Protein 9A4F (pdb70)

Solvent-accessible surface area: 39759 Å² total; per-residue (Å²): 241,104,178,162,91,141,149,131,78,97,142,112,162,137,144,121,143,137,183,158,68,132,129,142,112,125,25,50,0,62,2,77,114,41,39,74,6,20,0,84,0,104,29,3,127,101,7,80,71,22,0,22,0,73,5,78,60,45,20,48,0,11,1,34,28,88,73,194,72,26,10,2,0,0,0,6,12,96,78,94,122,8,173,137,49,35,88,0,104,64,48,47,162,80,5,69,0,27,0,7,104,82,0,42,18,29,18,0,12,0,27,3,89,48,79,35,78,125,35,98,25,150,30,118,108,78,49,48,3,70,16,115,38,8,34,144,186,36,74,82,92,23,88,53,38,3,31,0,0,4,3,5,0,5,5,13,0,8,3,0,31,6,0,30,0,0,1,0,0,17,155,136,2,18,16,36,38,6,0,8,10,0,0,15,24,5,111,137,85,116,7,17,0,0,2,0,0,0,6,27,127,105,86,64,9,180,37,13,7,88,35,0,117,176,68,24,0,17,116,31,0,1,0,0,16,0,6,68,100,53,42,12,10,8,18,15,5,0,0,2,0,0,0,0,1,0,0,17,4,0,84,89,28,77,26,0,0,0,0,0,5,1,0,24,65,0,0,38,4,13,43,92,4,3,24,52,20,171,66,112,74,41,144,32,1,15,6,68,51,0,86,127,5,0,19,66,0,0,59,1,2,4,9,1,17,93,104,102,45,29,0,0,0,0,0,1,0,0,0,37,4,135,19,22,17,65,64,24,37,10,8,67,14,0,39,68,17,1,26,1,32,0,17,1,52,28,61,28,38,143,80,39,29,124,24,0,14,12,13,69,84,0,56,14,167,32,18,26,62,3,26,31,144,0,2,108,158,9,10,52,77,2,99,129,46,14,60,34,25,85,137,34,88,18,30,48,139,31,28,114,43,25,83,155,70,25,62,61,116,15,79,73,0,26,20,2,32,30,0,17,42,16,46,110,40,107,34,26,60,19,33,36,0,0,0,0,0,4,0,1,30,112,18,38,0,60,97,6,44,58,96,6,0,100,95,0,11,102,62,0,16,124,45,1,55,140,81,46,121,102,15,8,63,26,0,57,174,87,13,64,34,28,60,72,145,74,2,101,65,0,0,66,22,7,51,201,98,12,70,70,62,217,239,65,56,48,162,77,14,65,71,165,15,46,66,16,110,108,68,12,102,55,12,91,0,43,37,94,18,4,31,47,24,14,92,109,9,47,95,52,28,137,83,27,74,88,103,49,76,101,16,66,63,30,0,23,24,0,29,141,107,27,80,133,27,167,17,52,0,44,87,91,91,137,73,150,60,7,0,0,0,0,2,8,0,26,147,43,104,3,62,67,8,17,56,32,0,7,158,33,0,74,93,8,1,98,144,129,28,187,44,103,113,62,11,1,0,0,0,1,1,116,48,0,50,67,44,0,109,178,111,134,10,45,45,70,19,73,41,43,55,19,31,33,90,8,71,62,108,70,0,89,105,11,0,153,110,0,3,86,44,1,57,105,38,56,2,16,28,0,20,2,1,20,2,71,37,79,43,35,138,62,46,96,57,45,58,96,84,4,0,9,15,102,109,37,49,89,46,78,65,199,225,113,51,118,79,179,48,165,97,44,43,112,94,34,0,115,93,30,0,26,70,16,0,11,0,24,0,14,16,7,2,10,28,2,17,2,0,5,2,0,9,28,32,35,21,12,105,79,32,4,64,96,8,104,128,97,21,91,60,23,38,109,49,20,76,176,24,51,124,55,34,51,84,111,100,56,87,106,48,64,38,40,37,54,84,114,170

B-factor: mean 0.87, std 0.14, range [0.25, 0.99]

Nearest PDB structures (foldseek):
  5hkk-assembly1_A  TM=9.947E-01  e=1.722E-78  Caldalkalibacillus thermarum TA2.A1
  8hh1-assembly1_C  TM=9.774E-01  e=3.183E-76  Bacillus sp. PS3
  4xd7-assembly1_A  TM=9.812E-01  e=6.477E-75  Bacillus sp. PS3
  6voo-assembly1_C  TM=9.483E-01  e=8.680E-68  Spinacia oleracea
  6q45-assembly2_I  TM=9.883E-01  e=2.603E-65  Fusobacterium nucleatum subsp. nucleatum ATCC 25586

Foldseek 3Di:
DDDDDPVVPPVVVVVVVVPPPPPPPQQKWFWADDDQQKTKTFRNQPDDQQFWKAWPVGWIWGFHDDDPGITIIGTQDDCVPPDGGTMMGTPVDHQKAFADLLLQLFEAFLNNAGPPPPDGRPGPDIDHLDDFAQDPQQADAFQAWQALLFLCCCQQPTFTFLFEAEEEEAPPLCLLLSVLSSLLVCVVVQEAEEEQAAQAAPVVVVVSSVLCVVSVSSNRYGYYYDHVPGQLVRSLSRLSSRLRNVVVQQLVLTTYEYEHNAVQRNQVSQLVVCVVVVQDADPVRGHPCSLVSQLRSSSNFGQGDVVSNRYGYYYYHYDHDDPGCCVDDNNVSNCVRGQWYFYRYPVCVVVVQPSRTDSVRTYGNSPCSNAQALSCVLSVCLSVLLVLLVVCVVVVVVLVVDDPVSNLSVLLNLLSSLLSGDDGSNRHDVLLSSLLSNCSSVCVCSPADSVCSNVLSVQLVVLCVPPPVVQSVCCVVRSHHDDPVVSVCSSVVSVVVDDGDD/DDALVRLVVLLVVLVVLLVVLVVLLVVLVVLLVVLVVVLVVLVVVLVVLLVVLLLLCPVPPPFPALLQDQDDFQAEEEEQADAQDDLLPCFRVVLLVVVVCCPVVVDDDLQRYEYEEEYPSNVVVCVVVVRHHPYYAYDADLDHDLVSCVVVLLVVVVCCSVPVGRWYKYWAWAPPDLADTHTDIGTLTSPHPSNPPPDDDPDPDDDPPDSNVVCVPSVSVSSSSVVVSRNSRRSSSSSSSSSVSSVVSSVVSVVVSVVSVVVSVVSVVVVVVVVVCCVVVVVVVVD

Sequence (789 aa):
MSIKAEEISTLIKQQIQNYQSDIEVQDVGTVIQVGDGIARVHGLDNCMAGELVEFSNGVLGMAQNLEESNVGIVILGPFSEIREGDEVKRTGRIMEVPVGEELIGRIVNPLGQPVDGLGPILTSKTRPIESPAPGVMDRKSVHEPLQTGIKAIDALIPIGRGQRELIIGDRQTGKTSVAIDAILNQKDQDMICVYVAIGQKESTVRGVVETLRKHGALDYTIVVTASASQPAPLLYLAPYAGVTMAEEFMYNGKHVLVVYDDLSKQAAAYRELSLLLRRPPGREAFPGDVFYLHSRLLERAAKLSDAKGAGSITALPFVETQAGDISAYIPTNVISITDGQIFLQSDLFFSGVRPAINAGLSVSRVGGSAQIKAMKKVSGTLRLDLASYRELEAFAQFGSDLDQATQAKLNRGARTVEVLKQDLNKPLPVEKQVAILYALTKGYLDDIPVADIRRFEEEYYMYLDQNHKDLLDGIAKTGNLPADEDFKAAIEGFKRTFAPSNMASLRDIKSRITSTKKTSQITKAMQMVSAAKLNRAENNAKSFVPYMDKIQEVVSNVGRVSGNVKHPMLLSREVKKTAYLVITSDRGLAGAFNSSVLRSAYQAMQERHQSKDEYAVIAIGRVGRDFFKKREIPIISELTGLGDEVTFTEIKDLARQTIQMFIDGAFDELHLVYNHFVSAITQEVTEKKLLPLSDLGSGGGKRTASYEFEPSEEEVLEVLLPQYAESLIFGALLDSKASEHAARMTAMKNATDNAKELIDSLSLSYNRARQAAITQEITEIVGGAAALE

Secondary structure (DSSP, 8-state):
----SSHHHHHHHHHHHH---------EEEEEEEETTEEEEES-TTPPTTEEEEETTS-EEEEEEE-SS-EEEEESS--TT--TT-EEEEEEEE-EEEESGGGTT-EE-TT--B-SSS------EEEESS-PPPPGGGB----SEE--S-HHHHHHS-EETT-B-EEEEETTSSHHHHHHHHHHTTTTSS-EEEEEEEEE-HHHHHHHHHHHHHTT-GGGEEEEEEETTS-HHHHHHHHHHHHHHHHHHHHTT-EEEEEEETHHHHHHHHHHHHHHTTPPB-GGG-BTTHHHHHHHHHHT--BB-GGGT--EEEEEEEEEESTT-TTSHHHHHHHHHSSEEEEE-HHHHHTT-SS-B-TTT-EESSGGGSS-HHHHHHHTTHHHHHHHHHHHGGGGGGGGGS-HHHHHHHHHHHHHHHHH---TT----HHHHHHHHHHHHTTTTTTS-GGGHHHHHHHHHHHHHHH-HHHHHHHHHH-S---HHHHHHHHHHHHTT-----/---HHHHHHHHHHHHHHHHHHHHHHHHHHHHHHHHHHHHHHHHHHHHHHHHHHHHHHHH-TT---TTT-----S-EEEEEE--SSS-STTHHHHHHHHHHHHHHHH-SSGGGEEEEEESHHHHHHHHTTTPPEEEEE----SS--HHHHHHHHHHHHHHHHTTS-SEEEEEEEEE--SS-EEEEEEEEES---TT------------SS-HHHHHHHHHHHHHHHHHHHHHHHHHHHHHHHHHHHHHHHHHHHHHHHHHHHHHHHHHHHHHHHHHHHHHHHHHHTT-

Radius of gyration: 41.53 Å; Cα contacts (8 Å, |Δi|>4): 1391; chains: 2; bounding box: 70×166×98 Å

Structure (mmCIF, N/CA/C/O backbone):
data_9A4F
#
_entry.id   9A4F
#
loop_
_entity.id
_entity.type
_entity.pdbx_description
1 POLYMER ATPA_BACSU
2 POLYMER ATPG_BACSU
#
loop_
_atom_site.group_PDB
_atom_site.id
_atom_site.type_symbol
_atom_site.label_atom_id
_atom_site.label_alt_id
_atom_site.label_comp_id
_atom_site.label_asym_id
_atom_site.label_entity_id
_atom_site.label_seq_id
_atom_site.pdbx_PDB_ins_code
_atom_site.Cartn_x
_atom_site.Cartn_y
_atom_site.Cartn_z
_atom_site.occupancy
_atom_site.B_iso_or_equiv
_atom_site.auth_seq_id
_atom_site.auth_comp_id
_atom_site.auth_asym_id
_atom_site.auth_atom_id
_atom_site.pdbx_PDB_model_num
ATOM 1 N N . MET A 1 1 ? 19.528 -94.889 -58.029 1.000 0.250 1 MET A N 1
ATOM 2 C CA . MET A 1 1 ? 18.827 -93.865 -57.224 1.000 0.250 1 MET A CA 1
ATOM 3 C C . MET A 1 1 ? 19.587 -92.548 -57.333 1.000 0.250 1 MET A C 1
ATOM 4 O O . MET A 1 1 ? 20.442 -92.266 -56.508 1.000 0.250 1 MET A O 1
ATOM 20 N N . SER A 1 2 ? 19.355 -91.797 -58.414 1.000 0.270 2 SER A N 1
ATOM 21 C CA . SER A 1 2 ? 20.068 -90.550 -58.722 1.000 0.270 2 SER A CA 1
ATOM 22 C C . SER A 1 2 ? 19.468 -89.386 -57.931 1.000 0.270 2 SER A C 1
ATOM 23 O O . SER A 1 2 ? 18.392 -88.889 -58.265 1.000 0.270 2 SER A O 1
ATOM 31 N N . ILE A 1 3 ? 20.151 -88.992 -56.862 1.000 0.310 3 ILE A N 1
ATOM 32 C CA . ILE A 1 3 ? 19.753 -87.881 -55.994 1.000 0.310 3 ILE A CA 1
ATOM 33 C C . ILE A 1 3 ? 19.886 -86.582 -56.808 1.000 0.310 3 ILE A C 1
ATOM 34 O O . ILE A 1 3 ? 20.981 -86.247 -57.260 1.000 0.310 3 ILE A O 1
ATOM 50 N N . LYS A 1 4 ? 18.769 -85.898 -57.086 1.000 0.290 4 LYS A N 1
ATOM 51 C CA . LYS A 1 4 ? 18.733 -84.709 -57.960 1.000 0.290 4 LYS A CA 1
ATOM 52 C C . LYS A 1 4 ? 19.052 -83.414 -57.187 1.000 0.290 4 LYS A C 1
ATOM 53 O O . LYS A 1 4 ? 18.608 -83.248 -56.060 1.000 0.290 4 LYS A O 1
ATOM 72 N N . ALA A 1 5 ? 19.801 -82.493 -57.813 1.000 0.330 5 ALA A N 1
ATOM 73 C CA . ALA A 1 5 ? 20.372 -81.283 -57.191 1.000 0.330 5 ALA A CA 1
ATOM 74 C C . ALA A 1 5 ? 19.418 -80.076 -57.080 1.000 0.330 5 ALA A C 1
ATOM 75 O O . ALA A 1 5 ? 19.685 -79.153 -56.317 1.000 0.330 5 ALA A O 1
ATOM 82 N N . GLU A 1 6 ? 18.326 -80.063 -57.846 1.000 0.330 6 GLU A N 1
ATOM 83 C CA . GLU A 1 6 ? 17.467 -78.877 -57.985 1.000 0.330 6 GLU A CA 1
ATOM 84 C C . GLU A 1 6 ? 16.620 -78.579 -56.740 1.000 0.330 6 GLU A C 1
ATOM 85 O O . GLU A 1 6 ? 16.427 -77.410 -56.410 1.000 0.330 6 GLU A O 1
ATOM 97 N N . GLU A 1 7 ? 16.137 -79.603 -56.019 1.000 0.330 7 GLU A N 1
ATOM 98 C CA . GLU A 1 7 ? 15.178 -79.397 -54.916 1.000 0.330 7 GLU A CA 1
ATOM 99 C C . GLU A 1 7 ? 15.760 -78.577 -53.755 1.000 0.330 7 GLU A C 1
ATOM 100 O O . GLU A 1 7 ? 15.024 -77.842 -53.091 1.000 0.330 7 GLU A O 1
ATOM 112 N N . ILE A 1 8 ? 17.080 -78.638 -53.537 1.000 0.300 8 ILE A N 1
ATOM 113 C CA . ILE A 1 8 ? 17.735 -77.934 -52.427 1.000 0.300 8 ILE A CA 1
ATOM 114 C C . ILE A 1 8 ? 17.648 -76.408 -52.604 1.000 0.300 8 ILE A C 1
ATOM 115 O O . ILE A 1 8 ? 17.562 -75.680 -51.615 1.000 0.300 8 ILE A O 1
ATOM 131 N N . SER A 1 9 ? 17.640 -75.886 -53.838 1.000 0.330 9 SER A N 1
ATOM 132 C CA . SER A 1 9 ? 17.796 -74.438 -54.050 1.000 0.330 9 SER A CA 1
ATOM 133 C C . SER A 1 9 ? 16.563 -73.626 -53.643 1.000 0.330 9 SER A C 1
ATOM 134 O O . SER A 1 9 ? 16.681 -72.455 -53.273 1.000 0.330 9 SER A O 1
ATOM 142 N N . THR A 1 10 ? 15.370 -74.209 -53.763 1.000 0.370 10 THR A N 1
ATOM 143 C CA . THR A 1 10 ? 14.110 -73.471 -53.590 1.000 0.370 10 THR A CA 1
ATOM 144 C C . THR A 1 10 ? 13.843 -73.121 -52.125 1.000 0.370 10 THR A C 1
ATOM 145 O O . THR A 1 10 ? 13.338 -72.033 -51.846 1.000 0.370 10 THR A O 1
ATOM 156 N N . LEU A 1 11 ? 14.241 -73.996 -51.188 1.000 0.350 11 LEU A N 1
ATOM 157 C CA . LEU A 1 11 ? 13.974 -73.855 -49.748 1.000 0.350 11 LEU A CA 1
ATOM 158 C C . LEU A 1 11 ? 14.717 -72.667 -49.094 1.000 0.350 11 LEU A C 1
ATOM 159 O O . LEU A 1 11 ? 14.159 -72.044 -48.197 1.000 0.350 11 LEU A O 1
ATOM 175 N N . ILE A 1 12 ? 15.922 -72.288 -49.558 1.000 0.350 12 ILE A N 1
ATOM 176 C CA . ILE A 1 12 ? 16.707 -71.164 -48.982 1.000 0.350 12 ILE A CA 1
ATOM 177 C C . ILE A 1 12 ? 16.095 -69.803 -49.333 1.000 0.350 12 ILE A C 1
ATOM 178 O O . ILE A 1 12 ? 16.098 -68.877 -48.518 1.000 0.350 12 ILE A O 1
ATOM 194 N N . LYS A 1 13 ? 15.546 -69.676 -50.548 1.000 0.320 13 LYS A N 1
ATOM 195 C CA . LYS A 1 13 ? 14.991 -68.404 -51.029 1.000 0.320 13 LYS A CA 1
ATOM 196 C C . LYS A 1 13 ? 13.819 -67.918 -50.181 1.000 0.320 13 LYS A C 1
ATOM 197 O O . LYS A 1 13 ? 13.689 -66.714 -49.992 1.000 0.320 13 LYS A O 1
ATOM 216 N N . GLN A 1 14 ? 12.989 -68.831 -49.673 1.000 0.360 14 GLN A N 1
ATOM 217 C CA . GLN A 1 14 ? 11.820 -68.454 -48.878 1.000 0.360 14 GLN A CA 1
ATOM 218 C C . GLN A 1 14 ? 12.185 -67.903 -47.496 1.000 0.360 14 GLN A C 1
ATOM 219 O O . GLN A 1 14 ? 11.589 -66.915 -47.080 1.000 0.360 14 GLN A O 1
ATOM 233 N N . GLN A 1 15 ? 13.163 -68.491 -46.794 1.000 0.350 15 GLN A N 1
ATOM 234 C CA . GLN A 1 15 ? 13.520 -68.026 -45.445 1.000 0.350 15 GLN A CA 1
ATOM 235 C C . GLN A 1 15 ? 14.128 -66.621 -45.436 1.000 0.350 15 GLN A C 1
ATOM 236 O O . GLN A 1 15 ? 13.871 -65.855 -44.512 1.000 0.350 15 GLN A O 1
ATOM 250 N N . ILE A 1 16 ? 14.906 -66.272 -46.464 1.000 0.330 16 ILE A N 1
ATOM 251 C CA . ILE A 1 16 ? 15.530 -64.946 -46.547 1.000 0.330 16 ILE A CA 1
ATOM 252 C C . ILE A 1 16 ? 14.468 -63.855 -46.743 1.000 0.330 16 ILE A C 1
ATOM 253 O O . ILE A 1 16 ? 14.610 -62.769 -46.197 1.000 0.330 16 ILE A O 1
ATOM 269 N N . GLN A 1 17 ? 13.400 -64.130 -47.501 1.000 0.310 17 GLN A N 1
ATOM 270 C CA . GLN A 1 17 ? 12.409 -63.113 -47.869 1.000 0.310 17 GLN A CA 1
ATOM 271 C C . GLN A 1 17 ? 11.625 -62.582 -46.669 1.000 0.310 17 GLN A C 1
ATOM 272 O O . GLN A 1 17 ? 11.403 -61.381 -46.558 1.000 0.310 17 GLN A O 1
ATOM 286 N N . ASN A 1 18 ? 11.219 -63.489 -45.779 1.000 0.320 18 ASN A N 1
ATOM 287 C CA . ASN A 1 18 ? 10.490 -63.122 -44.569 1.000 0.320 18 ASN A CA 1
ATOM 288 C C . ASN A 1 18 ? 11.400 -62.658 -43.437 1.000 0.320 18 ASN A C 1
ATOM 289 O O . ASN A 1 18 ? 10.891 -62.147 -42.446 1.000 0.320 18 ASN A O 1
ATOM 300 N N . TYR A 1 19 ? 12.723 -62.760 -43.578 1.000 0.290 19 TYR A N 1
ATOM 301 C CA . TYR A 1 19 ? 13.647 -61.986 -42.756 1.000 0.290 19 TYR A CA 1
ATOM 302 C C . TYR A 1 19 ? 13.634 -60.513 -43.202 1.000 0.290 19 TYR A C 1
ATOM 303 O O . TYR A 1 19 ? 14.680 -59.886 -43.362 1.000 0.290 19 TYR A O 1
ATOM 321 N N . GLN A 1 20 ? 12.441 -59.924 -43.368 1.000 0.280 20 GLN A N 1
ATOM 322 C CA . GLN A 1 20 ? 12.292 -58.519 -43.033 1.000 0.280 20 GLN A CA 1
ATOM 323 C C . GLN A 1 20 ? 12.618 -58.446 -41.549 1.000 0.280 20 GLN A C 1
ATOM 324 O O . GLN A 1 20 ? 11.778 -58.652 -40.679 1.000 0.280 20 GLN A O 1
ATOM 338 N N . SER A 1 21 ? 13.901 -58.241 -41.268 1.000 0.280 21 SER A N 1
ATOM 339 C CA . SER A 1 21 ? 14.295 -57.585 -40.051 1.000 0.280 21 SER A CA 1
ATOM 340 C C . SER A 1 21 ? 13.539 -56.267 -40.094 1.000 0.280 21 SER A C 1
ATOM 341 O O . SER A 1 21 ? 13.968 -55.332 -40.776 1.000 0.280 21 SER A O 1
ATOM 349 N N . ASP A 1 22 ? 12.399 -56.216 -39.408 1.000 0.290 22 ASP A N 1
ATOM 350 C CA . ASP A 1 22 ? 11.988 -55.006 -38.723 1.000 0.290 22 ASP A CA 1
ATOM 351 C C . ASP A 1 22 ? 13.157 -54.706 -37.791 1.000 0.290 22 ASP A C 1
ATOM 352 O O . ASP A 1 22 ? 13.194 -55.089 -36.624 1.000 0.290 22 ASP A O 1
ATOM 361 N N . ILE A 1 23 ? 14.205 -54.117 -38.370 1.000 0.280 23 ILE A N 1
ATOM 362 C CA . ILE A 1 23 ? 15.168 -53.349 -37.626 1.000 0.280 23 ILE A CA 1
ATOM 363 C C . ILE A 1 23 ? 14.288 -52.210 -37.148 1.000 0.280 23 ILE A C 1
ATOM 364 O O . ILE A 1 23 ? 14.136 -51.197 -37.828 1.000 0.280 23 ILE A O 1
ATOM 380 N N . GLU A 1 24 ? 13.613 -52.428 -36.019 1.000 0.320 24 GLU A N 1
ATOM 381 C CA . GLU A 1 24 ? 13.247 -51.342 -35.143 1.000 0.320 24 GLU A CA 1
ATOM 382 C C . GLU A 1 24 ? 14.571 -50.642 -34.887 1.000 0.320 24 GLU A C 1
ATOM 383 O O . GLU A 1 24 ? 15.388 -51.078 -34.072 1.000 0.320 24 GLU A O 1
ATOM 395 N N . VAL A 1 25 ? 14.827 -49.611 -35.692 1.000 0.360 25 VAL A N 1
ATOM 396 C CA . VAL A 1 25 ? 15.870 -48.637 -35.443 1.000 0.360 25 VAL A CA 1
ATOM 397 C C . VAL A 1 25 ? 15.393 -47.953 -34.173 1.000 0.360 25 VAL A C 1
ATOM 398 O O . VAL A 1 25 ? 14.674 -46.958 -34.201 1.000 0.360 25 VAL A O 1
ATOM 411 N N . GLN A 1 26 ? 15.670 -48.594 -33.037 1.000 0.480 26 GLN A N 1
ATOM 412 C CA . GLN A 1 26 ? 15.633 -47.924 -31.763 1.000 0.480 26 GLN A CA 1
ATOM 413 C C . GLN A 1 26 ? 16.676 -46.837 -31.916 1.000 0.480 26 GLN A C 1
ATOM 414 O O . GLN A 1 26 ? 17.873 -47.109 -31.967 1.000 0.480 26 GLN A O 1
ATOM 428 N N . ASP A 1 27 ? 16.182 -45.625 -32.107 1.000 0.620 27 ASP A N 1
ATOM 429 C CA . ASP A 1 27 ? 16.990 -44.423 -32.161 1.000 0.620 27 ASP A CA 1
ATOM 430 C C . ASP A 1 27 ? 17.630 -44.248 -30.780 1.000 0.620 27 ASP A C 1
ATOM 431 O O . ASP A 1 27 ? 17.071 -43.623 -29.872 1.000 0.620 27 ASP A O 1
ATOM 440 N N . VAL A 1 28 ? 18.778 -44.895 -30.604 1.000 0.790 28 VAL A N 1
ATOM 441 C CA . VAL A 1 28 ? 19.645 -44.778 -29.442 1.000 0.790 28 VAL A CA 1
ATOM 442 C C . VAL A 1 28 ? 20.728 -43.781 -29.800 1.000 0.790 28 VAL A C 1
ATOM 443 O O . VAL A 1 28 ? 21.425 -43.928 -30.803 1.000 0.790 28 VAL A O 1
ATOM 456 N N . GLY A 1 29 ? 20.861 -42.766 -28.961 1.000 0.850 29 GLY A N 1
ATOM 457 C CA . GLY A 1 29 ? 21.952 -41.820 -29.038 1.000 0.850 29 GLY A CA 1
ATOM 458 C C . GLY A 1 29 ? 23.061 -42.129 -28.045 1.000 0.850 29 GLY A C 1
ATOM 459 O O . GLY A 1 29 ? 22.894 -42.915 -27.111 1.000 0.850 29 GLY A O 1
ATOM 463 N N . THR A 1 30 ? 24.185 -41.445 -28.222 1.000 0.900 30 THR A N 1
ATOM 464 C CA . THR A 1 30 ? 25.335 -41.509 -27.316 1.000 0.900 30 THR A CA 1
ATOM 465 C C . THR A 1 30 ? 25.715 -40.107 -26.846 1.000 0.900 30 THR A C 1
ATOM 466 O O . THR A 1 30 ? 25.822 -39.178 -27.651 1.000 0.900 30 THR A O 1
ATOM 477 N N . VAL A 1 31 ? 25.893 -39.928 -25.536 1.000 0.910 31 VAL A N 1
ATOM 478 C CA . VAL A 1 31 ? 26.298 -38.662 -24.920 1.000 0.910 31 VAL A CA 1
ATOM 479 C C . VAL A 1 31 ? 27.720 -38.305 -25.342 1.000 0.910 31 VAL A C 1
ATOM 480 O O . VAL A 1 31 ? 28.661 -39.055 -25.103 1.000 0.910 31 VAL A O 1
ATOM 493 N N . ILE A 1 32 ? 27.871 -37.130 -25.940 1.000 0.870 32 ILE A N 1
ATOM 494 C CA . ILE A 1 32 ? 29.148 -36.551 -26.365 1.000 0.870 32 ILE A CA 1
ATOM 495 C C . ILE A 1 32 ? 29.750 -35.717 -25.234 1.000 0.870 32 ILE A C 1
ATOM 496 O O . ILE A 1 32 ? 30.951 -35.715 -25.009 1.000 0.870 32 ILE A O 1
ATOM 512 N N . GLN A 1 33 ? 28.917 -34.951 -24.536 1.000 0.850 33 GLN A N 1
ATOM 513 C CA . GLN A 1 33 ? 29.379 -34.008 -23.526 1.000 0.850 33 GLN A CA 1
ATOM 514 C C . GLN A 1 33 ? 28.304 -33.836 -22.459 1.000 0.850 33 GLN A C 1
ATOM 515 O O . GLN A 1 33 ? 27.123 -33.761 -22.795 1.000 0.850 33 GLN A O 1
ATOM 529 N N . VAL A 1 34 ? 28.709 -33.738 -21.192 1.000 0.830 34 VAL A N 1
ATOM 530 C CA . VAL A 1 34 ? 27.830 -33.451 -20.048 1.000 0.830 34 VAL A CA 1
ATOM 531 C C . VAL A 1 34 ? 28.459 -32.353 -19.208 1.000 0.830 34 VAL A C 1
ATOM 532 O O . VAL A 1 34 ? 29.651 -32.410 -18.914 1.000 0.830 34 VAL A O 1
ATOM 545 N N . GLY A 1 35 ? 27.659 -31.379 -18.793 1.000 0.760 35 GLY A N 1
ATOM 546 C CA . GLY A 1 35 ? 28.073 -30.325 -17.874 1.000 0.760 35 GLY A CA 1
ATOM 547 C C . GLY A 1 35 ? 26.865 -29.543 -17.378 1.000 0.760 35 GLY A C 1
ATOM 548 O O . GLY A 1 35 ? 25.934 -29.308 -18.143 1.000 0.760 35 GLY A O 1
ATOM 552 N N . ASP A 1 36 ? 26.858 -29.184 -16.093 1.000 0.750 36 ASP A N 1
ATOM 553 C CA . ASP A 1 36 ? 25.827 -28.336 -15.471 1.000 0.750 36 ASP A CA 1
ATOM 554 C C . ASP A 1 36 ? 24.371 -28.737 -15.783 1.000 0.750 36 ASP A C 1
ATOM 555 O O . ASP A 1 36 ? 23.505 -27.906 -16.047 1.000 0.750 36 ASP A O 1
ATOM 564 N N . GLY A 1 37 ? 24.076 -30.040 -15.772 1.000 0.790 37 GLY A N 1
ATOM 565 C CA . GLY A 1 37 ? 22.726 -30.541 -16.050 1.000 0.790 37 GLY A CA 1
ATOM 566 C C . GLY A 1 37 ? 22.298 -30.447 -17.519 1.000 0.790 37 GLY A C 1
ATOM 567 O O . GLY A 1 37 ? 21.124 -30.655 -17.819 1.000 0.790 37 GLY A O 1
ATOM 571 N N . ILE A 1 38 ? 23.218 -30.172 -18.442 1.000 0.830 38 ILE A N 1
ATOM 572 C CA . ILE A 1 38 ? 22.996 -30.262 -19.887 1.000 0.830 38 ILE A CA 1
ATOM 573 C C . ILE A 1 38 ? 23.867 -31.377 -20.466 1.000 0.830 38 ILE A C 1
ATOM 574 O O . ILE A 1 38 ? 25.028 -31.546 -20.096 1.000 0.830 38 ILE A O 1
ATOM 590 N N . ALA A 1 39 ? 23.290 -32.134 -21.393 1.000 0.860 39 ALA A N 1
ATOM 591 C CA . ALA A 1 39 ? 23.974 -33.124 -22.203 1.000 0.860 39 ALA A CA 1
ATOM 592 C C . ALA A 1 39 ? 23.865 -32.767 -23.689 1.000 0.860 39 ALA A C 1
ATOM 593 O O . ALA A 1 39 ? 22.824 -32.315 -24.161 1.000 0.860 39 ALA A O 1
ATOM 600 N N . ARG A 1 40 ? 24.928 -33.018 -24.448 1.000 0.860 40 ARG A N 1
ATOM 601 C CA . ARG A 1 40 ? 24.883 -33.085 -25.914 1.000 0.860 40 ARG A CA 1
ATOM 602 C C . ARG A 1 40 ? 24.967 -34.542 -26.338 1.000 0.860 40 ARG A C 1
ATOM 603 O O . ARG A 1 40 ? 25.877 -35.235 -25.895 1.000 0.860 40 ARG A O 1
ATOM 624 N N . VAL A 1 41 ? 24.048 -35.001 -27.185 1.000 0.880 41 VAL A N 1
ATOM 625 C CA . VAL A 1 41 ? 23.933 -36.408 -27.615 1.000 0.880 41 VAL A CA 1
ATOM 626 C C . VAL A 1 41 ? 23.968 -36.502 -29.141 1.000 0.880 41 VAL A C 1
ATOM 627 O O . VAL A 1 41 ? 23.339 -35.691 -29.820 1.000 0.880 41 VAL A O 1
ATOM 640 N N . HIS A 1 42 ? 24.697 -37.481 -29.679 1.000 0.860 42 HIS A N 1
ATOM 641 C CA . HIS A 1 42 ? 24.730 -37.820 -31.107 1.000 0.860 42 HIS A CA 1
ATOM 642 C C . HIS A 1 42 ? 23.779 -38.986 -31.421 1.000 0.860 42 HIS A C 1
ATOM 643 O O . HIS A 1 42 ? 23.579 -39.831 -30.555 1.000 0.860 42 HIS A O 1
ATOM 657 N N . GLY A 1 43 ? 23.238 -39.072 -32.642 1.000 0.790 43 GLY A N 1
ATOM 658 C CA . GLY A 1 43 ? 22.445 -40.221 -33.122 1.000 0.790 43 GLY A CA 1
ATOM 659 C C . GLY A 1 43 ? 20.940 -40.190 -32.815 1.000 0.790 43 GLY A C 1
ATOM 660 O O . GLY A 1 43 ? 20.222 -41.125 -33.149 1.000 0.790 43 GLY A O 1
ATOM 664 N N . LEU A 1 44 ? 20.433 -39.120 -32.195 1.000 0.790 44 LEU A N 1
ATOM 665 C CA . LEU A 1 44 ? 18.999 -38.923 -31.926 1.000 0.790 44 LEU A CA 1
ATOM 666 C C . LEU A 1 44 ? 18.277 -38.240 -33.104 1.000 0.790 44 LEU A C 1
ATOM 667 O O . LEU A 1 44 ? 17.570 -37.250 -32.919 1.000 0.790 44 LEU A O 1
ATOM 683 N N . ASP A 1 45 ? 18.463 -38.751 -34.316 1.000 0.740 45 ASP A N 1
ATOM 684 C CA . ASP A 1 45 ? 18.173 -38.010 -35.553 1.000 0.740 45 ASP A CA 1
ATOM 685 C C . ASP A 1 45 ? 16.690 -37.642 -35.732 1.000 0.740 45 ASP A C 1
ATOM 686 O O . ASP A 1 45 ? 16.370 -36.556 -36.209 1.000 0.740 45 ASP A O 1
ATOM 695 N N . ASN A 1 46 ? 15.762 -38.504 -35.305 1.000 0.750 46 ASN A N 1
ATOM 696 C CA . ASN A 1 46 ? 14.320 -38.241 -35.413 1.000 0.750 46 ASN A CA 1
ATOM 697 C C . ASN A 1 46 ? 13.704 -37.664 -34.124 1.000 0.750 46 ASN A C 1
ATOM 698 O O . ASN A 1 46 ? 12.477 -37.671 -33.976 1.000 0.750 46 ASN A O 1
ATOM 709 N N . CYS A 1 47 ? 14.526 -37.230 -33.163 1.000 0.770 47 CYS A N 1
ATOM 710 C CA . CYS A 1 47 ? 14.067 -36.688 -31.885 1.000 0.770 47 CYS A CA 1
ATOM 711 C C . CYS A 1 47 ? 13.294 -35.375 -32.073 1.000 0.770 47 CYS A C 1
ATOM 712 O O . CYS A 1 47 ? 13.721 -34.484 -32.806 1.000 0.770 47 CYS A O 1
ATOM 720 N N . MET A 1 48 ? 12.144 -35.244 -31.411 1.000 0.770 48 MET A N 1
ATOM 721 C CA . MET A 1 48 ? 11.306 -34.047 -31.489 1.000 0.770 48 MET A CA 1
ATOM 722 C C . MET A 1 48 ? 11.746 -32.992 -30.471 1.000 0.770 48 MET A C 1
ATOM 723 O O . MET A 1 48 ? 12.220 -33.297 -29.377 1.000 0.770 48 MET A O 1
ATOM 737 N N . ALA A 1 49 ? 11.521 -31.718 -30.790 1.000 0.750 49 ALA A N 1
ATOM 738 C CA . ALA A 1 49 ? 11.719 -30.646 -29.823 1.000 0.750 49 ALA A CA 1
ATOM 739 C C . ALA A 1 49 ? 10.720 -30.811 -28.663 1.000 0.750 49 ALA A C 1
ATOM 740 O O . ALA A 1 49 ? 9.510 -30.874 -28.882 1.000 0.750 49 ALA A O 1
ATOM 747 N N . GLY A 1 50 ? 11.222 -30.884 -27.432 1.000 0.760 50 GLY A N 1
ATOM 748 C CA . GLY A 1 50 ? 10.426 -31.161 -26.234 1.000 0.760 50 GLY A CA 1
ATOM 749 C C . GLY A 1 50 ? 10.153 -32.647 -25.974 1.000 0.760 50 GLY A C 1
ATOM 750 O O . GLY A 1 50 ? 9.369 -32.967 -25.077 1.000 0.760 50 GLY A O 1
ATOM 754 N N . GLU A 1 51 ? 10.769 -33.558 -26.731 1.000 0.800 51 GLU A N 1
ATOM 755 C CA . GLU A 1 51 ? 10.653 -34.993 -26.478 1.000 0.800 51 GLU A CA 1
ATOM 756 C C . GLU A 1 51 ? 11.362 -35.384 -25.182 1.000 0.800 51 GLU A C 1
ATOM 757 O O . GLU A 1 51 ? 12.450 -34.889 -24.862 1.000 0.800 51 GLU A O 1
ATOM 769 N N . LEU A 1 52 ? 10.741 -36.311 -24.458 1.000 0.830 52 LEU A N 1
ATOM 770 C CA . LEU A 1 52 ? 11.383 -37.001 -23.357 1.000 0.830 52 LEU A CA 1
ATOM 771 C C . LEU A 1 52 ? 12.382 -38.019 -23.894 1.000 0.830 52 LEU A C 1
ATOM 772 O O . LEU A 1 52 ? 12.074 -38.868 -24.734 1.000 0.830 52 LEU A O 1
ATOM 788 N N . VAL A 1 53 ? 13.567 -37.971 -23.323 1.000 0.860 53 VAL A N 1
ATOM 789 C CA . VAL A 1 53 ? 14.604 -38.974 -23.504 1.000 0.860 53 VAL A CA 1
ATOM 790 C C . VAL A 1 53 ? 14.988 -39.538 -22.150 1.000 0.860 53 VAL A C 1
ATOM 791 O O . VAL A 1 53 ? 14.784 -38.905 -21.114 1.000 0.860 53 VAL A O 1
ATOM 804 N N . GLU A 1 54 ? 15.545 -40.731 -22.159 1.000 0.870 54 GLU A N 1
ATOM 805 C CA . GLU A 1 54 ? 15.942 -41.452 -20.962 1.000 0.870 54 GLU A CA 1
ATOM 806 C C . GLU A 1 54 ? 17.408 -41.853 -21.079 1.000 0.870 54 GLU A C 1
ATOM 807 O O . GLU A 1 54 ? 17.830 -42.407 -22.093 1.000 0.870 54 GLU A O 1
ATOM 819 N N . PHE A 1 55 ? 18.192 -41.563 -20.048 1.000 0.890 55 PHE A N 1
ATOM 820 C CA . PHE A 1 55 ? 19.594 -41.957 -19.965 1.000 0.890 55 PHE A CA 1
ATOM 821 C C . PHE A 1 55 ? 19.735 -43.407 -19.495 1.000 0.890 55 PHE A C 1
ATOM 822 O O . PHE A 1 55 ? 18.840 -43.971 -18.866 1.000 0.890 55 PHE A O 1
ATOM 839 N N . SER A 1 56 ? 20.902 -44.000 -19.741 1.000 0.850 56 SER A N 1
ATOM 840 C CA . SER A 1 56 ? 21.247 -45.363 -19.317 1.000 0.850 56 SER A CA 1
ATOM 841 C C . SER A 1 56 ? 21.033 -45.631 -17.818 1.000 0.850 56 SER A C 1
ATOM 842 O O . SER A 1 56 ? 20.691 -46.750 -17.436 1.000 0.850 56 SER A O 1
ATOM 850 N N . ASN A 1 57 ? 21.185 -44.616 -16.964 1.000 0.870 57 ASN A N 1
ATOM 851 C CA . ASN A 1 57 ? 20.960 -44.704 -15.518 1.000 0.870 57 ASN A CA 1
ATOM 852 C C . ASN A 1 57 ? 19.495 -44.466 -15.079 1.000 0.870 57 ASN A C 1
ATOM 853 O O . ASN A 1 57 ? 19.213 -44.452 -13.881 1.000 0.870 57 ASN A O 1
ATOM 864 N N . GLY A 1 58 ? 18.565 -44.261 -16.017 1.000 0.830 58 GLY A N 1
ATOM 865 C CA . GLY A 1 58 ? 17.140 -44.017 -15.760 1.000 0.830 58 GLY A CA 1
ATOM 866 C C . GLY A 1 58 ? 16.766 -42.557 -15.473 1.000 0.830 58 GLY A C 1
ATOM 867 O O . GLY A 1 58 ? 15.608 -42.264 -15.172 1.000 0.830 58 GLY A O 1
ATOM 871 N N . VAL A 1 59 ? 17.710 -41.612 -15.547 1.000 0.860 59 VAL A N 1
ATOM 872 C CA . VAL A 1 59 ? 17.390 -40.179 -15.448 1.000 0.860 59 VAL A CA 1
ATOM 873 C C . VAL A 1 59 ? 16.682 -39.733 -16.724 1.000 0.860 59 VAL A C 1
ATOM 874 O O . VAL A 1 59 ? 17.017 -40.168 -17.822 1.000 0.860 59 VAL A O 1
ATOM 887 N N . LEU A 1 60 ? 15.696 -38.851 -16.592 1.000 0.860 60 LEU A N 1
ATOM 888 C CA . LEU A 1 60 ? 15.000 -38.276 -17.739 1.000 0.860 60 LEU A CA 1
ATOM 889 C C . LEU A 1 60 ? 15.699 -37.006 -18.220 1.000 0.860 60 LEU A C 1
ATOM 890 O O . LEU A 1 60 ? 16.261 -36.247 -17.430 1.000 0.860 60 LEU A O 1
ATOM 906 N N . GLY A 1 61 ? 15.616 -36.751 -19.517 1.000 0.870 61 GLY A N 1
ATOM 907 C CA . GLY A 1 61 ? 16.032 -35.512 -20.151 1.000 0.870 61 GLY A CA 1
ATOM 908 C C . GLY A 1 61 ? 14.968 -34.992 -21.112 1.000 0.870 61 GLY A C 1
ATOM 909 O O . GLY A 1 61 ? 14.066 -35.724 -21.512 1.000 0.870 61 GLY A O 1
ATOM 913 N N . MET A 1 62 ? 15.077 -33.722 -21.493 1.000 0.850 62 MET A N 1
ATOM 914 C CA . MET A 1 62 ? 14.216 -33.101 -22.500 1.000 0.850 62 MET A CA 1
ATOM 915 C C . MET A 1 62 ? 15.057 -32.505 -23.626 1.000 0.850 62 MET A C 1
ATOM 916 O O . MET A 1 62 ? 15.948 -31.691 -23.370 1.000 0.850 62 MET A O 1
ATOM 930 N N . ALA A 1 63 ? 14.755 -32.878 -24.870 1.000 0.840 63 ALA A N 1
ATOM 931 C CA . ALA A 1 63 ? 15.398 -32.302 -26.046 1.000 0.840 63 ALA A CA 1
ATOM 932 C C . ALA A 1 63 ? 14.963 -30.841 -26.240 1.000 0.840 63 ALA A C 1
ATOM 933 O O . ALA A 1 63 ? 13.776 -30.543 -26.353 1.000 0.840 63 ALA A O 1
ATOM 940 N N . GLN A 1 64 ? 15.918 -29.914 -26.271 1.000 0.780 64 GLN A N 1
ATOM 941 C CA . GLN A 1 64 ? 15.654 -28.473 -26.382 1.000 0.780 64 GLN A CA 1
ATOM 942 C C . GLN A 1 64 ? 16.216 -27.865 -27.663 1.000 0.780 64 GLN A C 1
ATOM 943 O O . GLN A 1 64 ? 15.502 -27.142 -28.354 1.000 0.780 64 GLN A O 1
ATOM 957 N N . ASN A 1 65 ? 17.478 -28.151 -27.988 1.000 0.700 65 ASN A N 1
ATOM 958 C CA . ASN A 1 65 ? 18.105 -27.697 -29.227 1.000 0.700 65 ASN A CA 1
ATOM 959 C C . ASN A 1 65 ? 18.314 -28.906 -30.140 1.000 0.700 65 ASN A C 1
ATOM 960 O O . ASN A 1 65 ? 19.098 -29.792 -29.812 1.000 0.700 65 ASN A O 1
ATOM 971 N N . LEU A 1 66 ? 17.629 -28.933 -31.278 1.000 0.730 66 LEU A N 1
ATOM 972 C CA . LEU A 1 66 ? 17.931 -29.859 -32.366 1.000 0.730 66 LEU A CA 1
ATOM 973 C C . LEU A 1 66 ? 18.934 -29.150 -33.290 1.000 0.730 66 LEU A C 1
ATOM 974 O O . LEU A 1 66 ? 18.537 -28.312 -34.099 1.000 0.730 66 LEU A O 1
ATOM 990 N N . GLU A 1 67 ? 20.231 -29.385 -33.090 1.000 0.720 67 GLU A N 1
ATOM 991 C CA . GLU A 1 67 ? 21.293 -28.892 -33.979 1.000 0.720 67 GLU A CA 1
ATOM 992 C C . GLU A 1 67 ? 21.517 -29.909 -35.124 1.000 0.720 67 GLU A C 1
ATOM 993 O O . GLU A 1 67 ? 20.998 -31.021 -35.075 1.000 0.720 67 GLU A O 1
ATOM 1005 N N . GLU A 1 68 ? 22.284 -29.565 -36.168 1.000 0.660 68 GLU A N 1
ATOM 1006 C CA . GLU A 1 68 ? 22.478 -30.449 -37.343 1.000 0.660 68 GLU A CA 1
ATOM 1007 C C . GLU A 1 68 ? 23.114 -31.804 -37.005 1.000 0.660 68 GLU A C 1
ATOM 1008 O O . GLU A 1 68 ? 22.771 -32.819 -37.604 1.000 0.660 68 GLU A O 1
ATOM 1020 N N . SER A 1 69 ? 24.080 -31.811 -36.087 1.000 0.710 69 SER A N 1
ATOM 1021 C CA . SER A 1 69 ? 24.899 -32.989 -35.780 1.000 0.710 69 SER A CA 1
ATOM 1022 C C . SER A 1 69 ? 24.704 -33.518 -34.362 1.000 0.710 69 SER A C 1
ATOM 1023 O O . SER A 1 69 ? 25.357 -34.481 -33.975 1.000 0.710 69 SER A O 1
ATOM 1031 N N . ASN A 1 70 ? 23.899 -32.865 -33.530 1.000 0.820 70 ASN A N 1
ATOM 1032 C CA . ASN A 1 70 ? 23.690 -33.282 -32.147 1.000 0.820 70 ASN A CA 1
ATOM 1033 C C . ASN A 1 70 ? 22.392 -32.688 -31.586 1.000 0.820 70 ASN A C 1
ATOM 1034 O O . ASN A 1 70 ? 21.842 -31.726 -32.115 1.000 0.820 70 ASN A O 1
ATOM 1045 N N . VAL A 1 71 ? 21.914 -33.268 -30.488 1.000 0.840 71 VAL A N 1
ATOM 1046 C CA . VAL A 1 71 ? 20.750 -32.777 -29.749 1.000 0.840 71 VAL A CA 1
ATOM 1047 C C . VAL A 1 71 ? 21.191 -32.302 -28.366 1.000 0.840 71 VAL A C 1
ATOM 1048 O O . VAL A 1 71 ? 21.830 -33.045 -27.618 1.000 0.840 71 VAL A O 1
ATOM 1061 N N . GLY A 1 72 ? 20.850 -31.059 -28.019 1.000 0.850 72 GLY A N 1
ATOM 1062 C CA . GLY A 1 72 ? 21.021 -30.480 -26.689 1.000 0.850 72 GLY A CA 1
ATOM 1063 C C . GLY A 1 72 ? 19.881 -30.908 -25.771 1.000 0.850 72 GLY A C 1
ATOM 1064 O O . GLY A 1 72 ? 18.739 -30.466 -25.932 1.000 0.850 72 GLY A O 1
ATOM 1068 N N . ILE A 1 73 ? 20.198 -31.770 -24.814 1.000 0.850 73 ILE A N 1
ATOM 1069 C CA . ILE A 1 73 ? 19.273 -32.345 -23.847 1.000 0.850 73 ILE A CA 1
ATOM 1070 C C . ILE A 1 73 ? 19.500 -31.699 -22.497 1.000 0.850 73 ILE A C 1
ATOM 1071 O O . ILE A 1 73 ? 20.611 -31.597 -21.988 1.000 0.850 73 ILE A O 1
ATOM 1087 N N . VAL A 1 74 ? 18.402 -31.308 -21.886 1.000 0.860 74 VAL A N 1
ATOM 1088 C CA . VAL A 1 74 ? 18.380 -30.784 -20.536 1.000 0.860 74 VAL A CA 1
ATOM 1089 C C . VAL A 1 74 ? 18.051 -31.920 -19.580 1.000 0.860 74 VAL A C 1
ATOM 1090 O O . VAL A 1 74 ? 17.004 -32.547 -19.715 1.000 0.860 74 VAL A O 1
ATOM 1103 N N . ILE A 1 75 ? 18.921 -32.186 -18.613 1.000 0.860 75 ILE A N 1
ATOM 1104 C CA . ILE A 1 75 ? 18.795 -33.297 -17.669 1.000 0.860 75 ILE A CA 1
ATOM 1105 C C . ILE A 1 75 ? 17.815 -32.905 -16.549 1.000 0.860 75 ILE A C 1
ATOM 1106 O O . ILE A 1 75 ? 17.964 -31.871 -15.900 1.000 0.860 75 ILE A O 1
ATOM 1122 N N . LEU A 1 76 ? 16.799 -33.736 -16.302 1.000 0.850 76 LEU A N 1
ATOM 1123 C CA . LEU A 1 76 ? 15.698 -33.485 -15.357 1.000 0.850 76 LEU A CA 1
ATOM 1124 C C . LEU A 1 76 ? 15.933 -34.126 -13.976 1.000 0.850 76 LEU A C 1
ATOM 1125 O O . LEU A 1 76 ? 14.984 -34.442 -13.258 1.000 0.850 76 LEU A O 1
ATOM 1141 N N . GLY A 1 77 ? 17.192 -34.337 -13.592 1.000 0.790 77 GLY A N 1
ATOM 1142 C CA . GLY A 1 77 ? 17.556 -35.071 -12.381 1.000 0.790 77 GLY A CA 1
ATOM 1143 C C . GLY A 1 77 ? 19.055 -35.027 -12.068 1.000 0.790 77 GLY A C 1
ATOM 1144 O O . GLY A 1 77 ? 19.756 -34.132 -12.549 1.000 0.790 77 GLY A O 1
ATOM 1148 N N . PRO A 1 78 ? 19.562 -35.967 -11.247 1.000 0.800 78 PRO A N 1
ATOM 1149 C CA . PRO A 1 78 ? 20.977 -36.036 -10.901 1.000 0.800 78 PRO A CA 1
ATOM 1150 C C . PRO A 1 78 ? 21.812 -36.369 -12.138 1.000 0.800 78 PRO A C 1
ATOM 1151 O O . PRO A 1 78 ? 21.703 -37.451 -12.700 1.000 0.800 78 PRO A O 1
ATOM 1162 N N . PHE A 1 79 ? 22.669 -35.445 -12.557 1.000 0.820 79 PHE A N 1
ATOM 1163 C CA . PHE A 1 79 ? 23.545 -35.645 -13.714 1.000 0.820 79 PHE A CA 1
ATOM 1164 C C . PHE A 1 79 ? 24.937 -36.164 -13.335 1.000 0.820 79 PHE A C 1
ATOM 1165 O O . PHE A 1 79 ? 25.736 -36.455 -14.214 1.000 0.820 79 PHE A O 1
ATOM 1182 N N . SER A 1 80 ? 25.236 -36.308 -12.039 1.000 0.820 80 SER A N 1
ATOM 1183 C CA . SER A 1 80 ? 26.556 -36.722 -11.539 1.000 0.820 80 SER A CA 1
ATOM 1184 C C . SER A 1 80 ? 26.998 -38.113 -12.006 1.000 0.820 80 SER A C 1
ATOM 1185 O O . SER A 1 80 ? 28.189 -38.413 -11.983 1.000 0.820 80 SER A O 1
ATOM 1193 N N . GLU A 1 81 ? 26.050 -38.965 -12.393 1.000 0.840 81 GLU A N 1
ATOM 1194 C CA . GLU A 1 81 ? 26.318 -40.319 -12.884 1.000 0.840 81 GLU A CA 1
ATOM 1195 C C . GLU A 1 81 ? 26.357 -40.419 -14.408 1.000 0.840 81 GLU A C 1
ATOM 1196 O O . GLU A 1 81 ? 26.871 -41.408 -14.916 1.000 0.840 81 GLU A O 1
ATOM 1208 N N . ILE A 1 82 ? 25.868 -39.405 -15.122 1.000 0.880 82 ILE A N 1
ATOM 1209 C CA . ILE A 1 82 ? 25.823 -39.398 -16.583 1.000 0.880 82 ILE A CA 1
ATOM 1210 C C . ILE A 1 82 ? 27.190 -38.930 -17.103 1.000 0.880 82 ILE A C 1
ATOM 1211 O O . ILE A 1 82 ? 27.693 -37.883 -16.687 1.000 0.880 82 ILE A O 1
ATOM 1227 N N . ARG A 1 83 ? 27.809 -39.698 -17.998 1.000 0.880 83 ARG A N 1
ATOM 1228 C CA . ARG A 1 83 ? 29.157 -39.477 -18.545 1.000 0.880 83 ARG A CA 1
ATOM 1229 C C . ARG A 1 83 ? 29.166 -39.534 -20.070 1.000 0.880 83 ARG A C 1
ATOM 1230 O O . ARG A 1 83 ? 28.195 -39.908 -20.718 1.000 0.880 83 ARG A O 1
ATOM 1251 N N . GLU A 1 84 ? 30.295 -39.153 -20.652 1.000 0.890 84 GLU A N 1
ATOM 1252 C CA . GLU A 1 84 ? 30.547 -39.338 -22.079 1.000 0.890 84 GLU A CA 1
ATOM 1253 C C . GLU A 1 84 ? 30.555 -40.831 -22.437 1.000 0.890 84 GLU A C 1
ATOM 1254 O O . GLU A 1 84 ? 31.135 -41.653 -21.721 1.000 0.890 84 GLU A O 1
ATOM 1266 N N . GLY A 1 85 ? 29.892 -41.172 -23.540 1.000 0.890 85 GLY A N 1
ATOM 1267 C CA . GLY A 1 85 ? 29.680 -42.553 -23.963 1.000 0.890 85 GLY A CA 1
ATOM 1268 C C . GLY A 1 85 ? 28.415 -43.201 -23.400 1.000 0.890 85 GLY A C 1
ATOM 1269 O O . GLY A 1 85 ? 28.067 -44.291 -23.851 1.000 0.890 85 GLY A O 1
ATOM 1273 N N . ASP A 1 86 ? 27.707 -42.552 -22.468 1.000 0.910 86 ASP A N 1
ATOM 1274 C CA . ASP A 1 86 ? 26.434 -43.083 -21.989 1.000 0.910 86 ASP A CA 1
ATOM 1275 C C . ASP A 1 86 ? 25.381 -43.065 -23.093 1.000 0.910 86 ASP A C 1
ATOM 1276 O O . ASP A 1 86 ? 25.307 -42.153 -23.920 1.000 0.910 86 ASP A O 1
ATOM 1285 N N . GLU A 1 87 ? 24.546 -44.095 -23.101 1.000 0.890 87 GLU A N 1
ATOM 1286 C CA . GLU A 1 87 ? 23.441 -44.185 -24.040 1.000 0.890 87 GLU A CA 1
ATOM 1287 C C . GLU A 1 87 ? 22.250 -43.349 -23.590 1.000 0.890 87 GLU A C 1
ATOM 1288 O O . GLU A 1 87 ? 21.967 -43.190 -22.397 1.000 0.890 87 GLU A O 1
ATOM 1300 N N . VAL A 1 88 ? 21.506 -42.873 -24.583 1.000 0.900 88 VAL A N 1
ATOM 1301 C CA . VAL A 1 88 ? 20.257 -42.149 -24.397 1.000 0.900 88 VAL A CA 1
ATOM 1302 C C . VAL A 1 88 ? 19.213 -42.719 -25.330 1.000 0.900 88 VAL A C 1
ATOM 1303 O O . VAL A 1 88 ? 19.429 -42.835 -26.533 1.000 0.900 88 VAL A O 1
ATOM 1316 N N . LYS A 1 89 ? 18.055 -43.049 -24.779 1.000 0.870 89 LYS A N 1
ATOM 1317 C CA . LYS A 1 89 ? 16.935 -43.617 -25.514 1.000 0.870 89 LYS A CA 1
ATOM 1318 C C . LYS A 1 89 ? 15.830 -42.602 -25.677 1.000 0.870 89 LYS A C 1
ATOM 1319 O O . LYS A 1 89 ? 15.521 -41.823 -24.776 1.000 0.870 89 LYS A O 1
ATOM 1338 N N . ARG A 1 90 ? 15.192 -42.658 -26.836 1.000 0.830 90 ARG A N 1
ATOM 1339 C CA . ARG A 1 90 ? 13.955 -41.934 -27.090 1.000 0.830 90 ARG A CA 1
ATOM 1340 C C . ARG A 1 90 ? 12.792 -42.607 -26.388 1.000 0.830 90 ARG A C 1
ATOM 1341 O O . ARG A 1 90 ? 12.638 -43.824 -26.459 1.000 0.830 90 ARG A O 1
ATOM 1362 N N . THR A 1 91 ? 11.940 -41.800 -25.764 1.000 0.780 91 THR A N 1
ATOM 1363 C CA . THR A 1 91 ? 10.645 -42.289 -25.272 1.000 0.780 91 THR A CA 1
ATOM 1364 C C . THR A 1 91 ? 9.563 -42.204 -26.351 1.000 0.780 91 THR A C 1
ATOM 1365 O O . THR A 1 91 ? 8.511 -42.829 -26.203 1.000 0.780 91 THR A O 1
ATOM 1376 N N . GLY A 1 92 ? 9.794 -41.424 -27.423 1.000 0.720 92 GLY A N 1
ATOM 1377 C CA . GLY A 1 92 ? 8.817 -41.145 -28.479 1.000 0.720 92 GLY A CA 1
ATOM 1378 C C . GLY A 1 92 ? 7.639 -40.284 -28.015 1.000 0.720 92 GLY A C 1
ATOM 1379 O O . GLY A 1 92 ? 6.669 -40.121 -28.755 1.000 0.720 92 GLY A O 1
ATOM 1383 N N . ARG A 1 93 ? 7.687 -39.754 -26.786 1.000 0.730 93 ARG A N 1
ATOM 1384 C CA . ARG A 1 93 ? 6.599 -38.993 -26.169 1.000 0.730 93 ARG A CA 1
ATOM 1385 C C . ARG A 1 93 ? 7.033 -37.570 -25.886 1.000 0.730 93 ARG A C 1
ATOM 1386 O O . ARG A 1 93 ? 8.150 -37.299 -25.446 1.000 0.730 93 ARG A O 1
ATOM 1407 N N . ILE A 1 94 ? 6.097 -36.657 -26.100 1.000 0.770 94 ILE A N 1
ATOM 1408 C CA . ILE A 1 94 ? 6.211 -35.303 -25.571 1.000 0.770 94 ILE A CA 1
ATOM 1409 C C . ILE A 1 94 ? 6.093 -35.389 -24.047 1.000 0.770 94 ILE A C 1
ATOM 1410 O O . ILE A 1 94 ? 5.484 -36.314 -23.509 1.000 0.770 94 ILE A O 1
ATOM 1426 N N . MET A 1 95 ? 6.698 -34.437 -23.345 1.000 0.820 95 MET A N 1
ATOM 1427 C CA . MET A 1 95 ? 6.615 -34.372 -21.895 1.000 0.820 95 MET A CA 1
ATOM 1428 C C . MET A 1 95 ? 5.163 -34.340 -21.391 1.000 0.820 95 MET A C 1
ATOM 1429 O O . MET A 1 95 ? 4.416 -33.403 -21.671 1.000 0.820 95 MET A O 1
ATOM 1443 N N . GLU A 1 96 ? 4.788 -35.350 -20.607 1.000 0.880 96 GLU A N 1
ATOM 1444 C CA . GLU A 1 96 ? 3.466 -35.518 -20.003 1.000 0.880 96 GLU A CA 1
ATOM 1445 C C . GLU A 1 96 ? 3.567 -35.642 -18.484 1.000 0.880 96 GLU A C 1
ATOM 1446 O O . GLU A 1 96 ? 4.593 -36.056 -17.942 1.000 0.880 96 GLU A O 1
ATOM 1458 N N . VAL A 1 97 ? 2.476 -35.311 -17.797 1.000 0.930 97 VAL A N 1
ATOM 1459 C CA . VAL A 1 97 ? 2.350 -35.463 -16.344 1.000 0.930 97 VAL A CA 1
ATOM 1460 C C . VAL A 1 97 ? 1.076 -36.216 -15.978 1.000 0.930 97 VAL A C 1
ATOM 1461 O O . VAL A 1 97 ? 0.086 -36.122 -16.711 1.000 0.930 97 VAL A O 1
ATOM 1474 N N . PRO A 1 98 ? 1.073 -36.949 -14.848 1.000 0.950 98 PRO A N 1
ATOM 1475 C CA . PRO A 1 98 ? -0.139 -37.540 -14.300 1.000 0.950 98 PRO A CA 1
ATOM 1476 C C . PRO A 1 98 ? -1.156 -36.447 -13.963 1.000 0.950 98 PRO A C 1
ATOM 1477 O O . PRO A 1 98 ? -0.807 -35.403 -13.407 1.000 0.950 98 PRO A O 1
ATOM 1488 N N . VAL A 1 99 ? -2.421 -36.701 -14.282 1.000 0.970 99 VAL A N 1
ATOM 1489 C CA . VAL A 1 99 ? -3.549 -35.820 -13.954 1.000 0.970 99 VAL A CA 1
ATOM 1490 C C . VAL A 1 99 ? -4.701 -36.629 -13.359 1.000 0.970 99 VAL A C 1
ATOM 1491 O O . VAL A 1 99 ? -4.739 -37.850 -13.502 1.000 0.970 99 VAL A O 1
ATOM 1504 N N . GLY A 1 100 ? -5.654 -35.964 -12.708 1.000 0.960 100 GLY A N 1
ATOM 1505 C CA . GLY A 1 100 ? -6.835 -36.615 -12.137 1.000 0.960 100 GLY A CA 1
ATOM 1506 C C . GLY A 1 100 ? -7.039 -36.331 -10.653 1.000 0.960 100 GLY A C 1
ATOM 1507 O O . GLY A 1 100 ? -6.273 -35.598 -10.023 1.000 0.960 100 GLY A O 1
ATOM 1511 N N . GLU A 1 101 ? -8.108 -36.907 -10.105 1.000 0.970 101 GLU A N 1
ATOM 1512 C CA . GLU A 1 101 ? -8.505 -36.702 -8.708 1.000 0.970 101 GLU A CA 1
ATOM 1513 C C . GLU A 1 101 ? -7.515 -37.333 -7.722 1.000 0.970 101 GLU A C 1
ATOM 1514 O O . GLU A 1 101 ? -7.376 -36.856 -6.602 1.000 0.970 101 GLU A O 1
ATOM 1526 N N . GLU A 1 102 ? -6.744 -38.330 -8.155 1.000 0.960 102 GLU A N 1
ATOM 1527 C CA . GLU A 1 102 ? -5.733 -39.023 -7.354 1.000 0.960 102 GLU A CA 1
ATOM 1528 C C . GLU A 1 102 ? -4.555 -38.118 -6.943 1.000 0.960 102 GLU A C 1
ATOM 1529 O O . GLU A 1 102 ? -3.794 -38.474 -6.040 1.000 0.960 102 GLU A O 1
ATOM 1541 N N . LEU A 1 103 ? -4.385 -36.959 -7.596 1.000 0.980 103 LEU A N 1
ATOM 1542 C CA . LEU A 1 103 ? -3.404 -35.941 -7.202 1.000 0.980 103 LEU A CA 1
ATOM 1543 C C . LEU A 1 103 ? -3.915 -35.005 -6.098 1.000 0.980 103 LEU A C 1
ATOM 1544 O O . LEU A 1 103 ? -3.108 -34.320 -5.466 1.000 0.980 103 LEU A O 1
ATOM 1560 N N . ILE A 1 104 ? -5.228 -34.933 -5.867 1.000 0.970 104 ILE A N 1
ATOM 1561 C CA . ILE A 1 104 ? -5.799 -34.061 -4.837 1.000 0.970 104 ILE A CA 1
ATOM 1562 C C . ILE A 1 104 ? -5.321 -34.546 -3.462 1.000 0.970 104 ILE A C 1
ATOM 1563 O O . ILE A 1 104 ? -5.340 -35.739 -3.164 1.000 0.970 104 ILE A O 1
ATOM 1579 N N . GLY A 1 105 ? -4.833 -33.627 -2.629 1.000 0.970 105 GLY A N 1
ATOM 1580 C CA . GLY A 1 105 ? -4.231 -33.955 -1.336 1.000 0.970 105 GLY A CA 1
ATOM 1581 C C . GLY A 1 105 ? -2.760 -34.369 -1.400 1.000 0.970 105 GLY A C 1
ATOM 1582 O O . GLY A 1 105 ? -2.169 -34.660 -0.358 1.000 0.970 105 GLY A O 1
ATOM 1586 N N . ARG A 1 106 ? -2.148 -34.384 -2.592 1.000 0.980 106 ARG A N 1
ATOM 1587 C CA . ARG A 1 106 ? -0.770 -34.846 -2.810 1.000 0.980 106 ARG A CA 1
ATOM 1588 C C . ARG A 1 106 ? 0.203 -33.695 -3.033 1.000 0.980 106 ARG A C 1
ATOM 1589 O O . ARG A 1 106 ? -0.164 -32.621 -3.514 1.000 0.980 106 ARG A O 1
ATOM 1610 N N . ILE A 1 107 ? 1.471 -33.948 -2.705 1.000 0.980 107 ILE A N 1
ATOM 1611 C CA . ILE A 1 107 ? 2.579 -33.037 -3.019 1.000 0.980 107 ILE A CA 1
ATOM 1612 C C . ILE A 1 107 ? 3.504 -33.736 -4.007 1.000 0.980 107 ILE A C 1
ATOM 1613 O O . ILE A 1 107 ? 4.054 -34.797 -3.705 1.000 0.980 107 ILE A O 1
ATOM 1629 N N . VAL A 1 108 ? 3.677 -33.140 -5.182 1.000 0.980 108 VAL A N 1
ATOM 1630 C CA . VAL A 1 108 ? 4.414 -33.719 -6.309 1.000 0.980 108 VAL A CA 1
ATOM 1631 C C . VAL A 1 108 ? 5.491 -32.775 -6.823 1.000 0.980 108 VAL A C 1
ATOM 1632 O O . VAL A 1 108 ? 5.413 -31.559 -6.652 1.000 0.980 108 VAL A O 1
ATOM 1645 N N . ASN A 1 109 ? 6.507 -33.328 -7.474 1.000 0.950 109 ASN A N 1
ATOM 1646 C CA . ASN A 1 109 ? 7.454 -32.547 -8.263 1.000 0.950 109 ASN A CA 1
ATOM 1647 C C . ASN A 1 109 ? 6.868 -32.214 -9.663 1.000 0.950 109 ASN A C 1
ATOM 1648 O O . ASN A 1 109 ? 5.765 -32.656 -9.996 1.000 0.950 109 ASN A O 1
ATOM 1659 N N . PRO A 1 110 ? 7.582 -31.460 -10.519 1.000 0.950 110 PRO A N 1
ATOM 1660 C CA . PRO A 1 110 ? 7.115 -31.121 -11.870 1.000 0.950 110 PRO A CA 1
ATOM 1661 C C . PRO A 1 110 ? 6.949 -32.307 -12.829 1.000 0.950 110 PRO A C 1
ATOM 1662 O O . PRO A 1 110 ? 6.287 -32.156 -13.848 1.000 0.950 110 PRO A O 1
ATOM 1673 N N . LEU A 1 111 ? 7.522 -33.475 -12.514 1.000 0.890 111 LEU A N 1
ATOM 1674 C CA . LEU A 1 111 ? 7.304 -34.732 -13.245 1.000 0.890 111 LEU A CA 1
ATOM 1675 C C . LEU A 1 111 ? 6.042 -35.465 -12.753 1.000 0.890 111 LEU A C 1
ATOM 1676 O O . LEU A 1 111 ? 5.740 -36.567 -13.201 1.000 0.890 111 LEU A O 1
ATOM 1692 N N . GLY A 1 112 ? 5.321 -34.874 -11.793 1.000 0.930 112 GLY A N 1
ATOM 1693 C CA . GLY A 1 112 ? 4.171 -35.473 -11.128 1.000 0.930 112 GLY A CA 1
ATOM 1694 C C . GLY A 1 112 ? 4.527 -36.607 -10.167 1.000 0.930 112 GLY A C 1
ATOM 1695 O O . GLY A 1 112 ? 3.639 -37.329 -9.723 1.000 0.930 112 GLY A O 1
ATOM 1699 N N . GLN A 1 113 ? 5.804 -36.778 -9.820 1.000 0.910 113 GLN A N 1
ATOM 1700 C CA . GLN A 1 113 ? 6.237 -37.800 -8.871 1.000 0.910 113 GLN A CA 1
ATOM 1701 C C . GLN A 1 113 ? 5.967 -37.321 -7.437 1.000 0.910 113 GLN A C 1
ATOM 1702 O O . GLN A 1 113 ? 6.321 -36.183 -7.105 1.000 0.910 113 GLN A O 1
ATOM 1716 N N . PRO A 1 114 ? 5.370 -38.156 -6.570 1.000 0.960 114 PRO A N 1
ATOM 1717 C CA . PRO A 1 114 ? 5.062 -37.776 -5.197 1.000 0.960 114 PRO A CA 1
ATOM 1718 C C . PRO A 1 114 ? 6.338 -37.552 -4.377 1.000 0.960 114 PRO A C 1
ATOM 1719 O O . PRO A 1 114 ? 7.235 -38.391 -4.356 1.000 0.960 114 PRO A O 1
ATOM 1730 N N . VAL A 1 115 ? 6.390 -36.431 -3.657 1.000 0.940 115 VAL A N 1
ATOM 1731 C CA . VAL A 1 115 ? 7.461 -36.079 -2.702 1.000 0.940 115 VAL A CA 1
ATOM 1732 C C . VAL A 1 115 ? 6.954 -36.022 -1.253 1.000 0.940 115 VAL A C 1
ATOM 1733 O O . VAL A 1 115 ? 7.680 -35.624 -0.345 1.000 0.940 115 VAL A O 1
ATOM 1746 N N . ASP A 1 116 ? 5.701 -36.432 -1.028 1.000 0.930 116 ASP A N 1
ATOM 1747 C CA . ASP A 1 116 ? 5.033 -36.467 0.280 1.000 0.930 116 ASP A CA 1
ATOM 1748 C C . ASP A 1 116 ? 5.289 -37.742 1.094 1.000 0.930 116 ASP A C 1
ATOM 1749 O O . ASP A 1 116 ? 5.009 -37.771 2.292 1.000 0.930 116 ASP A O 1
ATOM 1758 N N . GLY A 1 117 ? 5.826 -38.788 0.463 1.000 0.920 117 GLY A N 1
ATOM 1759 C CA . GLY A 1 117 ? 6.051 -40.083 1.104 1.000 0.920 117 GLY A CA 1
ATOM 1760 C C . GLY A 1 117 ? 4.772 -40.888 1.372 1.000 0.920 117 GLY A C 1
ATOM 1761 O O . GLY A 1 117 ? 4.836 -41.874 2.098 1.000 0.920 117 GLY A O 1
ATOM 1765 N N . LEU A 1 118 ? 3.626 -40.519 0.785 1.000 0.930 118 LEU A N 1
ATOM 1766 C CA . LEU A 1 118 ? 2.333 -41.202 0.972 1.000 0.930 118 LEU A CA 1
ATOM 1767 C C . LEU A 1 118 ? 2.091 -42.348 -0.029 1.000 0.930 118 LEU A C 1
ATOM 1768 O O . LEU A 1 118 ? 0.966 -42.813 -0.190 1.000 0.930 118 LEU A O 1
ATOM 1784 N N . GLY A 1 119 ? 3.142 -42.811 -0.706 1.000 0.920 119 GLY A N 1
ATOM 1785 C CA . GLY A 1 119 ? 3.073 -43.861 -1.722 1.000 0.920 119 GLY A CA 1
ATOM 1786 C C . GLY A 1 119 ? 2.855 -43.326 -3.144 1.000 0.920 119 GLY A C 1
ATOM 1787 O O . GLY A 1 119 ? 2.880 -42.114 -3.368 1.000 0.920 119 GLY A O 1
ATOM 1791 N N . PRO A 1 120 ? 2.683 -44.217 -4.133 1.000 0.920 120 PRO A N 1
ATOM 1792 C CA . PRO A 1 120 ? 2.516 -43.822 -5.528 1.000 0.920 120 PRO A CA 1
ATOM 1793 C C . PRO A 1 120 ? 1.174 -43.116 -5.774 1.000 0.920 120 PRO A C 1
ATOM 1794 O O . PRO A 1 120 ? 0.261 -43.141 -4.946 1.000 0.920 120 PRO A O 1
ATOM 1805 N N . ILE A 1 121 ? 1.056 -42.475 -6.934 1.000 0.920 121 ILE A N 1
ATOM 1806 C CA . ILE A 1 121 ? -0.203 -41.908 -7.428 1.000 0.920 121 ILE A CA 1
ATOM 1807 C C . ILE A 1 121 ? -0.769 -42.896 -8.443 1.000 0.920 121 ILE A C 1
ATOM 1808 O O . ILE A 1 121 ? -0.129 -43.191 -9.448 1.000 0.920 121 ILE A O 1
ATOM 1824 N N . LEU A 1 122 ? -1.954 -43.432 -8.163 1.000 0.890 122 LEU A N 1
ATOM 1825 C CA . LEU A 1 122 ? -2.574 -44.498 -8.952 1.000 0.890 122 LEU A CA 1
ATOM 1826 C C . LEU A 1 122 ? -3.546 -43.936 -10.001 1.000 0.890 122 LEU A C 1
ATOM 1827 O O . LEU A 1 122 ? -4.694 -44.362 -10.060 1.000 0.890 122 LEU A O 1
ATOM 1843 N N . THR A 1 123 ? -3.094 -42.977 -10.816 1.000 0.880 123 THR A N 1
ATOM 1844 C CA . THR A 1 123 ? -3.875 -42.462 -11.957 1.000 0.880 123 THR A CA 1
ATOM 1845 C C . THR A 1 123 ? -3.475 -43.148 -13.262 1.000 0.880 123 THR A C 1
ATOM 1846 O O . THR A 1 123 ? -2.314 -43.497 -13.470 1.000 0.880 123 THR A O 1
ATOM 1857 N N . SER A 1 124 ? -4.445 -43.318 -14.161 1.000 0.880 124 SER A N 1
ATOM 1858 C CA . SER A 1 124 ? -4.236 -43.800 -15.536 1.000 0.880 124 SER A CA 1
ATOM 1859 C C . SER A 1 124 ? -4.211 -42.673 -16.574 1.000 0.880 124 SER A C 1
ATOM 1860 O O . SER A 1 124 ? -3.937 -42.924 -17.746 1.000 0.880 124 SER A O 1
ATOM 1868 N N . LYS A 1 125 ? -4.512 -41.435 -16.166 1.000 0.930 125 LYS A N 1
ATOM 1869 C CA . LYS A 1 125 ? -4.610 -40.288 -17.066 1.000 0.930 125 LYS A CA 1
ATOM 1870 C C . LYS A 1 125 ? -3.333 -39.466 -17.037 1.000 0.930 125 LYS A C 1
ATOM 1871 O O . LYS A 1 125 ? -2.801 -39.153 -15.971 1.000 0.930 125 LYS A O 1
ATOM 1890 N N . THR A 1 126 ? -2.903 -39.042 -18.214 1.000 0.930 126 THR A N 1
ATOM 1891 C CA . THR A 1 126 ? -1.808 -38.093 -18.396 1.000 0.930 126 THR A CA 1
ATOM 1892 C C . THR A 1 126 ? -2.237 -36.984 -19.342 1.000 0.930 126 THR A C 1
ATOM 1893 O O . THR A 1 126 ? -3.187 -37.130 -20.116 1.000 0.930 126 THR A O 1
ATOM 1904 N N . ARG A 1 127 ? -1.559 -35.841 -19.256 1.000 0.940 127 ARG A N 1
ATOM 1905 C CA . ARG A 1 127 ? -1.720 -34.735 -20.203 1.000 0.940 127 ARG A CA 1
ATOM 1906 C C . ARG A 1 127 ? -0.358 -34.159 -20.580 1.000 0.940 127 ARG A C 1
ATOM 1907 O O . ARG A 1 127 ? 0.530 -34.136 -19.721 1.000 0.940 127 ARG A O 1
ATOM 1928 N N . PRO A 1 128 ? -0.192 -33.670 -21.823 1.000 0.920 128 PRO A N 1
ATOM 1929 C CA . PRO A 1 128 ? 1.045 -33.041 -22.248 1.000 0.920 128 PRO A CA 1
ATOM 1930 C C . PRO A 1 128 ? 1.227 -31.715 -21.517 1.000 0.920 128 PRO A C 1
ATOM 1931 O O . PRO A 1 128 ? 0.296 -30.915 -21.398 1.000 0.920 128 PRO A O 1
ATOM 1942 N N . ILE A 1 129 ? 2.447 -31.483 -21.035 1.000 0.910 129 ILE A N 1
ATOM 1943 C CA . ILE A 1 129 ? 2.828 -30.220 -20.401 1.000 0.910 129 ILE A CA 1
ATOM 1944 C C . ILE A 1 129 ? 2.672 -29.073 -21.395 1.000 0.910 129 ILE A C 1
ATOM 1945 O O . ILE A 1 129 ? 2.243 -27.982 -21.021 1.000 0.910 129 ILE A O 1
ATOM 1961 N N . GLU A 1 130 ? 2.995 -29.322 -22.660 1.000 0.880 130 GLU A N 1
ATOM 1962 C CA . GLU A 1 130 ? 2.750 -28.386 -23.746 1.000 0.880 130 GLU A CA 1
ATOM 1963 C C . GLU A 1 130 ? 1.379 -28.645 -24.364 1.000 0.880 130 GLU A C 1
ATOM 1964 O O . GLU A 1 130 ? 1.140 -29.658 -25.019 1.000 0.880 130 GLU A O 1
ATOM 1976 N N . SER A 1 131 ? 0.471 -27.697 -24.145 1.000 0.900 131 SER A N 1
ATOM 1977 C CA . SER A 1 131 ? -0.897 -27.739 -24.649 1.000 0.900 131 SER A CA 1
ATOM 1978 C C . SER A 1 131 ? -1.321 -26.343 -25.103 1.000 0.900 131 SER A C 1
ATOM 1979 O O . SER A 1 131 ? -0.948 -25.349 -24.467 1.000 0.900 131 SER A O 1
ATOM 1987 N N . PRO A 1 132 ? -2.108 -26.236 -26.186 1.000 0.930 132 PRO A N 1
ATOM 1988 C CA . PRO A 1 132 ? -2.657 -24.963 -26.619 1.000 0.930 132 PRO A CA 1
ATOM 1989 C C . PRO A 1 132 ? -3.633 -24.392 -25.585 1.000 0.930 132 PRO A C 1
ATOM 1990 O O . PRO A 1 132 ? -4.357 -25.117 -24.900 1.000 0.930 132 PRO A O 1
ATOM 2001 N N . ALA A 1 133 ? -3.672 -23.063 -25.522 1.000 0.960 133 ALA A N 1
ATOM 2002 C CA . ALA A 1 133 ? -4.664 -22.331 -24.748 1.000 0.960 133 ALA A CA 1
ATOM 2003 C C . ALA A 1 133 ? -6.044 -22.347 -25.441 1.000 0.960 133 ALA A C 1
ATOM 2004 O O . ALA A 1 133 ? -6.105 -22.442 -26.673 1.000 0.960 133 ALA A O 1
ATOM 2011 N N . PRO A 1 134 ? -7.153 -22.175 -24.690 1.000 0.960 134 PRO A N 1
ATOM 2012 C CA . PRO A 1 134 ? -8.484 -22.029 -25.278 1.000 0.960 134 PRO A CA 1
ATOM 2013 C C . PRO A 1 134 ? -8.533 -20.869 -26.282 1.000 0.960 134 PRO A C 1
ATOM 2014 O O . PRO A 1 134 ? -8.083 -19.762 -25.967 1.000 0.960 134 PRO A O 1
ATOM 2025 N N . GLY A 1 135 ? -9.096 -21.090 -27.474 1.000 0.930 135 GLY A N 1
ATOM 2026 C CA . GLY A 1 135 ? -9.221 -20.056 -28.502 1.000 0.930 135 GLY A CA 1
ATOM 2027 C C . GLY A 1 135 ? -10.219 -18.959 -28.121 1.000 0.930 135 GLY A C 1
ATOM 2028 O O . GLY A 1 135 ? -10.984 -19.094 -27.169 1.000 0.930 135 GLY A O 1
ATOM 2032 N N . VAL A 1 136 ? -10.268 -17.871 -28.896 1.000 0.920 136 VAL A N 1
ATOM 2033 C CA . VAL A 1 136 ? -11.185 -16.741 -28.626 1.000 0.920 136 VAL A CA 1
ATOM 2034 C C . VAL A 1 136 ? -12.652 -17.192 -28.581 1.000 0.920 136 VAL A C 1
ATOM 2035 O O . VAL A 1 136 ? -13.398 -16.760 -27.709 1.000 0.920 136 VAL A O 1
ATOM 2048 N N . MET A 1 137 ? -13.048 -18.103 -29.475 1.000 0.920 137 MET A N 1
ATOM 2049 C CA . MET A 1 137 ? -14.406 -18.666 -29.525 1.000 0.920 137 MET A CA 1
ATOM 2050 C C . MET A 1 137 ? -14.687 -19.704 -28.429 1.000 0.920 137 MET A C 1
ATOM 2051 O O . MET A 1 137 ? -15.846 -19.966 -28.123 1.000 0.920 137 MET A O 1
ATOM 2065 N N . ASP A 1 138 ? -13.653 -20.296 -27.824 1.000 0.960 138 ASP A N 1
ATOM 2066 C CA . ASP A 1 138 ? -13.824 -21.301 -26.769 1.000 0.960 138 ASP A CA 1
ATOM 2067 C C . ASP A 1 138 ? -14.135 -20.666 -25.407 1.000 0.960 138 ASP A C 1
ATOM 2068 O O . ASP A 1 138 ? -14.489 -21.387 -24.473 1.000 0.960 138 ASP A O 1
ATOM 2077 N N . ARG A 1 139 ? -14.004 -19.338 -25.282 1.000 0.960 139 ARG A N 1
ATOM 2078 C CA . ARG A 1 139 ? -14.087 -18.586 -24.024 1.000 0.960 139 ARG A CA 1
ATOM 2079 C C . ARG A 1 139 ? -15.436 -17.902 -23.832 1.000 0.960 139 ARG A C 1
ATOM 2080 O O . ARG A 1 139 ? -16.160 -17.600 -24.775 1.000 0.960 139 ARG A O 1
ATOM 2101 N N . LYS A 1 140 ? -15.739 -17.586 -22.578 1.000 0.950 140 LYS A N 1
ATOM 2102 C CA . LYS A 1 140 ? -16.834 -16.699 -22.173 1.000 0.950 140 LYS A CA 1
ATOM 2103 C C . LYS A 1 140 ? -16.294 -15.651 -21.208 1.000 0.950 140 LYS A C 1
ATOM 2104 O O . LYS A 1 140 ? -15.323 -15.894 -20.498 1.000 0.950 140 LYS A O 1
ATOM 2123 N N . SER A 1 141 ? -16.907 -14.470 -21.186 1.000 0.940 141 SER A N 1
ATOM 2124 C CA . SER A 1 141 ? -16.501 -13.400 -20.272 1.000 0.940 141 SER A CA 1
ATOM 2125 C C . SER A 1 141 ? -16.592 -13.852 -18.814 1.000 0.940 141 SER A C 1
ATOM 2126 O O . SER A 1 141 ? -17.556 -14.507 -18.408 1.000 0.940 141 SER A O 1
ATOM 2134 N N . VAL A 1 142 ? -15.595 -13.467 -18.019 1.000 0.940 142 VAL A N 1
ATOM 2135 C CA . VAL A 1 142 ? -15.572 -13.712 -16.576 1.000 0.940 142 VAL A CA 1
ATOM 2136 C C . VAL A 1 142 ? -16.723 -12.946 -15.919 1.000 0.940 142 VAL A C 1
ATOM 2137 O O . VAL A 1 142 ? -16.823 -11.727 -16.050 1.000 0.940 142 VAL A O 1
ATOM 2150 N N . HIS A 1 143 ? -17.605 -13.678 -15.243 1.000 0.930 143 HIS A N 1
ATOM 2151 C CA . HIS A 1 143 ? -18.821 -13.145 -14.614 1.000 0.930 143 HIS A CA 1
ATOM 2152 C C . HIS A 1 143 ? -19.137 -13.791 -13.258 1.000 0.930 143 HIS A C 1
ATOM 2153 O O . HIS A 1 143 ? -20.042 -13.346 -12.559 1.000 0.930 143 HIS A O 1
ATOM 2167 N N . GLU A 1 144 ? -18.411 -14.846 -12.889 1.000 0.940 144 GLU A N 1
ATOM 2168 C CA . GLU A 1 144 ? -18.558 -15.517 -11.603 1.000 0.940 144 GLU A CA 1
ATOM 2169 C C . GLU A 1 144 ? -17.426 -15.084 -10.671 1.000 0.940 144 GLU A C 1
ATOM 2170 O O . GLU A 1 144 ? -16.267 -15.078 -11.094 1.000 0.940 144 GLU A O 1
ATOM 2182 N N . PRO A 1 145 ? -17.727 -14.726 -9.416 1.000 0.960 145 PRO A N 1
ATOM 2183 C CA . PRO A 1 145 ? -16.716 -14.310 -8.456 1.000 0.960 145 PRO A CA 1
ATOM 2184 C C . PRO A 1 145 ? -15.857 -15.495 -7.983 1.000 0.960 145 PRO A C 1
ATOM 2185 O O . PRO A 1 145 ? -16.358 -16.603 -7.776 1.000 0.960 145 PRO A O 1
ATOM 2196 N N . LEU A 1 146 ? -14.568 -15.240 -7.752 1.000 0.980 146 LEU A N 1
ATOM 2197 C CA . LEU A 1 146 ? -13.695 -16.060 -6.915 1.000 0.980 146 LEU A CA 1
ATOM 2198 C C . LEU A 1 146 ? -13.436 -15.276 -5.629 1.000 0.980 146 LEU A C 1
ATOM 2199 O O . LEU A 1 146 ? -12.627 -14.352 -5.604 1.000 0.980 146 LEU A O 1
ATOM 2215 N N . GLN A 1 147 ? -14.163 -15.628 -4.569 1.000 0.980 147 GLN A N 1
ATOM 2216 C CA . GLN A 1 147 ? -14.022 -14.965 -3.275 1.000 0.980 147 GLN A CA 1
ATOM 2217 C C . GLN A 1 147 ? -12.705 -15.402 -2.636 1.000 0.980 147 GLN A C 1
ATOM 2218 O O . GLN A 1 147 ? -12.528 -16.581 -2.322 1.000 0.980 147 GLN A O 1
ATOM 2232 N N . THR A 1 148 ? -11.787 -14.466 -2.426 1.000 0.980 148 THR A N 1
ATOM 2233 C CA . THR A 1 148 ? -10.528 -14.729 -1.712 1.000 0.980 148 THR A CA 1
ATOM 2234 C C . THR A 1 148 ? -10.732 -14.801 -0.203 1.000 0.980 148 THR A C 1
ATOM 2235 O O . THR A 1 148 ? -9.877 -15.302 0.519 1.000 0.980 148 THR A O 1
ATOM 2246 N N . GLY A 1 149 ? -11.857 -14.282 0.288 1.000 0.980 149 GLY A N 1
ATOM 2247 C CA . GLY A 1 149 ? -12.119 -14.148 1.709 1.000 0.980 149 GLY A CA 1
ATOM 2248 C C . GLY A 1 149 ? -11.395 -12.954 2.325 1.000 0.980 149 GLY A C 1
ATOM 2249 O O . GLY A 1 149 ? -11.463 -12.768 3.537 1.000 0.980 149 GLY A O 1
ATOM 2253 N N . ILE A 1 150 ? -10.693 -12.146 1.529 1.000 0.980 150 ILE A N 1
ATOM 2254 C CA . ILE A 1 150 ? -9.922 -10.994 1.987 1.000 0.980 150 ILE A CA 1
ATOM 2255 C C . ILE A 1 150 ? -10.687 -9.729 1.616 1.000 0.980 150 ILE A C 1
ATOM 2256 O O . ILE A 1 150 ? -10.745 -9.364 0.441 1.000 0.980 150 ILE A O 1
ATOM 2272 N N . LYS A 1 151 ? -11.180 -8.997 2.624 1.000 0.970 151 LYS A N 1
ATOM 2273 C CA . LYS A 1 151 ? -11.993 -7.774 2.448 1.000 0.970 151 LYS A CA 1
ATOM 2274 C C . LYS A 1 151 ? -11.380 -6.799 1.444 1.000 0.970 151 LYS A C 1
ATOM 2275 O O . LYS A 1 151 ? -12.052 -6.300 0.548 1.000 0.970 151 LYS A O 1
ATOM 2294 N N . ALA A 1 152 ? -10.081 -6.537 1.579 1.000 0.960 152 ALA A N 1
ATOM 2295 C CA . ALA A 1 152 ? -9.372 -5.598 0.717 1.000 0.960 152 ALA A CA 1
ATOM 2296 C C . ALA A 1 152 ? -9.298 -6.044 -0.752 1.000 0.960 152 ALA A C 1
ATOM 2297 O O . ALA A 1 152 ? -9.303 -5.185 -1.628 1.000 0.960 152 ALA A O 1
ATOM 2304 N N . ILE A 1 153 ? -9.248 -7.346 -1.041 1.000 0.980 153 ILE A N 1
ATOM 2305 C CA . ILE A 1 153 ? -9.212 -7.861 -2.417 1.000 0.980 153 ILE A CA 1
ATOM 2306 C C . ILE A 1 153 ? -10.634 -7.945 -2.957 1.000 0.980 153 ILE A C 1
ATOM 2307 O O . ILE A 1 153 ? -10.948 -7.274 -3.935 1.000 0.980 153 ILE A O 1
ATOM 2323 N N . ASP A 1 154 ? -11.517 -8.667 -2.272 1.000 0.970 154 ASP A N 1
ATOM 2324 C CA . ASP A 1 154 ? -12.882 -8.920 -2.739 1.000 0.970 154 ASP A CA 1
ATOM 2325 C C . ASP A 1 154 ? -13.679 -7.616 -2.932 1.000 0.970 154 ASP A C 1
ATOM 2326 O O . ASP A 1 154 ? -14.519 -7.534 -3.832 1.000 0.970 154 ASP A O 1
ATOM 2335 N N . ALA A 1 155 ? -13.378 -6.561 -2.160 1.000 0.960 155 ALA A N 1
ATOM 2336 C CA . ALA A 1 155 ? -13.992 -5.244 -2.321 1.000 0.960 155 ALA A CA 1
ATOM 2337 C C . ALA A 1 155 ? -13.317 -4.358 -3.385 1.000 0.960 155 ALA A C 1
ATOM 2338 O O . ALA A 1 155 ? -14.024 -3.742 -4.187 1.000 0.960 155 ALA A O 1
ATOM 2345 N N . LEU A 1 156 ? -11.980 -4.244 -3.391 1.000 0.940 156 LEU A N 1
ATOM 2346 C CA . LEU A 1 156 ? -11.263 -3.233 -4.193 1.000 0.940 156 LEU A CA 1
ATOM 2347 C C . LEU A 1 156 ? -10.656 -3.786 -5.487 1.000 0.940 156 LEU A C 1
ATOM 2348 O O . LEU A 1 156 ? -10.552 -3.051 -6.472 1.000 0.940 156 LEU A O 1
ATOM 2364 N N . ILE A 1 157 ? -10.206 -5.042 -5.471 1.000 0.950 157 ILE A N 1
ATOM 2365 C CA . ILE A 1 157 ? -9.511 -5.716 -6.577 1.000 0.950 157 ILE A CA 1
ATOM 2366 C C . ILE A 1 157 ? -10.149 -7.099 -6.795 1.000 0.950 157 ILE A C 1
ATOM 2367 O O . ILE A 1 157 ? -9.500 -8.126 -6.608 1.000 0.950 157 ILE A O 1
ATOM 2383 N N . PRO A 1 158 ? -11.447 -7.144 -7.134 1.000 0.970 158 PRO A N 1
ATOM 2384 C CA . PRO A 1 158 ? -12.179 -8.399 -7.207 1.000 0.970 158 PRO A CA 1
ATOM 2385 C C . PRO A 1 158 ? -11.614 -9.324 -8.283 1.000 0.970 158 PRO A C 1
ATOM 2386 O O . PRO A 1 158 ? -11.239 -8.872 -9.372 1.000 0.970 158 PRO A O 1
ATOM 2397 N N . ILE A 1 159 ? -11.608 -10.620 -7.978 1.000 0.980 159 ILE A N 1
ATOM 2398 C CA . ILE A 1 159 ? -11.089 -11.681 -8.841 1.000 0.980 159 ILE A CA 1
ATOM 2399 C C . ILE A 1 159 ? -12.251 -12.576 -9.261 1.000 0.980 159 ILE A C 1
ATOM 2400 O O . ILE A 1 159 ? -13.079 -12.957 -8.437 1.000 0.980 159 ILE A O 1
ATOM 2416 N N . GLY A 1 160 ? -12.340 -12.905 -10.547 1.000 0.980 160 GLY A N 1
ATOM 2417 C CA . GLY A 1 160 ? -13.361 -13.801 -11.083 1.000 0.980 160 GLY A CA 1
ATOM 2418 C C . GLY A 1 160 ? -12.823 -15.166 -11.516 1.000 0.980 160 GLY A C 1
ATOM 2419 O O . GLY A 1 160 ? -11.623 -15.365 -11.720 1.000 0.980 160 GLY A O 1
ATOM 2423 N N . ARG A 1 161 ? -13.734 -16.128 -11.682 1.000 0.980 161 ARG A N 1
ATOM 2424 C CA . ARG A 1 161 ? -13.439 -17.473 -12.191 1.000 0.980 161 ARG A CA 1
ATOM 2425 C C . ARG A 1 161 ? -12.994 -17.398 -13.654 1.000 0.980 161 ARG A C 1
ATOM 2426 O O . ARG A 1 161 ? -13.766 -16.966 -14.507 1.000 0.980 161 ARG A O 1
ATOM 2447 N N . GLY A 1 162 ? -11.761 -17.811 -13.941 1.000 0.980 162 GLY A N 1
ATOM 2448 C CA . GLY A 1 162 ? -11.132 -17.680 -15.260 1.000 0.980 162 GLY A CA 1
ATOM 2449 C C . GLY A 1 162 ? -10.253 -16.438 -15.454 1.000 0.980 162 GLY A C 1
ATOM 2450 O O . GLY A 1 162 ? -9.783 -16.218 -16.566 1.000 0.980 162 GLY A O 1
ATOM 2454 N N . GLN A 1 163 ? -10.065 -15.609 -14.420 1.000 0.980 163 GLN A N 1
ATOM 2455 C CA . GLN A 1 163 ? -9.219 -14.407 -14.461 1.000 0.980 163 GLN A CA 1
ATOM 2456 C C . GLN A 1 163 ? -7.745 -14.728 -14.174 1.000 0.980 163 GLN A C 1
ATOM 2457 O O . GLN A 1 163 ? -7.426 -15.712 -13.506 1.000 0.980 163 GLN A O 1
ATOM 2471 N N . ARG A 1 164 ? -6.834 -13.862 -14.626 1.000 0.980 164 ARG A N 1
ATOM 2472 C CA . ARG A 1 164 ? -5.406 -13.905 -14.281 1.000 0.980 164 ARG A CA 1
ATOM 2473 C C . ARG A 1 164 ? -5.053 -12.646 -13.500 1.000 0.980 164 ARG A C 1
ATOM 2474 O O . ARG A 1 164 ? -4.933 -11.580 -14.097 1.000 0.980 164 ARG A O 1
ATOM 2495 N N . GLU A 1 165 ? -4.884 -12.753 -12.187 1.000 0.980 165 GLU A N 1
ATOM 2496 C CA . GLU A 1 165 ? -4.616 -11.600 -11.319 1.000 0.980 165 GLU A CA 1
ATOM 2497 C C . GLU A 1 165 ? -3.210 -11.707 -10.719 1.000 0.980 165 GLU A C 1
ATOM 2498 O O . GLU A 1 165 ? -2.935 -12.573 -9.888 1.000 0.980 165 GLU A O 1
ATOM 2510 N N . LEU A 1 166 ? -2.295 -10.839 -11.155 1.000 0.990 166 LEU A N 1
ATOM 2511 C CA . LEU A 1 166 ? -0.905 -10.857 -10.698 1.000 0.990 166 LEU A CA 1
ATOM 2512 C C . LEU A 1 166 ? -0.797 -10.411 -9.238 1.000 0.990 166 LEU A C 1
ATOM 2513 O O . LEU A 1 166 ? -1.214 -9.312 -8.901 1.000 0.990 166 LEU A O 1
ATOM 2529 N N . ILE A 1 167 ? -0.123 -11.176 -8.384 1.000 0.990 167 ILE A N 1
ATOM 2530 C CA . ILE A 1 167 ? 0.279 -10.707 -7.053 1.000 0.990 167 ILE A CA 1
ATOM 2531 C C . ILE A 1 167 ? 1.752 -10.303 -7.105 1.000 0.990 167 ILE A C 1
ATOM 2532 O O . ILE A 1 167 ? 2.651 -11.126 -7.274 1.000 0.990 167 ILE A O 1
ATOM 2548 N N . ILE A 1 168 ? 2.018 -9.012 -6.946 1.000 0.980 168 ILE A N 1
ATOM 2549 C CA . ILE A 1 168 ? 3.350 -8.437 -7.128 1.000 0.980 168 ILE A CA 1
ATOM 2550 C C . ILE A 1 168 ? 3.783 -7.649 -5.897 1.000 0.980 168 ILE A C 1
ATOM 2551 O O . ILE A 1 168 ? 3.009 -6.908 -5.294 1.000 0.980 168 ILE A O 1
ATOM 2567 N N . GLY A 1 169 ? 5.050 -7.794 -5.525 1.000 0.960 169 GLY A N 1
ATOM 2568 C CA . GLY A 1 169 ? 5.646 -7.014 -4.449 1.000 0.960 169 GLY A CA 1
ATOM 2569 C C . GLY A 1 169 ? 6.976 -7.582 -3.987 1.000 0.960 169 GLY A C 1
ATOM 2570 O O . GLY A 1 169 ? 7.390 -8.675 -4.386 1.000 0.960 169 GLY A O 1
ATOM 2574 N N . ASP A 1 170 ? 7.641 -6.856 -3.094 1.000 0.930 170 ASP A N 1
ATOM 2575 C CA . ASP A 1 170 ? 8.944 -7.262 -2.572 1.000 0.930 170 ASP A CA 1
ATOM 2576 C C . ASP A 1 170 ? 8.847 -8.549 -1.743 1.000 0.930 170 ASP A C 1
ATOM 2577 O O . ASP A 1 170 ? 7.768 -9.034 -1.367 1.000 0.930 170 ASP A O 1
ATOM 2586 N N . ARG A 1 171 ? 10.003 -9.122 -1.421 1.000 0.910 171 ARG A N 1
ATOM 2587 C CA . ARG A 1 171 ? 10.092 -10.215 -0.457 1.000 0.910 171 ARG A CA 1
ATOM 2588 C C . ARG A 1 171 ? 9.557 -9.783 0.915 1.000 0.910 171 ARG A C 1
ATOM 2589 O O . ARG A 1 171 ? 9.760 -8.649 1.333 1.000 0.910 171 ARG A O 1
ATOM 2610 N N . GLN A 1 172 ? 8.913 -10.712 1.628 1.000 0.910 172 GLN A N 1
ATOM 2611 C CA . GLN A 1 172 ? 8.298 -10.478 2.948 1.000 0.910 172 GLN A CA 1
ATOM 2612 C C . GLN A 1 172 ? 7.183 -9.416 2.967 1.000 0.910 172 GLN A C 1
ATOM 2613 O O . GLN A 1 172 ? 7.029 -8.684 3.936 1.000 0.910 172 GLN A O 1
ATOM 2627 N N . THR A 1 173 ? 6.366 -9.368 1.915 1.000 0.950 173 THR A N 1
ATOM 2628 C CA . THR A 1 173 ? 5.161 -8.517 1.845 1.000 0.950 173 THR A CA 1
ATOM 2629 C C . THR A 1 173 ? 3.849 -9.282 2.047 1.000 0.950 173 THR A C 1
ATOM 2630 O O . THR A 1 173 ? 2.783 -8.674 2.088 1.000 0.950 173 THR A O 1
ATOM 2641 N N . GLY A 1 174 ? 3.910 -10.612 2.191 1.000 0.960 174 GLY A N 1
ATOM 2642 C CA . GLY A 1 174 ? 2.734 -11.463 2.407 1.000 0.960 174 GLY A CA 1
ATOM 2643 C C . GLY A 1 174 ? 2.096 -12.044 1.139 1.000 0.960 174 GLY A C 1
ATOM 2644 O O . GLY A 1 174 ? 0.965 -12.504 1.220 1.000 0.960 174 GLY A O 1
ATOM 2648 N N . LYS A 1 175 ? 2.795 -12.067 -0.008 1.000 0.970 175 LYS A N 1
ATOM 2649 C CA . LYS A 1 175 ? 2.291 -12.667 -1.266 1.000 0.970 175 LYS A CA 1
ATOM 2650 C C . LYS A 1 175 ? 1.727 -14.082 -1.060 1.000 0.970 175 LYS A C 1
ATOM 2651 O O . LYS A 1 175 ? 0.550 -14.311 -1.308 1.000 0.970 175 LYS A O 1
ATOM 2670 N N . THR A 1 176 ? 2.540 -14.999 -0.523 1.000 0.970 176 THR A N 1
ATOM 2671 C CA . THR A 1 176 ? 2.130 -16.389 -0.250 1.000 0.970 176 THR A CA 1
ATOM 2672 C C . THR A 1 176 ? 0.949 -16.442 0.712 1.000 0.970 176 THR A C 1
ATOM 2673 O O . THR A 1 176 ? -0.007 -17.151 0.441 1.000 0.970 176 THR A O 1
ATOM 2684 N N . SER A 1 177 ? 0.956 -15.633 1.778 1.000 0.960 177 SER A N 1
ATOM 2685 C CA . SER A 1 177 ? -0.158 -15.537 2.731 1.000 0.960 177 SER A CA 1
ATOM 2686 C C . SER A 1 177 ? -1.489 -15.198 2.060 1.000 0.960 177 SER A C 1
ATOM 2687 O O . SER A 1 177 ? -2.479 -15.860 2.335 1.000 0.960 177 SER A O 1
ATOM 2695 N N . VAL A 1 178 ? -1.498 -14.225 1.140 1.000 0.970 178 VAL A N 1
ATOM 2696 C CA . VAL A 1 178 ? -2.701 -13.849 0.380 1.000 0.970 178 VAL A CA 1
ATOM 2697 C C . VAL A 1 178 ? -3.241 -15.028 -0.437 1.000 0.970 178 VAL A C 1
ATOM 2698 O O . VAL A 1 178 ? -4.447 -15.257 -0.445 1.000 0.970 178 VAL A O 1
ATOM 2711 N N . ALA A 1 179 ? -2.372 -15.799 -1.097 1.000 0.970 179 ALA A N 1
ATOM 2712 C CA . ALA A 1 179 ? -2.808 -16.973 -1.854 1.000 0.970 179 ALA A CA 1
ATOM 2713 C C . ALA A 1 179 ? -3.276 -18.128 -0.960 1.000 0.970 179 ALA A C 1
ATOM 2714 O O . ALA A 1 179 ? -4.238 -18.802 -1.314 1.000 0.970 179 ALA A O 1
ATOM 2721 N N . ILE A 1 180 ? -2.629 -18.352 0.189 1.000 0.980 180 ILE A N 1
ATOM 2722 C CA . ILE A 1 180 ? -3.078 -19.371 1.143 1.000 0.980 180 ILE A CA 1
ATOM 2723 C C . ILE A 1 180 ? -4.459 -19.011 1.675 1.000 0.980 180 ILE A C 1
ATOM 2724 O O . ILE A 1 180 ? -5.348 -19.845 1.585 1.000 0.980 180 ILE A O 1
ATOM 2740 N N . ASP A 1 181 ? -4.679 -17.776 2.124 1.000 0.980 181 ASP A N 1
ATOM 2741 C CA . ASP A 1 181 ? -5.995 -17.326 2.592 1.000 0.980 181 ASP A CA 1
ATOM 2742 C C . ASP A 1 181 ? -7.068 -17.476 1.497 1.000 0.980 181 ASP A C 1
ATOM 2743 O O . ASP A 1 181 ? -8.162 -17.969 1.777 1.000 0.980 181 ASP A O 1
ATOM 2752 N N . ALA A 1 182 ? -6.730 -17.172 0.236 1.000 0.990 182 ALA A N 1
ATOM 2753 C CA . ALA A 1 182 ? -7.618 -17.407 -0.901 1.000 0.990 182 ALA A CA 1
ATOM 2754 C C . ALA A 1 182 ? -7.943 -18.898 -1.114 1.000 0.990 182 ALA A C 1
ATOM 2755 O O . ALA A 1 182 ? -9.103 -19.222 -1.363 1.000 0.990 182 ALA A O 1
ATOM 2762 N N . ILE A 1 183 ? -6.962 -19.804 -0.986 1.000 0.990 183 ILE A N 1
ATOM 2763 C CA . ILE A 1 183 ? -7.159 -21.266 -1.064 1.000 0.990 183 ILE A CA 1
ATOM 2764 C C . ILE A 1 183 ? -8.011 -21.765 0.109 1.000 0.990 183 ILE A C 1
ATOM 2765 O O . ILE A 1 183 ? -8.932 -22.556 -0.094 1.000 0.990 183 ILE A O 1
ATOM 2781 N N . LEU A 1 184 ? -7.748 -21.301 1.333 1.000 0.990 184 LEU A N 1
ATOM 2782 C CA . LEU A 1 184 ? -8.535 -21.662 2.516 1.000 0.990 184 LEU A CA 1
ATOM 2783 C C . LEU A 1 184 ? -10.013 -21.275 2.341 1.000 0.990 184 LEU A C 1
ATOM 2784 O O . LEU A 1 184 ? -10.895 -22.027 2.746 1.000 0.990 184 LEU A O 1
ATOM 2800 N N . ASN A 1 185 ? -10.291 -20.145 1.680 1.000 0.980 185 ASN A N 1
ATOM 2801 C CA . ASN A 1 185 ? -11.655 -19.688 1.405 1.000 0.980 185 ASN A CA 1
ATOM 2802 C C . ASN A 1 185 ? -12.380 -20.472 0.294 1.000 0.980 185 ASN A C 1
ATOM 2803 O O . ASN A 1 185 ? -13.563 -20.239 0.064 1.000 0.980 185 ASN A O 1
ATOM 2814 N N . GLN A 1 186 ? -11.702 -21.391 -0.404 1.000 0.980 186 GLN A N 1
ATOM 2815 C CA . GLN A 1 186 ? -12.330 -22.240 -1.426 1.000 0.980 186 GLN A CA 1
ATOM 2816 C C . GLN A 1 186 ? -13.015 -23.486 -0.855 1.000 0.980 186 GLN A C 1
ATOM 2817 O O . GLN A 1 186 ? -13.634 -24.247 -1.603 1.000 0.980 186 GLN A O 1
ATOM 2831 N N . LYS A 1 187 ? -12.937 -23.697 0.464 1.000 0.950 187 LYS A N 1
ATOM 2832 C CA . LYS A 1 187 ? -13.640 -24.789 1.128 1.000 0.950 187 LYS A CA 1
ATOM 2833 C C . LYS A 1 187 ? -15.140 -24.710 0.825 1.000 0.950 187 LYS A C 1
ATOM 2834 O O . LYS A 1 187 ? -15.761 -23.668 1.018 1.000 0.950 187 LYS A O 1
ATOM 2853 N N . ASP A 1 188 ? -15.695 -25.812 0.328 1.000 0.890 188 ASP A N 1
ATOM 2854 C CA . ASP A 1 188 ? -17.105 -25.943 -0.062 1.000 0.890 188 ASP A CA 1
ATOM 2855 C C . ASP A 1 188 ? -17.568 -24.977 -1.184 1.000 0.890 188 ASP A C 1
ATOM 2856 O O . ASP A 1 188 ? -18.764 -24.766 -1.368 1.000 0.890 188 ASP A O 1
ATOM 2865 N N . GLN A 1 189 ? -16.643 -24.400 -1.968 1.000 0.920 189 GLN A N 1
ATOM 2866 C CA . GLN A 1 189 ? -16.948 -23.480 -3.085 1.000 0.920 189 GLN A CA 1
ATOM 2867 C C . GLN A 1 189 ? -16.893 -24.135 -4.476 1.000 0.920 189 GLN A C 1
ATOM 2868 O O . GLN A 1 189 ? -16.923 -23.434 -5.494 1.000 0.920 189 GLN A O 1
ATOM 2882 N N . ASP A 1 190 ? -16.793 -25.465 -4.523 1.000 0.930 190 ASP A N 1
ATOM 2883 C CA . ASP A 1 190 ? -16.627 -26.256 -5.749 1.000 0.930 190 ASP A CA 1
ATOM 2884 C C . ASP A 1 190 ? -15.453 -25.758 -6.611 1.000 0.930 190 ASP A C 1
ATOM 2885 O O . ASP A 1 190 ? -15.587 -25.379 -7.778 1.000 0.930 190 ASP A O 1
ATOM 2894 N N . MET A 1 191 ? -14.289 -25.664 -5.967 1.000 0.970 191 MET A N 1
ATOM 2895 C CA . MET A 1 191 ? -13.062 -25.135 -6.545 1.000 0.970 191 MET A CA 1
ATOM 2896 C C . MET A 1 191 ? -11.886 -26.014 -6.124 1.000 0.970 191 MET A C 1
ATOM 2897 O O . MET A 1 191 ? -11.588 -26.142 -4.937 1.000 0.970 191 MET A O 1
ATOM 2911 N N . ILE A 1 192 ? -11.205 -26.602 -7.105 1.000 0.990 192 ILE A N 1
ATOM 2912 C CA . ILE A 1 192 ? -9.958 -27.339 -6.881 1.000 0.990 192 ILE A CA 1
ATOM 2913 C C . ILE A 1 192 ? -8.807 -26.333 -6.890 1.000 0.990 192 ILE A C 1
ATOM 2914 O O . ILE A 1 192 ? -8.782 -25.401 -7.691 1.000 0.990 192 ILE A O 1
ATOM 2930 N N . CYS A 1 193 ? -7.839 -26.499 -6.005 1.000 0.990 193 CYS A N 1
ATOM 2931 C CA . CYS A 1 193 ? -6.701 -25.599 -5.886 1.000 0.990 193 CYS A CA 1
ATOM 2932 C C . CYS A 1 193 ? -5.414 -26.297 -6.331 1.000 0.990 193 CYS A C 1
ATOM 2933 O O . CYS A 1 193 ? -5.207 -27.480 -6.075 1.000 0.990 193 CYS A O 1
ATOM 2941 N N . VAL A 1 194 ? -4.513 -25.553 -6.966 1.000 0.990 194 VAL A N 1
ATOM 2942 C CA . VAL A 1 194 ? -3.164 -26.000 -7.318 1.000 0.990 194 VAL A CA 1
ATOM 2943 C C . VAL A 1 194 ? -2.172 -24.938 -6.860 1.000 0.990 194 VAL A C 1
ATOM 2944 O O . VAL A 1 194 ? -2.153 -23.828 -7.389 1.000 0.990 194 VAL A O 1
ATOM 2957 N N . TYR A 1 195 ? -1.335 -25.254 -5.875 1.000 0.990 195 TYR A N 1
ATOM 2958 C CA . TYR A 1 195 ? -0.268 -24.364 -5.418 1.000 0.990 195 TYR A CA 1
ATOM 2959 C C . TYR A 1 195 ? 1.072 -24.823 -5.997 1.000 0.990 195 TYR A C 1
ATOM 2960 O O . TYR A 1 195 ? 1.575 -25.887 -5.639 1.000 0.990 195 TYR A O 1
ATOM 2978 N N . VAL A 1 196 ? 1.650 -24.026 -6.896 1.000 0.990 196 VAL A N 1
ATOM 2979 C CA . VAL A 1 196 ? 2.925 -24.318 -7.559 1.000 0.990 196 VAL A CA 1
ATOM 2980 C C . VAL A 1 196 ? 4.043 -23.503 -6.910 1.000 0.990 196 VAL A C 1
ATOM 2981 O O . VAL A 1 196 ? 4.159 -22.299 -7.134 1.000 0.990 196 VAL A O 1
ATOM 2994 N N . ALA A 1 197 ? 4.894 -24.157 -6.126 1.000 0.990 197 ALA A N 1
ATOM 2995 C CA . ALA A 1 197 ? 6.070 -23.557 -5.509 1.000 0.990 197 ALA A CA 1
ATOM 2996 C C . ALA A 1 197 ? 7.292 -23.684 -6.432 1.000 0.990 197 ALA A C 1
ATOM 2997 O O . ALA A 1 197 ? 7.785 -24.787 -6.670 1.000 0.990 197 ALA A O 1
ATOM 3004 N N . ILE A 1 198 ? 7.809 -22.552 -6.916 1.000 0.980 198 ILE A N 1
ATOM 3005 C CA . ILE A 1 198 ? 8.959 -22.481 -7.827 1.000 0.980 198 ILE A CA 1
ATOM 3006 C C . ILE A 1 198 ? 10.123 -21.793 -7.121 1.000 0.980 198 ILE A C 1
ATOM 3007 O O . ILE A 1 198 ? 10.019 -20.635 -6.719 1.000 0.980 198 ILE A O 1
ATOM 3023 N N . GLY A 1 199 ? 11.241 -22.498 -6.952 1.000 0.970 199 GLY A N 1
ATOM 3024 C CA . GLY A 1 199 ? 12.458 -21.973 -6.329 1.000 0.970 199 GLY A CA 1
ATOM 3025 C C . GLY A 1 199 ? 12.275 -21.535 -4.871 1.000 0.970 199 GLY A C 1
ATOM 3026 O O . GLY A 1 199 ? 13.042 -20.717 -4.358 1.000 0.970 199 GLY A O 1
ATOM 3030 N N . GLN A 1 200 ? 11.241 -22.034 -4.190 1.000 0.960 200 GLN A N 1
ATOM 3031 C CA . GLN A 1 200 ? 11.024 -21.777 -2.767 1.000 0.960 200 GLN A CA 1
ATOM 3032 C C . GLN A 1 200 ? 11.892 -22.710 -1.913 1.000 0.960 200 GLN A C 1
ATOM 3033 O O . GLN A 1 200 ? 12.340 -23.772 -2.353 1.000 0.960 200 GLN A O 1
ATOM 3047 N N . LYS A 1 201 ? 12.140 -22.321 -0.658 1.000 0.940 201 LYS A N 1
ATOM 3048 C CA . LYS A 1 201 ? 12.817 -23.199 0.307 1.000 0.940 201 LYS A CA 1
ATOM 3049 C C . LYS A 1 201 ? 11.891 -24.355 0.683 1.000 0.940 201 LYS A C 1
ATOM 3050 O O . LYS A 1 201 ? 10.732 -24.107 1.013 1.000 0.940 201 LYS A O 1
ATOM 3069 N N . GLU A 1 202 ? 12.411 -25.582 0.746 1.000 0.930 202 GLU A N 1
ATOM 3070 C CA . GLU A 1 202 ? 11.618 -26.761 1.142 1.000 0.930 202 GLU A CA 1
ATOM 3071 C C . GLU A 1 202 ? 10.936 -26.582 2.500 1.000 0.930 202 GLU A C 1
ATOM 3072 O O . GLU A 1 202 ? 9.773 -26.940 2.658 1.000 0.930 202 GLU A O 1
ATOM 3084 N N . SER A 1 203 ? 11.618 -25.955 3.465 1.000 0.930 203 SER A N 1
ATOM 3085 C CA . SER A 1 203 ? 11.042 -25.656 4.780 1.000 0.930 203 SER A CA 1
ATOM 3086 C C . SER A 1 203 ? 9.832 -24.720 4.710 1.000 0.930 203 SER A C 1
ATOM 3087 O O . SER A 1 203 ? 8.902 -24.861 5.500 1.000 0.930 203 SER A O 1
ATOM 3095 N N . THR A 1 204 ? 9.808 -23.791 3.751 1.000 0.930 204 THR A N 1
ATOM 3096 C CA . THR A 1 204 ? 8.671 -22.892 3.517 1.000 0.930 204 THR A CA 1
ATOM 3097 C C . THR A 1 204 ? 7.504 -23.642 2.887 1.000 0.930 204 THR A C 1
ATOM 3098 O O . THR A 1 204 ? 6.385 -23.520 3.378 1.000 0.930 204 THR A O 1
ATOM 3109 N N . VAL A 1 205 ? 7.762 -24.465 1.864 1.000 0.960 205 VAL A N 1
ATOM 3110 C CA . VAL A 1 205 ? 6.723 -25.288 1.220 1.000 0.960 205 VAL A CA 1
ATOM 3111 C C . VAL A 1 205 ? 6.101 -26.254 2.229 1.000 0.960 205 VAL A C 1
ATOM 3112 O O . VAL A 1 205 ? 4.881 -26.372 2.294 1.000 0.960 205 VAL A O 1
ATOM 3125 N N . ARG A 1 206 ? 6.914 -26.864 3.100 1.000 0.950 206 ARG A N 1
ATOM 3126 C CA . ARG A 1 206 ? 6.425 -27.712 4.198 1.000 0.950 206 ARG A CA 1
ATOM 3127 C C . ARG A 1 206 ? 5.509 -26.942 5.154 1.000 0.950 206 ARG A C 1
ATOM 3128 O O . ARG A 1 206 ? 4.462 -27.453 5.532 1.000 0.950 206 ARG A O 1
ATOM 3149 N N . GLY A 1 207 ? 5.865 -25.705 5.507 1.000 0.960 207 GLY A N 1
ATOM 3150 C CA . GLY A 1 207 ? 5.022 -24.839 6.341 1.000 0.960 207 GLY A CA 1
ATOM 3151 C C . GLY A 1 207 ? 3.689 -24.463 5.681 1.000 0.960 207 GLY A C 1
ATOM 3152 O O . GLY A 1 207 ? 2.655 -24.440 6.351 1.000 0.960 207 GLY A O 1
ATOM 3156 N N . VAL A 1 208 ? 3.695 -24.217 4.366 1.000 0.970 208 VAL A N 1
ATOM 3157 C CA . VAL A 1 208 ? 2.477 -23.982 3.572 1.000 0.970 208 VAL A CA 1
ATOM 3158 C C . VAL A 1 208 ? 1.576 -25.214 3.593 1.000 0.970 208 VAL A C 1
ATOM 3159 O O . VAL A 1 208 ? 0.410 -25.106 3.964 1.000 0.970 208 VAL A O 1
ATOM 3172 N N . VAL A 1 209 ? 2.125 -26.386 3.270 1.000 0.980 209 VAL A N 1
ATOM 3173 C CA . VAL A 1 209 ? 1.402 -27.667 3.302 1.000 0.980 209 VAL A CA 1
ATOM 3174 C C . VAL A 1 209 ? 0.786 -27.915 4.676 1.000 0.980 209 VAL A C 1
ATOM 3175 O O . VAL A 1 209 ? -0.375 -28.308 4.765 1.000 0.980 209 VAL A O 1
ATOM 3188 N N . GLU A 1 210 ? 1.524 -27.644 5.754 1.000 0.970 210 GLU A N 1
ATOM 3189 C CA . GLU A 1 210 ? 1.012 -27.866 7.106 1.000 0.970 210 GLU A CA 1
ATOM 3190 C C . GLU A 1 210 ? -0.124 -26.915 7.464 1.000 0.970 210 GLU A C 1
ATOM 3191 O O . GLU A 1 210 ? -1.087 -27.294 8.130 1.000 0.970 210 GLU A O 1
ATOM 3203 N N . THR A 1 211 ? -0.049 -25.684 6.966 1.000 0.980 211 THR A N 1
ATOM 3204 C CA . THR A 1 211 ? -1.132 -24.715 7.109 1.000 0.980 211 THR A CA 1
ATOM 3205 C C . THR A 1 211 ? -2.376 -25.194 6.366 1.000 0.980 211 THR A C 1
ATOM 3206 O O . THR A 1 211 ? -3.456 -25.199 6.956 1.000 0.980 211 THR A O 1
ATOM 3217 N N . LEU A 1 212 ? -2.234 -25.664 5.122 1.000 0.980 212 LEU A N 1
ATOM 3218 C CA . LEU A 1 212 ? -3.343 -26.224 4.345 1.000 0.980 212 LEU A CA 1
ATOM 3219 C C . LEU A 1 212 ? -3.961 -27.439 5.046 1.000 0.980 212 LEU A C 1
ATOM 3220 O O . LEU A 1 212 ? -5.180 -27.512 5.185 1.000 0.980 212 LEU A O 1
ATOM 3236 N N . ARG A 1 213 ? -3.135 -28.359 5.559 1.000 0.970 213 ARG A N 1
ATOM 3237 C CA . ARG A 1 213 ? -3.608 -29.542 6.288 1.000 0.970 213 ARG A CA 1
ATOM 3238 C C . ARG A 1 213 ? -4.366 -29.164 7.560 1.000 0.970 213 ARG A C 1
ATOM 3239 O O . ARG A 1 213 ? -5.465 -29.661 7.779 1.000 0.970 213 ARG A O 1
ATOM 3260 N N . LYS A 1 214 ? -3.831 -28.241 8.370 1.000 0.970 214 LYS A N 1
ATOM 3261 C CA . LYS A 1 214 ? -4.454 -27.800 9.632 1.000 0.970 214 LYS A CA 1
ATOM 3262 C C . LYS A 1 214 ? -5.847 -27.189 9.434 1.000 0.970 214 LYS A C 1
ATOM 3263 O O . LYS A 1 214 ? -6.676 -27.274 10.335 1.000 0.970 214 LYS A O 1
ATOM 3282 N N . HIS A 1 215 ? -6.102 -26.587 8.276 1.000 0.980 215 HIS A N 1
ATOM 3283 C CA . HIS A 1 215 ? -7.390 -25.969 7.951 1.000 0.980 215 HIS A CA 1
ATOM 3284 C C . HIS A 1 215 ? -8.298 -26.868 7.089 1.000 0.980 215 HIS A C 1
ATOM 3285 O O . HIS A 1 215 ? -9.393 -26.447 6.720 1.000 0.980 215 HIS A O 1
ATOM 3299 N N . GLY A 1 216 ? -7.879 -28.101 6.776 1.000 0.970 216 GLY A N 1
ATOM 3300 C CA . GLY A 1 216 ? -8.633 -29.013 5.905 1.000 0.970 216 GLY A CA 1
ATOM 3301 C C . GLY A 1 216 ? -8.695 -28.553 4.446 1.000 0.970 216 GLY A C 1
ATOM 3302 O O . GLY A 1 216 ? -9.609 -28.921 3.722 1.000 0.970 216 GLY A O 1
ATOM 3306 N N . ALA A 1 217 ? -7.751 -27.714 4.016 1.000 0.980 217 ALA A N 1
ATOM 3307 C CA . ALA A 1 217 ? -7.684 -27.222 2.644 1.000 0.980 217 ALA A CA 1
ATOM 3308 C C . ALA A 1 217 ? -6.909 -28.153 1.706 1.000 0.980 217 ALA A C 1
ATOM 3309 O O . ALA A 1 217 ? -7.033 -28.063 0.486 1.000 0.980 217 ALA A O 1
ATOM 3316 N N . LEU A 1 218 ? -6.102 -29.057 2.269 1.000 0.970 218 LEU A N 1
ATOM 3317 C CA . LEU A 1 218 ? -5.364 -30.043 1.483 1.000 0.970 218 LEU A CA 1
ATOM 3318 C C . LEU A 1 218 ? -6.318 -30.989 0.723 1.000 0.970 218 LEU A C 1
ATOM 3319 O O . LEU A 1 218 ? -5.974 -31.438 -0.361 1.000 0.970 218 LEU A O 1
ATOM 3335 N N . ASP A 1 219 ? -7.538 -31.194 1.227 1.000 0.970 219 ASP A N 1
ATOM 3336 C CA . ASP A 1 219 ? -8.552 -32.113 0.681 1.000 0.970 219 ASP A CA 1
ATOM 3337 C C . ASP A 1 219 ? -9.077 -31.725 -0.712 1.000 0.970 219 ASP A C 1
ATOM 3338 O O . ASP A 1 219 ? -9.706 -32.532 -1.388 1.000 0.970 219 ASP A O 1
ATOM 3347 N N . TYR A 1 220 ? -8.813 -30.496 -1.153 1.000 0.980 220 TYR A N 1
ATOM 3348 C CA . TYR A 1 220 ? -9.135 -29.997 -2.493 1.000 0.980 220 TYR A CA 1
ATOM 3349 C C . TYR A 1 220 ? -7.931 -29.308 -3.149 1.000 0.980 220 TYR A C 1
ATOM 3350 O O . TYR A 1 220 ? -8.093 -28.573 -4.122 1.000 0.980 220 TYR A O 1
ATOM 3368 N N . THR A 1 221 ? -6.716 -29.526 -2.628 1.000 0.990 221 THR A N 1
ATOM 3369 C CA . THR A 1 221 ? -5.503 -28.854 -3.108 1.000 0.990 221 THR A CA 1
ATOM 3370 C C . THR A 1 221 ? -4.446 -29.846 -3.589 1.000 0.990 221 THR A C 1
ATOM 3371 O O . THR A 1 221 ? -4.100 -30.797 -2.893 1.000 0.990 221 THR A O 1
ATOM 3382 N N . ILE A 1 222 ? -3.880 -29.576 -4.764 1.000 0.990 222 ILE A N 1
ATOM 3383 C CA . ILE A 1 222 ? -2.671 -30.208 -5.302 1.000 0.990 222 ILE A CA 1
ATOM 3384 C C . ILE A 1 222 ? -1.495 -29.263 -5.044 1.000 0.990 222 ILE A C 1
ATOM 3385 O O . ILE A 1 222 ? -1.594 -28.063 -5.305 1.000 0.990 222 ILE A O 1
ATOM 3401 N N . VAL A 1 223 ? -0.365 -29.771 -4.555 1.000 0.990 223 VAL A N 1
ATOM 3402 C CA . VAL A 1 223 ? 0.855 -28.964 -4.404 1.000 0.990 223 VAL A CA 1
ATOM 3403 C C . VAL A 1 223 ? 1.922 -29.461 -5.368 1.000 0.990 223 VAL A C 1
ATOM 3404 O O . VAL A 1 223 ? 2.372 -30.598 -5.265 1.000 0.990 223 VAL A O 1
ATOM 3417 N N . VAL A 1 224 ? 2.367 -28.600 -6.279 1.000 0.990 224 VAL A N 1
ATOM 3418 C CA . VAL A 1 224 ? 3.502 -28.873 -7.171 1.000 0.990 224 VAL A CA 1
ATOM 3419 C C . VAL A 1 224 ? 4.706 -28.112 -6.642 1.000 0.990 224 VAL A C 1
ATOM 3420 O O . VAL A 1 224 ? 4.623 -26.907 -6.428 1.000 0.990 224 VAL A O 1
ATOM 3433 N N . THR A 1 225 ? 5.833 -28.776 -6.410 1.000 0.980 225 THR A N 1
ATOM 3434 C CA . THR A 1 225 ? 7.012 -28.134 -5.821 1.000 0.980 225 THR A CA 1
ATOM 3435 C C . THR A 1 225 ? 8.282 -28.429 -6.604 1.000 0.980 225 THR A C 1
ATOM 3436 O O . THR A 1 225 ? 8.651 -29.582 -6.801 1.000 0.980 225 THR A O 1
ATOM 3447 N N . ALA A 1 226 ? 8.992 -27.366 -6.977 1.000 0.970 226 ALA A N 1
ATOM 3448 C CA . ALA A 1 226 ? 10.376 -27.402 -7.423 1.000 0.970 226 ALA A CA 1
ATOM 3449 C C . ALA A 1 226 ? 11.206 -26.489 -6.517 1.000 0.970 226 ALA A C 1
ATOM 3450 O O . ALA A 1 226 ? 11.135 -25.262 -6.620 1.000 0.970 226 ALA A O 1
ATOM 3457 N N . SER A 1 227 ? 11.931 -27.074 -5.562 1.000 0.940 227 SER A N 1
ATOM 3458 C CA . SER A 1 227 ? 12.652 -26.307 -4.541 1.000 0.940 227 SER A CA 1
ATOM 3459 C C . SER A 1 227 ? 13.896 -25.615 -5.108 1.000 0.940 227 SER A C 1
ATOM 3460 O O . SER A 1 227 ? 14.392 -25.970 -6.170 1.000 0.940 227 SER A O 1
ATOM 3468 N N . ALA A 1 228 ? 14.430 -24.623 -4.388 1.000 0.900 228 ALA A N 1
ATOM 3469 C CA . ALA A 1 228 ? 15.620 -23.870 -4.813 1.000 0.900 228 ALA A CA 1
ATOM 3470 C C . ALA A 1 228 ? 16.892 -24.723 -5.011 1.000 0.900 228 ALA A C 1
ATOM 3471 O O . ALA A 1 228 ? 17.848 -24.245 -5.609 1.000 0.900 228 ALA A O 1
ATOM 3478 N N . SER A 1 229 ? 16.929 -25.942 -4.467 1.000 0.860 229 SER A N 1
ATOM 3479 C CA . SER A 1 229 ? 18.036 -26.892 -4.628 1.000 0.860 229 SER A CA 1
ATOM 3480 C C . SER A 1 229 ? 17.869 -27.824 -5.829 1.000 0.860 229 SER A C 1
ATOM 3481 O O . SER A 1 229 ? 18.782 -28.588 -6.124 1.000 0.860 229 SER A O 1
ATOM 3489 N N . GLN A 1 230 ? 16.705 -27.821 -6.483 1.000 0.870 230 GLN A N 1
ATOM 3490 C CA . GLN A 1 230 ? 16.478 -28.632 -7.672 1.000 0.870 230 GLN A CA 1
ATOM 3491 C C . GLN A 1 230 ? 17.077 -27.976 -8.923 1.000 0.870 230 GLN A C 1
ATOM 3492 O O . GLN A 1 230 ? 17.202 -26.751 -8.964 1.000 0.870 230 GLN A O 1
ATOM 3506 N N . PRO A 1 231 ? 17.406 -28.770 -9.960 1.000 0.830 231 PRO A N 1
ATOM 3507 C CA . PRO A 1 231 ? 17.899 -28.245 -11.228 1.000 0.830 231 PRO A CA 1
ATOM 3508 C C . PRO A 1 231 ? 16.947 -27.205 -11.841 1.000 0.830 231 PRO A C 1
ATOM 3509 O O . PRO A 1 231 ? 15.728 -27.404 -11.845 1.000 0.830 231 PRO A O 1
ATOM 3520 N N . ALA A 1 232 ? 17.498 -26.140 -12.438 1.000 0.880 232 ALA A N 1
ATOM 3521 C CA . ALA A 1 232 ? 16.748 -25.094 -13.147 1.000 0.880 232 ALA A CA 1
ATOM 3522 C C . ALA A 1 232 ? 15.649 -25.608 -14.112 1.000 0.880 232 ALA A C 1
ATOM 3523 O O . ALA A 1 232 ? 14.573 -25.003 -14.159 1.000 0.880 232 ALA A O 1
ATOM 3530 N N . PRO A 1 233 ? 15.820 -26.740 -14.823 1.000 0.870 233 PRO A N 1
ATOM 3531 C CA . PRO A 1 233 ? 14.771 -27.319 -15.664 1.000 0.870 233 PRO A CA 1
ATOM 3532 C C . PRO A 1 233 ? 13.482 -27.666 -14.927 1.000 0.870 233 PRO A C 1
ATOM 3533 O O . PRO A 1 233 ? 12.395 -27.404 -15.442 1.000 0.870 233 PRO A O 1
ATOM 3544 N N . LEU A 1 234 ? 13.579 -28.191 -13.704 1.000 0.920 234 LEU A N 1
ATOM 3545 C CA . LEU A 1 234 ? 12.398 -28.478 -12.894 1.000 0.920 234 LEU A CA 1
ATOM 3546 C C . LEU A 1 234 ? 11.688 -27.180 -12.491 1.000 0.920 234 LEU A C 1
ATOM 3547 O O . LEU A 1 234 ? 10.462 -27.108 -12.557 1.000 0.920 234 LEU A O 1
ATOM 3563 N N . LEU A 1 235 ? 12.434 -26.121 -12.157 1.000 0.960 235 LEU A N 1
ATOM 3564 C CA . LEU A 1 235 ? 11.855 -24.807 -11.855 1.000 0.960 235 LEU A CA 1
ATOM 3565 C C . LEU A 1 235 ? 11.160 -24.198 -13.081 1.000 0.960 235 LEU A C 1
ATOM 3566 O O . LEU A 1 235 ? 10.079 -23.626 -12.950 1.000 0.960 235 LEU A O 1
ATOM 3582 N N . TYR A 1 236 ? 11.758 -24.336 -14.266 1.000 0.940 236 TYR A N 1
ATOM 3583 C CA . TYR A 1 236 ? 11.173 -23.898 -15.533 1.000 0.940 236 TYR A CA 1
ATOM 3584 C C . TYR A 1 236 ? 9.846 -24.617 -15.832 1.000 0.940 236 TYR A C 1
ATOM 3585 O O . TYR A 1 236 ? 8.867 -23.966 -16.208 1.000 0.940 236 TYR A O 1
ATOM 3603 N N . LEU A 1 237 ? 9.797 -25.935 -15.623 1.000 0.940 237 LEU A N 1
ATOM 3604 C CA . LEU A 1 237 ? 8.637 -26.773 -15.939 1.000 0.940 237 LEU A CA 1
ATOM 3605 C C . LEU A 1 237 ? 7.510 -26.682 -14.905 1.000 0.940 237 LEU A C 1
ATOM 3606 O O . LEU A 1 237 ? 6.352 -26.896 -15.263 1.000 0.940 237 LEU A O 1
ATOM 3622 N N . ALA A 1 238 ? 7.809 -26.348 -13.645 1.000 0.980 238 ALA A N 1
ATOM 3623 C CA . ALA A 1 238 ? 6.837 -26.414 -12.551 1.000 0.980 238 ALA A CA 1
ATOM 3624 C C . ALA A 1 238 ? 5.500 -25.694 -12.841 1.000 0.980 238 ALA A C 1
ATOM 3625 O O . ALA A 1 238 ? 4.452 -26.314 -12.633 1.000 0.980 238 ALA A O 1
ATOM 3632 N N . PRO A 1 239 ? 5.470 -24.453 -13.376 1.000 0.990 239 PRO A N 1
ATOM 3633 C CA . PRO A 1 239 ? 4.206 -23.781 -13.694 1.000 0.990 239 PRO A CA 1
ATOM 3634 C C . PRO A 1 239 ? 3.405 -24.484 -14.788 1.000 0.990 239 PRO A C 1
ATOM 3635 O O . PRO A 1 239 ? 2.183 -24.583 -14.689 1.000 0.990 239 PRO A O 1
ATOM 3646 N N . TYR A 1 240 ? 4.087 -25.020 -15.803 1.000 0.980 240 TYR A N 1
ATOM 3647 C CA . TYR A 1 240 ? 3.439 -25.744 -16.891 1.000 0.980 240 TYR A CA 1
ATOM 3648 C C . TYR A 1 240 ? 2.882 -27.095 -16.432 1.000 0.980 240 TYR A C 1
ATOM 3649 O O . TYR A 1 240 ? 1.787 -27.475 -16.841 1.000 0.980 240 TYR A O 1
ATOM 3667 N N . ALA A 1 241 ? 3.580 -27.796 -15.536 1.000 0.980 241 ALA A N 1
ATOM 3668 C CA . ALA A 1 241 ? 3.058 -29.004 -14.904 1.000 0.980 241 ALA A CA 1
ATOM 3669 C C . ALA A 1 241 ? 1.785 -28.700 -14.092 1.000 0.980 241 ALA A C 1
ATOM 3670 O O . ALA A 1 241 ? 0.758 -29.351 -14.281 1.000 0.980 241 ALA A O 1
ATOM 3677 N N . GLY A 1 242 ? 1.813 -27.658 -13.253 1.000 0.980 242 GLY A N 1
ATOM 3678 C CA . GLY A 1 242 ? 0.669 -27.274 -12.422 1.000 0.980 242 GLY A CA 1
ATOM 3679 C C . GLY A 1 242 ? -0.572 -26.871 -13.222 1.000 0.980 242 GLY A C 1
ATOM 3680 O O . GLY A 1 242 ? -1.673 -27.329 -12.917 1.000 0.980 242 GLY A O 1
ATOM 3684 N N . VAL A 1 243 ? -0.417 -26.069 -14.283 1.000 0.990 243 VAL A N 1
ATOM 3685 C CA . VAL A 1 243 ? -1.565 -25.713 -15.138 1.000 0.990 243 VAL A CA 1
ATOM 3686 C C . VAL A 1 243 ? -2.101 -26.924 -15.898 1.000 0.990 243 VAL A C 1
ATOM 3687 O O . VAL A 1 243 ? -3.305 -27.050 -16.069 1.000 0.990 243 VAL A O 1
ATOM 3700 N N . THR A 1 244 ? -1.237 -27.858 -16.297 1.000 0.980 244 THR A N 1
ATOM 3701 C CA . THR A 1 244 ? -1.654 -29.094 -16.975 1.000 0.980 244 THR A CA 1
ATOM 3702 C C . THR A 1 244 ? -2.508 -29.974 -16.058 1.000 0.980 244 THR A C 1
ATOM 3703 O O . THR A 1 244 ? -3.528 -30.509 -16.495 1.000 0.980 244 THR A O 1
ATOM 3714 N N . MET A 1 245 ? -2.152 -30.061 -14.769 1.000 0.980 245 MET A N 1
ATOM 3715 C CA . MET A 1 245 ? -2.972 -30.725 -13.745 1.000 0.980 245 MET A CA 1
ATOM 3716 C C . MET A 1 245 ? -4.320 -30.021 -13.550 1.000 0.980 245 MET A C 1
ATOM 3717 O O . MET A 1 245 ? -5.345 -30.678 -13.395 1.000 0.980 245 MET A O 1
ATOM 3731 N N . ALA A 1 246 ? -4.343 -28.689 -13.607 1.000 0.990 246 ALA A N 1
ATOM 3732 C CA . ALA A 1 246 ? -5.574 -27.908 -13.528 1.000 0.990 246 ALA A CA 1
ATOM 3733 C C . ALA A 1 246 ? -6.479 -28.071 -14.764 1.000 0.990 246 ALA A C 1
ATOM 3734 O O . ALA A 1 246 ? -7.703 -28.133 -14.644 1.000 0.990 246 ALA A O 1
ATOM 3741 N N . GLU A 1 247 ? -5.893 -28.159 -15.958 1.000 0.980 247 GLU A N 1
ATOM 3742 C CA . GLU A 1 247 ? -6.624 -28.291 -17.221 1.000 0.980 247 GLU A CA 1
ATOM 3743 C C . GLU A 1 247 ? -7.495 -29.541 -17.278 1.000 0.980 247 GLU A C 1
ATOM 3744 O O . GLU A 1 247 ? -8.588 -29.476 -17.840 1.000 0.980 247 GLU A O 1
ATOM 3756 N N . GLU A 1 248 ? -7.066 -30.648 -16.663 1.000 0.970 248 GLU A N 1
ATOM 3757 C CA . GLU A 1 248 ? -7.894 -31.856 -16.564 1.000 0.970 248 GLU A CA 1
ATOM 3758 C C . GLU A 1 248 ? -9.257 -31.549 -15.934 1.000 0.970 248 GLU A C 1
ATOM 3759 O O . GLU A 1 248 ? -10.289 -32.002 -16.421 1.000 0.970 248 GLU A O 1
ATOM 3771 N N . PHE A 1 249 ? -9.301 -30.731 -14.886 1.000 0.980 249 PHE A N 1
ATOM 3772 C CA . PHE A 1 249 ? -10.558 -30.372 -14.235 1.000 0.980 249 PHE A CA 1
ATOM 3773 C C . PHE A 1 249 ? -11.347 -29.345 -15.048 1.000 0.980 249 PHE A C 1
ATOM 3774 O O . PHE A 1 249 ? -12.561 -29.482 -15.195 1.000 0.980 249 PHE A O 1
ATOM 3791 N N . MET A 1 250 ? -10.664 -28.359 -15.632 1.000 0.980 250 MET A N 1
ATOM 3792 C CA . MET A 1 250 ? -11.303 -27.329 -16.453 1.000 0.980 250 MET A CA 1
ATOM 3793 C C . MET A 1 250 ? -12.061 -27.922 -17.642 1.000 0.980 250 MET A C 1
ATOM 3794 O O . MET A 1 250 ? -13.222 -27.583 -17.862 1.000 0.980 250 MET A O 1
ATOM 3808 N N . TYR A 1 251 ? -11.429 -28.815 -18.407 1.000 0.970 251 TYR A N 1
ATOM 3809 C CA . TYR A 1 251 ? -12.068 -29.434 -19.573 1.000 0.970 251 TYR A CA 1
ATOM 3810 C C . TYR A 1 251 ? -13.153 -30.450 -19.192 1.000 0.970 251 TYR A C 1
ATOM 3811 O O . TYR A 1 251 ? -14.018 -30.747 -20.010 1.000 0.970 251 TYR A O 1
ATOM 3829 N N . ASN A 1 252 ? -13.163 -30.908 -17.938 1.000 0.970 252 ASN A N 1
ATOM 3830 C CA . ASN A 1 252 ? -14.254 -31.682 -17.346 1.000 0.970 252 ASN A CA 1
ATOM 3831 C C . ASN A 1 252 ? -15.359 -30.793 -16.731 1.000 0.970 252 ASN A C 1
ATOM 3832 O O . ASN A 1 252 ? -16.197 -31.283 -15.977 1.000 0.970 252 ASN A O 1
ATOM 3843 N N . GLY A 1 253 ? -15.369 -29.489 -17.025 1.000 0.970 253 GLY A N 1
ATOM 3844 C CA . GLY A 1 253 ? -16.411 -28.557 -16.583 1.000 0.970 253 GLY A CA 1
ATOM 3845 C C . GLY A 1 253 ? -16.290 -28.091 -15.130 1.000 0.970 253 GLY A C 1
ATOM 3846 O O . GLY A 1 253 ? -17.165 -27.377 -14.651 1.000 0.970 253 GLY A O 1
ATOM 3850 N N . LYS A 1 254 ? -15.213 -28.456 -14.426 1.000 0.980 254 LYS A N 1
ATOM 3851 C CA . LYS A 1 254 ? -14.958 -28.012 -13.051 1.000 0.980 254 LYS A CA 1
ATOM 3852 C C . LYS A 1 254 ? -14.221 -26.669 -13.020 1.000 0.980 254 LYS A C 1
ATOM 3853 O O . LYS A 1 254 ? -13.730 -26.165 -14.038 1.000 0.980 254 LYS A O 1
ATOM 3872 N N . HIS A 1 255 ? -14.119 -26.092 -11.826 1.000 0.980 255 HIS A N 1
ATOM 3873 C CA . HIS A 1 255 ? -13.401 -24.846 -11.580 1.000 0.980 255 HIS A CA 1
ATOM 3874 C C . HIS A 1 255 ? -12.102 -25.093 -10.814 1.000 0.980 255 HIS A C 1
ATOM 3875 O O . HIS A 1 255 ? -12.056 -25.907 -9.890 1.000 0.980 255 HIS A O 1
ATOM 3889 N N . VAL A 1 256 ? -11.049 -24.372 -11.203 1.000 0.990 256 VAL A N 1
ATOM 3890 C CA . VAL A 1 256 ? -9.721 -24.490 -10.602 1.000 0.990 256 VAL A CA 1
ATOM 3891 C C . VAL A 1 256 ? -9.100 -23.126 -10.333 1.000 0.990 256 VAL A C 1
ATOM 3892 O O . VAL A 1 256 ? -9.229 -22.196 -11.132 1.000 0.990 256 VAL A O 1
ATOM 3905 N N . LEU A 1 257 ? -8.361 -23.038 -9.234 1.000 0.990 257 LEU A N 1
ATOM 3906 C CA . LEU A 1 257 ? -7.463 -21.944 -8.896 1.000 0.990 257 LEU A CA 1
ATOM 3907 C C . LEU A 1 257 ? -6.015 -22.444 -8.935 1.000 0.990 257 LEU A C 1
ATOM 3908 O O . LEU A 1 257 ? -5.666 -23.358 -8.196 1.000 0.990 257 LEU A O 1
ATOM 3924 N N . VAL A 1 258 ? -5.155 -21.826 -9.743 1.000 0.990 258 VAL A N 1
ATOM 3925 C CA . VAL A 1 258 ? -3.720 -22.145 -9.813 1.000 0.990 258 VAL A CA 1
ATOM 3926 C C . VAL A 1 258 ? -2.897 -20.952 -9.335 1.000 0.990 258 VAL A C 1
ATOM 3927 O O . VAL A 1 258 ? -3.063 -19.838 -9.825 1.000 0.990 258 VAL A O 1
ATOM 3940 N N . VAL A 1 259 ? -1.983 -21.172 -8.396 1.000 0.990 259 VAL A N 1
ATOM 3941 C CA . VAL A 1 259 ? -1.069 -20.153 -7.857 1.000 0.990 259 VAL A CA 1
ATOM 3942 C C . VAL A 1 259 ? 0.354 -20.485 -8.294 1.000 0.990 259 VAL A C 1
ATOM 3943 O O . VAL A 1 259 ? 0.798 -21.608 -8.078 1.000 0.990 259 VAL A O 1
ATOM 3956 N N . TYR A 1 260 ? 1.089 -19.521 -8.854 1.000 0.990 260 TYR A N 1
ATOM 3957 C CA . TYR A 1 260 ? 2.495 -19.706 -9.240 1.000 0.990 260 TYR A CA 1
ATOM 3958 C C . TYR A 1 260 ? 3.408 -18.849 -8.351 1.000 0.990 260 TYR A C 1
ATOM 3959 O O . TYR A 1 260 ? 3.479 -17.638 -8.552 1.000 0.990 260 TYR A O 1
ATOM 3977 N N . ASP A 1 261 ? 4.108 -19.460 -7.389 1.000 0.980 261 ASP A N 1
ATOM 3978 C CA . ASP A 1 261 ? 4.948 -18.806 -6.366 1.000 0.980 261 ASP A CA 1
ATOM 3979 C C . ASP A 1 261 ? 6.446 -19.177 -6.525 1.000 0.980 261 ASP A C 1
ATOM 3980 O O . ASP A 1 261 ? 6.954 -20.070 -5.850 1.000 0.980 261 ASP A O 1
ATOM 3989 N N . ASP A 1 262 ? 7.225 -18.550 -7.412 1.000 0.950 262 ASP A N 1
ATOM 3990 C CA . ASP A 1 262 ? 6.886 -17.374 -8.223 1.000 0.950 262 ASP A CA 1
ATOM 3991 C C . ASP A 1 262 ? 7.473 -17.407 -9.646 1.000 0.950 262 ASP A C 1
ATOM 3992 O O . ASP A 1 262 ? 8.427 -18.133 -9.943 1.000 0.950 262 ASP A O 1
ATOM 4001 N N . LEU A 1 263 ? 6.898 -16.589 -10.535 1.000 0.980 263 LEU A N 1
ATOM 4002 C CA . LEU A 1 263 ? 7.326 -16.500 -11.932 1.000 0.980 263 LEU A CA 1
ATOM 4003 C C . LEU A 1 263 ? 8.664 -15.764 -12.105 1.000 0.980 263 LEU A C 1
ATOM 4004 O O . LEU A 1 263 ? 9.338 -15.970 -13.111 1.000 0.980 263 LEU A O 1
ATOM 4020 N N . SER A 1 264 ? 9.109 -14.956 -11.134 1.000 0.970 264 SER A N 1
ATOM 4021 C CA . SER A 1 264 ? 10.443 -14.341 -11.197 1.000 0.970 264 SER A CA 1
ATOM 4022 C C . SER A 1 264 ? 11.540 -15.411 -11.137 1.000 0.970 264 SER A C 1
ATOM 4023 O O . SER A 1 264 ? 12.510 -15.342 -11.893 1.000 0.970 264 SER A O 1
ATOM 4031 N N . LYS A 1 265 ? 11.382 -16.428 -10.280 1.000 0.970 265 LYS A N 1
ATOM 4032 C CA . LYS A 1 265 ? 12.323 -17.555 -10.180 1.000 0.970 265 LYS A CA 1
ATOM 4033 C C . LYS A 1 265 ? 12.221 -18.515 -11.360 1.000 0.970 265 LYS A C 1
ATOM 4034 O O . LYS A 1 265 ? 13.257 -18.988 -11.818 1.000 0.970 265 LYS A O 1
ATOM 4053 N N . GLN A 1 266 ? 11.019 -18.754 -11.894 1.000 0.970 266 GLN A N 1
ATOM 4054 C CA . GLN A 1 266 ? 10.868 -19.507 -13.146 1.000 0.970 266 GLN A CA 1
ATOM 4055 C C . GLN A 1 266 ? 11.636 -18.823 -14.287 1.000 0.970 266 GLN A C 1
ATOM 4056 O O . GLN A 1 266 ? 12.401 -19.475 -14.992 1.000 0.970 266 GLN A O 1
ATOM 4070 N N . ALA A 1 267 ? 11.467 -17.507 -14.451 1.000 0.970 267 ALA A N 1
ATOM 4071 C CA . ALA A 1 267 ? 12.158 -16.743 -15.483 1.000 0.970 267 ALA A CA 1
ATOM 4072 C C . ALA A 1 267 ? 13.680 -16.814 -15.319 1.000 0.970 267 ALA A C 1
ATOM 4073 O O . ALA A 1 267 ? 14.396 -16.990 -16.303 1.000 0.970 267 ALA A O 1
ATOM 4080 N N . ALA A 1 268 ? 14.178 -16.681 -14.084 1.000 0.920 268 ALA A N 1
ATOM 4081 C CA . ALA A 1 268 ? 15.603 -16.794 -13.783 1.000 0.920 268 ALA A CA 1
ATOM 4082 C C . ALA A 1 268 ? 16.151 -18.194 -14.111 1.000 0.920 268 ALA A C 1
ATOM 4083 O O . ALA A 1 268 ? 17.204 -18.289 -14.737 1.000 0.920 268 ALA A O 1
ATOM 4090 N N . ALA A 1 269 ? 15.408 -19.254 -13.774 1.000 0.920 269 ALA A N 1
ATOM 4091 C CA . ALA A 1 269 ? 15.754 -20.629 -14.133 1.000 0.920 269 ALA A CA 1
ATOM 4092 C C . ALA A 1 269 ? 15.740 -20.846 -15.657 1.000 0.920 269 ALA A C 1
ATOM 4093 O O . ALA A 1 269 ? 16.632 -21.481 -16.209 1.000 0.920 269 ALA A O 1
ATOM 4100 N N . TYR A 1 270 ? 14.771 -20.258 -16.365 1.000 0.920 270 TYR A N 1
ATOM 4101 C CA . TYR A 1 270 ? 14.715 -20.315 -17.827 1.000 0.920 270 TYR A CA 1
ATOM 4102 C C . TYR A 1 270 ? 15.876 -19.568 -18.499 1.000 0.920 270 TYR A C 1
ATOM 4103 O O . TYR A 1 270 ? 16.402 -19.998 -19.528 1.000 0.920 270 TYR A O 1
ATOM 4121 N N . ARG A 1 271 ? 16.299 -18.450 -17.905 1.000 0.900 271 ARG A N 1
ATOM 4122 C CA . ARG A 1 271 ? 17.481 -17.701 -18.331 1.000 0.900 271 ARG A CA 1
ATOM 4123 C C . ARG A 1 271 ? 18.752 -18.533 -18.185 1.000 0.900 271 ARG A C 1
ATOM 4124 O O . ARG A 1 271 ? 19.509 -18.603 -19.144 1.000 0.900 271 ARG A O 1
ATOM 4145 N N . GLU A 1 272 ? 18.964 -19.158 -17.026 1.000 0.820 272 GLU A N 1
ATOM 4146 C CA . GLU A 1 272 ? 20.102 -20.059 -16.772 1.000 0.820 272 GLU A CA 1
ATOM 4147 C C . GLU A 1 272 ? 20.176 -21.154 -17.842 1.000 0.820 272 GLU A C 1
ATOM 4148 O O . GLU A 1 272 ? 21.186 -21.297 -18.526 1.000 0.820 272 GLU A O 1
ATOM 4160 N N . LEU A 1 273 ? 19.046 -21.815 -18.089 1.000 0.820 273 LEU A N 1
ATOM 4161 C CA . LEU A 1 273 ? 18.889 -22.813 -19.142 1.000 0.820 273 LEU A CA 1
ATOM 4162 C C . LEU A 1 273 ? 19.262 -22.307 -20.538 1.000 0.820 273 LEU A C 1
ATOM 4163 O O . LEU A 1 273 ? 19.992 -22.963 -21.278 1.000 0.820 273 LEU A O 1
ATOM 4179 N N . SER A 1 274 ? 18.758 -21.133 -20.908 1.000 0.830 274 SER A N 1
ATOM 4180 C CA . SER A 1 274 ? 18.982 -20.560 -22.236 1.000 0.830 274 SER A CA 1
ATOM 4181 C C . SER A 1 274 ? 20.440 -20.153 -22.455 1.000 0.830 274 SER A C 1
ATOM 4182 O O . SER A 1 274 ? 20.955 -20.321 -23.559 1.000 0.830 274 SER A O 1
ATOM 4190 N N . LEU A 1 275 ? 21.106 -19.646 -21.412 1.000 0.790 275 LEU A N 1
ATOM 4191 C CA . LEU A 1 275 ? 22.521 -19.276 -21.455 1.000 0.790 275 LEU A CA 1
ATOM 4192 C C . LEU A 1 275 ? 23.423 -20.504 -21.585 1.000 0.790 275 LEU A C 1
ATOM 4193 O O . LEU A 1 275 ? 24.342 -20.488 -22.401 1.000 0.790 275 LEU A O 1
ATOM 4209 N N . LEU A 1 276 ? 23.125 -21.581 -20.853 1.000 0.740 276 LEU A N 1
ATOM 4210 C CA . LEU A 1 276 ? 23.850 -22.850 -20.969 1.000 0.740 276 LEU A CA 1
ATOM 4211 C C . LEU A 1 276 ? 23.677 -23.484 -22.361 1.000 0.740 276 LEU A C 1
ATOM 4212 O O . LEU A 1 276 ? 24.630 -24.005 -22.933 1.000 0.740 276 LEU A O 1
ATOM 4228 N N . LEU A 1 277 ? 22.490 -23.358 -22.965 1.000 0.760 277 LEU A N 1
ATOM 4229 C CA . LEU A 1 277 ? 22.221 -23.746 -24.359 1.000 0.760 277 LEU A CA 1
ATOM 4230 C C . LEU A 1 277 ? 22.762 -22.746 -25.400 1.000 0.760 277 LEU A C 1
ATOM 4231 O O . LEU A 1 277 ? 22.437 -22.860 -26.584 1.000 0.760 277 LEU A O 1
ATOM 4247 N N . ARG A 1 278 ? 23.550 -21.748 -24.974 1.000 0.760 278 ARG A N 1
ATOM 4248 C CA . ARG A 1 278 ? 24.164 -20.707 -25.815 1.000 0.760 278 ARG A CA 1
ATOM 4249 C C . ARG A 1 278 ? 23.171 -19.913 -26.671 1.000 0.760 278 ARG A C 1
ATOM 4250 O O . ARG A 1 278 ? 23.518 -19.411 -27.741 1.000 0.760 278 ARG A O 1
ATOM 4271 N N . ARG A 1 279 ? 21.927 -19.758 -26.213 1.000 0.800 279 ARG A N 1
ATOM 4272 C CA . ARG A 1 279 ? 20.978 -18.852 -26.870 1.000 0.800 279 ARG A CA 1
ATOM 4273 C C . ARG A 1 279 ? 21.415 -17.397 -26.634 1.000 0.800 279 ARG A C 1
ATOM 4274 O O . ARG A 1 279 ? 21.874 -17.070 -25.539 1.000 0.800 279 ARG A O 1
ATOM 4295 N N . PRO A 1 280 ? 21.272 -16.504 -27.630 1.000 0.800 280 PRO A N 1
ATOM 4296 C CA . PRO A 1 280 ? 21.748 -15.130 -27.513 1.000 0.800 280 PRO A CA 1
ATOM 4297 C C . PRO A 1 280 ? 21.010 -14.375 -26.388 1.000 0.800 280 PRO A C 1
ATOM 4298 O O . PRO A 1 280 ? 19.773 -14.354 -26.383 1.000 0.800 280 PRO A O 1
ATOM 4309 N N . PRO A 1 281 ? 21.732 -13.735 -25.445 1.000 0.810 281 PRO A N 1
ATOM 4310 C CA . PRO A 1 281 ? 21.109 -12.977 -24.367 1.000 0.810 281 PRO A CA 1
ATOM 4311 C C . PRO A 1 281 ? 20.482 -11.680 -24.894 1.000 0.810 281 PRO A C 1
ATOM 4312 O O . PRO A 1 281 ? 21.083 -10.948 -25.680 1.000 0.810 281 PRO A O 1
ATOM 4323 N N . GLY A 1 282 ? 19.266 -11.384 -24.436 1.000 0.820 282 GLY A N 1
ATOM 4324 C CA . GLY A 1 282 ? 18.549 -10.141 -24.701 1.000 0.820 282 GLY A CA 1
ATOM 4325 C C . GLY A 1 282 ? 18.624 -9.162 -23.526 1.000 0.820 282 GLY A C 1
ATOM 4326 O O . GLY A 1 282 ? 19.654 -8.990 -22.870 1.000 0.820 282 GLY A O 1
ATOM 4330 N N . ARG A 1 283 ? 17.505 -8.485 -23.250 1.000 0.820 283 ARG A N 1
ATOM 4331 C CA . ARG A 1 283 ? 17.404 -7.497 -22.167 1.000 0.820 283 ARG A CA 1
ATOM 4332 C C . ARG A 1 283 ? 17.527 -8.169 -20.792 1.000 0.820 283 ARG A C 1
ATOM 4333 O O . ARG A 1 283 ? 16.863 -9.165 -20.531 1.000 0.820 283 ARG A O 1
ATOM 4354 N N . GLU A 1 284 ? 18.340 -7.591 -19.900 1.000 0.810 284 GLU A N 1
ATOM 4355 C CA . GLU A 1 284 ? 18.609 -8.129 -18.545 1.000 0.810 284 GLU A CA 1
ATOM 4356 C C . GLU A 1 284 ? 19.147 -9.583 -18.565 1.000 0.810 284 GLU A C 1
ATOM 4357 O O . GLU A 1 284 ? 18.898 -10.377 -17.655 1.000 0.810 284 GLU A O 1
ATOM 4369 N N . ALA A 1 285 ? 19.875 -9.931 -19.636 1.000 0.820 285 ALA A N 1
ATOM 4370 C CA . ALA A 1 285 ? 20.377 -11.272 -19.952 1.000 0.820 285 ALA A CA 1
ATOM 4371 C C . ALA A 1 285 ? 19.298 -12.352 -20.135 1.000 0.820 285 ALA A C 1
ATOM 4372 O O . ALA A 1 285 ? 19.634 -13.518 -20.322 1.000 0.820 285 ALA A O 1
ATOM 4379 N N . PHE A 1 286 ? 18.012 -11.996 -20.118 1.000 0.900 286 PHE A N 1
ATOM 4380 C CA . PHE A 1 286 ? 16.951 -12.938 -20.450 1.000 0.900 286 PHE A CA 1
ATOM 4381 C C . PHE A 1 286 ? 16.920 -13.206 -21.958 1.000 0.900 286 PHE A C 1
ATOM 4382 O O . PHE A 1 286 ? 17.200 -12.297 -22.747 1.000 0.900 286 PHE A O 1
ATOM 4399 N N . PRO A 1 287 ? 16.552 -14.425 -22.379 1.000 0.890 287 PRO A N 1
ATOM 4400 C CA . PRO A 1 287 ? 16.369 -14.735 -23.790 1.000 0.890 287 PRO A CA 1
ATOM 4401 C C . PRO A 1 287 ? 15.173 -13.956 -24.365 1.000 0.890 287 PRO A C 1
ATOM 4402 O O . PRO A 1 287 ? 14.271 -13.528 -23.637 1.000 0.890 287 PRO A O 1
ATOM 4413 N N . GLY A 1 288 ? 15.153 -13.762 -25.687 1.000 0.910 288 GLY A N 1
ATOM 4414 C CA . GLY A 1 288 ? 14.124 -12.957 -26.366 1.000 0.910 288 GLY A CA 1
ATOM 4415 C C . GLY A 1 288 ? 12.693 -13.501 -26.241 1.000 0.910 288 GLY A C 1
ATOM 4416 O O . GLY A 1 288 ? 11.730 -12.753 -26.394 1.000 0.910 288 GLY A O 1
ATOM 4420 N N . ASP A 1 289 ? 12.542 -14.782 -25.917 1.000 0.930 289 ASP A N 1
ATOM 4421 C CA . ASP A 1 289 ? 11.275 -15.495 -25.758 1.000 0.930 289 ASP A CA 1
ATOM 4422 C C . ASP A 1 289 ? 10.790 -15.574 -24.297 1.000 0.930 289 ASP A C 1
ATOM 4423 O O . ASP A 1 289 ? 9.758 -16.182 -24.027 1.000 0.930 289 ASP A O 1
ATOM 4432 N N . VAL A 1 290 ? 11.445 -14.904 -23.338 1.000 0.950 290 VAL A N 1
ATOM 4433 C CA . VAL A 1 290 ? 10.986 -14.887 -21.931 1.000 0.950 290 VAL A CA 1
ATOM 4434 C C . VAL A 1 290 ? 9.587 -14.274 -21.757 1.000 0.950 290 VAL A C 1
ATOM 4435 O O . VAL A 1 290 ? 8.865 -14.576 -20.808 1.000 0.950 290 VAL A O 1
ATOM 4448 N N . PHE A 1 291 ? 9.168 -13.398 -22.670 1.000 0.970 291 PHE A N 1
ATOM 4449 C CA . PHE A 1 291 ? 7.786 -12.921 -22.707 1.000 0.970 291 PHE A CA 1
ATOM 4450 C C . PHE A 1 291 ? 6.834 -14.026 -23.179 1.000 0.970 291 PHE A C 1
ATOM 4451 O O . PHE A 1 291 ? 5.759 -14.227 -22.608 1.000 0.970 291 PHE A O 1
ATOM 4468 N N . TYR A 1 292 ? 7.240 -14.751 -24.223 1.000 0.960 292 TYR A N 1
ATOM 4469 C CA . TYR A 1 292 ? 6.475 -15.860 -24.778 1.000 0.960 292 TYR A CA 1
ATOM 4470 C C . TYR A 1 292 ? 6.294 -16.987 -23.753 1.000 0.960 292 TYR A C 1
ATOM 4471 O O . TYR A 1 292 ? 5.185 -17.492 -23.599 1.000 0.960 292 TYR A O 1
ATOM 4489 N N . LEU A 1 293 ? 7.339 -17.276 -22.968 1.000 0.960 293 LEU A N 1
ATOM 4490 C CA . LEU A 1 293 ? 7.307 -18.166 -21.807 1.000 0.960 293 LEU A CA 1
ATOM 4491 C C . LEU A 1 293 ? 6.090 -17.886 -20.906 1.000 0.960 293 LEU A C 1
ATOM 4492 O O . LEU A 1 293 ? 5.264 -18.766 -20.682 1.000 0.960 293 LEU A O 1
ATOM 4508 N N . HIS A 1 294 ? 5.956 -16.661 -20.392 1.000 0.980 294 HIS A N 1
ATOM 4509 C CA . HIS A 1 294 ? 4.879 -16.344 -19.450 1.000 0.980 294 HIS A CA 1
ATOM 4510 C C . HIS A 1 294 ? 3.523 -16.132 -20.122 1.000 0.980 294 HIS A C 1
ATOM 4511 O O . HIS A 1 294 ? 2.501 -16.475 -19.535 1.000 0.980 294 HIS A O 1
ATOM 4525 N N . SER A 1 295 ? 3.486 -15.563 -21.329 1.000 0.980 295 SER A N 1
ATOM 4526 C CA . SER A 1 295 ? 2.219 -15.323 -22.032 1.000 0.980 295 SER A CA 1
ATOM 4527 C C . SER A 1 295 ? 1.545 -16.631 -22.429 1.000 0.980 295 SER A C 1
ATOM 4528 O O . SER A 1 295 ? 0.364 -16.807 -22.143 1.000 0.980 295 SER A O 1
ATOM 4536 N N . ARG A 1 296 ? 2.298 -17.592 -22.979 1.000 0.960 296 ARG A N 1
ATOM 4537 C CA . ARG A 1 296 ? 1.788 -18.930 -23.305 1.000 0.960 296 ARG A CA 1
ATOM 4538 C C . ARG A 1 296 ? 1.312 -19.687 -22.067 1.000 0.960 296 ARG A C 1
ATOM 4539 O O . ARG A 1 296 ? 0.294 -20.368 -22.134 1.000 0.960 296 ARG A O 1
ATOM 4560 N N . LEU A 1 297 ? 2.018 -19.558 -20.943 1.000 0.980 297 LEU A N 1
ATOM 4561 C CA . LEU A 1 297 ? 1.588 -20.133 -19.669 1.000 0.980 297 LEU A CA 1
ATOM 4562 C C . LEU A 1 297 ? 0.260 -19.519 -19.195 1.000 0.980 297 LEU A C 1
ATOM 4563 O O . LEU A 1 297 ? -0.701 -20.240 -18.944 1.000 0.980 297 LEU A O 1
ATOM 4579 N N . LEU A 1 298 ? 0.201 -18.191 -19.060 1.000 0.980 298 LEU A N 1
ATOM 4580 C CA . LEU A 1 298 ? -0.934 -17.504 -18.437 1.000 0.980 298 LEU A CA 1
ATOM 4581 C C . LEU A 1 298 ? -2.188 -17.483 -19.314 1.000 0.980 298 LEU A C 1
ATOM 4582 O O . LEU A 1 298 ? -3.288 -17.407 -18.780 1.000 0.980 298 LEU A O 1
ATOM 4598 N N . GLU A 1 299 ? -2.056 -17.593 -20.635 1.000 0.970 299 GLU A N 1
ATOM 4599 C CA . GLU A 1 299 ? -3.199 -17.706 -21.551 1.000 0.970 299 GLU A CA 1
ATOM 4600 C C . GLU A 1 299 ? -3.974 -19.021 -21.421 1.000 0.970 299 GLU A C 1
ATOM 4601 O O . GLU A 1 299 ? -5.142 -19.078 -21.802 1.000 0.970 299 GLU A O 1
ATOM 4613 N N . ARG A 1 300 ? -3.364 -20.072 -20.861 1.000 0.980 300 ARG A N 1
ATOM 4614 C CA . ARG A 1 300 ? -4.057 -21.343 -20.593 1.000 0.980 300 ARG A CA 1
ATOM 4615 C C . ARG A 1 300 ? -5.104 -21.214 -19.483 1.000 0.980 300 ARG A C 1
ATOM 4616 O O . ARG A 1 300 ? -6.011 -22.037 -19.400 1.000 0.980 300 ARG A O 1
ATOM 4637 N N . ALA A 1 301 ? -5.016 -20.163 -18.665 1.000 0.980 301 ALA A N 1
ATOM 4638 C CA . ALA A 1 301 ? -6.030 -19.816 -17.681 1.000 0.980 301 ALA A CA 1
ATOM 4639 C C . ALA A 1 301 ? -7.163 -19.002 -18.325 1.000 0.980 301 ALA A C 1
ATOM 4640 O O . ALA A 1 301 ? -6.936 -17.904 -18.836 1.000 0.980 301 ALA A O 1
ATOM 4647 N N . ALA A 1 302 ? -8.385 -19.542 -18.311 1.000 0.980 302 ALA A N 1
ATOM 4648 C CA . ALA A 1 302 ? -9.553 -18.899 -18.907 1.000 0.980 302 ALA A CA 1
ATOM 4649 C C . ALA A 1 302 ? -10.875 -19.377 -18.281 1.000 0.980 302 ALA A C 1
ATOM 4650 O O . ALA A 1 302 ? -10.915 -20.366 -17.549 1.000 0.980 302 ALA A O 1
ATOM 4657 N N . LYS A 1 303 ? -11.978 -18.695 -18.618 1.000 0.980 303 LYS A N 1
ATOM 4658 C CA . LYS A 1 303 ? -13.358 -19.179 -18.444 1.000 0.980 303 LYS A CA 1
ATOM 4659 C C . LYS A 1 303 ? -13.853 -19.744 -19.776 1.000 0.980 303 LYS A C 1
ATOM 4660 O O . LYS A 1 303 ? -13.979 -18.993 -20.746 1.000 0.980 303 LYS A O 1
ATOM 4679 N N . LEU A 1 304 ? -14.126 -21.047 -19.831 1.000 0.980 304 LEU A N 1
ATOM 4680 C CA . LEU A 1 304 ? -14.656 -21.701 -21.026 1.000 0.980 304 LEU A CA 1
ATOM 4681 C C . LEU A 1 304 ? -16.106 -21.282 -21.291 1.000 0.980 304 LEU A C 1
ATOM 4682 O O . LEU A 1 304 ? -16.860 -20.904 -20.392 1.000 0.980 304 LEU A O 1
ATOM 4698 N N . SER A 1 305 ? -16.484 -21.345 -22.561 1.000 0.970 305 SER A N 1
ATOM 4699 C CA . SER A 1 305 ? -17.853 -21.162 -23.027 1.000 0.970 305 SER A CA 1
ATOM 4700 C C . SER A 1 305 ? -18.775 -22.286 -22.553 1.000 0.970 305 SER A C 1
ATOM 4701 O O . SER A 1 305 ? -18.328 -23.389 -22.230 1.000 0.970 305 SER A O 1
ATOM 4709 N N . ASP A 1 306 ? -20.085 -22.019 -22.561 1.000 0.960 306 ASP A N 1
ATOM 4710 C CA . ASP A 1 306 ? -21.107 -22.999 -22.166 1.000 0.960 306 ASP A CA 1
ATOM 4711 C C . ASP A 1 306 ? -21.052 -24.253 -23.062 1.000 0.960 306 ASP A C 1
ATOM 4712 O O . ASP A 1 306 ? -21.188 -25.375 -22.584 1.000 0.960 306 ASP A O 1
ATOM 4721 N N . ALA A 1 307 ? -20.735 -24.074 -24.350 1.000 0.960 307 ALA A N 1
ATOM 4722 C CA . ALA A 1 307 ? -20.550 -25.163 -25.310 1.000 0.960 307 ALA A CA 1
ATOM 4723 C C . ALA A 1 307 ? -19.343 -26.070 -24.998 1.000 0.960 307 ALA A C 1
ATOM 4724 O O . ALA A 1 307 ? -19.303 -27.214 -25.441 1.000 0.960 307 ALA A O 1
ATOM 4731 N N . LYS A 1 308 ? -18.359 -25.567 -24.245 1.000 0.950 308 LYS A N 1
ATOM 4732 C CA . LYS A 1 308 ? -17.149 -26.290 -23.819 1.000 0.950 308 LYS A CA 1
ATOM 4733 C C . LYS A 1 308 ? -17.240 -26.772 -22.365 1.000 0.950 308 LYS A C 1
ATOM 4734 O O . LYS A 1 308 ? -16.222 -27.100 -21.767 1.000 0.950 308 LYS A O 1
ATOM 4753 N N . GLY A 1 309 ? -18.440 -26.791 -21.785 1.000 0.950 309 GLY A N 1
ATOM 4754 C CA . GLY A 1 309 ? -18.677 -27.264 -20.419 1.000 0.950 309 GLY A CA 1
ATOM 4755 C C . GLY A 1 309 ? -18.488 -26.211 -19.324 1.000 0.950 309 GLY A C 1
ATOM 4756 O O . GLY A 1 309 ? -18.570 -26.559 -18.156 1.000 0.950 309 GLY A O 1
ATOM 4760 N N . ALA A 1 310 ? -18.253 -24.937 -19.670 1.000 0.960 310 ALA A N 1
ATOM 4761 C CA . ALA A 1 310 ? -18.187 -23.802 -18.737 1.000 0.960 310 ALA A CA 1
ATOM 4762 C C . ALA A 1 310 ? -17.149 -23.890 -17.591 1.000 0.960 310 ALA A C 1
ATOM 4763 O O . ALA A 1 310 ? -17.188 -23.061 -16.674 1.000 0.960 310 ALA A O 1
ATOM 4770 N N . GLY A 1 311 ? -16.194 -24.823 -17.649 1.000 0.970 311 GLY A N 1
ATOM 4771 C CA . GLY A 1 311 ? -15.107 -24.916 -16.673 1.000 0.970 311 GLY A CA 1
ATOM 4772 C C . GLY A 1 311 ? -14.195 -23.687 -16.682 1.000 0.970 311 GLY A C 1
ATOM 4773 O O . GLY A 1 311 ? -14.241 -22.847 -17.589 1.000 0.970 311 GLY A O 1
ATOM 4777 N N . SER A 1 312 ? -13.359 -23.543 -15.655 1.000 0.980 312 SER A N 1
ATOM 4778 C CA . SER A 1 312 ? -12.443 -22.398 -15.581 1.000 0.980 312 SER A CA 1
ATOM 4779 C C . SER A 1 312 ? -11.144 -22.674 -14.844 1.000 0.980 312 SER A C 1
ATOM 4780 O O . SER A 1 312 ? -11.151 -23.393 -13.850 1.000 0.980 312 SER A O 1
ATOM 4788 N N . ILE A 1 313 ? -10.083 -21.972 -15.239 1.000 0.990 313 ILE A N 1
ATOM 4789 C CA . ILE A 1 313 ? -8.847 -21.826 -14.463 1.000 0.990 313 ILE A CA 1
ATOM 4790 C C . ILE A 1 313 ? -8.653 -20.350 -14.142 1.000 0.990 313 ILE A C 1
ATOM 4791 O O . ILE A 1 313 ? -8.428 -19.541 -15.040 1.000 0.990 313 ILE A O 1
ATOM 4807 N N . THR A 1 314 ? -8.705 -20.004 -12.862 1.000 0.990 314 THR A N 1
ATOM 4808 C CA . THR A 1 314 ? -8.195 -18.722 -12.370 1.000 0.990 314 THR A CA 1
ATOM 4809 C C . THR A 1 314 ? -6.719 -18.875 -12.034 1.000 0.990 314 THR A C 1
ATOM 4810 O O . THR A 1 314 ? -6.332 -19.841 -11.379 1.000 0.990 314 THR A O 1
ATOM 4821 N N . ALA A 1 315 ? -5.891 -17.921 -12.452 1.000 0.990 315 ALA A N 1
ATOM 4822 C CA . ALA A 1 315 ? -4.458 -17.920 -12.179 1.000 0.990 315 ALA A CA 1
ATOM 4823 C C . ALA A 1 315 ? -4.053 -16.757 -11.266 1.000 0.990 315 ALA A C 1
ATOM 4824 O O . ALA A 1 315 ? -4.392 -15.604 -11.531 1.000 0.990 315 ALA A O 1
ATOM 4831 N N . LEU A 1 316 ? -3.253 -17.058 -10.243 1.000 0.990 316 LEU A N 1
ATOM 4832 C CA . LEU A 1 316 ? -2.585 -16.087 -9.376 1.000 0.990 316 LEU A CA 1
ATOM 4833 C C . LEU A 1 316 ? -1.063 -16.205 -9.540 1.000 0.990 316 LEU A C 1
ATOM 4834 O O . LEU A 1 316 ? -0.395 -16.855 -8.729 1.000 0.990 316 LEU A O 1
ATOM 4850 N N . PRO A 1 317 ? -0.483 -15.630 -10.607 1.000 0.990 317 PRO A N 1
ATOM 4851 C CA . PRO A 1 317 ? 0.962 -15.575 -10.746 1.000 0.990 317 PRO A CA 1
ATOM 4852 C C . PRO A 1 317 ? 1.574 -14.623 -9.729 1.000 0.990 317 PRO A C 1
ATOM 4853 O O . PRO A 1 317 ? 1.001 -13.576 -9.433 1.000 0.990 317 PRO A O 1
ATOM 4864 N N . PHE A 1 318 ? 2.759 -14.957 -9.224 1.000 0.990 318 PHE A N 1
ATOM 4865 C CA . PHE A 1 318 ? 3.538 -14.060 -8.381 1.000 0.990 318 PHE A CA 1
ATOM 4866 C C . PHE A 1 318 ? 4.726 -13.483 -9.130 1.000 0.990 318 PHE A C 1
ATOM 4867 O O . PHE A 1 318 ? 5.393 -14.173 -9.901 1.000 0.990 318 PHE A O 1
ATOM 4884 N N . VAL A 1 319 ? 5.044 -12.231 -8.813 1.000 0.980 319 VAL A N 1
ATOM 4885 C CA . VAL A 1 319 ? 6.312 -11.600 -9.179 1.000 0.980 319 VAL A CA 1
ATOM 4886 C C . VAL A 1 319 ? 6.928 -10.980 -7.933 1.000 0.980 319 VAL A C 1
ATOM 4887 O O . VAL A 1 319 ? 6.327 -10.136 -7.262 1.000 0.980 319 VAL A O 1
ATOM 4900 N N . GLU A 1 320 ? 8.156 -11.385 -7.624 1.000 0.960 320 GLU A N 1
ATOM 4901 C CA . GLU A 1 320 ? 8.972 -10.710 -6.622 1.000 0.960 320 GLU A CA 1
ATOM 4902 C C . GLU A 1 320 ? 9.705 -9.516 -7.242 1.000 0.960 320 GLU A C 1
ATOM 4903 O O . GLU A 1 320 ? 10.453 -9.673 -8.208 1.000 0.960 320 GLU A O 1
ATOM 4915 N N . THR A 1 321 ? 9.493 -8.325 -6.677 1.000 0.920 321 THR A N 1
ATOM 4916 C CA . THR A 1 321 ? 10.226 -7.108 -7.048 1.000 0.920 321 THR A CA 1
ATOM 4917 C C . THR A 1 321 ? 11.454 -6.901 -6.169 1.000 0.920 321 THR A C 1
ATOM 4918 O O . THR A 1 321 ? 11.514 -7.363 -5.027 1.000 0.920 321 THR A O 1
ATOM 4929 N N . GLN A 1 322 ? 12.427 -6.155 -6.694 1.000 0.840 322 GLN A N 1
ATOM 4930 C CA . GLN A 1 322 ? 13.572 -5.665 -5.931 1.000 0.840 322 GLN A CA 1
ATOM 4931 C C . GLN A 1 322 ? 13.393 -4.174 -5.647 1.000 0.840 322 GLN A C 1
ATOM 4932 O O . GLN A 1 322 ? 13.271 -3.368 -6.568 1.000 0.840 322 GLN A O 1
ATOM 4946 N N . ALA A 1 323 ? 13.367 -3.795 -4.367 1.000 0.790 323 ALA A N 1
ATOM 4947 C CA . ALA A 1 323 ? 13.175 -2.408 -3.924 1.000 0.790 323 ALA A CA 1
ATOM 4948 C C . ALA A 1 323 ? 11.932 -1.717 -4.539 1.000 0.790 323 ALA A C 1
ATOM 4949 O O . ALA A 1 323 ? 11.960 -0.523 -4.865 1.000 0.790 323 ALA A O 1
ATOM 4956 N N . GLY A 1 324 ? 10.848 -2.476 -4.719 1.000 0.820 324 GLY A N 1
ATOM 4957 C CA . GLY A 1 324 ? 9.592 -2.026 -5.311 1.000 0.820 324 GLY A CA 1
ATOM 4958 C C . GLY A 1 324 ? 9.701 -1.613 -6.780 1.000 0.820 324 GLY A C 1
ATOM 4959 O O . GLY A 1 324 ? 8.900 -0.794 -7.235 1.000 0.820 324 GLY A O 1
ATOM 4963 N N . ASP A 1 325 ? 10.708 -2.097 -7.515 1.000 0.850 325 ASP A N 1
ATOM 4964 C CA . ASP A 1 325 ? 10.876 -1.792 -8.936 1.000 0.850 325 ASP A CA 1
ATOM 4965 C C . ASP A 1 325 ? 9.910 -2.599 -9.817 1.000 0.850 325 ASP A C 1
ATOM 4966 O O . ASP A 1 325 ? 10.243 -3.652 -10.357 1.000 0.850 325 ASP A O 1
ATOM 4975 N N . ILE A 1 326 ? 8.703 -2.061 -9.996 1.000 0.890 326 ILE A N 1
ATOM 4976 C CA . ILE A 1 326 ? 7.695 -2.595 -10.927 1.000 0.890 326 ILE A CA 1
ATOM 4977 C C . ILE A 1 326 ? 8.056 -2.383 -12.404 1.000 0.890 326 ILE A C 1
ATOM 4978 O O . ILE A 1 326 ? 7.391 -2.929 -13.275 1.000 0.890 326 ILE A O 1
ATOM 4994 N N . SER A 1 327 ? 9.088 -1.583 -12.688 1.000 0.870 327 SER A N 1
ATOM 4995 C CA . SER A 1 327 ? 9.530 -1.247 -14.046 1.000 0.870 327 SER A CA 1
ATOM 4996 C C . SER A 1 327 ? 10.711 -2.097 -14.528 1.000 0.870 327 SER A C 1
ATOM 4997 O O . SER A 1 327 ? 11.283 -1.828 -15.590 1.000 0.870 327 SER A O 1
ATOM 5005 N N . ALA A 1 328 ? 11.120 -3.102 -13.745 1.000 0.890 328 ALA A N 1
ATOM 5006 C CA . ALA A 1 328 ? 12.048 -4.137 -14.193 1.000 0.890 328 ALA A CA 1
ATOM 5007 C C . ALA A 1 328 ? 11.404 -5.007 -15.287 1.000 0.890 328 ALA A C 1
ATOM 5008 O O . ALA A 1 328 ? 10.176 -5.029 -15.441 1.000 0.890 328 ALA A O 1
ATOM 5015 N N . TYR A 1 329 ? 12.228 -5.708 -16.067 1.000 0.920 329 TYR A N 1
ATOM 5016 C CA . TYR A 1 329 ? 11.775 -6.372 -17.289 1.000 0.920 329 TYR A CA 1
ATOM 5017 C C . TYR A 1 329 ? 10.710 -7.450 -17.043 1.000 0.920 329 TYR A C 1
ATOM 5018 O O . TYR A 1 329 ? 9.619 -7.367 -17.609 1.000 0.920 329 TYR A O 1
ATOM 5036 N N . ILE A 1 330 ? 10.973 -8.410 -16.147 1.000 0.950 330 ILE A N 1
ATOM 5037 C CA . ILE A 1 330 ? 10.020 -9.490 -15.838 1.000 0.950 330 ILE A CA 1
ATOM 5038 C C . ILE A 1 330 ? 8.711 -8.967 -15.222 1.000 0.950 330 ILE A C 1
ATOM 5039 O O . ILE A 1 330 ? 7.653 -9.324 -15.745 1.000 0.950 330 ILE A O 1
ATOM 5055 N N . PRO A 1 331 ? 8.722 -8.087 -14.198 1.000 0.960 331 PRO A N 1
ATOM 5056 C CA . PRO A 1 331 ? 7.493 -7.472 -13.700 1.000 0.960 331 PRO A CA 1
ATOM 5057 C C . PRO A 1 331 ? 6.653 -6.806 -14.786 1.000 0.960 331 PRO A C 1
ATOM 5058 O O . PRO A 1 331 ? 5.456 -7.066 -14.879 1.000 0.960 331 PRO A O 1
ATOM 5069 N N . THR A 1 332 ? 7.284 -6.001 -15.643 1.000 0.960 332 THR A N 1
ATOM 5070 C CA . THR A 1 332 ? 6.584 -5.285 -16.718 1.000 0.960 332 THR A CA 1
ATOM 5071 C C . THR A 1 332 ? 5.944 -6.258 -17.710 1.000 0.960 332 THR A C 1
ATOM 5072 O O . THR A 1 332 ? 4.795 -6.059 -18.106 1.000 0.960 332 THR A O 1
ATOM 5083 N N . ASN A 1 333 ? 6.654 -7.336 -18.069 1.000 0.960 333 ASN A N 1
ATOM 5084 C CA . ASN A 1 333 ? 6.122 -8.382 -18.939 1.000 0.960 333 ASN A CA 1
ATOM 5085 C C . ASN A 1 333 ? 4.862 -9.011 -18.331 1.000 0.960 333 ASN A C 1
ATOM 5086 O O . ASN A 1 333 ? 3.813 -8.994 -18.972 1.000 0.960 333 ASN A O 1
ATOM 5097 N N . VAL A 1 334 ? 4.929 -9.508 -17.091 1.000 0.980 334 VAL A N 1
ATOM 5098 C CA . VAL A 1 334 ? 3.790 -10.210 -16.470 1.000 0.980 334 VAL A CA 1
ATOM 5099 C C . VAL A 1 334 ? 2.600 -9.268 -16.243 1.000 0.980 334 VAL A C 1
ATOM 5100 O O . VAL A 1 334 ? 1.477 -9.659 -16.542 1.000 0.980 334 VAL A O 1
ATOM 5113 N N . ILE A 1 335 ? 2.833 -8.010 -15.838 1.000 0.970 335 ILE A N 1
ATOM 5114 C CA . ILE A 1 335 ? 1.782 -6.975 -15.717 1.000 0.970 335 ILE A CA 1
ATOM 5115 C C . ILE A 1 335 ? 1.029 -6.774 -17.041 1.000 0.970 335 ILE A C 1
ATOM 5116 O O . ILE A 1 335 ? -0.179 -6.546 -17.045 1.000 0.970 335 ILE A O 1
ATOM 5132 N N . SER A 1 336 ? 1.731 -6.814 -18.177 1.000 0.960 336 SER A N 1
ATOM 5133 C CA . SER A 1 336 ? 1.098 -6.616 -19.486 1.000 0.960 336 SER A CA 1
ATOM 5134 C C . SER A 1 336 ? 0.264 -7.816 -19.952 1.000 0.960 336 SER A C 1
ATOM 5135 O O . SER A 1 336 ? -0.636 -7.635 -20.770 1.000 0.960 336 SER A O 1
ATOM 5143 N N . ILE A 1 337 ? 0.537 -9.010 -19.412 1.000 0.970 337 ILE A N 1
ATOM 5144 C CA . ILE A 1 337 ? -0.126 -10.273 -19.768 1.000 0.970 337 ILE A CA 1
ATOM 5145 C C . ILE A 1 337 ? -1.397 -10.497 -18.932 1.000 0.970 337 ILE A C 1
ATOM 5146 O O . ILE A 1 337 ? -2.384 -11.022 -19.445 1.000 0.970 337 ILE A O 1
ATOM 5162 N N . THR A 1 338 ? -1.387 -10.129 -17.649 1.000 0.980 338 THR A N 1
ATOM 5163 C CA . THR A 1 338 ? -2.502 -10.389 -16.727 1.000 0.980 338 THR A CA 1
ATOM 5164 C C . THR A 1 338 ? -3.681 -9.421 -16.893 1.000 0.980 338 THR A C 1
ATOM 5165 O O . THR A 1 338 ? -3.595 -8.364 -17.523 1.000 0.980 338 THR A O 1
ATOM 5176 N N . ASP A 1 339 ? -4.819 -9.784 -16.297 1.000 0.970 339 ASP A N 1
ATOM 5177 C CA . ASP A 1 339 ? -6.049 -8.979 -16.263 1.000 0.970 339 ASP A CA 1
ATOM 5178 C C . ASP A 1 339 ? -6.021 -7.892 -15.186 1.000 0.970 339 ASP A C 1
ATOM 5179 O O . ASP A 1 339 ? -6.994 -7.167 -14.993 1.000 0.970 339 ASP A O 1
ATOM 5188 N N . GLY A 1 340 ? -4.918 -7.772 -14.466 1.000 0.970 340 GLY A N 1
ATOM 5189 C CA . GLY A 1 340 ? -4.816 -6.933 -13.293 1.000 0.970 340 GLY A CA 1
ATOM 5190 C C . GLY A 1 340 ? -3.609 -7.297 -12.454 1.000 0.970 340 GLY A C 1
ATOM 5191 O O . GLY A 1 340 ? -2.846 -8.218 -12.784 1.000 0.970 340 GLY A O 1
ATOM 5195 N N . GLN A 1 341 ? -3.444 -6.546 -11.372 1.000 0.970 341 GLN A N 1
ATOM 5196 C CA . GLN A 1 341 ? -2.437 -6.811 -10.372 1.000 0.970 341 GLN A CA 1
ATOM 5197 C C . GLN A 1 341 ? -2.841 -6.310 -8.981 1.000 0.970 341 GLN A C 1
ATOM 5198 O O . GLN A 1 341 ? -3.399 -5.224 -8.817 1.000 0.970 341 GLN A O 1
ATOM 5212 N N . ILE A 1 342 ? -2.429 -7.057 -7.962 1.000 0.980 342 ILE A N 1
ATOM 5213 C CA . ILE A 1 342 ? -2.453 -6.707 -6.547 1.000 0.980 342 ILE A CA 1
ATOM 5214 C C . ILE A 1 342 ? -1.024 -6.349 -6.145 1.000 0.980 342 ILE A C 1
ATOM 5215 O O . ILE A 1 342 ? -0.146 -7.212 -6.068 1.000 0.980 342 ILE A O 1
ATOM 5231 N N . PHE A 1 343 ? -0.786 -5.064 -5.885 1.000 0.960 343 PHE A N 1
ATOM 5232 C CA . PHE A 1 343 ? 0.517 -4.566 -5.461 1.000 0.960 343 PHE A CA 1
ATOM 5233 C C . PHE A 1 343 ? 0.623 -4.545 -3.935 1.000 0.960 343 PHE A C 1
ATOM 5234 O O . PHE A 1 343 ? -0.048 -3.754 -3.261 1.000 0.960 343 PHE A O 1
ATOM 5251 N N . LEU A 1 344 ? 1.504 -5.387 -3.395 1.000 0.970 344 LEU A N 1
ATOM 5252 C CA . LEU A 1 344 ? 1.824 -5.430 -1.973 1.000 0.970 344 LEU A CA 1
ATOM 5253 C C . LEU A 1 344 ? 3.016 -4.526 -1.655 1.000 0.970 344 LEU A C 1
ATOM 5254 O O . LEU A 1 344 ? 4.093 -4.644 -2.240 1.000 0.970 344 LEU A O 1
ATOM 5270 N N . GLN A 1 345 ? 2.831 -3.625 -0.695 1.000 0.890 345 GLN A N 1
ATOM 5271 C CA . GLN A 1 345 ? 3.767 -2.546 -0.410 1.000 0.890 345 GLN A CA 1
ATOM 5272 C C . GLN A 1 345 ? 4.520 -2.784 0.905 1.000 0.890 345 GLN A C 1
ATOM 5273 O O . GLN A 1 345 ? 3.914 -2.887 1.970 1.000 0.890 345 GLN A O 1
ATOM 5287 N N . SER A 1 346 ? 5.853 -2.796 0.843 1.000 0.880 346 SER A N 1
ATOM 5288 C CA . SER A 1 346 ? 6.737 -3.075 1.985 1.000 0.880 346 SER A CA 1
ATOM 5289 C C . SER A 1 346 ? 6.482 -2.168 3.197 1.000 0.880 346 SER A C 1
ATOM 5290 O O . SER A 1 346 ? 6.343 -2.663 4.311 1.000 0.880 346 SER A O 1
ATOM 5298 N N . ASP A 1 347 ? 6.336 -0.855 2.989 1.000 0.830 347 ASP A N 1
ATOM 5299 C CA . ASP A 1 347 ? 6.067 0.113 4.067 1.000 0.830 347 ASP A CA 1
ATOM 5300 C C . ASP A 1 347 ? 4.791 -0.208 4.858 1.000 0.830 347 ASP A C 1
ATOM 5301 O O . ASP A 1 347 ? 4.798 -0.112 6.083 1.000 0.830 347 ASP A O 1
ATOM 5310 N N . LEU A 1 348 ? 3.712 -0.609 4.172 1.000 0.880 348 LEU A N 1
ATOM 5311 C CA . LEU A 1 348 ? 2.443 -0.973 4.816 1.000 0.880 348 LEU A CA 1
ATOM 5312 C C . LEU A 1 348 ? 2.606 -2.223 5.678 1.000 0.880 348 LEU A C 1
ATOM 5313 O O . LEU A 1 348 ? 2.086 -2.302 6.788 1.000 0.880 348 LEU A O 1
ATOM 5329 N N . PHE A 1 349 ? 3.365 -3.193 5.171 1.000 0.900 349 PHE A N 1
ATOM 5330 C CA . PHE A 1 349 ? 3.624 -4.429 5.890 1.000 0.900 349 PHE A CA 1
ATOM 5331 C C . PHE A 1 349 ? 4.367 -4.164 7.207 1.000 0.900 349 PHE A C 1
ATOM 5332 O O . PHE A 1 349 ? 3.990 -4.695 8.255 1.000 0.900 349 PHE A O 1
ATOM 5349 N N . PHE A 1 350 ? 5.389 -3.303 7.175 1.000 0.850 350 PHE A N 1
ATOM 5350 C CA . PHE A 1 350 ? 6.160 -2.928 8.364 1.000 0.850 350 PHE A CA 1
ATOM 5351 C C . PHE A 1 350 ? 5.409 -1.979 9.307 1.000 0.850 350 PHE A C 1
ATOM 5352 O O . PHE A 1 350 ? 5.679 -2.001 10.505 1.000 0.850 350 PHE A O 1
ATOM 5369 N N . SER A 1 351 ? 4.440 -1.199 8.811 1.000 0.850 351 SER A N 1
ATOM 5370 C CA . SER A 1 351 ? 3.554 -0.381 9.653 1.000 0.850 351 SER A CA 1
ATOM 5371 C C . SER A 1 351 ? 2.402 -1.171 10.291 1.000 0.850 351 SER A C 1
ATOM 5372 O O . SER A 1 351 ? 1.560 -0.592 10.975 1.000 0.850 351 SER A O 1
ATOM 5380 N N . GLY A 1 352 ? 2.349 -2.491 10.086 1.000 0.900 352 GLY A N 1
ATOM 5381 C CA . GLY A 1 352 ? 1.334 -3.363 10.678 1.000 0.900 352 GLY A CA 1
ATOM 5382 C C . GLY A 1 352 ? 0.006 -3.400 9.916 1.000 0.900 352 GLY A C 1
ATOM 5383 O O . GLY A 1 352 ? -0.972 -3.936 10.433 1.000 0.900 352 GLY A O 1
ATOM 5387 N N . VAL A 1 353 ? -0.055 -2.869 8.692 1.000 0.920 353 VAL A N 1
ATOM 5388 C CA . VAL A 1 353 ? -1.228 -3.001 7.818 1.000 0.920 353 VAL A CA 1
ATOM 5389 C C . VAL A 1 353 ? -1.142 -4.331 7.073 1.000 0.920 353 VAL A C 1
ATOM 5390 O O . VAL A 1 353 ? -0.264 -4.540 6.233 1.000 0.920 353 VAL A O 1
ATOM 5403 N N . ARG A 1 354 ? -2.053 -5.251 7.404 1.000 0.950 354 ARG A N 1
ATOM 5404 C CA . ARG A 1 354 ? -2.106 -6.605 6.841 1.000 0.950 354 ARG A CA 1
ATOM 5405 C C . ARG A 1 354 ? -3.524 -6.913 6.360 1.000 0.950 354 ARG A C 1
ATOM 5406 O O . ARG A 1 354 ? -4.437 -6.737 7.159 1.000 0.950 354 ARG A O 1
ATOM 5427 N N . PRO A 1 355 ? -3.715 -7.374 5.113 1.000 0.960 355 PRO A N 1
ATOM 5428 C CA . PRO A 1 355 ? -2.710 -7.509 4.053 1.000 0.960 355 PRO A CA 1
ATOM 5429 C C . PRO A 1 355 ? -2.172 -6.144 3.580 1.000 0.960 355 PRO A C 1
ATOM 5430 O O . PRO A 1 355 ? -2.858 -5.126 3.637 1.000 0.960 355 PRO A O 1
ATOM 5441 N N . ALA A 1 356 ? -0.929 -6.114 3.096 1.000 0.950 356 ALA A N 1
ATOM 5442 C CA . ALA A 1 356 ? -0.206 -4.881 2.762 1.000 0.950 356 ALA A CA 1
ATOM 5443 C C . ALA A 1 356 ? -0.568 -4.313 1.373 1.000 0.950 356 ALA A C 1
ATOM 5444 O O . ALA A 1 356 ? 0.310 -3.949 0.591 1.000 0.950 356 ALA A O 1
ATOM 5451 N N . ILE A 1 357 ? -1.856 -4.267 1.038 1.000 0.940 357 ILE A N 1
ATOM 5452 C CA . ILE A 1 357 ? -2.344 -3.944 -0.308 1.000 0.940 357 ILE A CA 1
ATOM 5453 C C . ILE A 1 357 ? -2.322 -2.433 -0.553 1.000 0.940 357 ILE A C 1
ATOM 5454 O O . ILE A 1 357 ? -2.876 -1.638 0.208 1.000 0.940 357 ILE A O 1
ATOM 5470 N N . ASN A 1 358 ? -1.722 -2.019 -1.667 1.000 0.900 358 ASN A N 1
ATOM 5471 C CA . ASN A 1 358 ? -1.813 -0.647 -2.150 1.000 0.900 358 ASN A CA 1
ATOM 5472 C C . ASN A 1 358 ? -3.007 -0.491 -3.100 1.000 0.900 358 ASN A C 1
ATOM 5473 O O . ASN A 1 358 ? -2.921 -0.842 -4.275 1.000 0.900 358 ASN A O 1
ATOM 5484 N N . ALA A 1 359 ? -4.092 0.111 -2.617 1.000 0.850 359 ALA A N 1
ATOM 5485 C CA . ALA A 1 359 ? -5.309 0.326 -3.403 1.000 0.850 359 ALA A CA 1
ATOM 5486 C C . ALA A 1 359 ? -5.133 1.226 -4.647 1.000 0.850 359 ALA A C 1
ATOM 5487 O O . ALA A 1 359 ? -5.926 1.123 -5.582 1.000 0.850 359 ALA A O 1
ATOM 5494 N N . GLY A 1 360 ? -4.123 2.105 -4.667 1.000 0.830 360 GLY A N 1
ATOM 5495 C CA . GLY A 1 360 ? -3.870 3.028 -5.778 1.000 0.830 360 GLY A CA 1
ATOM 5496 C C . GLY A 1 360 ? -3.109 2.395 -6.945 1.000 0.830 360 GLY A C 1
ATOM 5497 O O . GLY A 1 360 ? -3.347 2.755 -8.092 1.000 0.830 360 GLY A O 1
ATOM 5501 N N . LEU A 1 361 ? -2.211 1.444 -6.661 1.000 0.870 361 LEU A N 1
ATOM 5502 C CA . LEU A 1 361 ? -1.450 0.713 -7.688 1.000 0.870 361 LEU A CA 1
ATOM 5503 C C . LEU A 1 361 ? -2.081 -0.635 -8.066 1.000 0.870 361 LEU A C 1
ATOM 5504 O 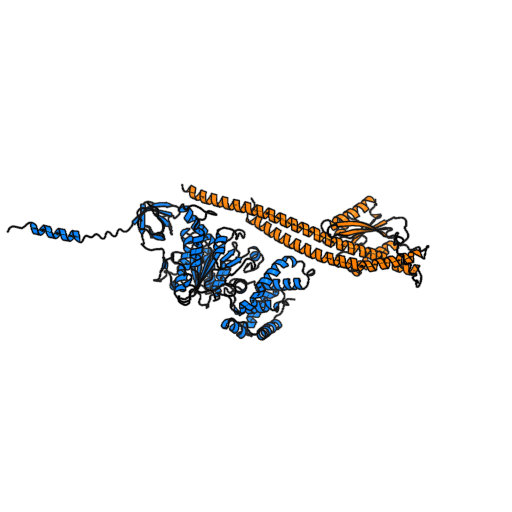O . LEU A 1 361 ? -1.736 -1.193 -9.109 1.000 0.870 361 LEU A O 1
ATOM 5520 N N . SER A 1 362 ? -2.986 -1.154 -7.232 1.000 0.930 362 SER A N 1
ATOM 5521 C CA . SER A 1 362 ? -3.687 -2.414 -7.491 1.000 0.930 362 SER A CA 1
ATOM 5522 C C . SER A 1 362 ? -4.928 -2.185 -8.352 1.000 0.930 362 SER A C 1
ATOM 5523 O O . SER A 1 362 ? -5.692 -1.248 -8.104 1.000 0.930 362 SER A O 1
ATOM 5531 N N . VAL A 1 363 ? -5.143 -3.027 -9.362 1.000 0.910 363 VAL A N 1
ATOM 5532 C CA . VAL A 1 363 ? -6.194 -2.875 -10.378 1.000 0.910 363 VAL A CA 1
ATOM 5533 C C . VAL A 1 363 ? -6.676 -4.245 -10.834 1.000 0.910 363 VAL A C 1
ATOM 5534 O O . VAL A 1 363 ? -5.850 -5.040 -11.237 1.000 0.910 363 VAL A O 1
ATOM 5547 N N . SER A 1 364 ? -7.995 -4.455 -10.890 1.000 0.930 364 SER A N 1
ATOM 5548 C CA . SER A 1 364 ? -8.626 -5.589 -11.584 1.000 0.930 364 SER A CA 1
ATOM 5549 C C . SER A 1 364 ? -9.382 -5.054 -12.803 1.000 0.930 364 SER A C 1
ATOM 5550 O O . SER A 1 364 ? -10.292 -4.233 -12.649 1.000 0.930 364 SER A O 1
ATOM 5558 N N . ARG A 1 365 ? -8.996 -5.464 -14.021 1.000 0.910 365 ARG A N 1
ATOM 5559 C CA . ARG A 1 365 ? -9.656 -5.029 -15.272 1.000 0.910 365 ARG A CA 1
ATOM 5560 C C . ARG A 1 365 ? -11.012 -5.701 -15.472 1.000 0.910 365 ARG A C 1
ATOM 5561 O O . ARG A 1 365 ? -11.875 -5.112 -16.116 1.000 0.910 365 ARG A O 1
ATOM 5582 N N . VAL A 1 366 ? -11.221 -6.892 -14.902 1.000 0.930 366 VAL A N 1
ATOM 5583 C CA . VAL A 1 366 ? -12.543 -7.548 -14.862 1.000 0.930 366 VAL A CA 1
ATOM 5584 C C . VAL A 1 366 ? -13.493 -6.779 -13.934 1.000 0.930 366 VAL A C 1
ATOM 5585 O O . VAL A 1 366 ? -14.683 -6.632 -14.226 1.000 0.930 366 VAL A O 1
ATOM 5598 N N . GLY A 1 367 ? -12.959 -6.233 -12.837 1.000 0.890 367 GLY A N 1
ATOM 5599 C CA . GLY A 1 367 ? -13.649 -5.288 -11.966 1.000 0.890 367 GLY A CA 1
ATOM 5600 C C . GLY A 1 367 ? -14.970 -5.826 -11.413 1.000 0.890 367 GLY A C 1
ATOM 5601 O O . GLY A 1 367 ? -15.090 -6.987 -11.028 1.000 0.890 367 GLY A O 1
ATOM 5605 N N . GLY A 1 368 ? -15.999 -4.977 -11.386 1.000 0.880 368 GLY A N 1
ATOM 5606 C CA . GLY A 1 368 ? -17.295 -5.305 -10.782 1.000 0.880 368 GLY A CA 1
ATOM 5607 C C . GLY A 1 368 ? -18.124 -6.371 -11.516 1.000 0.880 368 GLY A C 1
ATOM 5608 O O . GLY A 1 368 ? -19.282 -6.563 -11.147 1.000 0.880 368 GLY A O 1
ATOM 5612 N N . SER A 1 369 ? -17.607 -7.002 -12.574 1.000 0.910 369 SER A N 1
ATOM 5613 C CA . SER A 1 369 ? -18.186 -8.226 -13.155 1.000 0.910 369 SER A CA 1
ATOM 5614 C C . SER A 1 369 ? -17.816 -9.471 -12.343 1.000 0.910 369 SER A C 1
ATOM 5615 O O . SER A 1 369 ? -18.530 -10.462 -12.394 1.000 0.910 369 SER A O 1
ATOM 5623 N N . ALA A 1 370 ? -16.742 -9.396 -11.551 1.000 0.930 370 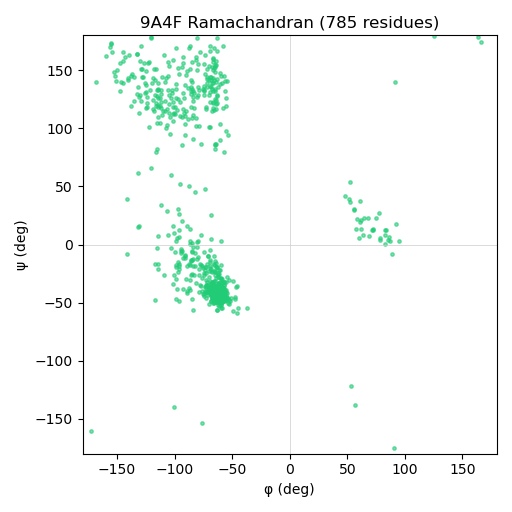ALA A N 1
ATOM 5624 C CA . ALA A 1 370 ? -16.303 -10.430 -10.619 1.000 0.930 370 ALA A CA 1
ATOM 5625 C C . ALA A 1 370 ? -16.842 -10.214 -9.189 1.000 0.930 370 ALA A C 1
ATOM 5626 O O . ALA A 1 370 ? -16.272 -10.710 -8.224 1.000 0.930 370 ALA A O 1
ATOM 5633 N N . GLN A 1 371 ? -17.920 -9.439 -9.027 1.000 0.950 371 GLN A N 1
ATOM 5634 C CA . GLN A 1 371 ? -18.528 -9.141 -7.728 1.000 0.950 371 GLN A CA 1
ATOM 5635 C C . GLN A 1 371 ? -20.023 -9.430 -7.742 1.000 0.950 371 GLN A C 1
ATOM 5636 O O . GLN A 1 371 ? -20.726 -9.125 -8.708 1.000 0.950 371 GLN A O 1
ATOM 5650 N N . ILE A 1 372 ? -20.528 -9.915 -6.608 1.000 0.960 372 ILE A N 1
ATOM 5651 C CA . ILE A 1 372 ? -21.967 -9.934 -6.347 1.000 0.960 372 ILE A CA 1
ATOM 5652 C C . ILE A 1 372 ? -22.511 -8.500 -6.247 1.000 0.960 372 ILE A C 1
ATOM 5653 O O . ILE A 1 372 ? -21.793 -7.562 -5.883 1.000 0.960 372 ILE A O 1
ATOM 5669 N N . LYS A 1 373 ? -23.805 -8.316 -6.533 1.000 0.960 373 LYS A N 1
ATOM 5670 C CA . LYS A 1 373 ? -24.452 -6.992 -6.512 1.000 0.960 373 LYS A CA 1
ATOM 5671 C C . LYS A 1 373 ? -24.334 -6.297 -5.154 1.000 0.960 373 LYS A C 1
ATOM 5672 O O . LYS A 1 373 ? -24.159 -5.081 -5.123 1.000 0.960 373 LYS A O 1
ATOM 5691 N N . ALA A 1 374 ? -24.417 -7.052 -4.059 1.000 0.960 374 ALA A N 1
ATOM 5692 C CA . ALA A 1 374 ? -24.282 -6.541 -2.699 1.000 0.960 374 ALA A CA 1
ATOM 5693 C C . ALA A 1 374 ? -22.911 -5.880 -2.484 1.000 0.960 374 ALA A C 1
ATOM 5694 O O . ALA A 1 374 ? -22.848 -4.693 -2.170 1.000 0.960 374 ALA A O 1
ATOM 5701 N N . MET A 1 375 ? -21.828 -6.612 -2.771 1.000 0.970 375 MET A N 1
ATOM 5702 C CA . MET A 1 375 ? -20.451 -6.117 -2.679 1.000 0.970 375 MET A CA 1
ATOM 5703 C C . MET A 1 375 ? -20.238 -4.895 -3.573 1.000 0.970 375 MET A C 1
ATOM 5704 O O . MET A 1 375 ? -19.742 -3.873 -3.114 1.000 0.970 375 MET A O 1
ATOM 5718 N N . LYS A 1 376 ? -20.708 -4.952 -4.824 1.000 0.940 376 LYS A N 1
ATOM 5719 C CA . LYS A 1 376 ? -20.575 -3.858 -5.796 1.000 0.940 376 LYS A CA 1
ATOM 5720 C C . LYS A 1 376 ? -21.239 -2.551 -5.339 1.000 0.940 376 LYS A C 1
ATOM 5721 O O . LYS A 1 376 ? -20.750 -1.472 -5.663 1.000 0.940 376 LYS A O 1
ATOM 5740 N N . LYS A 1 377 ? -22.353 -2.628 -4.597 1.000 0.920 377 LYS A N 1
ATOM 5741 C CA . LYS A 1 377 ? -23.024 -1.446 -4.027 1.000 0.920 377 LYS A CA 1
ATOM 5742 C C . LYS A 1 377 ? -22.243 -0.838 -2.862 1.000 0.920 377 LYS A C 1
ATOM 5743 O O . LYS A 1 377 ? -22.175 0.384 -2.779 1.000 0.920 377 LYS A O 1
ATOM 5762 N N . VAL A 1 378 ? -21.673 -1.661 -1.979 1.000 0.930 378 VAL A N 1
ATOM 5763 C CA . VAL A 1 378 ? -20.980 -1.177 -0.769 1.000 0.930 378 VAL A CA 1
ATOM 5764 C C . VAL A 1 378 ? -19.518 -0.802 -1.019 1.000 0.930 378 VAL A C 1
ATOM 5765 O O . VAL A 1 378 ? -18.982 0.041 -0.315 1.000 0.930 378 VAL A O 1
ATOM 5778 N N . SER A 1 379 ? -18.856 -1.366 -2.032 1.000 0.900 379 SER A N 1
ATOM 5779 C CA . SER A 1 379 ? -17.439 -1.092 -2.320 1.000 0.900 379 SER A CA 1
ATOM 5780 C C . SER A 1 379 ? -17.200 0.141 -3.202 1.000 0.900 379 SER A C 1
ATOM 5781 O O . SER A 1 379 ? -16.071 0.627 -3.286 1.000 0.900 379 SER A O 1
ATOM 5789 N N . GLY A 1 380 ? -18.241 0.681 -3.848 1.000 0.840 380 GLY A N 1
ATOM 5790 C CA . GLY A 1 380 ? -18.110 1.722 -4.876 1.000 0.840 380 GLY A CA 1
ATOM 5791 C C . GLY A 1 380 ? -17.418 3.013 -4.414 1.000 0.840 380 GLY A C 1
ATOM 5792 O O . GLY A 1 380 ? -16.646 3.597 -5.174 1.000 0.840 380 GLY A O 1
ATOM 5796 N N . THR A 1 381 ? -17.639 3.448 -3.169 1.000 0.810 381 THR A N 1
ATOM 5797 C CA . THR A 1 381 ? -17.009 4.662 -2.609 1.000 0.810 381 THR A CA 1
ATOM 5798 C C . THR A 1 381 ? -15.669 4.387 -1.931 1.000 0.810 381 THR A C 1
ATOM 5799 O O . THR A 1 381 ? -14.851 5.296 -1.793 1.000 0.810 381 THR A O 1
ATOM 5810 N N . LEU A 1 382 ? -15.397 3.127 -1.573 1.000 0.870 382 LEU A N 1
ATOM 5811 C CA . LEU A 1 382 ? -14.259 2.742 -0.736 1.000 0.870 382 LEU A CA 1
ATOM 5812 C C . LEU A 1 382 ? -12.913 3.173 -1.336 1.000 0.870 382 LEU A C 1
ATOM 5813 O O . LEU A 1 382 ? -12.005 3.596 -0.623 1.000 0.870 382 LEU A O 1
ATOM 5829 N N . ARG A 1 383 ? -12.785 3.084 -2.666 1.000 0.810 383 ARG A N 1
ATOM 5830 C CA . ARG A 1 383 ? -11.550 3.417 -3.391 1.000 0.810 383 ARG A CA 1
ATOM 5831 C C . ARG A 1 383 ? -11.259 4.923 -3.380 1.000 0.810 383 ARG A C 1
ATOM 5832 O O . ARG A 1 383 ? -10.104 5.312 -3.222 1.000 0.810 383 ARG A O 1
ATOM 5853 N N . LEU A 1 384 ? -12.299 5.754 -3.512 1.000 0.780 384 LEU A N 1
ATOM 5854 C CA . LEU A 1 384 ? -12.202 7.218 -3.426 1.000 0.780 384 LEU A CA 1
ATOM 5855 C C . LEU A 1 384 ? -11.865 7.671 -2.002 1.000 0.780 384 LEU A C 1
ATOM 5856 O O . LEU A 1 384 ? -11.022 8.554 -1.829 1.000 0.780 384 LEU A O 1
ATOM 5872 N N . ASP A 1 385 ? -12.469 7.036 -0.996 1.000 0.830 385 ASP A N 1
ATOM 5873 C CA . ASP A 1 385 ? -12.206 7.335 0.413 1.000 0.830 385 ASP A CA 1
ATOM 5874 C C . ASP A 1 385 ? -10.756 7.004 0.791 1.000 0.830 385 ASP A C 1
ATOM 5875 O O . ASP A 1 385 ? -10.067 7.832 1.385 1.000 0.830 385 ASP A O 1
ATOM 5884 N N . LEU A 1 386 ? -10.246 5.838 0.373 1.000 0.860 386 LEU A N 1
ATOM 5885 C CA . LEU A 1 386 ? -8.848 5.439 0.584 1.000 0.860 386 LEU A CA 1
ATOM 5886 C C . LEU A 1 386 ? -7.845 6.353 -0.128 1.000 0.860 386 LEU A C 1
ATOM 5887 O O . LEU A 1 386 ? -6.808 6.690 0.448 1.000 0.860 386 LEU A O 1
ATOM 5903 N N . ALA A 1 387 ? -8.129 6.733 -1.377 1.000 0.790 387 ALA A N 1
ATOM 5904 C CA . ALA A 1 387 ? -7.272 7.640 -2.138 1.000 0.790 387 ALA A CA 1
ATOM 5905 C C . ALA A 1 387 ? -7.193 9.013 -1.456 1.000 0.790 387 ALA A C 1
ATOM 5906 O O . ALA A 1 387 ? -6.097 9.510 -1.194 1.000 0.790 387 ALA A O 1
ATOM 5913 N N . SER A 1 388 ? -8.351 9.562 -1.077 1.000 0.820 388 SER A N 1
ATOM 5914 C CA . SER A 1 388 ? -8.441 10.833 -0.355 1.000 0.820 388 SER A CA 1
ATOM 5915 C C . SER A 1 388 ? -7.736 10.759 0.999 1.000 0.820 388 SER A C 1
ATOM 5916 O O . SER A 1 388 ? -6.994 11.669 1.355 1.000 0.820 388 SER A O 1
ATOM 5924 N N . TYR A 1 389 ? -7.921 9.667 1.748 1.000 0.850 389 TYR A N 1
ATOM 5925 C CA . TYR A 1 389 ? -7.266 9.475 3.039 1.000 0.850 389 TYR A CA 1
ATOM 5926 C C . TYR A 1 389 ? -5.744 9.487 2.912 1.000 0.850 389 TYR A C 1
ATOM 5927 O O . TYR A 1 389 ? -5.091 10.175 3.684 1.000 0.850 389 TYR A O 1
ATOM 5945 N N . ARG A 1 390 ? -5.164 8.795 1.923 1.000 0.780 390 ARG A N 1
ATOM 5946 C CA . ARG A 1 390 ? -3.701 8.778 1.749 1.000 0.780 390 ARG A CA 1
ATOM 5947 C C . ARG A 1 390 ? -3.111 10.134 1.386 1.000 0.780 390 ARG A C 1
ATOM 5948 O O . ARG A 1 390 ? -2.005 10.439 1.820 1.000 0.780 390 ARG A O 1
ATOM 5969 N N . GLU A 1 391 ? -3.810 10.940 0.592 1.000 0.750 391 GLU A N 1
ATOM 5970 C CA . GLU A 1 391 ? -3.368 12.313 0.321 1.000 0.750 391 GLU A CA 1
ATOM 5971 C C . GLU A 1 391 ? -3.480 13.197 1.569 1.000 0.750 391 GLU A C 1
ATOM 5972 O O . GLU A 1 391 ? -2.610 14.035 1.816 1.000 0.750 391 GLU A O 1
ATOM 5984 N N . LEU A 1 392 ? -4.519 12.976 2.379 1.000 0.820 392 LEU A N 1
ATOM 5985 C CA . LEU A 1 392 ? -4.785 13.729 3.602 1.000 0.820 392 LEU A CA 1
ATOM 5986 C C . LEU A 1 392 ? -4.021 13.219 4.833 1.000 0.820 392 LEU A C 1
ATOM 5987 O O . LEU A 1 392 ? -3.955 13.927 5.831 1.000 0.820 392 LEU A O 1
ATOM 6003 N N . GLU A 1 393 ? -3.405 12.039 4.795 1.000 0.770 393 GLU A N 1
ATOM 6004 C CA . GLU A 1 393 ? -2.711 11.436 5.942 1.000 0.770 393 GLU A CA 1
ATOM 6005 C C . GLU A 1 393 ? -1.548 12.314 6.433 1.000 0.770 393 GLU A C 1
ATOM 6006 O O . GLU A 1 393 ? -1.317 12.435 7.635 1.000 0.770 393 GLU A O 1
ATOM 6018 N N . ALA A 1 394 ? -0.881 13.035 5.522 1.000 0.730 394 ALA A N 1
ATOM 6019 C CA . ALA A 1 394 ? 0.131 14.036 5.874 1.000 0.730 394 ALA A CA 1
ATOM 6020 C C . ALA A 1 394 ? -0.431 15.184 6.736 1.000 0.730 394 ALA A C 1
ATOM 6021 O O . ALA A 1 394 ? 0.324 15.847 7.446 1.000 0.730 394 ALA A O 1
ATOM 6028 N N . PHE A 1 395 ? -1.748 15.404 6.693 1.000 0.760 395 PHE A N 1
ATOM 6029 C CA . PHE A 1 395 ? -2.457 16.380 7.508 1.000 0.760 395 PHE A CA 1
ATOM 6030 C C . PHE A 1 395 ? -2.974 15.814 8.832 1.000 0.760 395 PHE A C 1
ATOM 6031 O O . PHE A 1 395 ? -3.347 16.595 9.704 1.000 0.760 395 PHE A O 1
ATOM 6048 N N . ALA A 1 396 ? -2.964 14.489 9.025 1.000 0.740 396 ALA A N 1
ATOM 6049 C CA . ALA A 1 396 ? -3.501 13.843 10.226 1.000 0.740 396 ALA A CA 1
ATOM 6050 C C . ALA A 1 396 ? -2.867 14.378 11.522 1.000 0.740 396 ALA A C 1
ATOM 6051 O O . ALA A 1 396 ? -3.535 14.493 12.547 1.000 0.740 396 ALA A O 1
ATOM 6058 N N . GLN A 1 397 ? -1.589 14.766 11.467 1.000 0.700 397 GLN A N 1
ATOM 6059 C CA . GLN A 1 397 ? -0.857 15.342 12.601 1.000 0.700 397 GLN A CA 1
ATOM 6060 C C . GLN A 1 397 ? -1.340 16.747 13.001 1.000 0.700 397 GLN A C 1
ATOM 6061 O O . GLN A 1 397 ? -1.018 17.212 14.090 1.000 0.700 397 GLN A O 1
ATOM 6075 N N . PHE A 1 398 ? -2.116 17.419 12.149 1.000 0.740 398 PHE A N 1
ATOM 6076 C CA . PHE A 1 398 ? -2.631 18.774 12.369 1.000 0.740 398 PHE A CA 1
ATOM 6077 C C . PHE A 1 398 ? -4.124 18.777 12.688 1.000 0.740 398 PHE A C 1
ATOM 6078 O O . PHE A 1 398 ? -4.805 19.740 12.361 1.000 0.740 398 PHE A O 1
ATOM 6095 N N . GLY A 1 399 ? -4.642 17.706 13.301 1.000 0.640 399 GLY A N 1
ATOM 6096 C CA . GLY A 1 399 ? -6.072 17.483 13.519 1.000 0.640 399 GLY A CA 1
ATOM 6097 C C . GLY A 1 399 ? -6.875 18.744 13.859 1.000 0.640 399 GLY A C 1
ATOM 6098 O O . GLY A 1 399 ? -7.815 19.047 13.135 1.000 0.640 399 GLY A O 1
ATOM 6102 N N . SER A 1 400 ? -6.489 19.511 14.886 1.000 0.630 400 SER A N 1
ATOM 6103 C CA . SER A 1 400 ? -7.206 20.721 15.340 1.000 0.630 400 SER A CA 1
ATOM 6104 C C . SER A 1 400 ? -7.224 21.885 14.343 1.000 0.630 400 SER A C 1
ATOM 6105 O O . SER A 1 400 ? -8.024 22.801 14.493 1.000 0.630 400 SER A O 1
ATOM 6113 N N . ASP A 1 401 ? -6.339 21.871 13.349 1.000 0.650 401 ASP A N 1
ATOM 6114 C CA . ASP A 1 401 ? -6.174 22.949 12.373 1.000 0.650 401 ASP A CA 1
ATOM 6115 C C . ASP A 1 401 ? -6.986 22.725 11.088 1.000 0.650 401 ASP A C 1
ATOM 6116 O O . ASP A 1 401 ? -7.004 23.591 10.208 1.000 0.650 401 ASP A O 1
ATOM 6125 N N . LEU A 1 402 ? -7.636 21.568 10.959 1.000 0.730 402 LEU A N 1
ATOM 6126 C CA . LEU A 1 402 ? -8.367 21.177 9.760 1.000 0.730 402 LEU A CA 1
ATOM 6127 C C . LEU A 1 402 ? -9.826 21.628 9.818 1.000 0.730 402 LEU A C 1
ATOM 6128 O O . LEU A 1 402 ? -10.455 21.633 10.874 1.000 0.730 402 LEU A O 1
ATOM 6144 N N . ASP A 1 403 ? -10.380 21.983 8.660 1.000 0.750 403 ASP A N 1
ATOM 6145 C CA . ASP A 1 403 ? -11.820 22.181 8.520 1.000 0.750 403 ASP A CA 1
ATOM 6146 C C . ASP A 1 403 ? -12.575 20.862 8.766 1.000 0.750 403 ASP A C 1
ATOM 6147 O O . ASP A 1 403 ? -12.046 19.768 8.541 1.000 0.750 403 ASP A O 1
ATOM 6156 N N . GLN A 1 404 ? -13.838 20.957 9.189 1.000 0.810 404 GLN A N 1
ATOM 6157 C CA . GLN A 1 404 ? -14.650 19.783 9.528 1.000 0.810 404 GLN A CA 1
ATOM 6158 C C . GLN A 1 404 ? -14.782 18.775 8.380 1.000 0.810 404 GLN A C 1
ATOM 6159 O O . GLN A 1 404 ? -14.823 17.571 8.636 1.000 0.810 404 GLN A O 1
ATOM 6173 N N . ALA A 1 405 ? -14.842 19.231 7.125 1.000 0.820 405 ALA A N 1
ATOM 6174 C CA . ALA A 1 405 ? -15.002 18.328 5.990 1.000 0.820 405 ALA A CA 1
ATOM 6175 C C . ALA A 1 405 ? -13.738 17.478 5.783 1.000 0.820 405 ALA A C 1
ATOM 6176 O O . ALA A 1 405 ? -13.827 16.263 5.586 1.000 0.820 405 ALA A O 1
ATOM 6183 N N . THR A 1 406 ? -12.556 18.085 5.894 1.000 0.810 406 THR A N 1
ATOM 6184 C CA . THR A 1 406 ? -11.269 17.377 5.848 1.000 0.810 406 THR A CA 1
ATOM 6185 C C . THR A 1 406 ? -11.091 16.445 7.050 1.000 0.810 406 THR A C 1
ATOM 6186 O O . THR A 1 406 ? -10.641 15.307 6.899 1.000 0.810 406 THR A O 1
ATOM 6197 N N . GLN A 1 407 ? -11.509 16.881 8.239 1.000 0.830 407 GLN A N 1
ATOM 6198 C CA . GLN A 1 407 ? -11.423 16.097 9.472 1.000 0.830 407 GLN A CA 1
ATOM 6199 C C . GLN A 1 407 ? -12.332 14.858 9.438 1.000 0.830 407 GLN A C 1
ATOM 6200 O O . GLN A 1 407 ? -11.906 13.764 9.809 1.000 0.830 407 GLN A O 1
ATOM 6214 N N . ALA A 1 408 ? -13.555 14.997 8.914 1.000 0.850 408 ALA A N 1
ATOM 6215 C CA . ALA A 1 408 ? -14.472 13.881 8.699 1.000 0.850 408 ALA A CA 1
ATOM 6216 C C . ALA A 1 408 ? -13.892 12.854 7.715 1.000 0.850 408 ALA A C 1
ATOM 6217 O O . ALA A 1 408 ? -13.947 11.653 7.980 1.000 0.850 408 ALA A O 1
ATOM 6224 N N . LYS A 1 409 ? -13.261 13.309 6.621 1.000 0.860 409 LYS A N 1
ATOM 6225 C CA . LYS A 1 409 ? -12.571 12.421 5.668 1.000 0.860 409 LYS A CA 1
ATOM 6226 C C . LYS A 1 409 ? -11.409 11.658 6.307 1.000 0.860 409 LYS A C 1
ATOM 6227 O O . LYS A 1 409 ? -11.263 10.464 6.057 1.000 0.860 409 LYS A O 1
ATOM 6246 N N . LEU A 1 410 ? -10.605 12.315 7.142 1.000 0.870 410 LEU A N 1
ATOM 6247 C CA . LEU A 1 410 ? -9.517 11.673 7.888 1.000 0.870 410 LEU A CA 1
ATOM 6248 C C . LEU A 1 410 ? -10.044 10.627 8.876 1.000 0.870 410 LEU A C 1
ATOM 6249 O O . LEU A 1 410 ? -9.575 9.489 8.877 1.000 0.870 410 LEU A O 1
ATOM 6265 N N . ASN A 1 411 ? -11.065 10.985 9.656 1.000 0.870 411 ASN A N 1
ATOM 6266 C CA . ASN A 1 411 ? -11.704 10.085 10.614 1.000 0.870 411 ASN A CA 1
ATOM 6267 C C . ASN A 1 411 ? -12.338 8.862 9.938 1.000 0.870 411 ASN A C 1
ATOM 6268 O O . ASN A 1 411 ? -12.201 7.749 10.454 1.000 0.870 411 ASN A O 1
ATOM 6279 N N . ARG A 1 412 ? -12.997 9.052 8.787 1.000 0.890 412 ARG A N 1
ATOM 6280 C CA . ARG A 1 412 ? -13.558 7.965 7.975 1.000 0.890 412 ARG A CA 1
ATOM 6281 C C . ARG A 1 412 ? -12.445 7.072 7.436 1.000 0.890 412 ARG A C 1
ATOM 6282 O O . ARG A 1 412 ? -12.486 5.862 7.617 1.000 0.890 412 ARG A O 1
ATOM 6303 N N . GLY A 1 413 ? -11.416 7.662 6.830 1.000 0.890 413 GLY A N 1
ATOM 6304 C CA . GLY A 1 413 ? -10.316 6.916 6.226 1.000 0.890 413 GLY A CA 1
ATOM 6305 C C . GLY A 1 413 ? -9.499 6.092 7.226 1.000 0.890 413 GLY A C 1
ATOM 6306 O O . GLY A 1 413 ? -9.163 4.948 6.926 1.000 0.890 413 GLY A O 1
ATOM 6310 N N . ALA A 1 414 ? -9.263 6.607 8.437 1.000 0.900 414 ALA A N 1
ATOM 6311 C CA . ALA A 1 414 ? -8.592 5.856 9.501 1.000 0.900 414 ALA A CA 1
ATOM 6312 C C . ALA A 1 414 ? -9.378 4.589 9.886 1.000 0.900 414 ALA A C 1
ATOM 6313 O O . ALA A 1 414 ? -8.803 3.508 10.017 1.000 0.900 414 ALA A O 1
ATOM 6320 N N . ARG A 1 415 ? -10.709 4.697 9.988 1.000 0.930 415 ARG A N 1
ATOM 6321 C CA . ARG A 1 415 ? -11.598 3.552 10.243 1.000 0.930 415 ARG A CA 1
ATOM 6322 C C . ARG A 1 415 ? -11.645 2.592 9.062 1.000 0.930 415 ARG A C 1
ATOM 6323 O O . ARG A 1 415 ? -11.603 1.386 9.271 1.000 0.930 415 ARG A O 1
ATOM 6344 N N . THR A 1 416 ? -11.661 3.103 7.831 1.000 0.940 416 THR A N 1
ATOM 6345 C CA . THR A 1 416 ? -11.580 2.277 6.618 1.000 0.940 416 THR A CA 1
ATOM 6346 C C . THR A 1 416 ? -10.311 1.430 6.609 1.000 0.940 416 THR A C 1
ATOM 6347 O O . THR A 1 416 ? -10.373 0.245 6.292 1.000 0.940 416 THR A O 1
ATOM 6358 N N . VAL A 1 417 ? -9.163 1.999 6.990 1.000 0.920 417 VAL A N 1
ATOM 6359 C CA . VAL A 1 417 ? -7.903 1.246 7.081 1.000 0.920 417 VAL A CA 1
ATOM 6360 C C . VAL A 1 417 ? -7.992 0.135 8.125 1.000 0.920 417 VAL A C 1
ATOM 6361 O O . VAL A 1 417 ? -7.573 -0.980 7.827 1.000 0.920 417 VAL A O 1
ATOM 6374 N N . GLU A 1 418 ? -8.559 0.395 9.306 1.000 0.940 418 GLU A N 1
ATOM 6375 C CA . GLU A 1 418 ? -8.749 -0.653 10.320 1.000 0.940 418 GLU A CA 1
ATOM 6376 C C . GLU A 1 418 ? -9.712 -1.755 9.866 1.000 0.940 418 GLU A C 1
ATOM 6377 O O . GLU A 1 418 ? -9.380 -2.930 10.001 1.000 0.940 418 GLU A O 1
ATOM 6389 N N . VAL A 1 419 ? -10.851 -1.410 9.250 1.000 0.960 419 VAL A N 1
ATOM 6390 C CA . VAL A 1 419 ? -11.800 -2.402 8.705 1.000 0.960 419 VAL A CA 1
ATOM 6391 C C . VAL A 1 419 ? -11.157 -3.265 7.618 1.000 0.960 419 VAL A C 1
ATOM 6392 O O . VAL A 1 419 ? -11.496 -4.437 7.486 1.000 0.960 419 VAL A O 1
ATOM 6405 N N . LEU A 1 420 ? -10.226 -2.726 6.827 1.000 0.950 420 LEU A N 1
ATOM 6406 C CA . LEU A 1 420 ? -9.535 -3.485 5.780 1.000 0.950 420 LEU A CA 1
ATOM 6407 C C . LEU A 1 420 ? -8.386 -4.350 6.298 1.000 0.950 420 LEU A C 1
ATOM 6408 O O . LEU A 1 420 ? -7.903 -5.210 5.554 1.000 0.950 420 LEU A O 1
ATOM 6424 N N . LYS A 1 421 ? -7.956 -4.161 7.551 1.000 0.960 421 LYS A N 1
ATOM 6425 C CA . LYS A 1 421 ? -7.024 -5.094 8.176 1.000 0.960 421 LYS A CA 1
ATOM 6426 C C . LYS A 1 421 ? -7.711 -6.428 8.424 1.000 0.960 421 LYS A C 1
ATOM 6427 O O . LYS A 1 421 ? -8.887 -6.512 8.782 1.000 0.960 421 LYS A O 1
ATOM 6446 N N . GLN A 1 422 ? -6.942 -7.489 8.258 1.000 0.970 422 GLN A N 1
ATOM 6447 C CA . GLN A 1 422 ? -7.426 -8.843 8.419 1.000 0.970 422 GLN A CA 1
ATOM 6448 C C . GLN A 1 422 ? -6.322 -9.733 8.977 1.000 0.970 422 GLN A C 1
ATOM 6449 O O . GLN A 1 422 ? -5.146 -9.593 8.629 1.000 0.970 422 GLN A O 1
ATOM 6463 N N . ASP A 1 423 ? -6.714 -10.617 9.890 1.000 0.950 423 ASP A N 1
ATOM 6464 C CA . ASP A 1 423 ? -5.808 -11.603 10.461 1.000 0.950 423 ASP A CA 1
ATOM 6465 C C . ASP A 1 423 ? -5.474 -12.687 9.433 1.000 0.950 423 ASP A C 1
ATOM 6466 O O . ASP A 1 423 ? -6.277 -13.030 8.567 1.000 0.950 423 ASP A O 1
ATOM 6475 N N . LEU A 1 424 ? -4.280 -13.252 9.580 1.000 0.950 424 LEU A N 1
ATOM 6476 C CA . LEU A 1 424 ? -3.789 -14.342 8.749 1.000 0.950 424 LEU A CA 1
ATOM 6477 C C . LEU A 1 424 ? -4.613 -15.621 8.970 1.000 0.950 424 LEU A C 1
ATOM 6478 O O . LEU A 1 424 ? -4.935 -15.944 10.116 1.000 0.950 424 LEU A O 1
ATOM 6494 N N . ASN A 1 425 ? -4.874 -16.382 7.903 1.000 0.960 425 ASN A N 1
ATOM 6495 C CA . ASN A 1 425 ? -5.615 -17.647 7.926 1.000 0.960 425 ASN A CA 1
ATOM 6496 C C . ASN A 1 425 ? -7.043 -17.518 8.488 1.000 0.960 425 ASN A C 1
ATOM 6497 O O . ASN A 1 425 ? -7.624 -18.501 8.949 1.000 0.960 425 ASN A O 1
ATOM 6508 N N . LYS A 1 426 ? -7.618 -16.308 8.460 1.000 0.960 426 LYS A N 1
ATOM 6509 C CA . LYS A 1 426 ? -9.020 -16.035 8.805 1.000 0.960 426 LYS A CA 1
ATOM 6510 C C . LYS A 1 426 ? -9.747 -15.406 7.607 1.000 0.960 426 LYS A C 1
ATOM 6511 O O . LYS A 1 426 ? -10.104 -14.224 7.664 1.000 0.960 426 LYS A O 1
ATOM 6530 N N . PRO A 1 427 ? -9.934 -16.139 6.498 1.000 0.980 427 PRO A N 1
ATOM 6531 C CA . PRO A 1 427 ? -10.772 -15.658 5.408 1.000 0.980 427 PRO A CA 1
ATOM 6532 C C . PRO A 1 427 ? -12.215 -15.434 5.892 1.000 0.980 427 PRO A C 1
ATOM 6533 O O . PRO A 1 427 ? -12.697 -16.124 6.792 1.000 0.980 427 PRO A O 1
ATOM 6544 N N . LEU A 1 428 ? -12.895 -14.441 5.319 1.000 0.970 428 LEU A N 1
ATOM 6545 C CA . LEU A 1 428 ? -14.250 -14.039 5.692 1.000 0.970 428 LEU A CA 1
ATOM 6546 C C . LEU A 1 428 ? -15.252 -14.350 4.572 1.000 0.970 428 LEU A C 1
ATOM 6547 O O . LEU A 1 428 ? -15.015 -13.946 3.431 1.000 0.970 428 LEU A O 1
ATOM 6563 N N . PRO A 1 429 ? -16.413 -14.954 4.888 1.000 0.960 429 PRO A N 1
ATOM 6564 C CA . PRO A 1 429 ? -17.513 -15.102 3.939 1.000 0.960 429 PRO A CA 1
ATOM 6565 C C . PRO A 1 429 ? -17.971 -13.751 3.382 1.000 0.960 429 PRO A C 1
ATOM 6566 O O . PRO A 1 429 ? -17.987 -12.746 4.103 1.000 0.960 429 PRO A O 1
ATOM 6577 N N . VAL A 1 430 ? -18.371 -13.718 2.109 1.000 0.970 430 VAL A N 1
ATOM 6578 C CA . VAL A 1 430 ? -18.676 -12.465 1.397 1.000 0.970 430 VAL A CA 1
ATOM 6579 C C . VAL A 1 430 ? -19.807 -11.675 2.063 1.000 0.970 430 VAL A C 1
ATOM 6580 O O . VAL A 1 430 ? -19.748 -10.452 2.131 1.000 0.970 430 VAL A O 1
ATOM 6593 N N . GLU A 1 431 ? -20.805 -12.350 2.625 1.000 0.970 431 GLU A N 1
ATOM 6594 C CA . GLU A 1 431 ? -21.922 -11.758 3.359 1.000 0.970 431 GLU A CA 1
ATOM 6595 C C . GLU A 1 431 ? -21.467 -10.984 4.606 1.000 0.970 431 GLU A C 1
ATOM 6596 O O . GLU A 1 431 ? -21.956 -9.880 4.855 1.000 0.970 431 GLU A O 1
ATOM 6608 N N . LYS A 1 432 ? -20.463 -11.489 5.334 1.000 0.970 432 LYS A N 1
ATOM 6609 C CA . LYS A 1 432 ? -19.861 -10.793 6.482 1.000 0.970 432 LYS A CA 1
ATOM 6610 C C . LYS A 1 432 ? -19.035 -9.596 6.031 1.000 0.970 432 LYS A C 1
ATOM 6611 O O . LYS A 1 432 ? -19.150 -8.517 6.611 1.000 0.970 432 LYS A O 1
ATOM 6630 N N . GLN A 1 433 ? -18.279 -9.750 4.943 1.000 0.980 433 GLN A N 1
ATOM 6631 C CA . GLN A 1 433 ? -17.552 -8.628 4.351 1.000 0.980 433 GLN A CA 1
ATOM 6632 C C . GLN A 1 433 ? -18.508 -7.504 3.923 1.000 0.980 433 GLN A C 1
ATOM 6633 O O . GLN A 1 433 ? -18.282 -6.340 4.246 1.000 0.980 433 GLN A O 1
ATOM 6647 N N . VAL A 1 434 ? -19.610 -7.842 3.244 1.000 0.970 434 VAL A N 1
ATOM 6648 C CA . VAL A 1 434 ? -20.651 -6.880 2.855 1.000 0.970 434 VAL A CA 1
ATOM 6649 C C . VAL A 1 434 ? -21.239 -6.193 4.085 1.000 0.970 434 VAL A C 1
ATOM 6650 O O . VAL A 1 434 ? -21.411 -4.975 4.062 1.000 0.970 434 VAL A O 1
ATOM 6663 N N . ALA A 1 435 ? -21.510 -6.939 5.160 1.000 0.970 435 ALA A N 1
ATOM 6664 C CA . ALA A 1 435 ? -22.103 -6.385 6.368 1.000 0.970 435 ALA A CA 1
ATOM 6665 C C . ALA A 1 435 ? -21.218 -5.324 7.047 1.000 0.970 435 ALA A C 1
ATOM 6666 O O . ALA A 1 435 ? -21.718 -4.241 7.365 1.000 0.970 435 ALA A O 1
ATOM 6673 N N . ILE A 1 436 ? -19.913 -5.586 7.234 1.000 0.970 436 ILE A N 1
ATOM 6674 C CA . ILE A 1 436 ? -18.996 -4.604 7.848 1.000 0.970 436 ILE A CA 1
ATOM 6675 C C . ILE A 1 436 ? -18.724 -3.413 6.919 1.000 0.970 436 ILE A C 1
ATOM 6676 O O . ILE A 1 436 ? -18.673 -2.267 7.371 1.000 0.970 436 ILE A O 1
ATOM 6692 N N . LEU A 1 437 ? -18.610 -3.652 5.607 1.000 0.960 437 LEU A N 1
ATOM 6693 C CA . LEU A 1 437 ? -18.383 -2.594 4.619 1.000 0.960 437 LEU A CA 1
ATOM 6694 C C . LEU A 1 437 ? -19.607 -1.681 4.471 1.000 0.960 437 LEU A C 1
ATOM 6695 O O . LEU A 1 437 ? -19.449 -0.472 4.287 1.000 0.960 437 LEU A O 1
ATOM 6711 N N . TYR A 1 438 ? -20.823 -2.222 4.602 1.000 0.950 438 TYR A N 1
ATOM 6712 C CA . TYR A 1 438 ? -22.044 -1.421 4.671 1.000 0.950 438 TYR A CA 1
ATOM 6713 C C . TYR A 1 438 ? -22.040 -0.517 5.910 1.000 0.950 438 TYR A C 1
ATOM 6714 O O . TYR A 1 438 ? -22.240 0.693 5.785 1.000 0.950 438 TYR A O 1
ATOM 6732 N N . ALA A 1 439 ? -21.756 -1.079 7.094 1.000 0.960 439 ALA A N 1
ATOM 6733 C CA . ALA A 1 439 ? -21.691 -0.316 8.340 1.000 0.960 439 ALA A CA 1
ATOM 6734 C C . ALA A 1 439 ? -20.672 0.839 8.253 1.000 0.960 439 ALA A C 1
ATOM 6735 O O . ALA A 1 439 ? -20.973 1.968 8.646 1.000 0.960 439 ALA A O 1
ATOM 6742 N N . LEU A 1 440 ? -19.501 0.580 7.660 1.000 0.950 440 LEU A N 1
ATOM 6743 C CA . LEU A 1 440 ? -18.463 1.579 7.405 1.000 0.950 440 LEU A CA 1
ATOM 6744 C C . LEU A 1 440 ? -18.926 2.686 6.448 1.000 0.950 440 LEU A C 1
ATOM 6745 O O . LEU A 1 440 ? -18.860 3.869 6.780 1.000 0.950 440 LEU A O 1
ATOM 6761 N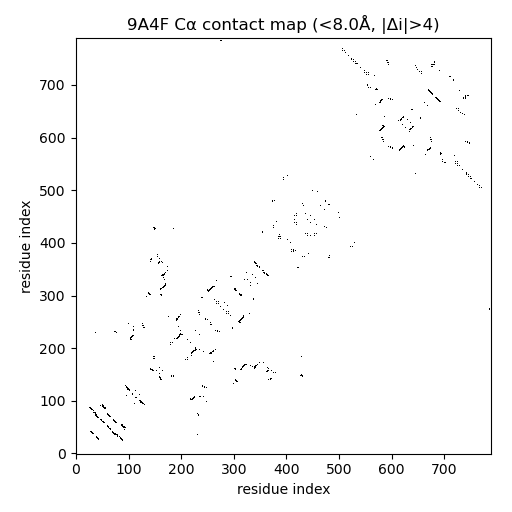 N . THR A 1 441 ? -19.377 2.323 5.246 1.000 0.920 441 THR A N 1
ATOM 6762 C CA . THR A 1 441 ? -19.664 3.302 4.180 1.000 0.920 441 THR A CA 1
ATOM 6763 C C . THR A 1 441 ? -20.870 4.181 4.478 1.000 0.920 441 THR A C 1
ATOM 6764 O O . THR A 1 441 ? -20.881 5.358 4.110 1.000 0.920 441 THR A O 1
ATOM 6775 N N . LYS A 1 442 ? -21.859 3.646 5.200 1.000 0.920 442 LYS A N 1
ATOM 6776 C CA . LYS A 1 442 ? -23.035 4.392 5.664 1.000 0.920 442 LYS A CA 1
ATOM 6777 C C . LYS A 1 442 ? -22.774 5.220 6.930 1.000 0.920 442 LYS A C 1
ATOM 6778 O O . LYS A 1 442 ? -23.668 5.942 7.357 1.000 0.920 442 LYS A O 1
ATOM 6797 N N . GLY A 1 443 ? -21.565 5.165 7.498 1.000 0.920 443 GLY A N 1
ATOM 6798 C CA . GLY A 1 443 ? -21.147 6.006 8.626 1.000 0.920 443 GLY A CA 1
ATOM 6799 C C . GLY A 1 443 ? -21.560 5.488 10.006 1.000 0.920 443 GLY A C 1
ATOM 6800 O O . GLY A 1 443 ? -21.425 6.209 10.988 1.000 0.920 443 GLY A O 1
ATOM 6804 N N . TYR A 1 444 ? -22.018 4.238 10.128 1.000 0.950 444 TYR A N 1
ATOM 6805 C CA . TYR A 1 444 ? -22.381 3.661 11.429 1.000 0.950 444 TYR A CA 1
ATOM 6806 C C . TYR A 1 444 ? -21.176 3.410 12.347 1.000 0.950 444 TYR A C 1
ATOM 6807 O O . TYR A 1 444 ? -21.374 3.170 13.537 1.000 0.950 444 TYR A O 1
ATOM 6825 N N . LEU A 1 445 ? -19.954 3.460 11.808 1.000 0.950 445 LEU A N 1
ATOM 6826 C CA . LEU A 1 445 ? -18.703 3.332 12.559 1.000 0.950 445 LEU A CA 1
ATOM 6827 C C . LEU A 1 445 ? -18.090 4.685 12.967 1.000 0.950 445 LEU A C 1
ATOM 6828 O O . LEU A 1 445 ? -17.093 4.691 13.687 1.000 0.950 445 LEU A O 1
ATOM 6844 N N . ASP A 1 446 ? -18.630 5.821 12.508 1.000 0.920 446 ASP A N 1
ATOM 6845 C CA . ASP A 1 446 ? -17.989 7.143 12.650 1.000 0.920 446 ASP A CA 1
ATOM 6846 C C . ASP A 1 446 ? -17.853 7.597 14.123 1.000 0.920 446 ASP A C 1
ATOM 6847 O O . ASP A 1 446 ? -16.923 8.330 14.465 1.000 0.920 446 ASP A O 1
ATOM 6856 N N . ASP A 1 447 ? -18.724 7.115 15.007 1.000 0.920 447 ASP A N 1
ATOM 6857 C CA . ASP A 1 447 ? -18.752 7.348 16.459 1.000 0.920 447 ASP A CA 1
ATOM 6858 C C . ASP A 1 447 ? -18.013 6.276 17.284 1.000 0.920 447 ASP A C 1
ATOM 6859 O O . ASP A 1 447 ? -17.838 6.448 18.487 1.000 0.920 447 ASP A O 1
ATOM 6868 N N . ILE A 1 448 ? -17.525 5.197 16.661 1.000 0.950 448 ILE A N 1
ATOM 6869 C CA . ILE A 1 448 ? -16.728 4.165 17.342 1.000 0.950 448 ILE A CA 1
ATOM 6870 C C . ILE A 1 448 ? -15.251 4.593 17.366 1.000 0.950 448 ILE A C 1
ATOM 6871 O O . ILE A 1 448 ? -14.729 4.992 16.317 1.000 0.950 448 ILE A O 1
ATOM 6887 N N . PRO A 1 449 ? -14.544 4.531 18.513 1.000 0.950 449 PRO A N 1
ATOM 6888 C CA . PRO A 1 449 ? -13.113 4.824 18.579 1.000 0.950 449 PRO A CA 1
ATOM 6889 C C . PRO A 1 449 ? -12.303 3.947 17.616 1.000 0.950 449 PRO A 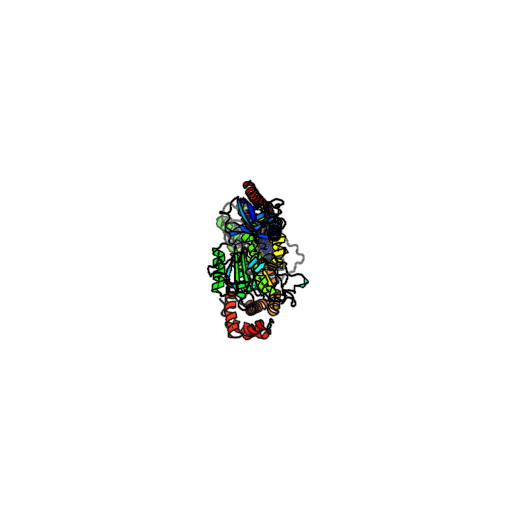C 1
ATOM 6890 O O . PRO A 1 449 ? -12.558 2.752 17.490 1.000 0.950 449 PRO A O 1
ATOM 6901 N N . VAL A 1 450 ? -11.280 4.511 16.963 1.000 0.930 450 VAL A N 1
ATOM 6902 C CA . VAL A 1 450 ? -10.470 3.782 15.959 1.000 0.930 450 VAL A CA 1
ATOM 6903 C C . VAL A 1 450 ? -9.843 2.506 16.540 1.000 0.930 450 VAL A C 1
ATOM 6904 O O . VAL A 1 450 ? -9.809 1.480 15.866 1.000 0.930 450 VAL A O 1
ATOM 6917 N N . ALA A 1 451 ? -9.410 2.543 17.804 1.000 0.940 451 ALA A N 1
ATOM 6918 C CA . ALA A 1 451 ? -8.832 1.390 18.497 1.000 0.940 451 ALA A CA 1
ATOM 6919 C C . ALA A 1 451 ? -9.827 0.231 18.700 1.000 0.940 451 ALA A C 1
ATOM 6920 O O . ALA A 1 451 ? -9.411 -0.919 18.821 1.000 0.940 451 ALA A O 1
ATOM 6927 N N . ASP A 1 452 ? -11.130 0.519 18.699 1.000 0.970 452 ASP A N 1
ATOM 6928 C CA . ASP A 1 452 ? -12.189 -0.464 18.911 1.000 0.970 452 ASP A CA 1
ATOM 6929 C C . ASP A 1 452 ? -12.736 -1.065 17.618 1.000 0.970 452 ASP A C 1
ATOM 6930 O O . ASP A 1 452 ? -13.441 -2.064 17.682 1.000 0.970 452 ASP A O 1
ATOM 6939 N N . ILE A 1 453 ? -12.414 -0.513 16.444 1.000 0.960 453 ILE A N 1
ATOM 6940 C CA . ILE A 1 453 ? -13.017 -0.926 15.164 1.000 0.960 453 ILE A CA 1
ATOM 6941 C C . ILE A 1 453 ? -12.858 -2.430 14.899 1.000 0.960 453 ILE A C 1
ATOM 6942 O O . ILE A 1 453 ? -13.806 -3.084 14.470 1.000 0.960 453 ILE A O 1
ATOM 6958 N N . ARG A 1 454 ? -11.687 -3.001 15.201 1.000 0.950 454 ARG A N 1
ATOM 6959 C CA . ARG A 1 454 ? -11.433 -4.444 15.043 1.000 0.950 454 ARG A CA 1
ATOM 6960 C C . ARG A 1 454 ? -12.267 -5.296 16.001 1.000 0.950 454 ARG A C 1
ATOM 6961 O O . ARG A 1 454 ? -12.783 -6.335 15.607 1.000 0.950 454 ARG A O 1
ATOM 6982 N N . ARG A 1 455 ? -12.398 -4.853 17.254 1.000 0.960 455 ARG A N 1
ATOM 6983 C CA . ARG A 1 455 ? -13.204 -5.541 18.271 1.000 0.960 455 ARG A CA 1
ATOM 6984 C C . ARG A 1 455 ? -14.693 -5.447 17.939 1.000 0.960 455 ARG A C 1
ATOM 6985 O O . ARG A 1 455 ? -15.396 -6.447 18.010 1.000 0.960 455 ARG A O 1
ATOM 7006 N N . PHE A 1 456 ? -15.137 -4.267 17.508 1.000 0.970 456 PHE A N 1
ATOM 7007 C CA . PHE A 1 456 ? -16.480 -4.035 16.991 1.000 0.970 456 PHE A CA 1
ATOM 7008 C C . PHE A 1 456 ? -16.804 -5.010 15.860 1.000 0.970 456 PHE A C 1
ATOM 7009 O O . PHE A 1 456 ? -17.870 -5.606 15.875 1.000 0.970 456 PHE A O 1
ATO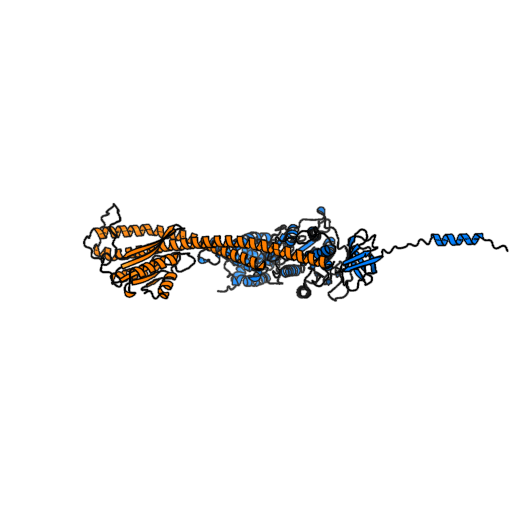M 7026 N N . GLU A 1 457 ? -15.891 -5.205 14.903 1.000 0.960 457 GLU A N 1
ATOM 7027 C CA . GLU A 1 457 ? -16.085 -6.139 13.791 1.000 0.960 457 GLU A CA 1
ATOM 7028 C C . GLU A 1 457 ? -16.307 -7.592 14.262 1.000 0.960 457 GLU A C 1
ATOM 7029 O O . GLU A 1 457 ? -17.287 -8.216 13.850 1.000 0.960 457 GLU A O 1
ATOM 7041 N N . GLU A 1 458 ? -15.439 -8.136 15.125 1.000 0.960 458 GLU A N 1
ATOM 7042 C CA . GLU A 1 458 ? -15.583 -9.518 15.624 1.000 0.960 458 GLU A CA 1
ATOM 7043 C C . GLU A 1 458 ? -16.887 -9.713 16.421 1.000 0.960 458 GLU A C 1
ATOM 7044 O O . GLU A 1 458 ? -17.626 -10.674 16.179 1.000 0.960 458 GLU A O 1
ATOM 7056 N N . GLU A 1 459 ? -17.205 -8.784 17.328 1.000 0.970 459 GLU A N 1
ATOM 7057 C CA . GLU A 1 459 ? -18.439 -8.824 18.121 1.000 0.970 459 GLU A CA 1
ATOM 7058 C C . GLU A 1 459 ? -19.690 -8.648 17.233 1.000 0.970 459 GLU A C 1
ATOM 7059 O O . GLU A 1 459 ? -20.703 -9.324 17.440 1.000 0.970 459 GLU A O 1
ATOM 7071 N N . TYR A 1 460 ? -19.610 -7.814 16.189 1.000 0.970 460 TYR A N 1
ATOM 7072 C CA . TYR A 1 460 ? -20.700 -7.597 15.237 1.000 0.970 460 TYR A CA 1
ATOM 7073 C C . TYR A 1 460 ? -21.025 -8.867 14.448 1.000 0.970 460 TYR A C 1
ATOM 7074 O O . TYR A 1 460 ? -22.198 -9.205 14.284 1.000 0.970 460 TYR A O 1
ATOM 7092 N N . TYR A 1 461 ? -20.015 -9.621 14.002 1.000 0.970 461 TYR A N 1
ATOM 7093 C CA . TYR A 1 461 ? -20.247 -10.895 13.318 1.000 0.970 461 TYR A CA 1
ATOM 7094 C C . TYR A 1 461 ? -20.932 -11.926 14.211 1.000 0.970 461 TYR A C 1
ATOM 7095 O O . TYR A 1 461 ? -21.845 -12.605 13.741 1.000 0.970 461 TYR A O 1
ATOM 7113 N N . MET A 1 462 ? -20.545 -12.019 15.488 1.000 0.960 462 MET A N 1
ATOM 7114 C CA . MET A 1 462 ? -21.231 -12.895 16.443 1.000 0.960 462 MET A CA 1
ATOM 7115 C C . MET A 1 462 ? -22.686 -12.472 16.656 1.000 0.960 462 MET A C 1
ATOM 7116 O O . MET A 1 462 ? -23.573 -13.326 16.681 1.000 0.960 462 MET A O 1
ATOM 7130 N N . TYR A 1 463 ? -22.943 -11.166 16.768 1.000 0.960 463 TYR A N 1
ATOM 7131 C CA . TYR A 1 463 ? -24.300 -10.643 16.908 1.000 0.960 463 TYR A CA 1
ATOM 7132 C C . TYR A 1 463 ? -25.165 -10.958 15.684 1.000 0.960 463 TYR A C 1
ATOM 7133 O O . TYR A 1 463 ? -26.314 -11.369 15.848 1.000 0.960 463 TYR A O 1
ATOM 7151 N N . LEU A 1 464 ? -24.618 -10.811 14.472 1.000 0.960 464 LEU A N 1
ATOM 7152 C CA . LEU A 1 464 ? -25.319 -11.156 13.235 1.000 0.960 464 LEU A CA 1
ATOM 7153 C C . LEU A 1 464 ? -25.601 -12.660 13.134 1.000 0.960 464 LEU A C 1
ATOM 7154 O O . LEU A 1 464 ? -26.731 -13.030 12.836 1.000 0.960 464 LEU A O 1
ATOM 7170 N N . ASP A 1 465 ? -24.628 -13.525 13.435 1.000 0.960 465 ASP A N 1
ATOM 7171 C CA . ASP A 1 465 ? -24.825 -14.983 13.414 1.000 0.960 465 ASP A CA 1
ATOM 7172 C C . ASP A 1 465 ? -25.893 -15.449 14.420 1.000 0.960 465 ASP A C 1
ATOM 7173 O O . ASP A 1 465 ? -26.595 -16.429 14.160 1.000 0.960 465 ASP A O 1
ATOM 7182 N N . GLN A 1 466 ? -26.010 -14.768 15.567 1.000 0.950 466 GLN A N 1
ATOM 7183 C CA . GLN A 1 466 ? -26.956 -15.122 16.630 1.000 0.950 466 GLN A CA 1
ATOM 7184 C C . GLN A 1 466 ? -28.357 -14.518 16.449 1.000 0.950 466 GLN A C 1
ATOM 7185 O O . GLN A 1 466 ? -29.331 -15.202 16.753 1.000 0.950 466 GLN A O 1
ATOM 7199 N N . ASN A 1 467 ? -28.478 -13.269 15.982 1.000 0.940 467 ASN A N 1
ATOM 7200 C CA . ASN A 1 467 ? -29.749 -12.523 15.996 1.000 0.940 467 ASN A CA 1
ATOM 7201 C C . ASN A 1 467 ? -30.316 -12.203 14.606 1.000 0.940 467 ASN A C 1
ATOM 7202 O O . ASN A 1 467 ? -31.508 -11.933 14.501 1.000 0.940 467 ASN A O 1
ATOM 7213 N N . HIS A 1 468 ? -29.487 -12.214 13.557 1.000 0.950 468 HIS A N 1
ATOM 7214 C CA . HIS A 1 468 ? -29.865 -11.769 12.209 1.000 0.950 468 HIS A CA 1
ATOM 7215 C C . HIS A 1 468 ? -29.249 -12.646 11.110 1.000 0.950 468 HIS A C 1
ATOM 7216 O O . HIS A 1 468 ? -28.777 -12.161 10.075 1.000 0.950 468 HIS A O 1
ATOM 7230 N N . LYS A 1 469 ? -29.209 -13.961 11.342 1.000 0.940 469 LYS A N 1
ATOM 7231 C CA . LYS A 1 469 ? -28.591 -14.918 10.417 1.000 0.940 469 LYS A CA 1
ATOM 7232 C C . LYS A 1 469 ? -29.289 -14.944 9.050 1.000 0.940 469 LYS A C 1
ATOM 7233 O O . LYS A 1 469 ? -28.659 -15.179 8.027 1.000 0.940 469 LYS A O 1
ATOM 7252 N N . ASP A 1 470 ? -30.573 -14.620 9.032 1.000 0.940 470 ASP A N 1
ATOM 7253 C CA . ASP A 1 470 ? -31.419 -14.413 7.859 1.000 0.940 470 ASP A CA 1
ATOM 7254 C C . ASP A 1 470 ? -30.924 -13.287 6.935 1.000 0.940 470 ASP A C 1
ATOM 7255 O O . ASP A 1 470 ? -30.968 -13.448 5.712 1.000 0.940 470 ASP A O 1
ATOM 7264 N N . LEU A 1 471 ? -30.380 -12.191 7.484 1.000 0.940 471 LEU A N 1
ATOM 7265 C CA . LEU A 1 471 ? -29.762 -11.132 6.674 1.000 0.940 471 LEU A CA 1
ATOM 7266 C C . LEU A 1 471 ? -28.512 -11.646 5.946 1.000 0.940 471 LEU A C 1
ATOM 7267 O O . LEU A 1 471 ? -28.323 -11.349 4.763 1.000 0.940 471 LEU A O 1
ATOM 7283 N N . LEU A 1 472 ? -27.674 -12.432 6.633 1.000 0.960 472 LEU A N 1
ATOM 7284 C CA . LEU A 1 472 ? -26.457 -13.023 6.064 1.000 0.960 472 LEU A CA 1
ATOM 7285 C C . LEU A 1 472 ? -26.789 -14.065 4.986 1.000 0.960 472 LEU A C 1
ATOM 7286 O O . LEU A 1 472 ? -26.302 -13.962 3.858 1.000 0.960 472 LEU A O 1
ATOM 7302 N N . ASP A 1 473 ? -27.684 -15.006 5.293 1.000 0.950 473 ASP A N 1
ATOM 7303 C CA . ASP A 1 473 ? -28.158 -16.022 4.348 1.000 0.950 473 ASP A CA 1
ATOM 7304 C C . ASP A 1 473 ? -28.826 -15.386 3.117 1.000 0.950 473 ASP A C 1
ATOM 7305 O O . ASP A 1 473 ? -28.689 -15.884 1.995 1.000 0.950 473 ASP A O 1
ATOM 7314 N N . GLY A 1 474 ? -29.538 -14.269 3.309 1.000 0.940 474 GLY A N 1
ATOM 7315 C CA . GLY A 1 474 ? -30.141 -13.484 2.237 1.000 0.940 474 GLY A CA 1
ATOM 7316 C C . GLY A 1 474 ? -29.102 -12.946 1.252 1.000 0.940 474 GLY A C 1
ATOM 7317 O O . GLY A 1 474 ? -29.289 -13.074 0.037 1.000 0.940 474 GLY A O 1
ATOM 7321 N N . ILE A 1 475 ? -27.981 -12.411 1.752 1.000 0.950 475 ILE A N 1
ATOM 7322 C CA . ILE A 1 475 ? -26.864 -11.953 0.909 1.000 0.950 475 ILE A CA 1
ATOM 7323 C C . ILE A 1 475 ? -26.213 -13.140 0.197 1.000 0.950 475 ILE A C 1
ATOM 7324 O O . ILE A 1 475 ? -26.029 -13.077 -1.019 1.000 0.950 475 ILE A O 1
ATOM 7340 N N . ALA A 1 476 ? -25.912 -14.221 0.921 1.000 0.920 476 ALA A N 1
ATOM 7341 C CA . ALA A 1 476 ? -25.245 -15.398 0.368 1.000 0.920 476 ALA A CA 1
ATOM 7342 C C . ALA A 1 476 ? -26.052 -16.043 -0.776 1.000 0.920 476 ALA A C 1
ATOM 7343 O O . ALA A 1 476 ? -25.498 -16.362 -1.826 1.000 0.920 476 ALA A O 1
ATOM 7350 N N . LYS A 1 477 ? -27.377 -16.182 -0.614 1.000 0.930 477 LYS A N 1
ATOM 7351 C CA . LYS A 1 477 ? -28.257 -16.823 -1.609 1.000 0.930 477 LYS A CA 1
ATOM 7352 C C . LYS A 1 477 ? -28.614 -15.926 -2.787 1.000 0.930 477 LYS A C 1
ATOM 7353 O O . LYS A 1 477 ? -28.708 -16.403 -3.913 1.000 0.930 477 LYS A O 1
ATOM 7372 N N . THR A 1 478 ? -28.889 -14.645 -2.541 1.000 0.940 478 THR A N 1
ATOM 7373 C CA . THR A 1 478 ? -29.398 -13.747 -3.595 1.000 0.940 478 THR A CA 1
ATOM 7374 C C . THR A 1 478 ? -28.305 -12.921 -4.261 1.000 0.940 478 THR A C 1
ATOM 7375 O O . THR A 1 478 ? -28.528 -12.345 -5.328 1.000 0.940 478 THR A O 1
ATOM 7386 N N . GLY A 1 479 ? -27.146 -12.789 -3.613 1.000 0.940 479 GLY A N 1
ATOM 7387 C CA . GLY A 1 479 ? -26.091 -11.862 -4.004 1.000 0.940 479 GLY A CA 1
ATOM 7388 C C . GLY A 1 479 ? -26.497 -10.386 -3.918 1.000 0.940 479 GLY A C 1
ATOM 7389 O O . GLY A 1 479 ? -25.745 -9.531 -4.394 1.000 0.940 479 GLY A O 1
ATOM 7393 N N . ASN A 1 480 ? -27.671 -10.063 -3.362 1.000 0.950 480 ASN A N 1
ATOM 7394 C CA . ASN A 1 480 ? -28.196 -8.706 -3.231 1.000 0.950 480 ASN A CA 1
ATOM 7395 C C . ASN A 1 480 ? -28.101 -8.208 -1.790 1.000 0.950 480 ASN A C 1
ATOM 7396 O O . ASN A 1 480 ? -28.036 -8.980 -0.840 1.000 0.950 480 ASN A O 1
ATOM 7407 N N . LEU A 1 481 ? -28.089 -6.883 -1.652 1.000 0.940 481 LEU A N 1
ATOM 7408 C CA . LEU A 1 481 ? -28.185 -6.234 -0.352 1.000 0.940 481 LEU A CA 1
ATOM 7409 C C . LEU A 1 481 ? -29.627 -6.381 0.182 1.000 0.940 481 LEU A C 1
ATOM 7410 O O . LEU A 1 481 ? -30.550 -6.200 -0.622 1.000 0.940 481 LEU A O 1
ATOM 7426 N N . PRO A 1 482 ? -29.838 -6.655 1.482 1.000 0.920 482 PRO A N 1
ATOM 7427 C CA . PRO A 1 482 ? -31.156 -6.569 2.111 1.000 0.920 482 PRO A CA 1
ATOM 7428 C C . PRO A 1 482 ? -31.707 -5.136 2.086 1.000 0.920 482 PRO A C 1
ATOM 7429 O O . PRO A 1 482 ? -31.035 -4.210 1.619 1.000 0.920 482 PRO A O 1
ATOM 7440 N N . ALA A 1 483 ? -32.929 -4.937 2.587 1.000 0.920 483 ALA A N 1
ATOM 7441 C CA . ALA A 1 483 ? -33.475 -3.591 2.712 1.000 0.920 483 ALA A CA 1
ATOM 7442 C C . ALA A 1 483 ? -32.641 -2.750 3.699 1.000 0.920 483 ALA A C 1
ATOM 7443 O O . ALA A 1 483 ? -32.213 -3.241 4.746 1.000 0.920 483 ALA A O 1
ATOM 7450 N N . ASP A 1 484 ? -32.427 -1.469 3.370 1.000 0.920 484 ASP A N 1
ATOM 7451 C CA . ASP A 1 484 ? -31.634 -0.541 4.196 1.000 0.920 484 ASP A CA 1
ATOM 7452 C C . ASP A 1 484 ? -32.203 -0.430 5.630 1.000 0.920 484 ASP A C 1
ATOM 7453 O O . ASP A 1 484 ? -31.434 -0.258 6.576 1.000 0.920 484 ASP A O 1
ATOM 7462 N N . GLU A 1 485 ? -33.527 -0.553 5.803 1.000 0.930 485 GLU A N 1
ATOM 7463 C CA . GLU A 1 485 ? -34.219 -0.512 7.102 1.000 0.930 485 GLU A CA 1
ATOM 7464 C C . GLU A 1 485 ? -33.877 -1.714 7.993 1.000 0.930 485 GLU A C 1
ATOM 7465 O O . GLU A 1 485 ? -33.560 -1.520 9.168 1.000 0.930 485 GLU A O 1
ATOM 7477 N N . ASP A 1 486 ? -33.857 -2.927 7.431 1.000 0.930 486 ASP A N 1
ATOM 7478 C CA . ASP A 1 486 ? -33.522 -4.150 8.171 1.000 0.930 486 ASP A CA 1
ATOM 7479 C C . ASP A 1 486 ? -32.053 -4.125 8.616 1.000 0.930 486 ASP A C 1
ATOM 7480 O O . ASP A 1 486 ? -31.721 -4.405 9.770 1.000 0.930 486 ASP A O 1
ATOM 7489 N N . PHE A 1 487 ? -31.160 -3.703 7.715 1.000 0.920 487 PHE A N 1
ATOM 7490 C CA . PHE A 1 487 ? -29.734 -3.574 8.015 1.000 0.920 487 PHE A CA 1
ATOM 7491 C C . PHE A 1 487 ? -29.466 -2.487 9.064 1.000 0.920 487 PHE A C 1
ATOM 7492 O O . PHE A 1 487 ? -28.646 -2.670 9.965 1.000 0.920 487 PHE A O 1
ATOM 7509 N N . LYS A 1 488 ? -30.180 -1.357 8.980 1.000 0.930 488 LYS A N 1
ATOM 7510 C CA . LYS A 1 488 ? -30.109 -0.286 9.979 1.000 0.930 488 LYS A CA 1
ATOM 7511 C C . LYS A 1 488 ? -30.576 -0.774 11.350 1.000 0.930 488 LYS A C 1
ATOM 7512 O O . LYS A 1 488 ? -29.904 -0.490 12.340 1.000 0.930 488 LYS A O 1
ATOM 7531 N N . ALA A 1 489 ? -31.688 -1.509 11.410 1.000 0.940 489 ALA A N 1
ATOM 7532 C CA . ALA A 1 489 ? -32.205 -2.066 12.656 1.000 0.940 489 ALA A CA 1
ATOM 7533 C C . ALA A 1 489 ? -31.198 -3.029 13.312 1.000 0.940 489 ALA A C 1
ATOM 7534 O O . ALA A 1 489 ? -30.960 -2.917 14.515 1.000 0.940 489 ALA A O 1
ATOM 7541 N N . ALA A 1 490 ? -30.542 -3.895 12.530 1.000 0.950 490 ALA A N 1
ATOM 7542 C CA . ALA A 1 490 ? -29.521 -4.821 13.028 1.000 0.950 490 ALA A CA 1
ATOM 7543 C C . ALA A 1 490 ? -28.267 -4.103 13.566 1.000 0.950 490 ALA A C 1
ATOM 7544 O O . ALA A 1 490 ? -27.789 -4.417 14.658 1.000 0.950 490 ALA A O 1
ATOM 7551 N N . ILE A 1 491 ? -27.748 -3.105 12.838 1.000 0.960 491 ILE A N 1
ATOM 7552 C CA . ILE A 1 491 ? -26.555 -2.351 13.260 1.000 0.960 491 ILE A CA 1
ATOM 7553 C C . ILE A 1 491 ? -26.839 -1.518 14.515 1.000 0.960 491 ILE A C 1
ATOM 7554 O O . ILE A 1 491 ? -26.036 -1.522 15.447 1.000 0.960 491 ILE A O 1
ATOM 7570 N N . GLU A 1 492 ? -27.969 -0.805 14.574 1.000 0.950 492 GLU A N 1
ATOM 7571 C CA . GLU A 1 492 ? -28.329 -0.033 15.771 1.000 0.950 492 GLU A CA 1
ATOM 7572 C C . GLU A 1 492 ? -28.639 -0.934 16.971 1.000 0.950 492 GLU A C 1
ATOM 7573 O O . GLU A 1 492 ? -28.278 -0.586 18.098 1.000 0.950 492 GLU A O 1
ATOM 7585 N N . GLY A 1 493 ? -29.256 -2.099 16.738 1.000 0.950 493 GLY A N 1
ATOM 7586 C CA . GLY A 1 493 ? -29.449 -3.136 17.750 1.000 0.950 493 GLY A CA 1
ATOM 7587 C C . GLY A 1 493 ? -28.125 -3.570 18.380 1.000 0.950 493 GLY A C 1
ATOM 7588 O O . GLY A 1 493 ? -27.998 -3.541 19.604 1.000 0.950 493 GLY A O 1
ATOM 7592 N N . PHE A 1 494 ? -27.111 -3.856 17.554 1.000 0.960 494 PHE A N 1
ATOM 7593 C CA . PHE A 1 494 ? -25.767 -4.209 18.018 1.000 0.960 494 PHE A CA 1
ATOM 7594 C C . PHE A 1 494 ? -25.053 -3.052 18.732 1.000 0.960 494 PHE A C 1
ATOM 7595 O O . PHE A 1 494 ? -24.477 -3.238 19.807 1.000 0.960 494 PHE A O 1
ATOM 7612 N N . LYS A 1 495 ? -25.118 -1.831 18.187 1.000 0.950 495 LYS A N 1
ATOM 7613 C CA . LYS A 1 495 ? -24.460 -0.657 18.785 1.000 0.950 495 LYS A CA 1
ATOM 7614 C C . LYS A 1 495 ? -24.955 -0.336 20.194 1.000 0.950 495 LYS A C 1
ATOM 7615 O O . LYS A 1 495 ? -24.176 0.183 20.982 1.000 0.950 495 LYS A O 1
ATOM 7634 N N . ARG A 1 496 ? -26.211 -0.663 20.533 1.000 0.930 496 ARG A N 1
ATOM 7635 C CA . ARG A 1 496 ? -26.742 -0.528 21.906 1.000 0.930 496 ARG A CA 1
ATOM 7636 C C . ARG A 1 496 ? -26.138 -1.534 22.890 1.000 0.930 496 ARG A C 1
ATOM 7637 O O . ARG A 1 496 ? -26.173 -1.282 24.089 1.000 0.930 496 ARG A O 1
ATOM 7658 N N . THR A 1 497 ? -25.621 -2.660 22.399 1.000 0.930 497 THR A N 1
ATOM 7659 C CA . THR A 1 497 ? -24.960 -3.694 23.214 1.000 0.930 497 THR A CA 1
ATOM 7660 C C . THR A 1 497 ? -23.437 -3.566 23.253 1.000 0.930 497 THR A C 1
ATOM 7661 O O . THR A 1 497 ? -22.817 -4.077 24.181 1.000 0.930 497 THR A O 1
ATOM 7672 N N . PHE A 1 498 ? -22.828 -2.879 22.282 1.000 0.940 498 PHE A N 1
ATOM 7673 C CA . PHE A 1 498 ? -21.383 -2.666 22.226 1.000 0.940 498 PHE A CA 1
ATOM 7674 C C . PHE A 1 498 ? -20.934 -1.607 23.246 1.000 0.940 498 PHE A C 1
ATOM 7675 O O . PHE A 1 498 ? -21.530 -0.536 23.330 1.000 0.940 498 PHE A O 1
ATOM 7692 N N . ALA A 1 499 ? -19.863 -1.882 23.996 1.000 0.920 499 ALA A N 1
ATOM 7693 C CA . ALA A 1 499 ? -19.291 -0.959 24.981 1.000 0.920 499 ALA A CA 1
ATOM 7694 C C . ALA A 1 499 ? -17.963 -0.364 24.467 1.000 0.920 499 ALA A C 1
ATOM 7695 O O . ALA A 1 499 ? -16.945 -1.066 24.510 1.000 0.920 499 ALA A O 1
ATOM 7702 N N . PRO A 1 500 ? -17.940 0.894 23.979 1.000 0.890 500 PRO A N 1
ATOM 7703 C CA . PRO A 1 500 ? -16.717 1.548 23.512 1.000 0.890 500 PRO A CA 1
ATOM 7704 C C . PRO A 1 500 ? -15.701 1.770 24.638 1.000 0.890 500 PRO A C 1
ATOM 7705 O O . PRO A 1 500 ? -16.074 1.945 25.799 1.000 0.890 500 PRO A O 1
ATOM 7716 N N . SER A 1 501 ? -14.417 1.812 24.287 1.000 0.820 501 SER A N 1
ATOM 7717 C CA . SER A 1 501 ? -13.356 2.292 25.175 1.000 0.820 501 SER A CA 1
ATOM 7718 C C . SER A 1 501 ? -13.508 3.801 25.373 1.000 0.820 501 SER A C 1
ATOM 7719 O O . SER A 1 501 ? -13.654 4.530 24.390 1.000 0.820 501 SER A O 1
ATOM 7727 N N . ASN A 1 502 ? -13.466 4.264 26.622 1.000 0.650 502 ASN A N 1
ATOM 7728 C CA . ASN A 1 502 ? -13.426 5.694 26.957 1.000 0.650 502 ASN A CA 1
ATOM 7729 C C . ASN A 1 502 ? -12.013 6.277 26.925 1.000 0.650 502 ASN A C 1
ATOM 7730 O O . ASN A 1 502 ? -11.045 5.499 27.094 1.000 0.650 502 ASN A O 1
ATOM 7742 N N . MET B 2 1 ? 29.658 1.548 -2.087 1.000 0.430 1 MET B N 1
ATOM 7743 C CA . MET B 2 1 ? 28.529 2.164 -2.824 1.000 0.430 1 MET B CA 1
ATOM 7744 C C . MET B 2 1 ? 27.260 1.965 -2.013 1.000 0.430 1 MET B C 1
ATOM 7745 O O . MET B 2 1 ? 27.150 0.928 -1.375 1.000 0.430 1 MET B O 1
ATOM 7761 N N . ALA B 2 2 ? 26.345 2.937 -1.987 1.000 0.570 2 ALA B N 1
ATOM 7762 C CA . ALA B 2 2 ? 25.063 2.760 -1.298 1.000 0.570 2 ALA B CA 1
ATOM 7763 C C . ALA B 2 2 ? 24.231 1.696 -2.020 1.000 0.570 2 ALA B C 1
ATOM 7764 O O . ALA B 2 2 ? 24.217 1.677 -3.253 1.000 0.570 2 ALA B O 1
ATOM 7771 N N . SER B 2 3 ? 23.548 0.823 -1.277 1.000 0.720 3 SER B N 1
ATOM 7772 C CA . SER B 2 3 ? 22.704 -0.177 -1.923 1.000 0.720 3 SER B CA 1
ATOM 7773 C C . SER B 2 3 ? 21.527 0.515 -2.617 1.000 0.720 3 SER B C 1
ATOM 7774 O O . SER B 2 3 ? 21.035 1.556 -2.167 1.000 0.720 3 SER B O 1
ATOM 7782 N N . LEU B 2 4 ? 21.032 -0.082 -3.704 1.000 0.810 4 LEU B N 1
ATOM 7783 C CA . LEU B 2 4 ? 19.785 0.327 -4.368 1.000 0.810 4 LEU B CA 1
ATOM 7784 C C . LEU B 2 4 ? 18.641 0.540 -3.364 1.000 0.810 4 LEU B C 1
ATOM 7785 O O . LEU B 2 4 ? 17.833 1.463 -3.503 1.000 0.810 4 LEU B O 1
ATOM 7801 N N . ARG B 2 5 ? 18.612 -0.295 -2.320 1.000 0.790 5 ARG B N 1
ATOM 7802 C CA . ARG B 2 5 ? 17.620 -0.272 -1.246 1.000 0.790 5 ARG B CA 1
ATOM 7803 C C . ARG B 2 5 ? 17.744 0.975 -0.366 1.000 0.790 5 ARG B C 1
ATOM 7804 O O . ARG B 2 5 ? 16.727 1.591 -0.052 1.000 0.790 5 ARG B O 1
ATOM 7825 N N . ASP B 2 6 ? 18.965 1.397 -0.043 1.000 0.860 6 ASP B N 1
ATOM 7826 C CA . ASP B 2 6 ? 19.216 2.595 0.770 1.000 0.860 6 ASP B CA 1
ATOM 7827 C C . ASP B 2 6 ? 18.802 3.870 0.035 1.000 0.860 6 ASP B C 1
ATOM 7828 O O . ASP B 2 6 ? 18.154 4.747 0.612 1.000 0.860 6 ASP B O 1
ATOM 7837 N N . ILE B 2 7 ? 19.122 3.959 -1.263 1.000 0.890 7 ILE B N 1
ATOM 7838 C CA . ILE B 2 7 ? 18.735 5.111 -2.089 1.000 0.890 7 ILE B CA 1
ATOM 7839 C C . ILE B 2 7 ? 17.206 5.193 -2.182 1.000 0.890 7 ILE B C 1
ATOM 7840 O O . ILE B 2 7 ? 16.635 6.267 -1.993 1.000 0.890 7 ILE B O 1
ATOM 7856 N N . LYS B 2 8 ? 16.520 4.062 -2.393 1.000 0.840 8 LYS B N 1
ATOM 7857 C CA . LYS B 2 8 ? 15.051 4.012 -2.435 1.000 0.840 8 LYS B CA 1
ATOM 7858 C C . LYS B 2 8 ? 14.409 4.406 -1.102 1.000 0.840 8 LYS B C 1
ATOM 7859 O O . LYS B 2 8 ? 13.430 5.156 -1.094 1.000 0.840 8 LYS B O 1
ATOM 7878 N N . SER B 2 9 ? 14.967 3.933 0.013 1.000 0.840 9 SER B N 1
ATOM 7879 C CA . SER B 2 9 ? 14.524 4.305 1.361 1.000 0.840 9 SER B CA 1
ATOM 7880 C C . SER B 2 9 ? 14.660 5.814 1.586 1.000 0.840 9 SER B C 1
ATOM 7881 O O . SER B 2 9 ? 13.706 6.466 2.012 1.000 0.840 9 SER B O 1
ATOM 7889 N N . ARG B 2 10 ? 15.790 6.409 1.172 1.000 0.900 10 ARG B N 1
ATOM 7890 C CA . ARG B 2 10 ? 15.986 7.866 1.196 1.000 0.900 10 ARG B CA 1
ATOM 7891 C C . ARG B 2 10 ? 14.965 8.614 0.342 1.000 0.900 10 ARG B C 1
ATOM 7892 O O . ARG B 2 10 ? 14.342 9.530 0.861 1.000 0.900 10 ARG B O 1
ATOM 7913 N N . ILE B 2 11 ? 14.725 8.201 -0.907 1.000 0.910 11 ILE B N 1
ATOM 7914 C CA . ILE B 2 11 ? 13.695 8.818 -1.770 1.000 0.910 11 ILE B CA 1
ATOM 7915 C C . ILE B 2 11 ? 12.327 8.793 -1.079 1.000 0.910 11 ILE B C 1
ATOM 7916 O O . ILE B 2 11 ? 11.607 9.790 -1.084 1.000 0.910 11 ILE B O 1
ATOM 7932 N N . THR B 2 12 ? 11.966 7.659 -0.478 1.000 0.840 12 THR B N 1
ATOM 7933 C CA . THR B 2 12 ? 10.672 7.472 0.195 1.000 0.840 12 THR B CA 1
ATOM 7934 C C . THR B 2 12 ? 10.557 8.354 1.440 1.000 0.840 12 THR B C 1
ATOM 7935 O O . THR B 2 12 ? 9.538 9.018 1.625 1.000 0.840 12 THR B O 1
ATOM 7946 N N . SER B 2 13 ? 11.617 8.423 2.250 1.000 0.870 13 SER B N 1
ATOM 7947 C CA . SER B 2 13 ? 11.698 9.299 3.423 1.000 0.870 13 SER B CA 1
ATOM 7948 C C . SER B 2 13 ? 11.572 10.774 3.031 1.000 0.870 13 SER B C 1
ATOM 7949 O O . SER B 2 13 ? 10.713 11.484 3.548 1.000 0.870 13 SER B O 1
ATOM 7957 N N . THR B 2 14 ? 12.327 11.218 2.023 1.000 0.930 14 THR B N 1
ATOM 7958 C CA . THR B 2 14 ? 12.268 12.598 1.531 1.000 0.930 14 THR B CA 1
ATOM 7959 C C . THR B 2 14 ? 10.913 12.936 0.907 1.000 0.930 14 THR B C 1
ATOM 7960 O O . THR B 2 14 ? 10.417 14.043 1.106 1.000 0.930 14 THR B O 1
ATOM 7971 N N . LYS B 2 15 ? 10.260 11.995 0.210 1.000 0.890 15 LYS B N 1
ATOM 7972 C CA . LYS B 2 15 ? 8.878 12.174 -0.271 1.000 0.890 15 LYS B CA 1
ATOM 7973 C C . LYS B 2 15 ? 7.897 12.410 0.877 1.000 0.890 15 LYS B C 1
ATOM 7974 O O . LYS B 2 15 ? 7.096 13.338 0.782 1.000 0.890 15 LYS B O 1
ATOM 7993 N N . LYS B 2 16 ? 7.991 11.638 1.968 1.000 0.850 16 LYS B N 1
ATOM 7994 C CA . LYS B 2 16 ? 7.176 11.863 3.176 1.000 0.850 16 LYS B CA 1
ATOM 7995 C C . LYS B 2 16 ? 7.464 13.237 3.785 1.000 0.850 16 LYS B C 1
ATOM 7996 O O . LYS B 2 16 ? 6.528 13.970 4.087 1.000 0.850 16 LYS B O 1
ATOM 8015 N N . THR B 2 17 ? 8.734 13.636 3.885 1.000 0.900 17 THR B N 1
ATOM 8016 C CA . THR B 2 17 ? 9.098 14.984 4.350 1.000 0.900 17 THR B CA 1
ATOM 8017 C C . THR B 2 17 ? 8.491 16.072 3.465 1.000 0.900 17 THR B C 1
ATOM 8018 O O . THR B 2 17 ? 7.891 16.995 3.999 1.000 0.900 17 THR B O 1
ATOM 8029 N N . SER B 2 18 ? 8.570 15.938 2.137 1.000 0.920 18 SER B N 1
ATOM 8030 C CA . SER B 2 18 ? 7.982 16.887 1.179 1.000 0.920 18 SER B CA 1
ATOM 8031 C C . SER B 2 18 ? 6.464 17.015 1.343 1.000 0.920 18 SER B C 1
ATOM 8032 O O . SER B 2 18 ? 5.927 18.120 1.297 1.000 0.920 18 SER B O 1
ATOM 8040 N N . GLN B 2 19 ? 5.759 15.903 1.578 1.000 0.870 19 GLN B N 1
ATOM 8041 C CA . GLN B 2 19 ? 4.319 15.922 1.853 1.000 0.870 19 GLN B CA 1
ATOM 8042 C C . GLN B 2 19 ? 3.995 16.645 3.165 1.000 0.870 19 GLN B C 1
ATOM 8043 O O . GLN B 2 19 ? 3.098 17.486 3.183 1.000 0.870 19 GLN B O 1
ATOM 8057 N N . ILE B 2 20 ? 4.745 16.373 4.237 1.000 0.880 20 ILE B N 1
ATOM 8058 C CA . ILE B 2 20 ? 4.557 17.032 5.539 1.000 0.880 20 ILE B CA 1
ATOM 8059 C C . ILE B 2 20 ? 4.831 18.536 5.425 1.000 0.880 20 ILE B C 1
ATOM 8060 O O . ILE B 2 20 ? 4.025 19.343 5.884 1.000 0.880 20 ILE B O 1
ATOM 8076 N N . THR B 2 21 ? 5.926 18.944 4.776 1.000 0.920 21 THR B N 1
ATOM 8077 C CA . THR B 2 21 ? 6.251 20.370 4.605 1.000 0.920 21 THR B CA 1
ATOM 8078 C C . THR B 2 21 ? 5.225 21.080 3.724 1.000 0.920 21 THR B C 1
ATOM 8079 O O . THR B 2 21 ? 4.835 22.205 4.029 1.000 0.920 21 THR B O 1
ATOM 8090 N N . LYS B 2 22 ? 4.705 20.420 2.681 1.000 0.910 22 LYS B N 1
ATOM 8091 C CA . LYS B 2 22 ? 3.615 20.946 1.845 1.000 0.910 22 LYS B CA 1
ATOM 8092 C C . LYS B 2 22 ? 2.320 21.124 2.649 1.000 0.910 22 LYS B C 1
ATOM 8093 O O . LYS B 2 22 ? 1.651 22.148 2.508 1.000 0.910 22 LYS B O 1
ATOM 8112 N N . ALA B 2 23 ? 1.978 20.160 3.505 1.000 0.860 23 ALA B N 1
ATOM 8113 C CA . ALA B 2 23 ? 0.828 20.254 4.401 1.000 0.860 23 ALA B CA 1
ATOM 8114 C C . ALA B 2 23 ? 0.991 21.419 5.394 1.000 0.860 23 ALA B C 1
ATOM 8115 O O . ALA B 2 23 ? 0.110 22.273 5.489 1.000 0.860 23 ALA B O 1
ATOM 8122 N N . MET B 2 24 ? 2.156 21.539 6.045 1.000 0.890 24 MET B N 1
ATOM 8123 C CA . MET B 2 24 ? 2.465 22.655 6.953 1.000 0.890 24 MET B CA 1
ATOM 8124 C C . MET B 2 24 ? 2.433 24.022 6.258 1.000 0.890 24 MET B C 1
ATOM 8125 O O . MET B 2 24 ? 2.005 25.009 6.863 1.000 0.890 24 MET B O 1
ATOM 8139 N N . GLN B 2 25 ? 2.868 24.095 4.994 1.000 0.910 25 GLN B N 1
ATOM 8140 C CA . GLN B 2 25 ? 2.764 25.304 4.178 1.000 0.910 25 GLN B CA 1
ATOM 8141 C C . GLN B 2 25 ? 1.296 25.720 4.024 1.000 0.910 25 GLN B C 1
ATOM 8142 O O . GLN B 2 25 ? 0.974 26.882 4.259 1.000 0.910 25 GLN B O 1
ATOM 8156 N N . MET B 2 26 ? 0.408 24.790 3.662 1.000 0.880 26 MET B N 1
ATOM 8157 C CA . MET B 2 26 ? -1.020 25.080 3.489 1.000 0.880 26 MET B CA 1
ATOM 8158 C C . MET B 2 26 ? -1.702 25.466 4.805 1.000 0.880 26 MET B C 1
ATOM 8159 O O . MET B 2 26 ? -2.453 26.439 4.832 1.000 0.880 26 MET B O 1
ATOM 8173 N N . VAL B 2 27 ? -1.384 24.779 5.907 1.000 0.860 27 VAL B N 1
ATOM 8174 C CA . VAL B 2 27 ? -1.892 25.140 7.243 1.000 0.860 27 VAL B CA 1
ATOM 8175 C C . VAL B 2 27 ? -1.443 26.552 7.632 1.000 0.860 27 VAL B C 1
ATOM 8176 O O . VAL B 2 27 ? -2.251 27.358 8.087 1.000 0.860 27 VAL B O 1
ATOM 8189 N N . SER B 2 28 ? -0.172 26.898 7.404 1.000 0.900 28 SER B N 1
ATOM 8190 C CA . SER B 2 28 ? 0.349 28.239 7.715 1.000 0.900 28 SER B CA 1
ATOM 8191 C C . SER B 2 28 ? -0.246 29.322 6.809 1.000 0.900 28 SER B C 1
ATOM 8192 O O . SER B 2 28 ? -0.509 30.421 7.284 1.000 0.900 28 SER B O 1
ATOM 8200 N N . ALA B 2 29 ? -0.521 29.011 5.539 1.000 0.900 29 ALA B N 1
ATOM 8201 C CA . ALA B 2 29 ? -1.207 29.916 4.615 1.000 0.900 29 ALA B CA 1
ATOM 8202 C C . ALA B 2 29 ? -2.656 30.200 5.051 1.000 0.900 29 ALA B C 1
ATOM 8203 O O . ALA B 2 29 ? -3.114 31.341 4.996 1.000 0.900 29 ALA B O 1
ATOM 8210 N N . ALA B 2 30 ? -3.375 29.177 5.525 1.000 0.870 30 ALA B N 1
ATOM 8211 C CA . ALA B 2 30 ? -4.722 29.344 6.067 1.000 0.870 30 ALA B CA 1
ATOM 8212 C C . ALA B 2 30 ? -4.714 30.207 7.339 1.000 0.870 30 ALA B C 1
ATOM 8213 O O . ALA B 2 30 ? -5.530 31.119 7.467 1.000 0.870 30 ALA B O 1
ATOM 8220 N N . LYS B 2 31 ? -3.757 29.964 8.246 1.000 0.890 31 LYS B N 1
ATOM 8221 C CA . LYS B 2 31 ? -3.578 30.763 9.470 1.000 0.890 31 LYS B CA 1
ATOM 8222 C C . LYS B 2 31 ? -3.183 32.212 9.171 1.000 0.890 31 LYS B C 1
ATOM 8223 O O . LYS B 2 31 ? -3.700 33.113 9.821 1.000 0.890 31 LYS B O 1
ATOM 8242 N N . LEU B 2 32 ? -2.356 32.452 8.150 1.000 0.920 32 LEU B N 1
ATOM 8243 C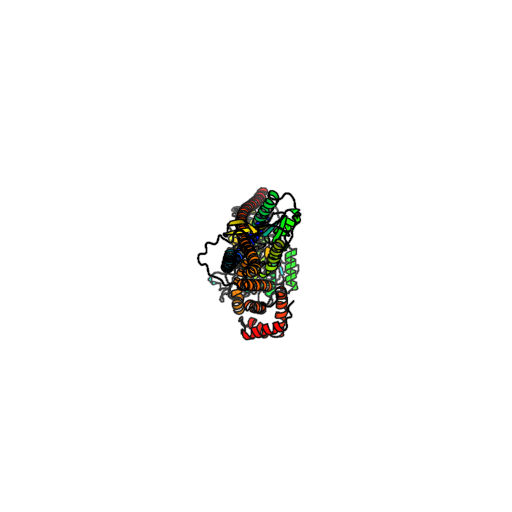 CA . LEU B 2 32 ? -1.996 33.800 7.702 1.000 0.920 32 LEU B CA 1
ATOM 8244 C C . LEU B 2 32 ? -3.227 34.614 7.275 1.000 0.920 32 LEU B C 1
ATOM 8245 O O . LEU B 2 32 ? -3.409 35.721 7.763 1.000 0.920 32 LEU B O 1
ATOM 8261 N N . ASN B 2 33 ? -4.106 34.056 6.434 1.000 0.900 33 ASN B N 1
ATOM 8262 C CA . ASN B 2 33 ? -5.339 34.744 6.022 1.000 0.900 33 ASN B CA 1
ATOM 8263 C C . ASN B 2 33 ? -6.224 35.119 7.221 1.000 0.900 33 ASN B C 1
ATOM 8264 O O . ASN B 2 33 ? -6.795 36.209 7.263 1.000 0.900 33 ASN B O 1
ATOM 8275 N N . ARG B 2 34 ? -6.339 34.224 8.213 1.000 0.890 34 ARG B N 1
ATOM 8276 C CA . ARG B 2 34 ? -7.090 34.513 9.444 1.000 0.890 34 ARG B CA 1
ATOM 8277 C C . ARG B 2 34 ? -6.418 35.605 10.272 1.000 0.890 34 ARG B C 1
ATOM 8278 O O . ARG B 2 34 ? -7.109 36.508 10.724 1.000 0.890 34 ARG B O 1
ATOM 8299 N N . ALA B 2 35 ? -5.094 35.565 10.422 1.000 0.900 35 ALA B N 1
ATOM 8300 C CA . ALA B 2 35 ? -4.338 36.589 11.139 1.000 0.900 35 ALA B CA 1
ATOM 8301 C C . ALA B 2 35 ? -4.459 37.974 10.473 1.000 0.900 35 ALA B C 1
ATOM 8302 O O . ALA B 2 35 ? -4.696 38.959 11.169 1.000 0.900 35 ALA B O 1
ATOM 8309 N N . GLU B 2 36 ? -4.394 38.057 9.139 1.000 0.890 36 GLU B N 1
ATOM 8310 C CA . GLU B 2 36 ? -4.642 39.303 8.399 1.000 0.890 36 GLU B CA 1
ATOM 8311 C C . GLU B 2 36 ? -6.075 39.822 8.594 1.000 0.890 36 GLU B C 1
ATOM 8312 O O . GLU B 2 36 ? -6.277 41.024 8.777 1.000 0.890 36 GLU B O 1
ATOM 8324 N N . ASN B 2 37 ? -7.077 38.935 8.565 1.000 0.890 37 ASN B N 1
ATOM 8325 C CA . ASN B 2 37 ? -8.471 39.308 8.819 1.000 0.890 37 ASN B CA 1
ATOM 8326 C C . ASN B 2 37 ? -8.654 39.828 10.253 1.000 0.890 37 ASN B C 1
ATOM 8327 O O . ASN B 2 37 ? -9.278 40.873 10.446 1.000 0.890 37 ASN B O 1
ATOM 8338 N N . ASN B 2 38 ? -8.056 39.154 11.239 1.000 0.870 38 ASN B N 1
ATOM 8339 C CA . ASN B 2 38 ? -8.069 39.594 12.633 1.000 0.870 38 ASN B CA 1
ATOM 8340 C C . ASN B 2 38 ? -7.375 40.959 12.790 1.000 0.870 38 ASN B C 1
ATOM 8341 O O . ASN B 2 38 ? -7.947 41.850 13.415 1.000 0.870 38 ASN B O 1
ATOM 8352 N N . ALA B 2 39 ? -6.216 41.181 12.160 1.000 0.860 39 ALA B N 1
ATOM 8353 C CA . ALA B 2 39 ? -5.511 42.466 12.197 1.000 0.860 39 ALA B CA 1
ATOM 8354 C C . ALA B 2 39 ? -6.333 43.607 11.566 1.000 0.860 39 ALA B C 1
ATOM 8355 O O . ALA B 2 39 ? -6.518 44.647 12.194 1.000 0.860 39 ALA B O 1
ATOM 8362 N N . LYS B 2 40 ? -6.916 43.408 10.373 1.000 0.860 40 LYS B N 1
ATOM 8363 C CA . LYS B 2 40 ? -7.796 44.402 9.720 1.000 0.860 40 LYS B CA 1
ATOM 8364 C C . LYS B 2 40 ? -9.036 44.728 10.551 1.000 0.860 40 LYS B C 1
ATOM 8365 O O . LYS B 2 40 ? -9.462 45.878 10.564 1.000 0.860 40 LYS B O 1
ATOM 8384 N N . SER B 2 41 ? -9.599 43.737 11.248 1.000 0.870 41 SER B N 1
ATOM 8385 C CA . SER B 2 41 ? -10.751 43.937 12.138 1.000 0.870 41 SER B CA 1
ATOM 8386 C C . SER B 2 41 ? -10.422 44.788 13.369 1.000 0.870 41 SER B C 1
ATOM 8387 O O . SER B 2 41 ? -11.315 45.419 13.930 1.000 0.870 41 SER B O 1
ATOM 8395 N N . PHE B 2 42 ? -9.144 44.843 13.760 1.000 0.860 42 PHE B N 1
ATOM 8396 C CA . PHE B 2 42 ? -8.665 45.629 14.893 1.000 0.860 42 PHE B CA 1
ATOM 8397 C C . PHE B 2 42 ? -8.341 47.091 14.526 1.000 0.860 42 PHE B C 1
ATOM 8398 O O . PHE B 2 42 ? -8.466 47.972 15.377 1.000 0.860 42 PHE B O 1
ATOM 8415 N N . VAL B 2 43 ? -8.004 47.382 13.259 1.000 0.840 43 VAL B N 1
ATOM 8416 C CA . VAL B 2 43 ? -7.687 48.747 12.777 1.000 0.840 43 VAL B CA 1
ATOM 8417 C C . VAL B 2 43 ? -8.767 49.786 13.136 1.000 0.840 43 VAL B C 1
ATOM 8418 O O . VAL B 2 43 ? -8.401 50.798 13.734 1.000 0.840 43 VAL B O 1
ATOM 8431 N N . PRO B 2 44 ? -10.082 49.556 12.901 1.000 0.840 44 PRO B N 1
ATOM 8432 C CA . PRO B 2 44 ? -11.121 50.537 13.234 1.000 0.840 44 PRO B CA 1
ATOM 8433 C C . PRO B 2 44 ? -11.160 50.928 14.715 1.000 0.840 44 PRO B C 1
ATOM 8434 O O . PRO B 2 44 ? -11.489 52.062 15.049 1.000 0.840 44 PRO B O 1
ATOM 8445 N N . TYR B 2 45 ? -10.837 49.995 15.611 1.000 0.830 45 TYR B N 1
ATOM 8446 C CA . TYR B 2 45 ? -10.793 50.253 17.048 1.000 0.830 45 TYR B CA 1
ATOM 8447 C C . TYR B 2 45 ? -9.559 51.074 17.430 1.000 0.830 45 TYR B C 1
ATOM 8448 O O . TYR B 2 45 ? -9.659 52.028 18.203 1.000 0.830 45 TYR B O 1
ATOM 8466 N N . MET B 2 46 ? -8.406 50.734 16.851 1.000 0.810 46 MET B N 1
ATOM 8467 C CA . MET B 2 46 ? -7.148 51.420 17.123 1.000 0.810 46 MET B CA 1
ATOM 8468 C C . MET B 2 46 ? -7.186 52.881 16.643 1.000 0.810 46 MET B C 1
ATOM 8469 O O . MET B 2 46 ? -6.839 53.784 17.407 1.000 0.810 46 MET B O 1
ATOM 8483 N N . ASP B 2 47 ? -7.708 53.122 15.437 1.000 0.780 47 ASP B N 1
ATOM 8484 C CA . ASP B 2 47 ? -7.919 54.472 14.905 1.000 0.780 47 ASP B CA 1
ATOM 8485 C C . ASP B 2 47 ? -8.871 55.276 15.799 1.000 0.780 47 ASP B C 1
ATOM 8486 O O . ASP B 2 47 ? -8.635 56.457 16.068 1.000 0.780 47 ASP B O 1
ATOM 8495 N N . LYS B 2 48 ? -9.933 54.631 16.311 1.000 0.820 48 LYS B N 1
ATOM 8496 C CA . LYS B 2 48 ? -10.916 55.308 17.157 1.000 0.820 48 LYS B CA 1
ATOM 8497 C C . LYS B 2 48 ? -10.335 55.723 18.506 1.000 0.820 48 LYS B C 1
ATOM 8498 O O . LYS B 2 48 ? -10.548 56.864 18.909 1.000 0.820 48 LYS B O 1
ATOM 8517 N N . ILE B 2 49 ? -9.580 54.862 19.192 1.000 0.800 49 ILE B N 1
ATOM 8518 C CA . ILE B 2 49 ? -8.921 55.259 20.448 1.000 0.800 49 ILE B CA 1
ATOM 8519 C C . ILE B 2 49 ? -7.886 56.355 20.193 1.000 0.800 49 ILE B C 1
ATOM 8520 O O . ILE B 2 49 ? -7.835 57.317 20.957 1.000 0.800 49 ILE B O 1
ATOM 8536 N N . GLN B 2 50 ? -7.098 56.258 19.119 1.000 0.760 50 GLN B N 1
ATOM 8537 C CA . GLN B 2 50 ? -6.104 57.280 18.797 1.000 0.760 50 GLN B CA 1
ATOM 8538 C C . GLN B 2 50 ? -6.752 58.655 18.548 1.000 0.760 50 GLN B C 1
ATOM 8539 O O . GLN B 2 50 ? -6.263 59.656 19.069 1.000 0.760 50 GLN B O 1
ATOM 8553 N N . GLU B 2 51 ? -7.879 58.715 17.825 1.000 0.770 51 GLU B N 1
ATOM 8554 C CA . GLU B 2 51 ? -8.664 59.944 17.627 1.000 0.770 51 GLU B CA 1
ATOM 8555 C C . GLU B 2 51 ? -9.101 60.543 18.973 1.000 0.770 51 GLU B C 1
ATOM 8556 O O . GLU B 2 51 ? -8.910 61.738 19.214 1.000 0.770 51 GLU B O 1
ATOM 8568 N N . VAL B 2 52 ? -9.644 59.709 19.868 1.000 0.770 52 VAL B N 1
ATOM 8569 C CA . VAL B 2 52 ? -10.150 60.163 21.170 1.000 0.770 52 VAL B CA 1
ATOM 8570 C C . VAL B 2 52 ? -9.006 60.682 22.044 1.000 0.770 52 VAL B C 1
ATOM 8571 O O . VAL B 2 52 ? -9.075 61.818 22.510 1.000 0.770 52 VAL B O 1
ATOM 8584 N N . VAL B 2 53 ? -7.919 59.921 22.202 1.000 0.770 53 VAL B N 1
ATOM 8585 C CA . VAL B 2 53 ? -6.763 60.340 23.016 1.000 0.770 53 VAL B CA 1
ATOM 8586 C C . VAL B 2 53 ? -6.117 61.617 22.453 1.000 0.770 53 VAL B C 1
ATOM 8587 O O . VAL B 2 53 ? -5.725 62.493 23.223 1.000 0.770 53 VAL B O 1
ATOM 8600 N N . SER B 2 54 ? -6.055 61.778 21.123 1.000 0.740 54 SER B N 1
ATOM 8601 C CA . SER B 2 54 ? -5.470 62.970 20.487 1.000 0.740 54 SER B CA 1
ATOM 8602 C C . SER B 2 54 ? -6.278 64.261 20.693 1.000 0.740 54 SER B C 1
ATOM 8603 O O . SER B 2 54 ? -5.684 65.332 20.806 1.000 0.740 54 SER B O 1
ATOM 8611 N N . ASN B 2 55 ? -7.613 64.184 20.773 1.000 0.730 55 ASN B N 1
ATOM 8612 C CA . ASN B 2 55 ? -8.470 65.344 21.034 1.000 0.730 55 ASN B CA 1
ATOM 8613 C C . ASN B 2 55 ? -8.419 65.763 22.509 1.000 0.730 55 ASN B C 1
ATOM 8614 O O . ASN B 2 55 ? -8.289 66.956 22.788 1.000 0.730 55 ASN B O 1
ATOM 8625 N N . VAL B 2 56 ? -8.458 64.794 23.439 1.000 0.710 56 VAL B N 1
ATOM 8626 C CA . VAL B 2 56 ? -8.394 65.082 24.886 1.000 0.710 56 VAL B CA 1
ATOM 8627 C C . VAL B 2 56 ? -7.027 65.669 25.246 1.000 0.710 56 VAL B C 1
ATOM 8628 O O . VAL B 2 56 ? -6.954 66.684 25.926 1.000 0.710 56 VAL B O 1
ATOM 8641 N N . GLY B 2 57 ? -5.936 65.114 24.700 1.000 0.640 57 GLY B N 1
ATOM 8642 C CA . GLY B 2 57 ? -4.577 65.611 24.946 1.000 0.640 57 GLY B CA 1
ATOM 8643 C C . GLY B 2 57 ? -4.272 67.015 24.394 1.000 0.640 57 GLY B C 1
ATOM 8644 O O . GLY B 2 57 ? -3.212 67.557 24.696 1.000 0.640 57 GLY B O 1
ATOM 8648 N N . ARG B 2 58 ? -5.154 67.615 23.576 1.000 0.630 58 ARG B N 1
ATOM 8649 C CA . ARG B 2 58 ? -4.958 68.956 22.984 1.000 0.630 58 ARG B CA 1
ATOM 8650 C C . ARG B 2 58 ? -5.665 70.085 23.729 1.000 0.630 58 ARG B C 1
ATOM 8651 O O . ARG B 2 58 ? -5.121 71.186 23.770 1.000 0.630 58 ARG B O 1
ATOM 8672 N N . VAL B 2 59 ? -6.876 69.861 24.239 1.000 0.570 59 VAL B N 1
ATOM 8673 C CA . VAL B 2 59 ? -7.682 70.928 24.869 1.000 0.570 59 VAL B CA 1
ATOM 8674 C C . VAL B 2 59 ? -7.053 71.369 26.189 1.000 0.570 59 VAL B C 1
ATOM 8675 O O . VAL B 2 59 ? -6.942 72.568 26.459 1.000 0.570 59 VAL B O 1
ATOM 8688 N N . SER B 2 60 ? -6.515 70.420 26.949 1.000 0.540 60 SER B N 1
ATOM 8689 C CA . SER B 2 60 ? -5.781 70.705 28.171 1.000 0.540 60 SER B CA 1
ATOM 8690 C C . SER B 2 60 ? -4.283 70.819 27.890 1.000 0.540 60 SER B C 1
ATOM 8691 O O . SER B 2 60 ? -3.494 69.898 28.076 1.000 0.540 60 SER B O 1
ATOM 8699 N N . GLY B 2 61 ? -3.845 72.018 27.502 1.000 0.520 61 GLY B N 1
ATOM 8700 C CA . GLY B 2 61 ? -2.423 72.334 27.290 1.000 0.520 61 GLY B CA 1
ATOM 8701 C C . GLY B 2 61 ? -1.504 72.150 28.515 1.000 0.520 61 GLY B C 1
ATOM 8702 O O . GLY B 2 61 ? -0.322 72.464 28.430 1.000 0.520 61 GLY B O 1
ATOM 8706 N N . ASN B 2 62 ? -2.026 71.669 29.650 1.000 0.530 62 ASN B N 1
ATOM 8707 C CA . ASN B 2 62 ? -1.331 71.549 30.929 1.000 0.530 62 ASN B CA 1
ATOM 8708 C C . ASN B 2 62 ? -1.491 70.181 31.617 1.000 0.530 62 ASN B C 1
ATOM 8709 O O . ASN B 2 62 ? -1.186 70.073 32.807 1.000 0.530 62 ASN B O 1
ATOM 8720 N N . VAL B 2 63 ? -1.955 69.137 30.916 1.000 0.560 63 VAL B N 1
ATOM 8721 C CA . VAL B 2 63 ? -2.081 67.815 31.555 1.000 0.560 63 VAL B CA 1
ATOM 8722 C C . VAL B 2 63 ? -0.702 67.280 31.936 1.000 0.560 63 VAL B C 1
ATOM 8723 O O . VAL B 2 63 ? 0.186 67.136 31.095 1.000 0.560 63 VAL B O 1
ATOM 8736 N N . LYS B 2 64 ? -0.531 66.927 33.212 1.000 0.640 64 LYS B N 1
ATOM 8737 C CA . LYS B 2 64 ? 0.688 66.310 33.755 1.000 0.640 64 LYS B CA 1
ATOM 8738 C C . LYS B 2 64 ? 0.507 64.805 33.989 1.000 0.640 64 LYS B C 1
ATOM 8739 O O . LYS B 2 64 ? 0.666 64.338 35.112 1.000 0.640 64 LYS B O 1
ATOM 8758 N N . HIS B 2 65 ? 0.195 64.029 32.943 1.000 0.760 65 HIS B N 1
ATOM 8759 C CA . HIS B 2 65 ? 0.030 62.573 33.089 1.000 0.760 65 HIS B CA 1
ATOM 8760 C C . HIS B 2 65 ? 1.384 61.829 33.009 1.000 0.760 65 HIS B C 1
ATOM 8761 O O . HIS B 2 65 ? 2.134 62.046 32.049 1.000 0.760 65 HIS B O 1
ATOM 8775 N N . PRO B 2 66 ? 1.699 60.898 33.939 1.000 0.760 66 PRO B N 1
ATOM 8776 C CA . PRO B 2 66 ? 2.989 60.196 33.990 1.000 0.760 66 PRO B CA 1
ATOM 8777 C C . PRO B 2 66 ? 3.405 59.488 32.694 1.000 0.760 66 PRO B C 1
ATOM 8778 O O . PRO B 2 66 ? 4.599 59.346 32.443 1.000 0.760 66 PRO B O 1
ATOM 8789 N N . MET B 2 67 ? 2.436 59.054 31.876 1.000 0.840 67 MET B N 1
ATOM 8790 C CA . MET B 2 67 ? 2.664 58.379 30.583 1.000 0.840 67 MET B CA 1
ATOM 8791 C C . MET B 2 67 ? 3.039 59.317 29.431 1.000 0.840 67 MET B C 1
ATOM 8792 O O . MET B 2 67 ? 3.532 58.846 28.409 1.000 0.840 67 MET B O 1
ATOM 8806 N N . LEU B 2 68 ? 2.795 60.619 29.574 1.000 0.780 68 LEU B N 1
ATOM 8807 C CA . LEU B 2 68 ? 3.128 61.629 28.563 1.000 0.780 68 LEU B CA 1
ATOM 8808 C C . LEU B 2 68 ? 4.462 62.322 28.864 1.000 0.780 68 LEU B C 1
ATOM 8809 O O . LEU B 2 68 ? 5.102 62.875 27.973 1.000 0.780 68 LEU B O 1
ATOM 8825 N N . LEU B 2 69 ? 4.882 62.312 30.130 1.000 0.740 69 LEU B N 1
ATOM 8826 C CA . LEU B 2 69 ? 6.058 63.035 30.594 1.000 0.740 69 LEU B CA 1
ATOM 8827 C C . LEU B 2 69 ? 7.329 62.202 30.397 1.000 0.740 69 LEU B C 1
ATOM 8828 O O . LEU B 2 69 ? 7.502 61.146 31.007 1.000 0.740 69 LEU B O 1
ATOM 8844 N N . SER B 2 70 ? 8.254 62.722 29.590 1.000 0.770 70 SER B N 1
ATOM 8845 C CA . SER B 2 70 ? 9.620 62.202 29.524 1.000 0.770 70 SER B CA 1
ATOM 8846 C C . SER B 2 70 ? 10.389 62.629 30.779 1.000 0.770 70 SER B C 1
ATOM 8847 O O . SER B 2 70 ? 10.400 63.807 31.133 1.000 0.770 70 SER B O 1
ATOM 8855 N N . ARG B 2 71 ? 11.026 61.673 31.457 1.000 0.830 71 ARG B N 1
ATOM 8856 C CA . ARG B 2 71 ? 11.852 61.871 32.661 1.000 0.830 71 ARG B CA 1
ATOM 8857 C C . ARG B 2 71 ? 13.284 61.387 32.399 1.000 0.830 71 ARG B C 1
ATOM 8858 O O . ARG B 2 71 ? 13.578 60.917 31.304 1.000 0.830 71 ARG B O 1
ATOM 8879 N N . GLU B 2 72 ? 14.178 61.530 33.372 1.000 0.870 72 GLU B N 1
ATOM 8880 C CA . GLU B 2 72 ? 15.538 60.979 33.284 1.000 0.870 72 GLU B CA 1
ATOM 8881 C C . GLU B 2 72 ? 15.491 59.441 33.209 1.000 0.870 72 GLU B C 1
ATOM 8882 O O . GLU B 2 72 ? 14.839 58.811 34.039 1.000 0.870 72 GLU B O 1
ATOM 8894 N N . VAL B 2 73 ? 16.163 58.841 32.220 1.000 0.900 73 VAL B N 1
ATOM 8895 C CA . VAL B 2 73 ? 16.104 57.394 31.952 1.000 0.900 73 VAL B CA 1
ATOM 8896 C C . VAL B 2 73 ? 17.165 56.670 32.763 1.000 0.900 73 VAL B C 1
ATOM 8897 O O . VAL B 2 73 ? 18.351 56.745 32.452 1.000 0.900 73 VAL B O 1
ATOM 8910 N N . LYS B 2 74 ? 16.733 55.937 33.786 1.000 0.910 74 LYS B N 1
ATOM 8911 C CA . LYS B 2 74 ? 17.600 55.058 34.578 1.000 0.910 74 LYS B CA 1
ATOM 8912 C C . LYS B 2 74 ? 17.474 53.619 34.124 1.000 0.910 74 LYS B C 1
ATOM 8913 O O . LYS B 2 74 ? 18.423 52.849 34.251 1.000 0.910 74 LYS B O 1
ATOM 8932 N N . LYS B 2 75 ? 16.297 53.251 33.614 1.000 0.950 75 LYS B N 1
ATOM 8933 C CA . LYS B 2 75 ? 16.030 51.881 33.199 1.000 0.950 75 LYS B CA 1
ATOM 8934 C C . LYS B 2 75 ? 15.120 51.778 31.982 1.000 0.950 75 LYS B C 1
ATOM 8935 O O . LYS B 2 75 ? 14.104 52.464 31.893 1.000 0.950 75 LYS B O 1
ATOM 8954 N N . THR B 2 76 ? 15.462 50.861 31.075 1.000 0.960 76 THR B N 1
ATOM 8955 C CA . THR B 2 76 ? 14.720 50.600 29.830 1.000 0.960 76 THR B CA 1
ATOM 8956 C C . THR B 2 76 ? 14.134 49.193 29.802 1.000 0.960 76 THR B C 1
ATOM 8957 O O . THR B 2 76 ? 14.854 48.197 29.863 1.000 0.960 76 THR B O 1
ATOM 8968 N N . ALA B 2 77 ? 12.819 49.088 29.655 1.000 0.970 77 ALA B N 1
ATOM 8969 C CA . ALA B 2 77 ? 12.162 47.820 29.390 1.000 0.970 77 ALA B CA 1
ATOM 8970 C C . ALA B 2 77 ? 12.032 47.583 27.878 1.000 0.970 77 ALA B C 1
ATOM 8971 O O . ALA B 2 77 ? 11.649 48.470 27.114 1.000 0.970 77 ALA B O 1
ATOM 8978 N N . TYR B 2 78 ? 12.298 46.354 27.454 1.000 0.970 78 TYR B N 1
ATOM 8979 C CA . TYR B 2 78 ? 12.090 45.895 26.085 1.000 0.970 78 TYR B CA 1
ATOM 8980 C C . TYR B 2 78 ? 11.038 44.788 26.076 1.000 0.970 78 TYR B C 1
ATOM 8981 O O . TYR B 2 78 ? 11.241 43.733 26.677 1.000 0.970 78 TYR B O 1
ATOM 8999 N N . LEU B 2 79 ? 9.926 44.998 25.377 1.000 0.970 79 LEU B N 1
ATOM 9000 C CA . LEU B 2 79 ? 8.906 43.980 25.141 1.000 0.970 79 LEU B CA 1
ATOM 9001 C C . LEU B 2 79 ? 9.192 43.301 23.801 1.000 0.970 79 LEU B C 1
ATOM 9002 O O . LEU B 2 79 ? 9.070 43.910 22.739 1.000 0.970 79 LEU B O 1
ATOM 9018 N N . VAL B 2 80 ? 9.616 42.040 23.858 1.000 0.980 80 VAL B N 1
ATOM 9019 C CA . VAL B 2 80 ? 10.109 41.290 22.699 1.000 0.980 80 VAL B CA 1
ATOM 9020 C C . VAL B 2 80 ? 9.086 40.234 22.322 1.000 0.980 80 VAL B C 1
ATOM 9021 O O . VAL B 2 80 ? 8.837 39.293 23.081 1.000 0.980 80 VAL B O 1
ATOM 9034 N N . ILE B 2 81 ? 8.507 40.384 21.134 1.000 0.970 81 ILE B N 1
ATOM 9035 C CA . ILE B 2 81 ? 7.472 39.484 20.634 1.000 0.970 81 ILE B CA 1
ATOM 9036 C C . ILE B 2 81 ? 8.112 38.423 19.748 1.000 0.970 81 ILE B C 1
ATOM 9037 O O . ILE B 2 81 ? 8.566 38.697 18.639 1.000 0.970 81 ILE B O 1
ATOM 9053 N N . THR B 2 82 ? 8.114 37.189 20.238 1.000 0.970 82 THR B N 1
ATOM 9054 C CA . THR B 2 82 ? 8.551 35.992 19.515 1.000 0.970 82 THR B CA 1
ATOM 9055 C C . THR B 2 82 ? 7.421 34.973 19.422 1.000 0.970 82 THR B C 1
ATOM 9056 O O . THR B 2 82 ? 6.328 35.169 19.946 1.000 0.970 82 THR B O 1
ATOM 9067 N N . SER B 2 83 ? 7.691 33.857 18.752 1.000 0.950 83 SER B N 1
ATOM 9068 C CA . SER B 2 83 ? 6.761 32.732 18.669 1.000 0.950 83 SER B CA 1
ATOM 9069 C C . SER B 2 83 ? 7.015 31.700 19.768 1.000 0.950 83 SER B C 1
ATOM 9070 O O . SER B 2 83 ? 8.097 31.615 20.356 1.000 0.950 83 SER B O 1
ATOM 9078 N N . ASP B 2 84 ? 6.013 30.862 20.017 1.000 0.940 84 ASP B N 1
ATOM 9079 C CA . ASP B 2 84 ? 6.143 29.691 20.888 1.000 0.940 84 ASP B CA 1
ATOM 9080 C C . ASP B 2 84 ? 6.734 28.470 20.171 1.000 0.940 84 ASP B C 1
ATOM 9081 O O . ASP B 2 84 ? 7.322 27.591 20.804 1.000 0.940 84 ASP B O 1
ATOM 9090 N N . ARG B 2 85 ? 6.560 28.392 18.848 1.000 0.900 85 ARG B N 1
ATOM 9091 C CA . ARG B 2 85 ? 6.904 27.226 18.025 1.000 0.900 85 ARG B CA 1
ATOM 9092 C C . ARG B 2 85 ? 7.971 27.583 16.995 1.000 0.900 85 ARG B C 1
ATOM 9093 O O . ARG B 2 85 ? 8.040 28.704 16.507 1.000 0.900 85 ARG B O 1
ATOM 9114 N N . GLY B 2 86 ? 8.778 26.598 16.611 1.000 0.890 86 GLY B N 1
ATOM 9115 C CA . GLY B 2 86 ? 9.803 26.759 15.578 1.000 0.890 86 GLY B CA 1
ATOM 9116 C C . GLY B 2 86 ? 9.257 26.778 14.143 1.000 0.890 86 GLY B C 1
ATOM 9117 O O . GLY B 2 86 ? 8.106 27.137 13.878 1.000 0.890 86 GLY B O 1
ATOM 9121 N N . LEU B 2 87 ? 10.122 26.365 13.208 1.000 0.910 87 LEU B N 1
ATOM 9122 C CA . LEU B 2 87 ? 9.834 26.221 11.771 1.000 0.910 87 LEU B CA 1
ATOM 9123 C C . LEU B 2 87 ? 9.439 27.520 11.041 1.000 0.910 87 LEU B C 1
ATOM 9124 O O . LEU B 2 87 ? 9.003 27.471 9.898 1.000 0.910 87 LEU B O 1
ATOM 9140 N N . ALA B 2 88 ? 9.650 28.682 11.660 1.000 0.930 88 ALA B N 1
ATOM 9141 C CA . ALA B 2 88 ? 9.370 30.004 11.092 1.000 0.930 88 ALA B CA 1
ATOM 9142 C C . ALA B 2 88 ? 10.619 30.675 10.480 1.000 0.930 88 ALA B C 1
ATOM 9143 O O . ALA B 2 88 ? 10.772 31.894 10.526 1.000 0.930 88 ALA B O 1
ATOM 9150 N N . GLY B 2 89 ? 11.558 29.879 9.957 1.000 0.910 89 GLY B N 1
ATOM 9151 C CA . GLY B 2 89 ? 12.799 30.381 9.363 1.000 0.910 89 GLY B CA 1
ATOM 9152 C C . GLY B 2 89 ? 13.560 31.318 10.305 1.000 0.910 89 GLY B C 1
ATOM 9153 O O . GLY B 2 89 ? 13.910 30.941 11.425 1.000 0.910 89 GLY B O 1
ATOM 9157 N N . ALA B 2 90 ? 13.795 32.546 9.847 1.000 0.930 90 ALA B N 1
ATOM 9158 C CA . ALA B 2 90 ? 14.534 33.554 10.595 1.000 0.930 90 ALA B CA 1
ATOM 9159 C C . ALA B 2 90 ? 13.686 34.371 11.592 1.000 0.930 90 ALA B C 1
ATOM 9160 O O . ALA B 2 90 ? 14.287 35.112 12.366 1.000 0.930 90 ALA B O 1
ATOM 9167 N N . PHE B 2 91 ? 12.354 34.209 11.630 1.000 0.950 91 PHE B N 1
ATOM 9168 C CA . PHE B 2 91 ? 11.406 35.044 12.393 1.000 0.950 91 PHE B CA 1
ATOM 9169 C C . PHE B 2 91 ? 11.856 35.344 13.832 1.000 0.950 91 PHE B C 1
ATOM 9170 O O . PHE B 2 91 ? 11.988 36.500 14.220 1.000 0.950 91 PHE B O 1
ATOM 9187 N N . ASN B 2 92 ? 12.152 34.310 14.627 1.000 0.960 92 ASN B N 1
ATOM 9188 C CA . ASN B 2 92 ? 12.599 34.523 16.008 1.000 0.960 92 ASN B CA 1
ATOM 9189 C C . ASN B 2 92 ? 14.035 35.055 16.065 1.000 0.960 92 ASN B C 1
ATOM 9190 O O . ASN B 2 92 ? 14.360 35.903 16.887 1.000 0.960 92 ASN B O 1
ATOM 9201 N N . SER B 2 93 ? 14.918 34.535 15.208 1.000 0.960 93 SER B N 1
ATOM 9202 C CA . SER B 2 93 ? 16.344 34.869 15.246 1.000 0.960 93 SER B CA 1
ATOM 9203 C C . SER B 2 93 ? 16.634 36.329 14.887 1.000 0.960 93 SER B C 1
ATOM 9204 O O . SER B 2 93 ? 17.578 36.896 15.432 1.000 0.960 93 SER B O 1
ATOM 9212 N N . SER B 2 94 ? 15.835 36.934 14.002 1.000 0.950 94 SER B N 1
ATOM 9213 C CA . SER B 2 94 ? 15.968 38.330 13.576 1.000 0.950 94 SER B CA 1
ATOM 9214 C C . SER B 2 94 ? 15.576 39.287 14.705 1.000 0.950 94 SER B C 1
ATOM 9215 O O . SER B 2 94 ? 16.382 40.131 15.097 1.000 0.950 94 SER B O 1
ATOM 9223 N N . VAL B 2 95 ? 14.399 39.073 15.300 1.000 0.960 95 VAL B N 1
ATOM 9224 C CA . VAL B 2 95 ? 13.890 39.838 16.449 1.000 0.960 95 VAL B CA 1
ATOM 9225 C C . VAL B 2 95 ? 14.822 39.717 17.651 1.000 0.960 95 VAL B C 1
ATOM 9226 O O . VAL B 2 95 ? 15.209 40.727 18.232 1.000 0.960 95 VAL B O 1
ATOM 9239 N N . LEU B 2 96 ? 15.252 38.498 17.998 1.000 0.970 96 LEU B N 1
ATOM 9240 C CA . LEU B 2 96 ? 16.134 38.280 19.149 1.000 0.970 96 LEU B CA 1
ATOM 9241 C C . LEU B 2 96 ? 17.517 38.903 18.960 1.000 0.970 96 LEU B C 1
ATOM 9242 O O . LEU B 2 96 ? 18.094 39.414 19.917 1.000 0.970 96 LEU B O 1
ATOM 9258 N N . ARG B 2 97 ? 18.050 38.890 17.734 1.000 0.960 97 ARG B N 1
ATOM 9259 C CA . ARG B 2 97 ? 19.322 39.551 17.427 1.000 0.960 97 ARG B CA 1
ATOM 9260 C C . ARG B 2 97 ? 19.204 41.068 17.554 1.000 0.960 97 ARG B C 1
ATOM 9261 O O . ARG B 2 97 ? 20.055 41.659 18.207 1.000 0.960 97 ARG B O 1
ATOM 9282 N N . SER B 2 98 ? 18.161 41.662 16.971 1.000 0.960 98 SER B N 1
ATOM 9283 C CA . SER B 2 98 ? 17.914 43.106 17.048 1.000 0.960 98 SER B CA 1
ATOM 9284 C C . SER B 2 98 ? 17.723 43.563 18.496 1.000 0.960 98 SER B C 1
ATOM 9285 O O . SER B 2 98 ? 18.429 44.468 18.939 1.000 0.960 98 SER B O 1
ATOM 9293 N N . ALA B 2 99 ? 16.878 42.866 19.267 1.000 0.960 99 ALA B N 1
ATOM 9294 C CA . ALA B 2 99 ? 16.662 43.166 20.682 1.000 0.960 99 ALA B CA 1
ATOM 9295 C C . ALA B 2 99 ? 17.972 43.106 21.484 1.000 0.960 99 ALA B C 1
ATOM 9296 O O . ALA B 2 99 ? 18.264 43.990 22.282 1.000 0.960 99 ALA B O 1
ATOM 9303 N N . TYR B 2 100 ? 18.795 42.085 21.243 1.000 0.950 100 TYR B N 1
ATOM 9304 C CA . TYR B 2 100 ? 20.063 41.919 21.943 1.000 0.950 100 TYR B CA 1
ATOM 9305 C C . TYR B 2 100 ? 21.108 42.983 21.567 1.000 0.950 100 TYR B C 1
ATOM 9306 O O . TYR B 2 100 ? 21.796 43.474 22.454 1.000 0.950 100 TYR B O 1
ATOM 9324 N N . GLN B 2 101 ? 21.231 43.361 20.288 1.000 0.950 101 GLN B N 1
ATOM 9325 C CA . GLN B 2 101 ? 22.153 44.424 19.857 1.000 0.950 101 GLN B CA 1
ATOM 9326 C C . GLN B 2 101 ? 21.775 45.770 20.467 1.000 0.950 101 GLN B C 1
ATOM 9327 O O . GLN B 2 101 ? 22.637 46.419 21.047 1.000 0.950 101 GLN B O 1
ATOM 9341 N N . ALA B 2 102 ? 20.487 46.125 20.455 1.000 0.940 102 ALA B N 1
ATOM 9342 C CA . ALA B 2 102 ? 20.009 47.342 21.104 1.000 0.940 102 ALA B CA 1
ATOM 9343 C C . ALA B 2 102 ? 20.363 47.367 22.600 1.000 0.940 102 ALA B C 1
ATOM 9344 O O . ALA B 2 102 ? 20.796 48.398 23.109 1.000 0.940 102 ALA B O 1
ATOM 9351 N N . MET B 2 103 ? 20.240 46.231 23.299 1.000 0.930 103 MET B N 1
ATOM 9352 C CA . MET B 2 103 ? 20.614 46.146 24.713 1.000 0.930 103 MET B CA 1
ATOM 9353 C C . MET B 2 103 ? 22.125 46.306 24.932 1.000 0.930 103 MET B C 1
ATOM 9354 O O . MET B 2 103 ? 22.538 47.051 25.814 1.000 0.930 103 MET B O 1
ATOM 9368 N N . GLN B 2 104 ? 22.944 45.611 24.134 1.000 0.920 104 GLN B N 1
ATOM 9369 C CA . GLN B 2 104 ? 24.408 45.651 24.242 1.000 0.920 104 GLN B CA 1
ATOM 9370 C C . GLN B 2 104 ? 25.014 46.993 23.801 1.000 0.920 104 GLN B C 1
ATOM 9371 O O . GLN B 2 104 ? 26.089 47.342 24.270 1.000 0.920 104 GLN B O 1
ATOM 9385 N N . GLU B 2 105 ? 24.364 47.734 22.897 1.000 0.940 105 GLU B N 1
ATOM 9386 C CA . GLU B 2 105 ? 24.844 49.032 22.398 1.000 0.940 105 GLU B CA 1
ATOM 9387 C C . GLU B 2 105 ? 24.416 50.216 23.281 1.000 0.940 105 GLU B C 1
ATOM 9388 O O . GLU B 2 105 ? 25.136 51.214 23.340 1.000 0.940 105 GLU B O 1
ATOM 9400 N N . ARG B 2 106 ? 23.252 50.135 23.950 1.000 0.940 106 ARG B N 1
ATOM 9401 C CA . ARG B 2 106 ? 22.675 51.253 24.727 1.000 0.940 106 ARG B CA 1
ATOM 9402 C C . ARG B 2 106 ? 22.928 51.184 26.231 1.000 0.940 106 ARG B C 1
ATOM 9403 O O . ARG B 2 106 ? 22.808 52.217 26.882 1.000 0.940 106 ARG B O 1
ATOM 9424 N N . HIS B 2 107 ? 23.272 50.012 26.767 1.000 0.930 107 HIS B N 1
ATOM 9425 C CA . HIS B 2 107 ? 23.441 49.792 28.209 1.000 0.930 107 HIS B CA 1
ATOM 9426 C C . HIS B 2 107 ? 24.817 49.228 28.528 1.000 0.930 107 HIS B C 1
ATOM 9427 O O . HIS B 2 107 ? 25.390 48.466 27.751 1.000 0.930 107 HIS B O 1
ATOM 9441 N N . GLN B 2 108 ? 25.330 49.567 29.704 1.000 0.900 108 GLN B N 1
ATOM 9442 C CA . GLN B 2 108 ? 26.600 49.050 30.213 1.000 0.900 108 GLN B CA 1
ATOM 9443 C C . GLN B 2 108 ? 26.407 48.086 31.377 1.000 0.900 108 GLN B C 1
ATOM 9444 O O . GLN B 2 108 ? 27.234 47.195 31.584 1.000 0.900 108 GLN B O 1
ATOM 9458 N N . SER B 2 109 ? 25.308 48.232 32.119 1.000 0.920 109 SER B N 1
ATOM 9459 C CA . SER B 2 109 ? 24.952 47.335 33.213 1.000 0.920 109 SER B CA 1
ATOM 9460 C C . SER B 2 109 ? 23.654 46.587 32.937 1.000 0.920 109 SER B C 1
ATOM 9461 O O . SER B 2 109 ? 22.732 47.084 32.296 1.000 0.920 109 SER B O 1
ATOM 9469 N N . LYS B 2 110 ? 23.547 45.381 33.501 1.000 0.900 110 LYS B N 1
ATOM 9470 C CA . LYS B 2 110 ? 22.294 44.615 33.512 1.000 0.900 110 LYS B CA 1
ATOM 9471 C C . LYS B 2 110 ? 21.189 45.310 34.322 1.000 0.900 110 LYS B C 1
ATOM 9472 O O . LYS B 2 110 ? 20.021 45.006 34.113 1.000 0.900 110 LYS B O 1
ATOM 9491 N N . ASP B 2 111 ? 21.537 46.242 35.208 1.000 0.910 111 ASP B N 1
ATOM 9492 C CA . ASP B 2 111 ? 20.562 46.971 36.029 1.000 0.910 111 ASP B CA 1
ATOM 9493 C C . ASP B 2 111 ? 19.814 48.070 35.248 1.000 0.910 111 ASP B C 1
ATOM 9494 O O . ASP B 2 111 ? 18.726 48.484 35.656 1.000 0.910 111 ASP B O 1
ATOM 9503 N N . GLU B 2 112 ? 20.360 48.484 34.098 1.000 0.950 112 GLU B N 1
ATOM 9504 C CA . GLU B 2 112 ? 19.852 49.566 33.239 1.000 0.950 112 GLU B CA 1
ATOM 9505 C C . GLU B 2 112 ? 18.757 49.093 32.265 1.000 0.950 112 GLU B C 1
ATOM 9506 O O . GLU B 2 112 ? 18.108 49.907 31.606 1.000 0.950 112 GLU B O 1
ATOM 9518 N N . TYR B 2 113 ? 18.478 47.784 32.187 1.000 0.950 113 TYR B N 1
ATOM 9519 C CA . TYR B 2 113 ? 17.416 47.265 31.324 1.000 0.950 113 TYR B CA 1
ATOM 9520 C C . TYR B 2 113 ? 16.669 46.051 31.885 1.000 0.950 113 TYR B C 1
ATOM 9521 O O . TYR B 2 113 ? 17.071 45.414 32.856 1.000 0.950 113 TYR B O 1
ATOM 9539 N N . ALA B 2 114 ? 15.523 45.749 31.280 1.000 0.950 114 ALA B N 1
ATOM 9540 C CA . ALA B 2 114 ? 14.698 44.589 31.588 1.000 0.950 114 ALA B CA 1
ATOM 9541 C C . ALA B 2 114 ? 13.977 44.086 30.337 1.000 0.950 114 ALA B C 1
ATOM 9542 O O . ALA B 2 114 ? 13.744 44.841 29.393 1.000 0.950 114 ALA B O 1
ATOM 9549 N N . VAL B 2 115 ? 13.594 42.811 30.337 1.000 0.970 115 VAL B N 1
ATOM 9550 C CA . VAL B 2 115 ? 12.889 42.197 29.209 1.000 0.970 115 VAL B CA 1
ATOM 9551 C C . VAL B 2 115 ? 11.519 41.673 29.615 1.000 0.970 115 VAL B C 1
ATOM 9552 O O . VAL B 2 115 ? 11.360 41.049 30.665 1.000 0.970 115 VAL B O 1
ATOM 9565 N N . ILE B 2 116 ? 10.538 41.897 28.741 1.000 0.970 116 ILE B N 1
ATOM 9566 C CA . ILE B 2 116 ? 9.221 41.264 28.768 1.000 0.970 116 ILE B CA 1
ATOM 9567 C C . ILE B 2 116 ? 9.144 40.317 27.572 1.000 0.970 116 ILE B C 1
ATOM 9568 O O . ILE B 2 116 ? 9.162 40.754 26.420 1.000 0.970 116 ILE B O 1
ATOM 9584 N N . ALA B 2 117 ? 9.112 39.012 27.837 1.000 0.970 117 ALA B N 1
ATOM 9585 C CA . ALA B 2 117 ? 9.206 37.993 26.797 1.000 0.970 117 ALA B CA 1
ATOM 9586 C C . ALA B 2 117 ? 7.822 37.445 26.436 1.000 0.970 117 ALA B C 1
ATOM 9587 O O . ALA B 2 117 ? 7.209 36.725 27.226 1.000 0.970 117 ALA B O 1
ATOM 9594 N N . ILE B 2 118 ? 7.358 37.737 25.220 1.000 0.960 118 ILE B N 1
ATOM 9595 C CA . ILE B 2 118 ? 6.193 37.067 24.642 1.000 0.960 118 ILE B CA 1
ATOM 9596 C C . ILE B 2 118 ? 6.691 35.968 23.706 1.000 0.960 118 ILE B C 1
ATOM 9597 O O . ILE B 2 118 ? 7.495 36.216 22.805 1.000 0.960 118 ILE B O 1
ATOM 9613 N N . GLY B 2 119 ? 6.214 34.747 23.921 1.000 0.960 119 GLY B N 1
ATOM 9614 C CA . GLY B 2 119 ? 6.624 33.565 23.177 1.000 0.960 119 GLY B CA 1
ATOM 9615 C C . GLY B 2 119 ? 7.791 32.822 23.828 1.000 0.960 119 GLY B C 1
ATOM 9616 O O . GLY B 2 119 ? 8.755 33.388 24.355 1.000 0.960 119 GLY B O 1
ATOM 9620 N N . ARG B 2 120 ? 7.695 31.496 23.786 1.000 0.960 120 ARG B N 1
ATOM 9621 C CA . ARG B 2 120 ? 8.636 30.574 24.421 1.000 0.960 120 ARG B CA 1
ATOM 9622 C C . ARG B 2 120 ? 10.058 30.713 23.896 1.000 0.960 120 ARG B C 1
ATOM 9623 O O . ARG B 2 120 ? 10.999 30.636 24.681 1.000 0.960 120 ARG B O 1
ATOM 9644 N N . VAL B 2 121 ? 10.221 30.939 22.591 1.000 0.960 121 VAL B N 1
ATOM 9645 C CA . VAL B 2 121 ? 11.551 31.021 21.971 1.000 0.960 121 VAL B CA 1
ATOM 9646 C C . VAL B 2 121 ? 12.333 32.214 22.522 1.000 0.960 121 VAL B C 1
ATOM 9647 O O . VAL B 2 121 ? 13.510 32.069 22.853 1.000 0.960 121 VAL B O 1
ATOM 9660 N N . GLY B 2 122 ? 11.688 33.373 22.674 1.000 0.960 122 GLY B N 1
ATOM 9661 C CA . GLY B 2 122 ? 12.315 34.551 23.264 1.000 0.960 122 GLY B CA 1
ATOM 9662 C C . GLY B 2 122 ? 12.618 34.371 24.744 1.000 0.960 122 GLY B C 1
ATOM 9663 O O . GLY B 2 122 ? 13.750 34.608 25.166 1.000 0.960 122 GLY B O 1
ATOM 9667 N N . ARG B 2 123 ? 11.661 33.850 25.520 1.000 0.960 123 ARG B N 1
ATOM 9668 C CA . ARG B 2 123 ? 11.870 33.537 26.941 1.000 0.960 123 ARG B CA 1
ATOM 9669 C C . ARG B 2 123 ? 13.105 32.659 27.156 1.000 0.960 123 ARG B C 1
ATOM 9670 O O . ARG B 2 123 ? 13.973 32.996 27.961 1.000 0.960 123 ARG B O 1
ATOM 9691 N N . ASP B 2 124 ? 13.201 31.551 26.423 1.000 0.970 124 ASP B N 1
ATOM 9692 C CA . ASP B 2 124 ? 14.296 30.586 26.571 1.000 0.970 124 ASP B CA 1
ATOM 9693 C C . ASP B 2 124 ? 15.642 31.184 26.145 1.000 0.970 124 ASP B C 1
ATOM 9694 O O . ASP B 2 124 ? 16.677 30.911 26.757 1.000 0.970 124 ASP B O 1
ATOM 9703 N N . PHE B 2 125 ? 15.633 32.051 25.130 1.000 0.970 125 PHE B N 1
ATOM 9704 C CA . PHE B 2 125 ? 16.821 32.764 24.680 1.000 0.970 125 PHE B CA 1
ATOM 9705 C C . PHE B 2 125 ? 17.386 33.709 25.750 1.000 0.970 125 PHE B C 1
ATOM 9706 O O . PHE B 2 125 ? 18.601 33.698 25.979 1.000 0.970 125 PHE B O 1
ATOM 9723 N N . PHE B 2 126 ? 16.528 34.509 26.389 1.000 0.960 126 PHE B N 1
ATOM 9724 C CA . PHE B 2 126 ? 16.929 35.478 27.412 1.000 0.960 126 PHE B CA 1
ATOM 9725 C C . PHE B 2 126 ? 17.313 34.790 28.729 1.000 0.960 126 PHE B C 1
ATOM 9726 O O . PHE B 2 126 ? 18.358 35.118 29.293 1.000 0.960 126 PHE B O 1
ATOM 9743 N N . LYS B 2 127 ? 16.571 33.753 29.160 1.000 0.960 127 LYS B N 1
ATOM 9744 C CA . LYS B 2 127 ? 16.927 32.950 30.349 1.000 0.960 127 LYS B CA 1
ATOM 9745 C C . LYS B 2 127 ? 18.297 32.295 30.212 1.000 0.960 127 LYS B C 1
ATOM 9746 O O . LYS B 2 127 ? 19.115 32.394 31.119 1.000 0.960 127 LYS B O 1
ATOM 9765 N N . LYS B 2 128 ? 18.590 31.677 29.062 1.000 0.960 128 LYS B N 1
ATOM 9766 C CA . LYS B 2 128 ? 19.885 31.017 28.823 1.000 0.960 128 LYS B CA 1
ATOM 9767 C C . LYS B 2 128 ? 21.078 31.989 28.846 1.000 0.960 128 LYS B C 1
ATOM 9768 O O . LYS B 2 128 ? 22.209 31.543 28.995 1.000 0.960 128 LYS B O 1
ATOM 9787 N N . ARG B 2 129 ? 20.837 33.293 28.672 1.000 0.930 129 ARG B N 1
ATOM 9788 C CA . ARG B 2 129 ? 21.853 34.361 28.695 1.000 0.930 129 ARG B CA 1
ATOM 9789 C C . ARG B 2 129 ? 21.824 35.209 29.970 1.000 0.930 129 ARG B C 1
ATOM 9790 O O . ARG B 2 129 ? 22.511 36.225 30.016 1.000 0.930 129 ARG B O 1
ATOM 9811 N N . GLU B 2 130 ? 21.035 34.818 30.976 1.000 0.920 130 GLU B N 1
ATOM 9812 C CA . GLU B 2 130 ? 20.877 35.562 32.237 1.000 0.920 130 GLU B CA 1
ATOM 9813 C C . GLU B 2 130 ? 20.536 37.043 32.010 1.000 0.920 130 GLU B C 1
ATOM 9814 O O . GLU B 2 130 ? 21.082 37.941 32.662 1.000 0.920 130 GLU B O 1
ATOM 9826 N N . ILE B 2 131 ? 19.683 37.296 31.015 1.000 0.940 131 ILE B N 1
ATOM 9827 C CA . ILE B 2 131 ? 19.099 38.614 30.781 1.000 0.940 131 ILE B CA 1
ATOM 9828 C C . ILE B 2 131 ? 17.892 38.758 31.717 1.000 0.940 131 ILE B C 1
ATOM 9829 O O . ILE B 2 131 ? 17.067 37.841 31.755 1.000 0.940 131 ILE B O 1
ATOM 9845 N N . PRO B 2 132 ? 17.774 39.861 32.481 1.000 0.940 132 PRO B N 1
ATOM 9846 C CA . PRO B 2 132 ? 16.711 40.027 33.470 1.000 0.940 132 PRO B CA 1
ATOM 9847 C C . PRO B 2 132 ? 15.326 40.071 32.808 1.000 0.940 132 PRO B C 1
ATOM 9848 O O . PRO B 2 132 ? 15.021 40.982 32.037 1.000 0.940 132 PRO B O 1
ATOM 9859 N N . ILE B 2 133 ? 14.478 39.089 33.131 1.000 0.950 133 ILE B N 1
ATOM 9860 C CA . ILE B 2 133 ? 13.087 39.005 32.666 1.000 0.950 133 ILE B CA 1
ATOM 9861 C C . ILE B 2 133 ? 12.171 39.462 33.795 1.000 0.950 133 ILE B C 1
ATOM 9862 O O . ILE B 2 133 ? 12.142 38.835 34.851 1.000 0.950 133 ILE B O 1
ATOM 9878 N N . ILE B 2 134 ? 11.419 40.535 33.561 1.000 0.930 134 ILE B N 1
ATOM 9879 C CA . ILE B 2 134 ? 10.444 41.055 34.533 1.000 0.930 134 ILE B CA 1
ATOM 9880 C C . ILE B 2 134 ? 9.057 40.442 34.344 1.000 0.930 134 ILE B C 1
ATOM 9881 O O . ILE B 2 134 ? 8.317 40.304 35.311 1.000 0.930 134 ILE B O 1
ATOM 9897 N N . SER B 2 135 ? 8.702 40.054 33.117 1.000 0.940 135 SER B N 1
ATOM 9898 C CA . S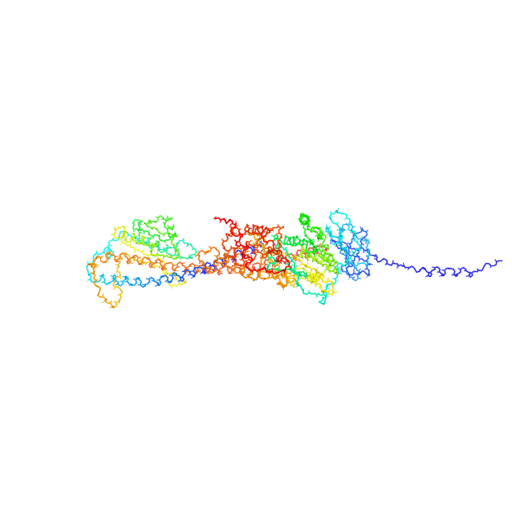ER B 2 135 ? 7.432 39.387 32.834 1.000 0.940 135 SER B CA 1
ATOM 9899 C C . SER B 2 135 ? 7.536 38.479 31.606 1.000 0.940 135 SER B C 1
ATOM 9900 O O . SER B 2 135 ? 8.324 38.740 30.693 1.000 0.940 135 SER B O 1
ATOM 9908 N N . GLU B 2 136 ? 6.768 37.388 31.591 1.000 0.940 136 GLU B N 1
ATOM 9909 C CA . GLU B 2 136 ? 6.741 36.421 30.491 1.000 0.940 136 GLU B CA 1
ATOM 9910 C C . GLU B 2 136 ? 5.322 35.917 30.199 1.000 0.940 136 GLU B C 1
ATOM 9911 O O . GLU B 2 136 ? 4.543 35.658 31.113 1.000 0.940 136 GLU B O 1
ATOM 9923 N N . LEU B 2 137 ? 5.008 35.738 28.913 1.000 0.940 137 LEU B N 1
ATOM 9924 C CA . LEU B 2 137 ? 3.761 35.136 28.432 1.000 0.940 137 LEU B CA 1
ATOM 9925 C C . LEU B 2 137 ? 4.076 34.137 27.314 1.000 0.940 137 LEU B C 1
ATOM 9926 O O . LEU B 2 137 ? 4.702 34.486 26.316 1.000 0.940 137 LEU B O 1
ATOM 9942 N N . THR B 2 138 ? 3.659 32.880 27.473 1.000 0.940 138 THR B N 1
ATOM 9943 C CA . THR B 2 138 ? 3.901 31.798 26.498 1.000 0.940 138 THR B CA 1
ATOM 9944 C C . THR B 2 138 ? 2.665 30.926 26.356 1.000 0.940 138 THR B C 1
ATOM 9945 O O . THR B 2 138 ? 1.817 30.920 27.243 1.000 0.940 138 THR B O 1
ATOM 9956 N N . GLY B 2 139 ? 2.597 30.130 25.293 1.000 0.900 139 GLY B N 1
ATOM 9957 C CA . GLY B 2 139 ? 1.442 29.270 25.038 1.000 0.900 139 GLY B CA 1
ATOM 9958 C C . GLY B 2 139 ? 0.253 30.037 24.470 1.000 0.900 139 GLY B C 1
ATOM 9959 O O . GLY B 2 139 ? -0.880 29.611 24.666 1.000 0.900 139 GLY B O 1
ATOM 9963 N N . LEU B 2 140 ? 0.520 31.142 23.771 1.000 0.880 140 LEU B N 1
ATOM 9964 C CA . LEU B 2 140 ? -0.509 31.873 23.046 1.000 0.880 140 LEU B CA 1
ATOM 9965 C C . LEU B 2 140 ? -1.000 31.025 21.875 1.000 0.880 140 LEU B C 1
ATOM 9966 O O . LEU B 2 140 ? -0.204 30.389 21.170 1.000 0.880 140 LEU B O 1
ATOM 9982 N N . GLY B 2 141 ? -2.314 31.038 21.658 1.000 0.810 141 GLY B N 1
ATOM 9983 C CA . GLY B 2 141 ? -2.918 30.411 20.493 1.000 0.810 141 GLY B CA 1
ATOM 9984 C C . GLY B 2 141 ? -2.381 30.976 19.174 1.000 0.810 141 GLY B C 1
ATOM 9985 O O . GLY B 2 141 ? -1.660 31.977 19.113 1.000 0.810 141 GLY B O 1
ATOM 9989 N N . ASP B 2 142 ? -2.743 30.319 18.076 1.000 0.840 142 ASP B N 1
ATOM 9990 C CA . ASP B 2 142 ? -2.516 30.883 16.743 1.000 0.840 142 ASP B CA 1
ATOM 9991 C C . ASP B 2 142 ? -3.474 32.065 16.488 1.000 0.840 142 ASP B C 1
ATOM 9992 O O . ASP B 2 142 ? -3.088 33.068 15.893 1.000 0.840 142 ASP B O 1
ATOM 10001 N N . GLU B 2 143 ? -4.695 31.981 17.025 1.000 0.820 143 GLU B N 1
ATOM 10002 C CA . GLU B 2 143 ? -5.684 33.059 17.030 1.000 0.820 143 GLU B CA 1
ATOM 10003 C C . GLU B 2 143 ? -5.739 33.691 18.427 1.000 0.820 143 GLU B C 1
ATOM 10004 O O . GLU B 2 143 ? -6.408 33.178 19.318 1.000 0.820 143 GLU B O 1
ATOM 10016 N N . VAL B 2 144 ? -4.994 34.783 18.624 1.000 0.860 144 VAL B N 1
ATOM 10017 C CA . VAL B 2 144 ? -4.877 35.434 19.936 1.000 0.860 144 VAL B CA 1
ATOM 10018 C C . VAL B 2 144 ? -6.017 36.414 20.167 1.000 0.860 144 VAL B C 1
ATOM 10019 O O . VAL B 2 144 ? -6.268 37.312 19.360 1.000 0.860 144 VAL B O 1
ATOM 10032 N N . THR B 2 145 ? -6.663 36.283 21.316 1.000 0.870 145 THR B N 1
ATOM 10033 C CA . THR B 2 145 ? -7.690 37.209 21.792 1.000 0.870 145 THR B CA 1
ATOM 10034 C C . THR B 2 145 ? -7.094 38.295 22.690 1.000 0.870 145 THR B C 1
ATOM 10035 O O . THR B 2 145 ? -6.098 38.078 23.379 1.000 0.870 145 THR B O 1
ATOM 10046 N N . PHE B 2 146 ? -7.721 39.477 22.744 1.000 0.870 146 PHE B N 1
ATOM 10047 C CA . PHE B 2 146 ? -7.269 40.563 23.632 1.000 0.870 146 PHE B CA 1
ATOM 10048 C C . PHE B 2 146 ? -7.235 40.127 25.107 1.000 0.870 146 PHE B C 1
ATOM 10049 O O . PHE B 2 146 ? -6.341 40.504 25.862 1.000 0.870 146 PHE B O 1
ATOM 10066 N N . THR B 2 147 ? -8.176 39.271 25.509 1.000 0.880 147 THR B N 1
ATOM 10067 C CA . THR B 2 147 ? -8.242 38.666 26.844 1.000 0.880 147 THR B CA 1
ATOM 10068 C C . THR B 2 147 ? -6.992 37.877 27.223 1.000 0.880 147 THR B C 1
ATOM 10069 O O . THR B 2 147 ? -6.624 37.902 28.390 1.000 0.880 147 THR B O 1
ATOM 10080 N N . GLU B 2 148 ? -6.304 37.237 26.272 1.000 0.880 148 GLU B N 1
ATOM 10081 C CA . GLU B 2 148 ? -5.084 36.461 26.553 1.000 0.880 148 GLU B CA 1
ATOM 10082 C C . GLU B 2 148 ? -3.862 37.336 26.882 1.000 0.880 148 GLU B C 1
ATOM 10083 O O . GLU B 2 148 ? -2.908 36.834 27.473 1.000 0.880 148 GLU B O 1
ATOM 10095 N N . ILE B 2 149 ? -3.870 38.629 26.523 1.000 0.890 149 ILE B N 1
ATOM 10096 C CA . ILE B 2 149 ? -2.741 39.546 26.767 1.000 0.890 149 ILE B CA 1
ATOM 10097 C C . ILE B 2 149 ? -3.062 40.721 27.698 1.000 0.890 149 ILE B C 1
ATOM 10098 O O . ILE B 2 149 ? -2.138 41.347 28.219 1.000 0.890 149 ILE B O 1
ATOM 10114 N N . LYS B 2 150 ? -4.342 41.028 27.936 1.000 0.900 150 LYS B N 1
ATOM 10115 C CA . LYS B 2 150 ? -4.783 42.171 28.753 1.000 0.900 150 LYS B CA 1
ATOM 10116 C C . LYS B 2 150 ? -4.030 42.271 30.082 1.000 0.900 150 LYS B C 1
ATOM 10117 O O . LYS B 2 150 ? -3.561 43.352 30.424 1.000 0.900 150 LYS B O 1
ATOM 10136 N N . ASP B 2 151 ? -3.861 41.151 30.787 1.000 0.920 151 ASP B N 1
ATOM 10137 C CA . ASP B 2 151 ? -3.172 41.111 32.083 1.000 0.920 151 ASP B CA 1
ATOM 10138 C C . ASP B 2 151 ? -1.691 41.499 31.966 1.000 0.920 151 ASP B C 1
ATOM 10139 O O . ASP B 2 151 ? -1.211 42.341 32.727 1.000 0.920 151 ASP B O 1
ATOM 10148 N N . LEU B 2 152 ? -0.982 40.958 30.968 1.000 0.930 152 LEU B N 1
ATOM 10149 C CA . LEU B 2 152 ? 0.416 41.299 30.699 1.000 0.930 152 LEU B CA 1
ATOM 10150 C C . LEU B 2 152 ? 0.560 42.774 30.292 1.000 0.930 152 LEU B C 1
ATOM 10151 O O . LEU B 2 152 ? 1.422 43.472 30.827 1.000 0.930 152 LEU B O 1
ATOM 10167 N N . ALA B 2 153 ? -0.268 43.259 29.359 1.000 0.930 153 ALA B N 1
ATOM 10168 C CA . ALA B 2 153 ? -0.228 44.643 28.882 1.000 0.930 153 ALA B CA 1
ATOM 10169 C C . ALA B 2 153 ? -0.499 45.628 30.029 1.000 0.930 153 ALA B C 1
ATOM 10170 O O . ALA B 2 153 ? 0.249 46.590 30.212 1.000 0.930 153 ALA B O 1
ATOM 10177 N N . ARG B 2 154 ? -1.498 45.321 30.863 1.000 0.920 154 ARG B N 1
ATOM 10178 C CA . ARG B 2 154 ? -1.878 46.133 32.018 1.000 0.920 154 ARG B CA 1
ATOM 10179 C C . ARG B 2 154 ? -0.793 46.168 33.090 1.000 0.920 154 ARG B C 1
ATOM 10180 O O . ARG B 2 154 ? -0.420 47.251 33.524 1.000 0.920 154 ARG B O 1
ATOM 10201 N N . GLN B 2 155 ? -0.234 45.020 33.483 1.000 0.940 155 GLN B N 1
ATOM 10202 C CA . GLN B 2 155 ? 0.908 44.983 34.410 1.000 0.940 155 GLN B CA 1
ATOM 10203 C C . GLN B 2 155 ? 2.120 45.730 33.841 1.000 0.940 155 GLN B C 1
ATOM 10204 O O . GLN B 2 155 ? 2.790 46.452 34.574 1.000 0.940 155 GLN B O 1
ATOM 10218 N N . THR B 2 156 ? 2.383 45.597 32.536 1.000 0.940 156 THR B N 1
ATOM 10219 C CA . THR B 2 156 ? 3.482 46.297 31.851 1.000 0.940 156 THR B CA 1
ATOM 10220 C C . THR B 2 156 ? 3.332 47.813 31.946 1.000 0.940 156 THR B C 1
ATOM 10221 O O . THR B 2 156 ? 4.286 48.500 32.299 1.000 0.940 156 THR B O 1
ATOM 10232 N N . ILE B 2 157 ? 2.140 48.348 31.685 1.000 0.930 157 ILE B N 1
ATOM 10233 C CA . ILE B 2 157 ? 1.880 49.790 31.785 1.000 0.930 157 ILE B CA 1
ATOM 10234 C C . ILE B 2 157 ? 1.921 50.257 33.240 1.000 0.930 157 ILE B C 1
ATOM 10235 O O . ILE B 2 157 ? 2.488 51.312 33.524 1.000 0.930 157 ILE B O 1
ATOM 10251 N N . GLN B 2 158 ? 1.393 49.459 34.171 1.000 0.920 158 GLN B N 1
ATOM 10252 C CA . GLN B 2 158 ? 1.444 49.792 35.591 1.000 0.920 158 GLN B CA 1
ATOM 10253 C C . GLN B 2 158 ? 2.890 49.899 36.094 1.000 0.920 158 GLN B C 1
ATOM 10254 O O . GLN B 2 158 ? 3.233 50.872 36.758 1.000 0.920 158 GLN B O 1
ATOM 10268 N N . MET B 2 159 ? 3.771 48.980 35.684 1.000 0.940 159 MET B N 1
ATOM 10269 C CA . MET B 2 159 ? 5.198 49.036 36.023 1.000 0.940 159 MET B CA 1
ATOM 10270 C C . MET B 2 159 ? 5.890 50.329 35.542 1.000 0.940 15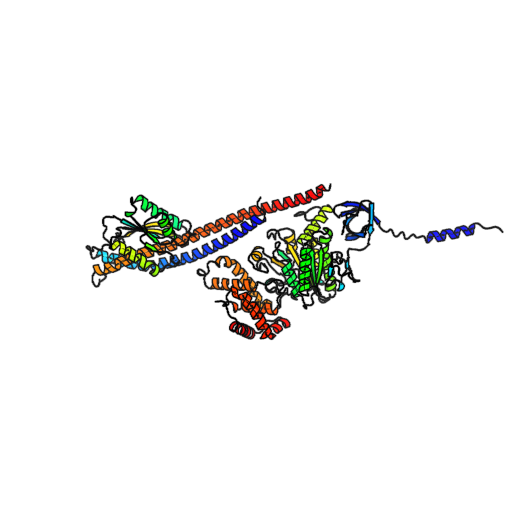9 MET B C 1
ATOM 10271 O O . MET B 2 159 ? 6.827 50.790 36.192 1.000 0.940 159 MET B O 1
ATOM 10285 N N . PHE B 2 160 ? 5.429 50.951 34.449 1.000 0.930 160 PHE B N 1
ATOM 10286 C CA . PHE B 2 160 ? 5.929 52.255 33.990 1.000 0.930 160 PHE B CA 1
ATOM 10287 C C . PHE B 2 160 ? 5.429 53.419 34.865 1.000 0.930 160 PHE B C 1
ATOM 10288 O O . PHE B 2 160 ? 6.191 54.322 35.218 1.000 0.930 160 PHE B O 1
ATOM 10305 N N . ILE B 2 161 ? 4.140 53.414 35.221 1.000 0.890 161 ILE B N 1
ATOM 10306 C CA . ILE B 2 161 ? 3.538 54.446 36.084 1.000 0.890 161 ILE B CA 1
ATOM 10307 C C . ILE B 2 161 ? 4.212 54.434 37.463 1.000 0.890 161 ILE B C 1
ATOM 10308 O O . ILE B 2 161 ? 4.588 55.495 37.964 1.000 0.890 161 ILE B O 1
ATOM 10324 N N . ASP B 2 162 ? 4.455 53.237 38.006 1.000 0.900 162 ASP B N 1
ATOM 10325 C CA . ASP B 2 162 ? 5.118 53.009 39.297 1.000 0.900 162 ASP B CA 1
ATOM 10326 C C . ASP B 2 162 ? 6.626 53.332 39.273 1.000 0.900 162 ASP B C 1
ATOM 10327 O O . ASP B 2 162 ? 7.278 53.351 40.317 1.000 0.900 162 ASP B O 1
ATOM 10336 N N . GLY B 2 163 ? 7.205 53.584 38.092 1.000 0.900 163 GLY B N 1
ATOM 10337 C CA . GLY B 2 163 ? 8.622 53.914 37.933 1.000 0.900 163 GLY B CA 1
ATOM 10338 C C . GLY B 2 163 ? 9.576 52.723 38.077 1.000 0.900 163 GLY B C 1
ATOM 10339 O O . GLY B 2 163 ? 10.752 52.925 38.371 1.000 0.900 163 GLY B O 1
ATOM 10343 N N . ALA B 2 164 ? 9.113 51.482 37.865 1.000 0.920 164 ALA B N 1
ATOM 10344 C CA . ALA B 2 164 ? 10.001 50.313 37.793 1.000 0.920 164 ALA B CA 1
ATOM 10345 C C . ALA B 2 164 ? 10.958 50.384 36.585 1.000 0.920 164 ALA B C 1
ATOM 10346 O O . ALA B 2 164 ? 12.018 49.753 36.583 1.000 0.920 164 ALA B O 1
ATOM 10353 N N . PHE B 2 165 ? 10.579 51.150 35.561 1.000 0.940 165 PHE B N 1
ATOM 10354 C CA . PHE B 2 165 ? 11.402 51.561 34.428 1.000 0.940 165 PHE B CA 1
ATOM 10355 C C . PHE B 2 165 ? 10.868 52.872 33.830 1.000 0.940 165 PHE B C 1
ATOM 10356 O O . PHE B 2 165 ? 9.735 53.263 34.109 1.000 0.940 165 PHE B O 1
ATOM 10373 N N . ASP B 2 166 ? 11.674 53.524 32.988 1.000 0.930 166 ASP B N 1
ATOM 10374 C CA . ASP B 2 166 ? 11.432 54.890 32.496 1.000 0.930 166 ASP B CA 1
ATOM 10375 C C . ASP B 2 166 ? 11.176 54.976 30.983 1.000 0.930 166 ASP B C 1
ATOM 10376 O O . ASP B 2 166 ? 10.660 55.983 30.501 1.000 0.930 166 ASP B O 1
ATOM 10385 N N . GLU B 2 167 ? 11.522 53.934 30.220 1.000 0.930 167 GLU B N 1
ATOM 10386 C CA . GLU B 2 167 ? 11.186 53.797 28.798 1.000 0.930 167 GLU B CA 1
ATOM 10387 C C . GLU B 2 167 ? 10.745 52.370 28.472 1.000 0.930 167 GLU B C 1
ATOM 10388 O O . GLU B 2 167 ? 11.278 51.401 29.018 1.000 0.930 167 GLU B O 1
ATOM 10400 N N . LEU B 2 168 ? 9.793 52.246 27.543 1.000 0.950 168 LEU B N 1
ATOM 10401 C CA . LEU B 2 168 ? 9.323 50.966 27.019 1.000 0.950 168 LEU B CA 1
ATOM 10402 C C . LEU B 2 168 ? 9.472 50.932 25.502 1.000 0.950 168 LEU B C 1
ATOM 10403 O O . LEU B 2 168 ? 8.865 51.744 24.802 1.000 0.950 168 LEU B O 1
ATOM 10419 N N . HIS B 2 169 ? 10.220 49.956 24.995 1.000 0.950 169 HIS B N 1
ATOM 10420 C CA . HIS B 2 169 ? 10.403 49.710 23.562 1.000 0.950 169 HIS B CA 1
ATOM 10421 C C . HIS B 2 169 ? 9.801 48.354 23.168 1.000 0.950 169 HIS B C 1
ATOM 10422 O O . HIS B 2 169 ? 10.023 47.351 23.840 1.000 0.950 169 HIS B O 1
ATOM 10436 N N . LEU B 2 170 ? 9.032 48.315 22.081 1.000 0.960 170 LEU B N 1
ATOM 10437 C CA . LEU B 2 170 ? 8.470 47.113 21.458 1.000 0.960 170 LEU B CA 1
ATOM 10438 C C . LEU B 2 170 ? 9.417 46.609 20.366 1.000 0.960 170 LEU B C 1
ATOM 10439 O O . LEU B 2 170 ? 9.764 47.389 19.487 1.000 0.960 170 LEU B O 1
ATOM 10455 N N . VAL B 2 171 ? 9.769 45.320 20.358 1.000 0.970 171 VAL B N 1
ATOM 10456 C CA . VAL B 2 171 ? 10.581 44.691 19.298 1.000 0.970 171 VAL B CA 1
ATOM 10457 C C . VAL B 2 171 ? 9.846 43.481 18.726 1.000 0.970 171 VAL B C 1
ATOM 10458 O O . VAL B 2 171 ? 9.582 42.509 19.438 1.000 0.970 171 VAL B O 1
ATOM 10471 N N . TYR B 2 172 ? 9.508 43.529 17.440 1.000 0.960 172 TYR B N 1
ATOM 10472 C CA . TYR B 2 172 ? 8.707 42.503 16.766 1.000 0.960 172 TYR B CA 1
ATOM 10473 C C . TYR B 2 172 ? 8.973 42.490 15.254 1.000 0.960 172 TYR B C 1
ATOM 10474 O O . TYR B 2 172 ? 9.695 43.339 14.733 1.000 0.960 172 TYR B O 1
ATOM 10492 N N . ASN B 2 173 ? 8.417 41.504 14.545 1.000 0.960 173 ASN B N 1
ATOM 10493 C CA . ASN B 2 173 ? 8.418 41.502 13.081 1.000 0.960 173 ASN B CA 1
ATOM 10494 C C . ASN B 2 173 ? 7.131 42.157 12.568 1.000 0.960 173 ASN B C 1
ATOM 10495 O O . ASN B 2 173 ? 6.044 41.619 12.777 1.000 0.960 173 ASN B O 1
ATOM 10506 N N . HIS B 2 174 ? 7.265 43.275 11.868 1.000 0.920 174 HIS B N 1
ATOM 10507 C CA . HIS B 2 174 ? 6.186 43.924 11.142 1.000 0.920 174 HIS B CA 1
ATOM 10508 C C . HIS B 2 174 ? 5.853 43.157 9.860 1.000 0.920 174 HIS B C 1
ATOM 10509 O O . HIS B 2 174 ? 6.751 42.772 9.094 1.000 0.920 174 HIS B O 1
ATOM 10523 N N . PHE B 2 175 ? 4.561 42.931 9.621 1.000 0.910 175 PHE B N 1
ATOM 10524 C CA . PHE B 2 175 ? 4.101 42.234 8.433 1.000 0.910 175 PHE B CA 1
ATOM 10525 C C . PHE B 2 175 ? 3.956 43.201 7.254 1.000 0.910 175 PHE B C 1
ATOM 10526 O O . PHE B 2 175 ? 3.022 43.996 7.186 1.000 0.910 175 PHE B O 1
ATOM 10543 N N . VAL B 2 176 ? 4.860 43.076 6.279 1.000 0.880 176 VAL B N 1
ATOM 10544 C CA . VAL B 2 176 ? 4.765 43.801 5.002 1.000 0.880 176 VAL B CA 1
ATOM 10545 C C . VAL B 2 176 ? 4.107 42.922 3.942 1.000 0.880 176 VAL B C 1
ATOM 10546 O O . VAL B 2 176 ? 3.201 43.351 3.230 1.000 0.880 176 VAL B O 1
ATOM 10559 N N . SER B 2 177 ? 4.574 41.675 3.806 1.000 0.860 177 SER B N 1
ATOM 10560 C CA . SER B 2 177 ? 3.986 40.700 2.893 1.000 0.860 177 SER B CA 1
ATOM 10561 C C . SER B 2 177 ? 4.258 39.267 3.329 1.000 0.860 177 SER B C 1
ATOM 10562 O O . SER B 2 177 ? 5.080 38.972 4.200 1.000 0.860 177 SER B O 1
ATOM 10570 N N . ALA B 2 178 ? 3.631 38.339 2.614 1.000 0.830 178 ALA B N 1
ATOM 10571 C CA . ALA B 2 178 ? 3.912 36.920 2.745 1.000 0.830 178 ALA B CA 1
ATOM 10572 C C . ALA B 2 178 ? 5.420 36.573 2.691 1.000 0.830 178 ALA B C 1
ATOM 10573 O O . ALA B 2 178 ? 5.846 35.614 3.333 1.000 0.830 178 ALA B O 1
ATOM 10580 N N . ILE B 2 179 ? 6.230 37.333 1.943 1.000 0.830 179 ILE B N 1
ATOM 10581 C CA . ILE B 2 179 ? 7.667 37.066 1.749 1.000 0.830 179 ILE B CA 1
ATOM 10582 C C . ILE B 2 179 ? 8.536 37.961 2.637 1.000 0.830 179 ILE B C 1
ATOM 10583 O O . ILE B 2 179 ? 9.643 37.572 3.005 1.000 0.830 179 ILE B O 1
ATOM 10599 N N . THR B 2 180 ? 8.030 39.131 3.008 1.000 0.860 180 THR B N 1
ATOM 10600 C CA . THR B 2 180 ? 8.825 40.166 3.661 1.000 0.860 180 THR B CA 1
ATOM 10601 C C . THR B 2 180 ? 8.260 40.461 5.039 1.000 0.860 180 THR B C 1
ATOM 10602 O O . THR B 2 180 ? 7.135 40.944 5.168 1.000 0.860 180 THR B O 1
ATOM 10613 N N . GLN B 2 181 ? 9.066 40.184 6.058 1.000 0.880 181 GLN B N 1
ATOM 10614 C CA . GLN B 2 181 ? 8.822 40.584 7.438 1.000 0.880 181 GLN B CA 1
ATOM 10615 C C . GLN B 2 181 ? 9.974 41.503 7.872 1.000 0.880 181 GLN B C 1
ATOM 10616 O O . GLN B 2 181 ? 11.137 41.111 7.749 1.000 0.880 181 GLN B O 1
ATOM 10630 N N . GLU B 2 182 ? 9.674 42.716 8.338 1.000 0.930 182 GLU B N 1
ATOM 10631 C CA . GLU B 2 182 ? 10.687 43.697 8.759 1.000 0.930 182 GLU B CA 1
ATOM 10632 C C . GLU B 2 182 ? 10.796 43.736 10.282 1.000 0.930 182 GLU B C 1
ATOM 10633 O O . GLU B 2 182 ? 9.797 43.862 10.981 1.000 0.930 182 GLU B O 1
ATOM 10645 N N . VAL B 2 183 ? 12.010 43.642 10.828 1.000 0.950 183 VAL B N 1
ATOM 10646 C CA . VAL B 2 183 ? 12.197 43.800 12.277 1.000 0.950 183 VAL B CA 1
ATOM 10647 C C . VAL B 2 183 ? 12.027 45.275 12.624 1.000 0.950 183 VAL B C 1
ATOM 10648 O O . VAL B 2 183 ? 12.791 46.111 12.148 1.000 0.950 183 VAL B O 1
ATOM 10661 N N . THR B 2 184 ? 11.036 45.592 13.452 1.000 0.930 184 THR B N 1
ATOM 10662 C CA . THR B 2 184 ? 10.741 46.958 13.895 1.000 0.930 184 THR B CA 1
ATOM 10663 C C . THR B 2 184 ? 10.933 47.061 15.402 1.000 0.930 184 THR B C 1
ATOM 10664 O O . THR B 2 184 ? 10.372 46.279 16.171 1.000 0.930 184 THR B O 1
ATOM 10675 N N . GLU B 2 185 ? 11.712 48.054 15.823 1.000 0.930 185 GLU B N 1
ATOM 10676 C CA . GLU B 2 185 ? 11.747 48.528 17.202 1.000 0.930 185 GLU B CA 1
ATOM 10677 C C . GLU B 2 185 ? 10.928 49.818 17.287 1.000 0.930 185 GLU B C 1
ATOM 10678 O O . GLU B 2 185 ? 11.205 50.783 16.575 1.000 0.930 185 GLU B O 1
ATOM 10690 N N . LYS B 2 186 ? 9.907 49.842 18.143 1.000 0.900 186 LYS B N 1
ATOM 10691 C CA . LYS B 2 186 ? 9.048 51.006 18.349 1.000 0.900 186 LYS B CA 1
ATOM 10692 C C . LYS B 2 186 ? 9.040 51.385 19.816 1.000 0.900 186 LYS B C 1
ATOM 10693 O O . LYS B 2 186 ? 8.548 50.633 20.653 1.000 0.900 186 LYS B O 1
ATOM 10712 N N . LYS B 2 187 ? 9.507 52.587 20.127 1.000 0.900 187 LYS B N 1
ATOM 10713 C CA . LYS B 2 187 ? 9.299 53.158 21.454 1.000 0.900 187 LYS B CA 1
ATOM 10714 C C . LYS B 2 187 ? 7.800 53.348 21.695 1.000 0.900 187 LYS B C 1
ATOM 10715 O O . LYS B 2 187 ? 7.123 54.015 20.916 1.000 0.900 187 LYS B O 1
ATOM 10734 N N . LEU B 2 188 ? 7.285 52.721 22.745 1.000 0.900 188 LEU B N 1
ATOM 10735 C CA . LEU B 2 188 ? 5.875 52.741 23.114 1.000 0.900 188 LEU B CA 1
ATOM 10736 C C . LEU B 2 188 ? 5.592 53.756 24.225 1.000 0.900 188 LEU B C 1
ATOM 10737 O O . LEU B 2 188 ? 4.630 54.507 24.110 1.000 0.900 188 LEU B O 1
ATOM 10753 N N . LEU B 2 189 ? 6.409 53.770 25.286 1.000 0.900 189 LEU B N 1
ATOM 10754 C CA . LEU B 2 189 ? 6.279 54.708 26.407 1.000 0.900 189 LEU B CA 1
ATOM 10755 C C . LEU B 2 189 ? 7.611 55.435 26.665 1.000 0.900 189 LEU B C 1
ATOM 10756 O O . LEU B 2 189 ? 8.671 54.811 26.548 1.000 0.900 189 LEU B O 1
ATOM 10772 N N . PRO B 2 190 ? 7.584 56.722 27.054 1.000 0.860 190 PRO B N 1
ATOM 10773 C CA . PRO B 2 190 ? 6.411 57.601 27.122 1.000 0.860 190 PRO B CA 1
ATOM 10774 C C . PRO B 2 190 ? 5.775 57.861 25.750 1.000 0.860 190 PRO B C 1
ATOM 10775 O O . PRO B 2 190 ? 6.415 57.722 24.706 1.000 0.860 190 PRO B O 1
ATOM 10786 N N . LEU B 2 191 ? 4.500 58.240 25.767 1.000 0.800 191 LEU B N 1
ATOM 10787 C CA . LEU B 2 191 ? 3.733 58.563 24.569 1.000 0.800 191 LEU B CA 1
ATOM 10788 C C . LEU B 2 191 ? 4.108 59.982 24.105 1.000 0.800 191 LEU B C 1
ATOM 10789 O O . LEU B 2 191 ? 3.643 60.956 24.687 1.000 0.800 191 LEU B O 1
ATOM 10805 N N . SER B 2 192 ? 4.944 60.119 23.070 1.000 0.640 192 SER B N 1
ATOM 10806 C CA . SER B 2 192 ? 5.404 61.429 22.564 1.000 0.640 192 SER B CA 1
ATOM 10807 C C . SER B 2 192 ? 4.659 61.949 21.327 1.000 0.640 192 SER B C 1
ATOM 10808 O O . SER B 2 192 ? 4.728 63.136 21.032 1.000 0.640 192 SER B O 1
ATOM 10816 N N . ASP B 2 193 ? 3.941 61.093 20.597 1.000 0.550 193 ASP B N 1
ATOM 10817 C CA . ASP B 2 193 ? 3.511 61.371 19.212 1.000 0.550 193 ASP B CA 1
ATOM 10818 C C . ASP B 2 193 ? 1.989 61.559 19.038 1.000 0.550 193 ASP B C 1
ATOM 10819 O O . ASP B 2 193 ? 1.391 61.196 18.024 1.000 0.550 193 ASP B O 1
ATOM 10828 N N . LEU B 2 194 ? 1.323 62.135 20.045 1.000 0.560 194 LEU B N 1
ATOM 10829 C CA . LEU B 2 194 ? -0.137 62.328 20.032 1.000 0.560 194 LEU B CA 1
ATOM 10830 C C . LEU B 2 194 ? -0.629 63.377 19.012 1.000 0.560 194 LEU B C 1
ATOM 10831 O O . LEU B 2 194 ? -1.804 63.369 18.652 1.000 0.560 194 LEU B O 1
ATOM 10847 N N . GLY B 2 195 ? 0.236 64.285 18.543 1.000 0.450 195 GLY B N 1
ATOM 10848 C CA . GLY B 2 195 ? -0.150 65.441 17.718 1.000 0.450 195 GLY B CA 1
ATOM 10849 C C . GLY B 2 195 ? -0.139 65.236 16.196 1.000 0.450 195 GLY B C 1
ATOM 10850 O O . GLY B 2 195 ? -0.624 66.121 15.484 1.000 0.450 195 GLY B O 1
ATOM 10854 N N . SER B 2 196 ? 0.402 64.112 15.707 1.000 0.410 196 SER B N 1
ATOM 10855 C CA . SER B 2 196 ? 0.765 63.894 14.292 1.000 0.410 196 SER B CA 1
ATOM 10856 C C . SER B 2 196 ? -0.391 63.400 13.408 1.000 0.410 196 SER B C 1
ATOM 10857 O O . SER B 2 196 ? -0.308 63.444 12.180 1.000 0.410 196 SER B O 1
ATOM 10865 N N . GLY B 2 197 ? -1.503 62.958 14.004 1.000 0.380 197 GLY B N 1
ATOM 10866 C CA . GLY B 2 197 ? -2.721 62.642 13.262 1.000 0.380 197 GLY B CA 1
ATOM 10867 C C . GLY B 2 197 ? -3.367 63.919 12.716 1.000 0.380 197 GLY B C 1
ATOM 10868 O O . GLY B 2 197 ? -4.054 64.630 13.444 1.000 0.380 197 GLY B O 1
ATOM 10872 N N . GLY B 2 198 ? -3.180 64.216 11.426 1.000 0.370 198 GLY B N 1
ATOM 10873 C CA . GLY B 2 198 ? -3.770 65.367 10.718 1.000 0.370 198 GLY B CA 1
ATOM 10874 C C . GLY B 2 198 ? -5.295 65.310 10.521 1.000 0.370 198 GLY B C 1
ATOM 10875 O O . GLY B 2 198 ? -5.816 65.886 9.564 1.000 0.370 198 GLY B O 1
ATOM 10879 N N . GLY B 2 199 ? -6.023 64.589 11.377 1.000 0.400 199 GLY B N 1
ATOM 10880 C CA . GLY B 2 199 ? -7.473 64.460 11.312 1.000 0.400 199 GLY B CA 1
ATOM 10881 C C . GLY B 2 199 ? -8.150 65.829 11.387 1.000 0.400 199 GLY B C 1
ATOM 10882 O O . GLY B 2 199 ? -8.023 66.558 12.366 1.000 0.400 199 GLY B O 1
ATOM 10886 N N . LYS B 2 200 ? -8.867 66.190 10.319 1.000 0.420 200 LYS B N 1
ATOM 10887 C CA . LYS B 2 200 ? -9.497 67.510 10.165 1.000 0.420 200 LYS B CA 1
ATOM 10888 C C . LYS B 2 200 ? -10.707 67.758 11.055 1.000 0.420 200 LYS B C 1
ATOM 10889 O O . LYS B 2 200 ? -11.000 68.908 11.361 1.000 0.420 200 LYS B O 1
ATOM 10908 N N . ARG B 2 201 ? -11.518 66.736 11.323 1.000 0.450 201 ARG B N 1
ATOM 10909 C CA . ARG B 2 201 ? -12.795 66.941 12.011 1.000 0.450 201 ARG B CA 1
ATOM 10910 C C . ARG B 2 201 ? -12.534 66.974 13.513 1.000 0.450 201 ARG B C 1
ATOM 10911 O O . ARG B 2 201 ? -12.559 65.936 14.160 1.000 0.450 201 ARG B O 1
ATOM 10932 N N . THR B 2 202 ? -12.296 68.170 14.044 1.000 0.500 202 THR B N 1
ATOM 10933 C CA . THR B 2 202 ? -12.422 68.482 15.470 1.000 0.500 202 THR B CA 1
ATOM 10934 C C . THR B 2 202 ? -13.886 68.335 15.869 1.000 0.500 202 THR B C 1
ATOM 10935 O O . THR B 2 202 ? -14.664 69.287 15.818 1.000 0.500 202 THR B O 1
ATOM 10946 N N . ALA B 2 203 ? -14.289 67.116 16.218 1.000 0.530 203 ALA B N 1
ATOM 10947 C CA . ALA B 2 203 ? -15.498 66.934 16.998 1.000 0.530 203 ALA B CA 1
ATOM 10948 C C . ALA B 2 203 ? -15.229 67.533 18.381 1.000 0.530 203 ALA B C 1
ATOM 10949 O O . ALA B 2 203 ? -14.277 67.146 19.056 1.000 0.530 203 ALA B O 1
ATOM 10956 N N . SER B 2 204 ? -16.035 68.507 18.785 1.000 0.580 204 SER B N 1
ATOM 10957 C CA . SER B 2 204 ? -16.076 68.939 20.176 1.000 0.580 204 SER B CA 1
ATOM 10958 C C . SER B 2 204 ? -16.732 67.817 20.984 1.000 0.580 204 SER B C 1
ATOM 10959 O O . SER B 2 204 ? -17.947 67.642 20.902 1.000 0.580 204 SER B O 1
ATOM 10967 N N . TYR B 2 205 ? -15.935 67.013 21.687 1.000 0.640 205 TYR B N 1
ATOM 10968 C CA . TYR B 2 205 ? -16.439 66.071 22.688 1.000 0.640 205 TYR B CA 1
ATOM 10969 C C . TYR B 2 205 ? -16.734 66.849 23.977 1.000 0.640 205 TYR B C 1
ATOM 10970 O O . TYR B 2 205 ? -15.933 67.689 24.374 1.000 0.640 205 TYR B O 1
ATOM 10988 N N . GLU B 2 206 ? -17.870 66.587 24.617 1.000 0.660 206 GLU B N 1
ATOM 10989 C CA . GLU B 2 206 ? -18.088 66.980 26.012 1.000 0.660 206 GLU B CA 1
ATOM 10990 C C . GLU B 2 206 ? -17.495 65.905 26.917 1.000 0.660 206 GLU B C 1
ATOM 10991 O O . GLU B 2 206 ? -17.701 64.711 26.688 1.000 0.660 206 GLU B O 1
ATOM 11003 N N . PHE B 2 207 ? -16.745 66.329 27.929 1.000 0.650 207 PHE B N 1
ATOM 11004 C CA . PHE B 2 207 ? -16.085 65.425 28.859 1.000 0.650 207 PHE B CA 1
ATOM 11005 C C . PHE B 2 207 ? -16.800 65.458 30.208 1.000 0.650 207 PHE B C 1
ATOM 11006 O O . PHE B 2 207 ? -16.805 66.483 30.883 1.000 0.650 207 PHE B O 1
ATOM 11023 N N . GLU B 2 208 ? -17.373 64.320 30.600 1.000 0.690 208 GLU B N 1
ATOM 11024 C CA . GLU B 2 208 ? -17.876 64.060 31.951 1.000 0.690 208 GLU B CA 1
ATOM 11025 C C . GLU B 2 208 ? -16.992 62.981 32.599 1.000 0.690 208 GLU B C 1
ATOM 11026 O O . GLU B 2 208 ? -16.844 61.910 32.003 1.000 0.690 208 GLU B O 1
ATOM 11038 N N . PRO B 2 209 ? -16.406 63.208 33.794 1.000 0.680 209 PRO B N 1
ATOM 11039 C CA . PRO B 2 209 ? -16.521 64.397 34.651 1.000 0.680 209 PRO B CA 1
ATOM 11040 C C . PRO B 2 209 ? -15.475 65.483 34.352 1.000 0.680 209 PRO B C 1
ATOM 11041 O O . PRO B 2 209 ? -15.800 66.666 34.377 1.000 0.680 209 PRO B O 1
ATOM 11052 N N . SER B 2 210 ? -14.228 65.098 34.074 1.000 0.710 210 SER B N 1
ATOM 11053 C CA . SER B 2 210 ? -13.137 66.020 33.761 1.000 0.710 210 SER B CA 1
ATOM 11054 C C . SER B 2 210 ? -12.192 65.423 32.722 1.000 0.710 210 SER B C 1
ATOM 11055 O O . SER B 2 210 ? -12.113 64.206 32.549 1.000 0.710 210 SER B O 1
ATOM 11063 N N . GLU B 2 211 ? -11.459 66.289 32.025 1.000 0.700 211 GLU B N 1
ATOM 11064 C CA . GLU B 2 211 ? -10.489 65.863 31.010 1.000 0.700 211 GLU B CA 1
ATOM 11065 C C . GLU B 2 211 ? -9.361 64.996 31.598 1.000 0.700 211 GLU B C 1
ATOM 11066 O O . GLU B 2 211 ? -8.940 64.023 30.970 1.000 0.700 211 GLU B O 1
ATOM 11078 N N . GLU B 2 212 ? -8.900 65.305 32.815 1.000 0.700 212 GLU B N 1
ATOM 11079 C CA . GLU B 2 212 ? -7.843 64.548 33.499 1.000 0.700 212 GLU B CA 1
ATOM 11080 C C . GLU B 2 212 ? -8.306 63.139 33.877 1.000 0.700 212 GLU B C 1
ATOM 11081 O O . GLU B 2 212 ? -7.598 62.167 33.605 1.000 0.700 212 GLU B O 1
ATOM 11093 N N . GLU B 2 213 ? -9.517 63.016 34.427 1.000 0.760 213 GLU B N 1
ATOM 11094 C CA . GLU B 2 213 ? -10.075 61.716 34.812 1.000 0.760 213 GLU B CA 1
ATOM 11095 C C . GLU B 2 213 ? -10.307 60.807 33.594 1.000 0.760 213 GLU B C 1
ATOM 11096 O O . GLU B 2 213 ? -10.037 59.605 33.638 1.000 0.760 213 GLU B O 1
ATOM 11108 N N . VAL B 2 214 ? -10.749 61.365 32.462 1.000 0.760 214 VAL B N 1
ATOM 11109 C CA . VAL B 2 214 ? -10.930 60.593 31.221 1.000 0.760 214 VAL B CA 1
ATOM 11110 C C . VAL B 2 214 ? -9.584 60.100 30.667 1.000 0.760 214 VAL B C 1
ATOM 11111 O O . VAL B 2 214 ? -9.484 58.951 30.220 1.000 0.760 214 VAL B O 1
ATOM 11124 N N . LEU B 2 215 ? -8.529 60.924 30.717 1.000 0.750 215 LEU B N 1
ATOM 11125 C CA . LEU B 2 215 ? -7.178 60.531 30.292 1.000 0.750 215 LEU B CA 1
ATOM 11126 C C . LEU B 2 215 ? -6.568 59.438 31.176 1.000 0.750 215 LEU B C 1
ATOM 11127 O O . LEU B 2 215 ? -5.887 58.562 30.636 1.000 0.750 215 LEU B O 1
ATOM 11143 N N . GLU B 2 216 ? -6.835 59.456 32.485 1.000 0.780 216 GLU B N 1
ATOM 11144 C CA . GLU B 2 216 ? -6.372 58.440 33.446 1.000 0.780 216 GLU B CA 1
ATOM 11145 C C . GLU B 2 216 ? -6.839 57.020 33.063 1.000 0.780 216 GLU B C 1
ATOM 11146 O O . GLU B 2 216 ? -6.113 56.042 33.253 1.000 0.780 216 GLU B O 1
ATOM 11158 N N . VAL B 2 217 ? -8.019 56.894 32.440 1.000 0.820 217 VAL B N 1
ATOM 11159 C CA . VAL B 2 217 ? -8.572 55.615 31.958 1.000 0.820 217 VAL B CA 1
ATOM 11160 C C . VAL B 2 217 ? -8.199 55.327 30.495 1.000 0.820 217 VAL B C 1
ATOM 11161 O O . VAL B 2 217 ? -7.924 54.174 30.149 1.000 0.820 217 VAL B O 1
ATOM 11174 N N . LEU B 2 218 ? -8.170 56.346 29.623 1.000 0.830 218 LEU B N 1
ATOM 11175 C CA . LEU B 2 218 ? -7.934 56.167 28.182 1.000 0.830 218 LEU B CA 1
ATOM 11176 C C . LEU B 2 218 ? -6.467 55.918 27.808 1.000 0.830 218 LEU B C 1
ATOM 11177 O O . LEU B 2 218 ? -6.205 55.156 26.875 1.000 0.830 218 LEU B O 1
ATOM 11193 N N . LEU B 2 219 ? -5.501 56.540 28.490 1.000 0.840 219 LEU B N 1
ATOM 11194 C CA . LEU B 2 219 ? -4.083 56.396 28.133 1.000 0.840 219 LEU B CA 1
ATOM 11195 C C . LEU B 2 219 ? -3.559 54.968 28.338 1.000 0.840 219 LEU B C 1
ATOM 11196 O O . LEU B 2 219 ? -2.919 54.444 27.417 1.000 0.840 219 LEU B O 1
ATOM 11212 N N . PRO B 2 220 ? -3.853 54.296 29.468 1.000 0.860 220 PRO B N 1
ATOM 11213 C CA . PRO B 2 220 ? -3.516 52.889 29.625 1.000 0.860 220 PRO B CA 1
ATOM 11214 C C . PRO B 2 220 ? -4.164 52.028 28.540 1.000 0.860 220 PRO B C 1
ATOM 11215 O O . PRO B 2 220 ? -3.460 51.291 27.862 1.000 0.860 220 PRO B O 1
ATOM 11226 N N . GLN B 2 221 ? -5.467 52.189 28.278 1.000 0.870 221 GLN B N 1
ATOM 11227 C CA . GLN B 2 221 ? -6.169 51.411 27.246 1.000 0.870 221 GLN B CA 1
ATOM 11228 C C . GLN B 2 221 ? -5.580 51.606 25.846 1.000 0.870 221 GLN B C 1
ATOM 11229 O O . GLN B 2 221 ? -5.521 50.668 25.047 1.000 0.870 221 GLN B O 1
ATOM 11243 N N . TYR B 2 222 ? -5.118 52.812 25.529 1.000 0.860 222 TYR B N 1
ATOM 11244 C CA . TYR B 2 222 ? -4.444 53.070 24.267 1.000 0.860 222 TYR B CA 1
ATOM 11245 C C . TYR B 2 222 ? -3.090 52.374 24.181 1.000 0.860 222 TYR B C 1
ATOM 11246 O O . TYR B 2 222 ? -2.818 51.677 23.201 1.000 0.860 222 TYR B O 1
ATOM 11264 N N . ALA B 2 223 ? -2.259 52.509 25.215 1.000 0.890 223 ALA B N 1
ATOM 11265 C CA . ALA B 2 223 ? -0.991 51.798 25.274 1.000 0.890 223 ALA B CA 1
ATOM 11266 C C . ALA B 2 223 ? -1.201 50.270 25.204 1.000 0.890 223 ALA B C 1
ATOM 11267 O O . ALA B 2 223 ? -0.479 49.596 24.471 1.000 0.890 223 ALA B O 1
ATOM 11274 N N . GLU B 2 224 ? -2.231 49.728 25.868 1.000 0.910 224 GLU B N 1
ATOM 11275 C CA . GLU B 2 224 ? -2.631 48.312 25.781 1.000 0.910 224 GLU B CA 1
ATOM 11276 C C . GLU B 2 224 ? -2.990 47.913 24.342 1.000 0.910 224 GLU B C 1
ATOM 11277 O O . GLU B 2 224 ? -2.571 46.862 23.851 1.000 0.910 224 GLU B O 1
ATOM 11289 N N . SER B 2 225 ? -3.733 48.770 23.642 1.000 0.890 225 SER B N 1
ATOM 11290 C CA . SER B 2 225 ? -4.154 48.549 22.256 1.000 0.890 225 SER B CA 1
ATOM 11291 C C . SER B 2 225 ? -2.970 48.539 21.288 1.000 0.890 225 SER B C 1
ATOM 11292 O O . SER B 2 225 ? -2.930 47.713 20.378 1.000 0.890 225 SER B O 1
ATOM 11300 N N . LEU B 2 226 ? -1.973 49.405 21.506 1.000 0.890 226 LEU B N 1
ATOM 11301 C CA . LEU B 2 226 ? -0.733 49.414 20.727 1.000 0.890 226 LEU B CA 1
ATOM 11302 C C . LEU B 2 226 ? 0.085 48.123 20.921 1.000 0.890 226 LEU B C 1
ATOM 11303 O O . LEU B 2 226 ? 0.663 47.630 19.951 1.000 0.890 226 LEU B O 1
ATOM 11319 N N . ILE B 2 227 ? 0.106 47.547 22.133 1.000 0.930 227 ILE B N 1
ATOM 11320 C CA . ILE B 2 227 ? 0.756 46.249 22.406 1.000 0.930 227 ILE B CA 1
ATOM 11321 C C . ILE B 2 227 ? 0.031 45.120 21.663 1.000 0.930 227 ILE B C 1
ATOM 11322 O O . ILE B 2 227 ? 0.673 44.325 20.977 1.000 0.930 227 ILE B O 1
ATOM 11338 N N . PHE B 2 228 ? -1.301 45.047 21.767 1.000 0.930 228 PHE B N 1
ATOM 11339 C CA . PHE B 2 228 ? -2.080 44.003 21.093 1.000 0.930 228 PHE B CA 1
ATOM 11340 C C . PHE B 2 228 ? -2.002 44.106 19.563 1.000 0.930 228 PHE B C 1
ATOM 11341 O O . PHE B 2 228 ? -1.854 43.086 18.890 1.000 0.930 228 PHE B O 1
ATOM 11358 N N . GLY B 2 229 ? -2.012 45.324 19.013 1.000 0.910 229 GLY B N 1
ATOM 11359 C CA . GLY B 2 229 ? -1.793 45.561 17.585 1.000 0.910 229 GLY B CA 1
ATOM 11360 C C . GLY B 2 229 ? -0.438 45.031 17.105 1.000 0.910 229 GLY B C 1
ATOM 11361 O O . GLY B 2 229 ? -0.388 44.294 16.122 1.000 0.910 229 GLY B O 1
ATOM 11365 N N . ALA B 2 230 ? 0.645 45.320 17.840 1.000 0.920 230 ALA B N 1
ATOM 11366 C CA . ALA B 2 230 ? 1.977 44.784 17.539 1.000 0.920 230 ALA B CA 1
ATOM 11367 C C . ALA B 2 230 ? 2.028 43.248 17.634 1.000 0.920 230 ALA B C 1
ATOM 11368 O O . ALA B 2 230 ? 2.736 42.594 16.867 1.000 0.920 230 ALA B O 1
ATOM 11375 N N . LEU B 2 231 ? 1.258 42.648 18.547 1.000 0.940 231 LEU B N 1
ATOM 11376 C CA . LEU B 2 231 ? 1.156 41.196 18.660 1.000 0.940 231 LEU B CA 1
ATOM 11377 C C . LEU B 2 231 ? 0.447 40.564 17.458 1.000 0.940 231 LEU B C 1
ATOM 11378 O O . LEU B 2 231 ? 0.962 39.590 16.913 1.000 0.940 231 LEU B O 1
ATOM 11394 N N . LEU B 2 232 ? -0.709 41.090 17.044 1.000 0.930 232 LEU B N 1
ATOM 11395 C CA . LEU B 2 232 ? -1.434 40.591 15.870 1.000 0.930 232 LEU B CA 1
ATOM 11396 C C . LEU B 2 232 ? -0.590 40.722 14.593 1.000 0.930 232 LEU B C 1
ATOM 11397 O O . LEU B 2 232 ? -0.537 39.783 13.797 1.000 0.930 232 LEU B O 1
ATOM 11413 N N . ASP B 2 233 ? 0.117 41.845 14.440 1.000 0.910 233 ASP B N 1
ATOM 11414 C CA . ASP B 2 233 ? 1.042 42.088 13.329 1.000 0.910 233 ASP B CA 1
ATOM 11415 C C . ASP B 2 233 ? 2.226 41.096 13.337 1.000 0.910 233 ASP B C 1
ATOM 11416 O O . ASP B 2 233 ? 2.531 40.443 12.335 1.000 0.910 233 ASP B O 1
ATOM 11425 N N . SER B 2 234 ? 2.817 40.853 14.512 1.000 0.940 234 SER B N 1
ATOM 11426 C CA . SER B 2 234 ? 3.846 39.821 14.705 1.000 0.940 234 SER B CA 1
ATOM 11427 C C . SER B 2 234 ? 3.318 38.410 14.427 1.000 0.940 234 SER B C 1
ATOM 11428 O O . SER B 2 234 ? 4.029 37.575 13.864 1.000 0.940 234 SER B O 1
ATOM 11436 N N . LYS B 2 235 ? 2.051 38.134 14.755 1.000 0.940 235 LYS B N 1
ATOM 11437 C CA . LYS B 2 235 ? 1.393 36.854 14.463 1.000 0.940 235 LYS B CA 1
ATOM 11438 C C . LYS B 2 235 ? 1.178 36.635 12.970 1.000 0.940 235 LYS B C 1
ATOM 11439 O O . LYS B 2 235 ? 1.461 35.542 12.476 1.000 0.940 235 LYS B O 1
ATOM 11458 N N . ALA B 2 236 ? 0.744 37.655 12.234 1.000 0.940 236 ALA B N 1
ATOM 11459 C CA . ALA B 2 236 ? 0.686 37.586 10.776 1.000 0.940 236 ALA B CA 1
ATOM 11460 C C . ALA B 2 236 ? 2.083 37.298 10.192 1.000 0.940 236 ALA B C 1
ATOM 11461 O O . ALA B 2 236 ? 2.252 36.348 9.421 1.000 0.940 236 ALA B O 1
ATOM 11468 N N . SER B 2 237 ? 3.111 38.015 10.660 1.000 0.950 237 SER B N 1
ATOM 11469 C CA . SER B 2 237 ? 4.512 37.757 10.301 1.000 0.950 237 SER B CA 1
ATOM 11470 C C . SER B 2 237 ? 4.982 36.337 10.640 1.000 0.950 237 SER B C 1
ATOM 11471 O O . SER B 2 237 ? 5.693 35.720 9.847 1.000 0.950 237 SER B O 1
ATOM 11479 N N . GLU B 2 238 ? 4.574 35.779 11.781 1.000 0.950 238 GLU B N 1
ATOM 11480 C CA . GLU B 2 238 ? 4.921 34.419 12.205 1.000 0.950 238 GLU B CA 1
ATOM 11481 C C . GLU B 2 238 ? 4.404 33.377 11.200 1.000 0.950 238 GLU B C 1
ATOM 11482 O O . GLU B 2 238 ? 5.156 32.511 10.734 1.000 0.950 238 GLU B O 1
ATOM 11494 N N . HIS B 2 239 ? 3.119 33.463 10.840 1.000 0.940 239 HIS B N 1
ATOM 11495 C CA . HIS B 2 239 ? 2.490 32.547 9.890 1.000 0.940 239 HIS B CA 1
ATOM 11496 C C . HIS B 2 239 ? 3.046 32.717 8.471 1.000 0.940 239 HIS B C 1
ATOM 11497 O O . HIS B 2 239 ? 3.290 31.714 7.794 1.000 0.940 239 HIS B O 1
ATOM 11511 N N . ALA B 2 240 ? 3.329 33.951 8.048 1.000 0.950 240 ALA B N 1
ATOM 11512 C CA . ALA B 2 240 ? 3.976 34.244 6.771 1.000 0.950 240 ALA B CA 1
ATOM 11513 C C . ALA B 2 240 ? 5.394 33.660 6.682 1.000 0.950 240 ALA B C 1
ATOM 11514 O O . ALA B 2 240 ? 5.725 32.955 5.722 1.000 0.950 240 ALA B O 1
ATOM 11521 N N . ALA B 2 241 ? 6.211 33.861 7.718 1.000 0.960 241 ALA B N 1
ATOM 11522 C CA . ALA B 2 241 ? 7.567 33.327 7.784 1.000 0.960 241 ALA B CA 1
ATOM 11523 C C . ALA B 2 241 ? 7.573 31.792 7.790 1.000 0.960 241 ALA B C 1
ATOM 11524 O O . ALA B 2 241 ? 8.382 31.163 7.102 1.000 0.960 241 ALA B O 1
ATOM 11531 N N . ARG B 2 242 ? 6.639 31.165 8.517 1.000 0.950 242 ARG B N 1
ATOM 11532 C CA . ARG B 2 242 ? 6.479 29.703 8.542 1.000 0.950 242 ARG B CA 1
ATOM 11533 C C . ARG B 2 242 ? 6.014 29.146 7.202 1.000 0.950 242 ARG B C 1
ATOM 11534 O O . ARG B 2 242 ? 6.589 28.170 6.727 1.000 0.950 242 ARG B O 1
ATOM 11555 N N . MET B 2 243 ? 5.035 29.779 6.556 1.000 0.940 243 MET B N 1
ATOM 11556 C CA . MET B 2 243 ? 4.590 29.398 5.213 1.000 0.940 243 MET B CA 1
ATOM 11557 C C . MET B 2 243 ? 5.762 29.425 4.219 1.000 0.940 243 MET B C 1
ATOM 11558 O O . MET B 2 243 ? 5.972 28.452 3.493 1.000 0.940 243 MET B O 1
ATOM 11572 N N . THR B 2 244 ? 6.555 30.500 4.222 1.000 0.950 244 THR B N 1
ATOM 11573 C CA . THR B 2 244 ? 7.713 30.658 3.330 1.000 0.950 244 THR B CA 1
ATOM 11574 C C . THR B 2 244 ? 8.819 29.649 3.645 1.000 0.950 244 THR B C 1
ATOM 11575 O O . THR B 2 244 ? 9.343 29.005 2.736 1.000 0.950 244 THR B O 1
ATOM 11586 N N . ALA B 2 245 ? 9.123 29.420 4.924 1.000 0.950 245 ALA B N 1
ATOM 11587 C CA . ALA B 2 245 ? 10.094 28.408 5.334 1.000 0.950 245 ALA B CA 1
ATOM 11588 C C . ALA B 2 245 ? 9.685 26.989 4.891 1.000 0.950 245 ALA B C 1
ATOM 11589 O O . ALA B 2 245 ? 10.517 26.243 4.375 1.000 0.950 245 ALA B O 1
ATOM 11596 N N . MET B 2 246 ? 8.409 26.616 5.040 1.000 0.940 246 MET B N 1
ATOM 11597 C CA . MET B 2 246 ? 7.891 25.300 4.634 1.000 0.940 246 MET B CA 1
ATOM 11598 C C . MET B 2 246 ? 7.784 25.134 3.117 1.000 0.940 246 MET B C 1
ATOM 11599 O O . MET B 2 246 ? 8.016 24.036 2.602 1.000 0.940 246 MET B O 1
ATOM 11613 N N . LYS B 2 247 ? 7.500 26.218 2.385 1.000 0.950 247 LYS B N 1
ATOM 11614 C CA . LYS B 2 247 ? 7.588 26.237 0.921 1.000 0.950 247 LYS B CA 1
ATOM 11615 C C . LYS B 2 247 ? 9.016 25.916 0.471 1.000 0.950 247 LYS B C 1
ATOM 11616 O O . LYS B 2 247 ? 9.212 24.951 -0.261 1.000 0.950 247 LYS B O 1
ATOM 11635 N N . ASN B 2 248 ? 10.007 26.629 1.009 1.000 0.950 248 ASN B N 1
ATOM 11636 C CA . ASN B 2 248 ? 11.419 26.391 0.699 1.000 0.950 248 ASN B CA 1
ATOM 11637 C C . ASN B 2 248 ? 11.855 24.966 1.075 1.000 0.950 248 ASN B C 1
ATOM 11638 O O . ASN B 2 248 ? 12.570 24.315 0.321 1.000 0.950 248 ASN B O 1
ATOM 11649 N N . ALA B 2 249 ? 11.387 24.444 2.214 1.000 0.960 249 ALA B N 1
ATOM 11650 C CA . ALA B 2 249 ? 11.657 23.063 2.612 1.000 0.960 249 ALA B CA 1
ATOM 11651 C C . ALA B 2 249 ? 11.061 22.036 1.630 1.000 0.960 249 ALA B C 1
ATOM 11652 O O . ALA B 2 249 ? 11.703 21.033 1.324 1.000 0.960 249 ALA B O 1
ATOM 11659 N N . THR B 2 250 ? 9.861 22.294 1.103 1.000 0.950 250 THR B N 1
ATOM 11660 C CA . THR B 2 250 ? 9.201 21.432 0.110 1.000 0.950 250 THR B CA 1
ATOM 11661 C C . THR B 2 250 ? 9.947 21.426 -1.221 1.000 0.950 250 THR B C 1
ATOM 11662 O O . THR B 2 250 ? 10.117 20.359 -1.814 1.000 0.950 250 THR B O 1
ATOM 11673 N N . ASP B 2 251 ? 10.395 22.594 -1.680 1.000 0.960 251 ASP B N 1
ATOM 11674 C CA . ASP B 2 251 ? 11.138 22.737 -2.933 1.000 0.960 251 ASP B CA 1
ATOM 11675 C C . ASP B 2 251 ? 12.529 22.089 -2.822 1.000 0.960 251 ASP B C 1
ATOM 11676 O O . ASP B 2 251 ? 12.882 21.266 -3.667 1.000 0.960 251 ASP B O 1
ATOM 11685 N N . ASN B 2 252 ? 13.238 22.297 -1.705 1.000 0.960 252 ASN B N 1
ATOM 11686 C CA . ASN B 2 252 ? 14.481 21.576 -1.400 1.000 0.960 252 ASN B CA 1
ATOM 11687 C C . ASN B 2 252 ? 14.270 20.058 -1.367 1.000 0.960 252 ASN B C 1
ATOM 11688 O O . ASN B 2 252 ? 15.091 19.295 -1.872 1.000 0.960 252 ASN B O 1
ATOM 11699 N N . ALA B 2 253 ? 13.164 19.593 -0.778 1.000 0.960 253 ALA B N 1
ATOM 11700 C CA . ALA B 2 253 ? 12.851 18.170 -0.753 1.000 0.960 253 ALA B CA 1
ATOM 11701 C C . ALA B 2 253 ? 12.620 17.613 -2.167 1.000 0.960 253 ALA B C 1
ATOM 11702 O O . ALA B 2 253 ? 13.045 16.493 -2.442 1.000 0.960 253 ALA B O 1
ATOM 11709 N N . LYS B 2 254 ? 11.996 18.376 -3.076 1.000 0.960 254 LYS B N 1
ATOM 11710 C CA . LYS B 2 254 ? 11.823 17.979 -4.483 1.000 0.960 254 LYS B CA 1
ATOM 11711 C C . LYS B 2 254 ? 13.149 17.888 -5.231 1.000 0.960 254 LYS B C 1
ATOM 11712 O O . LYS B 2 254 ? 13.400 16.850 -5.836 1.000 0.960 254 LYS B O 1
ATOM 11731 N N . GLU B 2 255 ? 14.017 18.896 -5.127 1.000 0.960 255 GLU B N 1
ATOM 11732 C CA . GLU B 2 255 ? 15.363 18.830 -5.724 1.000 0.960 255 GLU B CA 1
ATOM 11733 C C . GLU B 2 255 ? 16.147 17.620 -5.202 1.000 0.960 255 GLU B C 1
ATOM 11734 O O . GLU B 2 255 ? 16.797 16.892 -5.959 1.000 0.960 255 GLU B O 1
ATOM 11746 N N . LEU B 2 256 ? 16.032 17.341 -3.900 1.000 0.960 256 LEU B N 1
ATOM 11747 C CA . LEU B 2 256 ? 16.669 16.179 -3.301 1.000 0.960 256 LEU B CA 1
ATOM 11748 C C . LEU B 2 256 ? 16.089 14.865 -3.862 1.000 0.960 256 LEU B C 1
ATOM 11749 O O . LEU B 2 256 ? 16.857 13.956 -4.174 1.000 0.960 256 LEU B O 1
ATOM 11765 N N . ILE B 2 257 ? 14.767 14.762 -4.050 1.000 0.950 257 ILE B N 1
ATOM 11766 C CA . ILE B 2 257 ? 14.111 13.603 -4.683 1.000 0.950 257 ILE B CA 1
ATOM 11767 C C . ILE B 2 257 ? 14.608 13.399 -6.117 1.000 0.950 257 ILE B C 1
ATOM 11768 O O . ILE B 2 257 ? 14.877 12.256 -6.492 1.000 0.950 257 ILE B O 1
ATOM 11784 N N . ASP B 2 258 ? 14.766 14.463 -6.902 1.000 0.950 258 ASP B N 1
ATOM 11785 C CA . ASP B 2 258 ? 15.243 14.376 -8.286 1.000 0.950 258 ASP B CA 1
ATOM 11786 C C . ASP B 2 258 ? 16.704 13.913 -8.344 1.000 0.950 258 ASP B C 1
ATOM 11787 O O . ASP B 2 258 ? 17.038 12.974 -9.076 1.000 0.950 258 ASP B O 1
ATOM 11796 N N . SER B 2 259 ? 17.567 14.479 -7.492 1.000 0.950 259 SER B N 1
ATOM 11797 C CA . SER B 2 259 ? 18.972 14.059 -7.393 1.000 0.950 259 SER B CA 1
ATOM 11798 C C . SER B 2 259 ? 19.114 12.592 -6.958 1.000 0.950 259 SER B C 1
ATOM 11799 O O . SER B 2 259 ? 19.902 11.833 -7.534 1.000 0.950 259 SER B O 1
ATOM 11807 N N . LEU B 2 260 ? 18.305 12.150 -5.989 1.000 0.930 260 LEU B N 1
ATOM 11808 C CA . LEU B 2 260 ? 18.279 10.765 -5.531 1.000 0.930 260 LEU B CA 1
ATOM 11809 C C . LEU B 2 260 ? 17.699 9.829 -6.593 1.000 0.930 260 LEU B C 1
ATOM 11810 O O . LEU B 2 260 ? 18.191 8.714 -6.731 1.000 0.930 260 LEU B O 1
ATOM 11826 N N . SER B 2 261 ? 16.696 10.262 -7.357 1.000 0.920 261 SER B N 1
ATOM 11827 C CA . SER B 2 261 ? 16.104 9.468 -8.441 1.000 0.920 261 SER B CA 1
ATOM 11828 C C . SER B 2 261 ? 17.102 9.250 -9.582 1.000 0.920 261 SER B C 1
ATOM 11829 O O . SER B 2 261 ? 17.214 8.140 -10.100 1.000 0.920 261 SER B O 1
ATOM 11837 N N . LEU B 2 262 ? 17.905 10.264 -9.916 1.000 0.930 262 LEU B N 1
ATOM 11838 C CA . LEU B 2 262 ? 19.043 10.131 -10.833 1.000 0.930 262 LEU B CA 1
ATOM 11839 C C . LEU B 2 262 ? 20.092 9.146 -10.303 1.000 0.930 262 LEU B C 1
ATOM 11840 O O . LEU B 2 262 ? 20.540 8.263 -11.037 1.000 0.930 262 LEU B O 1
ATOM 11856 N N . SER B 2 263 ? 20.456 9.267 -9.025 1.000 0.910 263 SER B N 1
ATOM 11857 C CA . SER B 2 263 ? 21.394 8.348 -8.370 1.000 0.910 263 SER B CA 1
ATOM 11858 C C . SER B 2 263 ? 20.865 6.908 -8.341 1.000 0.910 263 SER B C 1
ATOM 11859 O O . SER B 2 263 ? 21.600 5.974 -8.658 1.000 0.910 263 SER B O 1
ATOM 11867 N N . TYR B 2 264 ? 19.569 6.724 -8.064 1.000 0.890 264 TYR B N 1
ATOM 11868 C CA . TYR B 2 264 ? 18.885 5.431 -8.107 1.000 0.890 264 TYR B CA 1
ATOM 11869 C C . TYR B 2 264 ? 18.947 4.823 -9.506 1.000 0.890 264 TYR B C 1
ATOM 11870 O O . TYR B 2 264 ? 19.309 3.661 -9.637 1.000 0.890 264 TYR B O 1
ATOM 11888 N N . ASN B 2 265 ? 18.675 5.605 -10.554 1.000 0.880 265 ASN B N 1
ATOM 11889 C CA . ASN B 2 265 ? 18.733 5.118 -11.933 1.000 0.880 265 ASN B CA 1
ATOM 11890 C C . ASN B 2 265 ? 20.148 4.698 -12.352 1.000 0.880 265 ASN B C 1
ATOM 11891 O O . ASN B 2 265 ? 20.301 3.660 -12.993 1.000 0.880 265 ASN B O 1
ATOM 11902 N N . ARG B 2 266 ? 21.187 5.442 -11.951 1.000 0.880 266 ARG B N 1
ATOM 11903 C CA . ARG B 2 266 ? 22.582 5.027 -12.188 1.000 0.880 266 ARG B CA 1
ATOM 11904 C C . ARG B 2 266 ? 22.934 3.757 -11.423 1.000 0.880 266 ARG B C 1
ATOM 11905 O O . ARG B 2 266 ? 23.512 2.846 -12.004 1.000 0.880 266 ARG B O 1
ATOM 11926 N N . ALA B 2 267 ? 22.568 3.681 -10.143 1.000 0.870 267 ALA B N 1
ATOM 11927 C CA . ALA B 2 267 ? 22.810 2.499 -9.318 1.000 0.870 267 ALA B CA 1
ATOM 11928 C C . ALA B 2 267 ? 22.070 1.268 -9.862 1.000 0.870 267 ALA B C 1
ATOM 11929 O O . ALA B 2 267 ? 22.624 0.175 -9.882 1.000 0.870 267 ALA B O 1
ATOM 11936 N N . ARG B 2 268 ? 20.847 1.460 -10.367 1.000 0.830 268 ARG B N 1
ATOM 11937 C CA . ARG B 2 268 ? 20.051 0.436 -11.045 1.000 0.830 268 ARG B CA 1
ATOM 11938 C C . ARG B 2 268 ? 20.757 -0.093 -12.287 1.000 0.830 268 ARG B C 1
ATOM 11939 O O . ARG B 2 268 ? 20.904 -1.299 -12.418 1.000 0.830 268 ARG B O 1
ATOM 11960 N N . GLN B 2 269 ? 21.224 0.793 -13.166 1.000 0.850 269 GLN B N 1
ATOM 11961 C CA . GLN B 2 269 ? 21.975 0.391 -14.359 1.000 0.850 269 GLN B CA 1
ATOM 11962 C C . GLN B 2 269 ? 23.268 -0.338 -13.991 1.000 0.850 269 GLN B C 1
ATOM 11963 O O . GLN B 2 269 ? 23.552 -1.378 -14.567 1.000 0.850 269 GLN B O 1
ATOM 11977 N N . ALA B 2 270 ? 24.015 0.163 -13.005 1.000 0.850 270 ALA B N 1
ATOM 11978 C CA . ALA B 2 270 ? 25.259 -0.459 -12.567 1.000 0.850 270 ALA B CA 1
ATOM 11979 C C . ALA B 2 270 ? 25.042 -1.875 -12.012 1.000 0.850 270 ALA B C 1
ATOM 11980 O O . ALA B 2 270 ? 25.760 -2.788 -12.406 1.000 0.850 270 ALA B O 1
ATOM 11987 N N . ALA B 2 271 ? 24.035 -2.067 -11.154 1.000 0.820 271 ALA B N 1
ATOM 11988 C CA . ALA B 2 271 ? 23.695 -3.382 -10.614 1.000 0.820 271 ALA B CA 1
ATOM 11989 C C . ALA B 2 271 ? 23.308 -4.372 -11.720 1.000 0.820 271 ALA B C 1
ATOM 11990 O O . ALA B 2 271 ? 23.826 -5.482 -11.749 1.000 0.820 271 ALA B O 1
ATOM 11997 N N . ILE B 2 272 ? 22.475 -3.944 -12.673 1.000 0.790 272 ILE B N 1
ATOM 11998 C CA . ILE B 2 272 ? 22.082 -4.783 -13.813 1.000 0.790 272 ILE B CA 1
ATOM 11999 C C . ILE B 2 272 ? 23.308 -5.155 -14.652 1.000 0.790 272 ILE B C 1
ATOM 12000 O O . ILE B 2 272 ? 23.501 -6.318 -14.988 1.000 0.790 272 ILE B O 1
ATOM 12016 N N . THR B 2 273 ? 24.160 -4.186 -14.978 1.000 0.820 273 THR B N 1
ATOM 12017 C CA . THR B 2 273 ? 25.372 -4.441 -15.763 1.000 0.820 273 THR B CA 1
ATOM 12018 C C . THR B 2 273 ? 26.314 -5.411 -15.053 1.000 0.820 273 THR B C 1
ATOM 12019 O O . THR B 2 273 ? 26.862 -6.302 -15.701 1.000 0.820 273 THR B O 1
ATOM 12030 N N . GLN B 2 274 ? 26.498 -5.268 -13.739 1.000 0.840 274 GLN B N 1
ATOM 12031 C CA . GLN B 2 274 ? 27.328 -6.180 -12.957 1.000 0.840 274 GLN B CA 1
ATOM 12032 C C . GLN B 2 274 ? 26.751 -7.600 -12.958 1.000 0.840 274 GLN B C 1
ATOM 12033 O O . GLN B 2 274 ? 27.478 -8.526 -13.300 1.000 0.840 274 GLN B O 1
ATOM 12047 N N . GLU B 2 275 ? 25.455 -7.768 -12.673 1.000 0.770 275 GLU B N 1
ATOM 12048 C CA . GLU B 2 275 ? 24.795 -9.082 -12.725 1.000 0.770 275 GLU B CA 1
ATOM 12049 C C . GLU B 2 275 ? 24.929 -9.728 -14.110 1.000 0.770 275 GLU B C 1
ATOM 12050 O O . GLU B 2 275 ? 25.255 -10.906 -14.213 1.000 0.770 275 GLU B O 1
ATOM 12062 N N . ILE B 2 276 ? 24.742 -8.962 -15.192 1.000 0.780 276 ILE B N 1
ATOM 12063 C CA . ILE B 2 276 ? 24.938 -9.462 -16.562 1.000 0.780 276 ILE B CA 1
ATOM 12064 C C . ILE B 2 276 ? 26.384 -9.921 -16.769 1.000 0.780 276 ILE B C 1
ATOM 12065 O O . ILE B 2 276 ? 26.610 -10.979 -17.349 1.000 0.780 276 ILE B O 1
ATOM 12081 N N . THR B 2 277 ? 27.359 -9.144 -16.298 1.000 0.820 277 THR B N 1
ATOM 12082 C CA . THR B 2 277 ? 28.785 -9.464 -16.450 1.000 0.820 277 THR B CA 1
ATOM 12083 C C . THR B 2 277 ? 29.157 -10.726 -15.672 1.000 0.820 277 THR B C 1
ATOM 12084 O O . THR B 2 277 ? 29.891 -11.559 -16.191 1.000 0.820 277 THR B O 1
ATOM 12095 N N . GLU B 2 278 ? 28.625 -10.899 -14.461 1.000 0.820 278 GLU B N 1
ATOM 12096 C CA . GLU B 2 278 ? 28.828 -12.098 -13.638 1.000 0.820 278 GLU B CA 1
ATOM 12097 C C . GLU B 2 278 ? 28.183 -13.332 -14.278 1.000 0.820 278 GLU B C 1
ATOM 12098 O O . GLU B 2 278 ? 28.809 -14.386 -14.347 1.000 0.820 278 GLU B O 1
ATOM 12110 N N . ILE B 2 279 ? 26.968 -13.194 -14.813 1.000 0.760 279 ILE B N 1
ATOM 12111 C CA . ILE B 2 279 ? 26.248 -14.293 -15.465 1.000 0.760 279 ILE B CA 1
ATOM 12112 C C . ILE B 2 279 ? 26.941 -14.719 -16.768 1.000 0.760 279 ILE B C 1
ATOM 12113 O O . ILE B 2 279 ? 27.159 -15.908 -16.992 1.000 0.760 279 ILE B O 1
ATOM 12129 N N . VAL B 2 280 ? 27.312 -13.763 -17.625 1.000 0.730 280 VAL B N 1
ATOM 12130 C CA . VAL B 2 280 ? 27.982 -14.047 -18.907 1.000 0.730 280 VAL B CA 1
ATOM 12131 C C . VAL B 2 280 ? 29.415 -14.523 -18.681 1.000 0.730 280 VAL B C 1
ATOM 12132 O O . VAL B 2 280 ? 29.855 -15.461 -19.337 1.000 0.730 280 VAL B O 1
ATOM 12145 N N . GLY B 2 281 ? 30.132 -13.918 -17.733 1.000 0.750 281 GLY B N 1
ATOM 12146 C CA . GLY B 2 281 ? 31.471 -14.353 -17.346 1.000 0.750 281 GLY B CA 1
ATOM 12147 C C . GLY B 2 281 ? 31.469 -15.760 -16.752 1.000 0.750 281 GLY B C 1
ATOM 12148 O O . GLY B 2 281 ? 32.342 -16.555 -17.085 1.000 0.750 281 GLY B O 1
ATOM 12152 N N . GLY B 2 282 ? 30.460 -16.093 -15.941 1.000 0.730 282 GLY B N 1
ATOM 12153 C CA . GLY B 2 282 ? 30.261 -17.442 -15.414 1.000 0.730 282 GLY B CA 1
ATOM 12154 C C . GLY B 2 282 ? 30.023 -18.470 -16.519 1.000 0.730 282 GLY B C 1
ATOM 12155 O O . GLY B 2 282 ? 30.656 -19.518 -16.515 1.000 0.730 282 GLY B O 1
ATOM 12159 N N . ALA B 2 283 ? 29.186 -18.144 -17.508 1.000 0.660 283 ALA B N 1
ATOM 12160 C CA . ALA B 2 283 ? 28.952 -19.019 -18.657 1.000 0.660 283 ALA B CA 1
ATOM 12161 C C . ALA B 2 283 ? 30.205 -19.199 -19.539 1.000 0.660 283 ALA B C 1
ATOM 12162 O O . ALA B 2 283 ? 30.426 -20.282 -20.071 1.000 0.660 283 ALA B O 1
ATOM 12169 N N . ALA B 2 284 ? 31.032 -18.158 -19.682 1.000 0.690 284 ALA B N 1
ATOM 12170 C CA . ALA B 2 284 ? 32.277 -18.216 -20.451 1.000 0.690 284 ALA B CA 1
ATOM 12171 C C . ALA B 2 284 ? 33.412 -18.955 -19.718 1.000 0.690 284 ALA B C 1
ATOM 12172 O O . ALA B 2 284 ? 34.252 -19.557 -20.368 1.000 0.690 284 ALA B O 1
ATOM 12179 N N . ALA B 2 285 ? 33.443 -18.950 -18.380 1.000 0.620 285 ALA B N 1
ATOM 12180 C CA . ALA B 2 285 ? 34.436 -19.689 -17.587 1.000 0.620 285 ALA B CA 1
ATOM 12181 C C . ALA B 2 285 ? 34.272 -21.222 -17.647 1.000 0.620 285 ALA B C 1
ATOM 12182 O O . ALA B 2 285 ? 35.076 -21.948 -17.067 1.000 0.620 285 ALA B O 1
ATOM 12189 N N . LEU B 2 286 ? 33.220 -21.701 -18.316 1.000 0.520 286 LEU B N 1
ATOM 12190 C CA . LEU B 2 286 ? 33.018 -23.107 -18.658 1.000 0.520 286 LEU B CA 1
ATOM 12191 C C . LEU B 2 286 ? 33.701 -23.491 -19.995 1.000 0.520 286 LEU B C 1
ATOM 12192 O O . LEU B 2 286 ? 33.584 -24.644 -20.410 1.000 0.520 286 LEU B O 1
ATOM 12208 N N . GLU B 2 287 ? 34.389 -22.553 -20.669 1.000 0.490 287 GLU B N 1
ATOM 12209 C CA . GLU B 2 287 ? 35.313 -22.804 -21.798 1.000 0.490 287 GLU B CA 1
ATOM 12210 C C . GLU B 2 287 ? 36.751 -23.081 -21.328 1.000 0.490 287 GLU B C 1
ATOM 12211 O O . GLU B 2 287 ? 37.390 -23.959 -21.956 1.000 0.490 287 GLU B O 1
#